Protein 3QIT (pdb70)

Sequence (1117 aa):
NAMEEKFLEFGGNQICLCSSWGSPEHPVVLCIHGILEQGLAWQEVALPLAAQGYRVVAPDLFGHGRSSHLEMVTSYSSSLTFLAQIDRVIQQELPDQPLLLVGHSMGAMLATTAIASSVRPKKIKELIILVELPLPAEEESAVNQLTTCLDYLSSSTPQHPIFPDVATAASSRLRQAIPSLSEEFSYILAQRITQPNQGGVRWSWDAIIRRTRSILGLNNNLPGGRSQYLEEMLKSSIQVPTTLVYGDSSKLNRPEDLQQQKMTMTQAKRVFLSGGHNLHIDAAAALASLILTNAMMEEKFLEFGGNQICLCSSWGSPEHPVVLCIIHGILEQGLAWQEVALPLAAQGYRVVAPDLFGHGRSSHLEMVTSYSSSLTFLLAQIDRVIQELPDQPLLLVGHSMGAMLATTAIASVRPKKIKELILVELPLPAEESKKESAVNQLTTCLLDYLSSTPQHPIFPDVATAASSRLRRQQAIPSLSEEFSYILAQRITQPNQGGVRWSWDAIIIRTILGLNNLPGGRSQYLEMLKSIIQVVPTTLVYGDSSKLNRPEDLQQQKMTMTQAKRVFLSGGHNLHIDAAAALASSLILTSNAMEEKFLEFGGNQICLCSSWGSPEHPVVLCIHGILEQGLAWQEVALPLAAQGYRVVAPDLFGHGRSSHLEMVTSYSSSLTFLAQIDRVIQQELPDQPLLLVGHSMGAMLATTAIASVRPKKIKELILVELPLPAEESAVNQLTTCLDYLSSTPQHPIFPDVATAASRLRQAIPSLSEEFSYILAQRITQPNQGGVRWSWDAIIRTRGRSQYLEMLKSIQVPTTLVYGDSSKLNRPEDLQQQKMTMTQAKRRVFLSGGHNLHIDAAAALASLILTNAMMEEEKKFLEFGGNQICLCSSWGSPEHPVVLCIHGILEQGLAWQEVALPLAAQGYRVVAPDLFGHGRSSHLEMVTSYSSLLTFLAQIIDRVIQELPDQPLLLVGHSMGAMLATAIASVRPKKKIKELILVELPLPAEESKKESAVNQLTTCLDYLSSTPQHPIFPDVATAASSRLRRQAIPSLSEEFSYILAQRITQPNQGGVRWSWDAIIRTRLGLNNLPGGRSQYLEMLKSSIQVVPTTLVYGDSSKLNRPEDLQQQKMTMTQAKRVFLSSGGHNLHIDAAAALASSLILTS

Radius of gyration: 34.35 Å; Cα contacts (8 Å, |Δi|>4): 2337; chains: 4; bounding box: 84×88×86 Å

Nearest PDB structures (foldseek):
  3qit-assembly1_B  TM=1.004E+00  e=1.096E-61  Moorena producens 19L
  3qit-assembly2_D  TM=9.786E-01  e=5.527E-58  Moorena producens 19L
  5xmd-assembly1_C-2  TM=7.060E-01  e=4.618E-18  Vigna radiata
  5xmd-assembly2_D-3  TM=7.010E-01  e=1.837E-17  Vigna radiata
  5cw2-assembly4_D  TM=6.321E-01  e=1.026E-15  Mycolicibacterium thermoresistibile ATCC 19527

Secondary structure (DSSP, 8-state):
---EEEEEEETTEEEEEEEES-TTSPEEEEE--TT--GGGGHHHHHHHHHTT-EEEEEPPTTSTTSPPPSSGGG-SHHHHHHHHHHHHHHS-SS-EEEEEETHHHHHHHHHHHH-GGGEEEEEEESPPPPPP---HHHHHHHHHHHHT----PPPBSSHHHHHHHHHHHSTTS-HHHHHHHHHHTEEEETTEEEE-S-GGGGGHHHHTTTS-TTHHHHHHHHHHH--S-EEEEEETT--SS-HHHHHHHHHHSTTSEEEEESSSS-HHHHTHHHHHHHHH-/---EEEEEEETTEEEEEEEES-TTSPEEEEE--TT--GGGGHHHHHHHHHTT-EEEEEPPTTSTTSPPPSSGGG-SHHHHHHHHHHHHHHS-SS-EEEEEETHHHHHHHHHHHH-GGGEEEEEEES---PPPPP-S--HHHHHHHHHHHHT-------BSSHHHHHHHHHHHSTTS-HHHHHHHHHHTEEEETTEEEE-S-GGG-----TTS-TT-HHHHHHHHHH--S-EEEEEETT--SS-HHHHHHHHHH-TT-EEEEESSSS-HHHHTHHHHHHHHHT-/-PPEEEEEEETTEEEEEEEES-TTSPEEEEE--TT--GGGGHHHHHHHHHTT-EEEEEPPTTSTTSPPPSSGGG-SHHHHHHHHHHHHHHS-SS-EEEEEETHHHHHHHHHHHH-GGGEEEEEEES---------HHHHHHHHHHHHS---PPPBSSHHHHHHHHHHH-TT--HHHHHHHHHHTEEEETTEEEE-S-GGGGT--HHHHHHHHHH--S-EEEEEETT--SS-HHHHHHHHHHSTT-EEEEESSSS-HHHHTHHHHHHHHT-/---EEEEEEETTEEEEEEEES-TTSPEEEEE--TT--GGGGHHHHHHHHHTT-EEEEEPPTTSTTSPPPSSGGG-SHHHHHHHHHHHHHHS-SS-EEEEEETHHHHHHHHHHHH-GGGEEEEEEES---PPPTTTPPPHHHHHHHHHHHHTS------BSSHHHHHHHHHHHSTTS-HHHHHHHHHHTEEEETTEEEE-S-GGGG----SSSSS-SHHHHHHHHHH--S-EEEEEETT--SS-HHHHHHHHHHSTT-EEEEESSSS-HHHHTHHHHHHHHHT-

Organism: NCBI:txid276768

Solvent-accessible surface area: 46985 Å² total; per-residue (Å²): 160,80,40,102,72,103,94,20,98,37,18,43,23,74,0,0,3,0,1,0,26,40,98,134,61,80,11,0,0,0,0,3,1,33,64,32,2,0,6,2,2,30,76,0,0,49,46,0,20,82,120,24,50,23,0,4,0,1,0,0,0,0,0,5,109,5,28,77,9,139,8,34,9,5,5,31,4,29,0,0,0,8,0,0,19,49,0,10,118,86,26,77,127,129,68,9,15,0,0,0,3,16,11,0,0,2,0,0,0,0,1,0,8,9,38,32,186,78,6,117,58,0,6,0,0,2,0,28,37,7,63,123,214,182,46,25,18,84,88,19,37,68,15,2,71,29,16,84,48,75,27,80,22,76,65,11,104,66,29,54,26,0,1,34,116,34,74,148,74,22,114,62,9,61,106,116,13,0,77,46,10,0,88,29,5,20,67,114,38,115,90,10,20,57,27,21,19,24,8,8,0,112,45,101,67,63,17,34,0,50,44,6,58,39,25,63,75,9,1,45,28,0,3,122,42,18,138,17,69,6,10,0,0,3,6,97,65,18,182,65,16,118,103,94,14,36,90,69,0,84,129,23,10,97,168,17,111,78,50,95,22,89,12,14,53,29,0,3,20,52,11,11,74,44,0,2,64,29,10,63,152,163,75,27,59,3,48,73,18,98,41,17,41,24,76,0,0,18,0,2,0,25,40,99,137,60,87,12,0,0,0,0,4,2,58,39,36,3,0,8,3,1,25,75,0,0,67,47,0,18,84,120,24,48,27,0,4,0,1,0,0,0,0,1,4,60,5,28,77,8,137,9,30,8,5,7,32,6,42,0,0,0,8,0,0,6,67,0,9,93,90,25,79,129,130,80,8,9,0,0,0,4,20,8,0,0,2,0,0,0,0,0,0,13,10,39,44,184,64,7,110,8,0,0,0,0,1,0,29,25,14,80,143,112,79,200,171,103,47,10,30,104,114,4,36,69,12,3,68,39,15,72,45,111,49,124,24,64,79,9,104,65,9,53,53,0,1,33,129,35,65,146,73,22,112,59,8,54,100,115,10,0,48,63,11,0,18,13,6,1,61,70,31,132,42,4,13,70,10,19,12,22,17,10,1,152,42,119,24,54,2,81,54,34,111,50,19,34,87,72,16,29,100,8,1,145,45,21,165,14,73,5,5,0,0,7,6,93,65,19,181,68,16,128,105,92,11,49,67,49,0,75,117,16,13,108,165,15,108,112,43,98,18,89,13,15,55,30,0,3,20,54,12,11,76,45,0,1,58,37,1,57,104,59,179,86,38,96,71,121,90,18,97,33,19,47,20,74,0,0,13,0,8,1,30,38,85,156,73,85,12,0,0,0,0,3,3,45,52,33,4,0,4,1,1,29,74,0,0,64,37,0,26,88,108,27,53,20,0,5,0,1,0,0,0,0,0,5,108,5,26,79,10,111,8,29,6,4,38,41,56,9,0,13,8,7,0,0,6,58,0,10,94,90,29,79,125,130,75,8,16,0,0,0,3,19,35,0,0,45,0,0,1,3,0,0,11,11,36,42,185,75,7,129,28,0,0,0,0,2,0,34,22,51,82,121,154,165,29,51,111,109,4,53,47,32,0,51,96,31,68,93,61,21,118,14,70,77,4,80,74,24,65,45,0,4,49,112,32,67,138,69,18,118,63,8,62,122,136,13,0,105,72,9,0,101,32,4,23,64,115,39,111,45,10,20,67,27,23,15,22,11,17,9,118,50,179,70,40,82,57,29,26,96,25,2,144,40,23,152,15,79,5,6,0,0,3,5,97,61,21,176,73,14,149,88,107,25,35,89,68,0,84,106,14,13,101,169,14,107,84,41,94,17,90,13,14,56,27,0,4,20,52,13,12,76,46,0,1,66,38,2,55,143,170,77,39,63,26,60,40,11,38,17,16,11,22,21,0,0,17,0,10,1,26,36,33,118,57,83,12,0,0,0,1,3,2,50,41,36,4,0,5,2,2,29,74,0,0,69,46,0,21,82,121,26,47,43,0,3,0,1,0,0,0,0,0,5,113,4,35,78,9,116,7,32,4,6,20,9,1,41,0,6,0,1,1,0,7,57,0,7,97,95,27,71,128,121,77,5,10,0,0,0,4,21,16,0,0,4,0,0,0,0,0,1,22,14,56,58,191,34,8,114,6,0,0,0,0,2,0,34,25,20,50,45,115,108,145,60,93,56,16,32,85,56,14,36,83,20,2,67,41,28,61,62,111,42,144,30,65,82,9,104,66,28,53,52,0,1,33,121,37,70,134,72,19,112,59,10,61,132,132,12,0,90,68,10,0,99,31,4,19,68,120,28,145,89,10,21,73,10,22,12,21,16,16,7,122,80,131,66,12,72,49,77,4,17,22,17,28,95,74,4,23,100,12,1,127,62,18,156,16,70,5,4,0,0,4,6,96,69,20,187,66,13,89,105,106,10,48,95,65,0,74,109,15,11,100,165,16,94,110,50,105,20,89,13,14,56,30,0,4,18,57,10,12,77,45,0,1,55,18,2,60,114,65

Foldseek 3Di:
DDWDWDWDDDPNWTKIKIKAADLVFAEEEEEEDFQAAQCLLVLQRPVLRVVGYIYIYIGFALHQPIHHDPQLLCDELVNSLVVVVVVLVVHDQQAHAYEYAELGLLSQLVNCLVCVRNHQEYERALYFQFDPDPDPVVLVVVLVVLSPDQDDWDFDAELLVQLVVVCVVPVLDDSVSSSVRSVRQWDDDPNGITGNGRRSCVPVVSSHSRAHPVGNVVSLVSLQNRPHAYEYEAEPAEPSADPVRVVSSCVSNVRYHYYYDHDYSSCSRGPSVVVSVVSVD/DDWDWDWDDDPNWIKIKIKAADQVFAEEEEEEDPQAAQLLLVLQRVVLRVVGYIYIYIGFALHQPIHHDPQLLCQALVNSLVVVVVVLVVHDQAAHAYEYAQLGLLSQLVNCLVCVRNHQERERALYFFFDDDDPPDCVVVLVVLQVVLSPDQDDFDFDAELLRQLVVVCVVPVLDDSVSSSVRSVRQWDDDDNGIGGNGRPSRPDSSNNSDDPDGRVVSLVSLLSRPHAYEYEAEPAEPRADPVRVVSSCVSNVRYHYYYDHDYSSCSRGVSNVVSVVSVVD/DDWDWDWDDDPNWIKIKTKAADLVFAEEEEEEDFQFAQLLLVLLRVVVRVVGYIYIYIGFALHQPIHHDPQQVCPDLVNRLVVVVVVLVVHDQAAHAYEYAAVGLLSQLLNCLVCVRNHQEYERALYFAADDDPVVVVVVQRVVCRVVNDDWDFDAELQVVLVVVCVVPVLADSVSSSVRSVSQWDDDDNGITGNGHRRSVRHHRVVSLVSLLSRPHAYEYEAEPAEPRADPVNVVSSCVSNVRYHYYYDHDYRSCSRVPSPVVSVVSVD/DDWDWDWDDDPNWIKIKIKAADLVFAEEEEEEDFQAAQLLLVLQRVVLRVVGYIYIYIGFALHQPTHHDPQLLCPALVNSLVVVVVVLVVHDQQAHDYEYAESGLLSLLVNCLVPVRNHQERERALYFFDDAPVPDDDPVVQVVVVVVLSPPQDDWDFDAELLVQLVVVCVVPVLDDSVSSSVRSVRQWDDDPNGITGNGHRSSPDDNNPDVRVNHRVSNLVSLLPRPHAYEYEAEPAEPRADPVRVVSSCVSNVRYHYYYDHDYRSCSRVVSVVVSVVSVVD

Structure (mmCIF, N/CA/C/O backbone):
data_3QIT
#
_entry.id   3QIT
#
_cell.length_a   74.560
_cell.length_b   86.911
_cell.length_c   87.592
_cell.angle_alpha   90.00
_cell.angle_beta   90.77
_cell.angle_gamma   90.00
#
_symmetry.space_group_name_H-M   'P 1 21 1'
#
loop_
_entity.id
_entity.type
_entity.pdbx_description
1 polymer 'Polyketide synthase'
2 water water
#
loop_
_atom_site.group_PDB
_atom_site.id
_atom_site.type_symbol
_atom_site.label_atom_id
_atom_site.label_alt_id
_atom_site.label_comp_id
_atom_site.label_asym_id
_atom_site.label_entity_id
_atom_site.label_seq_id
_atom_site.pdbx_PDB_ins_code
_atom_site.Cartn_x
_atom_site.Cartn_y
_atom_site.Cartn_z
_atom_site.occupancy
_atom_site.B_iso_or_equiv
_atom_site.auth_seq_id
_atom_site.auth_comp_id
_atom_site.auth_asym_id
_atom_site.auth_atom_id
_atom_site.pdbx_PDB_model_num
ATOM 1 N N . ASN A 1 2 ? 20.112 35.215 53.146 1.00 56.00 -1 ASN A N 1
ATOM 2 C CA . ASN A 1 2 ? 21.038 35.951 54.061 1.00 55.01 -1 ASN A CA 1
ATOM 3 C C . ASN A 1 2 ? 22.515 35.909 53.623 1.00 49.41 -1 ASN A C 1
ATOM 4 O O . ASN A 1 2 ? 23.188 36.948 53.570 1.00 50.28 -1 ASN A O 1
ATOM 9 N N . ALA A 1 3 ? 23.005 34.712 53.312 1.00 41.19 0 ALA A N 1
ATOM 10 C CA . ALA A 1 3 ? 24.422 34.499 53.041 1.00 37.50 0 ALA A CA 1
ATOM 11 C C . ALA A 1 3 ? 24.882 35.108 51.708 1.00 30.64 0 ALA A C 1
ATOM 12 O O . ALA A 1 3 ? 24.109 35.229 50.750 1.00 29.54 0 ALA A O 1
ATOM 14 N N . MET A 1 4 ? 26.154 35.475 51.654 1.00 27.00 1 MET A N 1
ATOM 15 C CA . MET A 1 4 ? 26.749 35.995 50.413 1.00 21.28 1 MET A CA 1
ATOM 16 C C . MET A 1 4 ? 26.753 34.920 49.330 1.00 22.53 1 MET A C 1
ATOM 17 O O . MET A 1 4 ? 27.053 33.758 49.614 1.00 26.67 1 MET A O 1
ATOM 22 N N . GLU A 1 5 ? 26.398 35.305 48.104 1.00 20.17 2 GLU A N 1
ATOM 23 C CA . GLU A 1 5 ? 26.511 34.430 46.933 1.00 18.58 2 GLU A CA 1
ATOM 24 C C . GLU A 1 5 ? 27.650 34.955 46.083 1.00 21.10 2 GLU A C 1
ATOM 25 O O . GLU A 1 5 ? 27.910 36.159 46.076 1.00 20.68 2 GLU A O 1
ATOM 31 N N . GLU A 1 6 ? 28.309 34.053 45.362 1.00 17.88 3 GLU A N 1
ATOM 32 C CA . GLU A 1 6 ? 29.387 34.453 44.466 1.00 17.58 3 GLU A CA 1
ATOM 33 C C . GLU A 1 6 ? 29.178 33.860 43.084 1.00 23.30 3 GLU A C 1
ATOM 34 O O . GLU A 1 6 ? 28.750 32.710 42.942 1.00 22.85 3 GLU A O 1
ATOM 40 N N . LYS A 1 7 ? 29.467 34.650 42.059 1.00 19.63 4 LYS A N 1
ATOM 41 C CA . LYS A 1 7 ? 29.441 34.144 40.697 1.00 18.40 4 LYS A CA 1
ATOM 42 C C . LYS A 1 7 ? 30.512 34.852 39.898 1.00 19.73 4 LYS A C 1
ATOM 43 O O . LYS A 1 7 ? 30.893 35.961 40.237 1.00 23.86 4 LYS A O 1
ATOM 49 N N . PHE A 1 8 ? 30.999 34.195 38.855 1.00 16.89 5 PHE A N 1
ATOM 50 C CA . PHE A 1 8 ? 32.043 34.807 38.036 1.00 13.97 5 PHE A CA 1
ATOM 51 C C . PHE A 1 8 ? 31.431 35.342 36.756 1.00 18.41 5 PHE A C 1
ATOM 52 O O . PHE A 1 8 ? 30.505 34.742 36.185 1.00 22.83 5 PHE A O 1
ATOM 60 N N . LEU A 1 9 ? 31.966 36.460 36.292 1.00 16.63 6 LEU A N 1
ATOM 61 C CA . LEU A 1 9 ? 31.563 37.037 35.009 1.00 17.98 6 LEU A CA 1
ATOM 62 C C . LEU A 1 9 ? 32.805 37.223 34.157 1.00 17.94 6 LEU A C 1
ATOM 63 O O . LEU A 1 9 ? 33.789 37.794 34.615 1.00 18.84 6 LEU A O 1
ATOM 68 N N . GLU A 1 10 ? 32.778 36.706 32.926 1.00 16.53 7 GLU A N 1
ATOM 69 C CA . GLU A 1 10 ? 33.950 36.822 32.052 1.00 15.46 7 GLU A CA 1
ATOM 70 C C . GLU A 1 10 ? 34.044 38.232 31.515 1.00 18.74 7 GLU A C 1
ATOM 71 O O . GLU A 1 10 ? 33.032 38.838 31.178 1.00 19.75 7 GLU A O 1
ATOM 77 N N . PHE A 1 11 ? 35.270 38.750 31.456 1.00 18.89 8 PHE A N 1
ATOM 78 C CA . PHE A 1 11 ? 35.534 40.078 30.901 1.00 12.67 8 PHE A CA 1
ATOM 79 C C . PHE A 1 11 ? 36.984 40.201 30.494 1.00 15.34 8 PHE A C 1
ATOM 80 O O . PHE A 1 11 ? 37.863 40.059 31.322 1.00 15.18 8 PHE A O 1
ATOM 88 N N . GLY A 1 12 ? 37.219 40.472 29.207 1.00 19.75 9 GLY A N 1
ATOM 89 C CA . GLY A 1 12 ? 38.578 40.731 28.696 1.00 19.38 9 GLY A CA 1
ATOM 90 C C . GLY A 1 12 ? 39.556 39.569 28.879 1.00 18.82 9 GLY A C 1
ATOM 91 O O . GLY A 1 12 ? 40.745 39.800 29.146 1.00 20.03 9 GLY A O 1
ATOM 92 N N . GLY A 1 13 ? 39.055 38.333 28.777 1.00 16.91 10 GLY A N 1
ATOM 93 C CA . GLY A 1 13 ? 39.858 37.127 28.994 1.00 20.17 10 GLY A CA 1
ATOM 94 C C . GLY A 1 13 ? 40.103 36.793 30.456 1.00 20.87 10 GLY A C 1
ATOM 95 O O . GLY A 1 13 ? 40.816 35.842 30.774 1.00 22.25 10 GLY A O 1
ATOM 96 N N . ASN A 1 14 ? 39.493 37.574 31.342 1.00 15.59 11 ASN A N 1
ATOM 97 C CA . ASN A 1 14 ? 39.643 37.392 32.764 1.00 16.80 11 ASN A CA 1
ATOM 98 C C . ASN A 1 14 ? 38.286 37.099 33.392 1.00 16.13 11 ASN A C 1
ATOM 99 O O . ASN A 1 14 ? 37.278 37.070 32.696 1.00 16.08 11 ASN A O 1
ATOM 104 N N . GLN A 1 15 ? 38.277 36.885 34.704 1.00 15.27 12 GLN A N 1
ATOM 105 C CA . GLN A 1 15 ? 37.048 36.580 35.461 1.00 12.35 12 GLN A CA 1
ATOM 106 C C . GLN A 1 15 ? 36.856 37.575 36.601 1.00 11.90 12 GLN A C 1
ATOM 107 O O . GLN A 1 15 ? 37.746 37.781 37.431 1.00 15.47 12 GLN A O 1
ATOM 113 N N . ILE A 1 16 ? 35.653 38.129 36.675 1.00 12.48 13 ILE A N 1
ATOM 114 C CA . ILE A 1 16 ? 35.293 39.048 37.750 1.00 13.43 13 ILE A CA 1
ATOM 115 C C . ILE A 1 16 ? 34.446 38.255 38.749 1.00 14.09 13 ILE A C 1
ATOM 116 O O . ILE A 1 16 ? 33.433 37.676 38.361 1.00 17.27 13 ILE A O 1
ATOM 121 N N . CYS A 1 17 ? 34.883 38.210 40.006 1.00 14.42 14 CYS A N 1
ATOM 122 C CA . CYS A 1 17 ? 34.049 37.615 41.059 1.00 16.59 14 CYS A CA 1
ATOM 123 C C . CYS A 1 17 ? 33.064 38.662 41.583 1.00 19.87 14 CYS A C 1
ATOM 124 O O . CYS A 1 17 ? 33.469 39.736 42.050 1.00 16.77 14 CYS A O 1
ATOM 127 N N . LEU A 1 18 ? 31.772 38.352 41.507 1.00 16.18 15 LEU A N 1
ATOM 128 C CA . LEU A 1 18 ? 30.755 39.231 42.061 1.00 14.91 15 LEU A CA 1
ATOM 129 C C . LEU A 1 18 ? 30.192 38.609 43.331 1.00 19.65 15 LEU A C 1
ATOM 130 O O . LEU A 1 18 ? 29.648 37.503 43.283 1.00 20.40 15 LEU A O 1
ATOM 135 N N . CYS A 1 19 ? 30.297 39.349 44.435 1.00 15.30 16 CYS A N 1
ATOM 136 C CA . CYS A 1 19 ? 29.635 38.993 45.694 1.00 17.42 16 CYS A CA 1
ATOM 137 C C . CYS A 1 19 ? 28.275 39.668 45.745 1.00 18.50 16 CYS A C 1
ATOM 138 O O . CYS A 1 19 ? 28.152 40.860 45.395 1.00 18.93 16 CYS A O 1
ATOM 141 N N . SER A 1 20 ? 27.255 38.946 46.215 1.00 16.96 17 SER A N 1
ATOM 142 C CA A SER A 1 20 ? 25.949 39.562 46.370 0.50 16.09 17 SER A CA 1
ATOM 143 C CA B SER A 1 20 ? 25.916 39.508 46.317 0.50 18.13 17 SER A CA 1
ATOM 144 C C . SER A 1 20 ? 25.209 39.040 47.590 1.00 18.68 17 SER A C 1
ATOM 145 O O . SER A 1 20 ? 25.457 37.914 48.069 1.00 20.84 17 SER A O 1
ATOM 150 N N . TRP A 1 21 ? 24.314 39.894 48.100 1.00 16.26 18 TRP A N 1
ATOM 151 C CA . TRP A 1 21 ? 23.444 39.569 49.225 1.00 18.92 18 TRP A CA 1
ATOM 152 C C . TRP A 1 21 ? 22.045 40.040 48.851 1.00 20.70 18 TRP A C 1
ATOM 153 O O . TRP A 1 21 ? 21.883 41.045 48.157 1.00 22.10 18 TRP A O 1
ATOM 164 N N . GLY A 1 22 ? 21.033 39.307 49.299 1.00 19.52 19 GLY A N 1
ATOM 165 C CA . GLY A 1 22 ? 19.658 39.718 49.073 1.00 21.69 19 GLY A CA 1
ATOM 166 C C . GLY A 1 22 ? 19.022 39.066 47.867 1.00 23.51 19 GLY A C 1
ATOM 167 O O . GLY A 1 22 ? 19.672 38.306 47.142 1.00 25.40 19 GLY A O 1
ATOM 168 N N . SER A 1 23 ? 17.737 39.366 47.667 1.00 25.19 20 SER A N 1
ATOM 169 C CA . SER A 1 23 ? 16.953 38.779 46.574 1.00 31.02 20 SER A CA 1
ATOM 170 C C . SER A 1 23 ? 17.322 39.353 45.213 1.00 29.82 20 SER A C 1
ATOM 171 O O . SER A 1 23 ? 17.343 40.578 45.051 1.00 27.06 20 SER A O 1
ATOM 174 N N . PRO A 1 24 ? 17.536 38.478 44.209 1.00 32.21 21 PRO A N 1
ATOM 175 C CA . PRO A 1 24 ? 17.977 38.912 42.882 1.00 36.24 21 PRO A CA 1
ATOM 176 C C . PRO A 1 24 ? 16.997 39.836 42.156 1.00 34.96 21 PRO A C 1
ATOM 177 O O . PRO A 1 24 ? 17.392 40.516 41.214 1.00 41.84 21 PRO A O 1
ATOM 181 N N . GLU A 1 25 ? 15.739 39.865 42.587 1.00 36.41 22 GLU A N 1
ATOM 182 C CA . GLU A 1 25 ? 14.757 40.765 41.979 1.00 37.98 22 GLU A CA 1
ATOM 183 C C . GLU A 1 25 ? 14.675 42.151 42.641 1.00 35.51 22 GLU A C 1
ATOM 184 O O . GLU A 1 25 ? 13.901 42.990 42.195 1.00 34.44 22 GLU A O 1
ATOM 190 N N . HIS A 1 26 ? 15.471 42.397 43.683 1.00 25.54 23 HIS A N 1
ATOM 191 C CA . HIS A 1 26 ? 15.352 43.639 44.452 1.00 26.49 23 HIS A CA 1
ATOM 192 C C . HIS A 1 26 ? 16.248 44.772 43.906 1.00 25.58 23 HIS A C 1
ATOM 193 O O . HIS A 1 26 ? 17.234 44.495 43.222 1.00 26.78 23 HIS A O 1
ATOM 200 N N . PRO A 1 27 ? 15.905 46.048 44.203 1.00 25.96 24 PRO A N 1
ATOM 201 C CA . PRO A 1 27 ? 16.713 47.167 43.703 1.00 22.07 24 PRO A CA 1
ATOM 202 C C . PRO A 1 27 ? 18.162 47.054 44.161 1.00 20.56 24 PRO A C 1
ATOM 203 O O . PRO A 1 27 ? 18.424 46.697 45.313 1.00 21.52 24 PRO A O 1
ATOM 207 N N . VAL A 1 28 ? 19.083 47.378 43.264 1.00 20.85 25 VAL A N 1
ATOM 208 C CA . VAL A 1 28 ? 20.505 47.082 43.470 1.00 18.40 25 VAL A CA 1
ATOM 209 C C . VAL A 1 28 ? 21.239 48.221 44.190 1.00 18.86 25 VAL A C 1
ATOM 210 O O . VAL A 1 28 ? 21.043 49.404 43.895 1.00 18.35 25 VAL A O 1
ATOM 214 N N . VAL A 1 29 ? 22.061 47.844 45.159 1.00 14.82 26 VAL A N 1
ATOM 215 C CA . VAL A 1 29 ? 23.079 48.761 45.699 1.00 18.07 26 VAL A CA 1
ATOM 216 C C . VAL A 1 29 ? 24.423 48.180 45.247 1.00 17.37 26 VAL A C 1
ATOM 217 O O . VAL A 1 29 ? 24.783 47.079 45.656 1.00 16.18 26 VAL A O 1
ATOM 221 N N . LEU A 1 30 ? 25.150 48.927 44.419 1.00 15.17 27 LEU A N 1
ATOM 222 C CA . LEU A 1 30 ? 26.449 48.483 43.871 1.00 14.74 27 LEU A CA 1
ATOM 223 C C . LEU A 1 30 ? 27.577 49.119 44.696 1.00 14.85 27 LEU A C 1
ATOM 224 O O . LEU A 1 30 ? 27.640 50.348 44.789 1.00 16.54 27 LEU A O 1
ATOM 229 N N . CYS A 1 31 ? 28.435 48.291 45.305 1.00 12.88 28 CYS A N 1
ATOM 230 C CA . CYS A 1 31 ? 29.455 48.767 46.270 1.00 11.29 28 CYS A CA 1
ATOM 231 C C . CYS A 1 31 ? 30.851 48.471 45.709 1.00 12.93 28 CYS A C 1
ATOM 232 O O . CYS A 1 31 ? 31.099 47.331 45.267 1.00 14.56 28 CYS A O 1
ATOM 235 N N . ILE A 1 32 ? 31.732 49.476 45.707 1.00 12.80 29 ILE A N 1
ATOM 236 C CA . ILE A 1 32 ? 33.097 49.357 45.150 1.00 11.59 29 ILE A CA 1
ATOM 237 C C . ILE A 1 32 ? 34.115 49.502 46.273 1.00 13.25 29 ILE A C 1
ATOM 238 O O . ILE A 1 32 ? 34.236 50.572 46.890 1.00 13.29 29 ILE A O 1
ATOM 243 N N . HIS A 1 33 ? 34.814 48.406 46.570 1.00 11.90 30 HIS A N 1
ATOM 244 C CA . HIS A 1 33 ? 35.810 48.395 47.619 1.00 12.24 30 HIS A CA 1
ATOM 245 C C . HIS A 1 33 ? 37.060 49.184 47.223 1.00 13.71 30 HIS A C 1
ATOM 246 O O . HIS A 1 33 ? 37.195 49.594 46.076 1.00 14.79 30 HIS A O 1
ATOM 253 N N . GLY A 1 34 ? 37.923 49.452 48.204 1.00 14.68 31 GLY A N 1
ATOM 254 C CA . GLY A 1 34 ? 39.183 50.165 47.959 1.00 14.60 31 GLY A CA 1
ATOM 255 C C . GLY A 1 34 ? 40.367 49.225 47.885 1.00 16.58 31 GLY A C 1
ATOM 256 O O . GLY A 1 34 ? 40.216 47.997 47.861 1.00 16.62 31 GLY A O 1
ATOM 257 N N . ILE A 1 35 ? 41.564 49.792 47.858 1.00 15.13 32 ILE A N 1
ATOM 258 C CA . ILE A 1 35 ? 42.754 49.008 47.541 1.00 15.33 32 ILE A CA 1
ATOM 259 C C . ILE A 1 35 ? 43.032 47.920 48.604 1.00 14.15 32 ILE A C 1
ATOM 260 O O . ILE A 1 35 ? 42.851 48.177 49.789 1.00 16.19 32 ILE A O 1
ATOM 265 N N . LEU A 1 36 ? 43.413 46.726 48.122 1.00 15.77 33 LEU A N 1
ATOM 266 C CA . LEU A 1 36 ? 43.768 45.520 48.914 1.00 16.11 33 LEU A CA 1
ATOM 267 C C . LEU A 1 36 ? 42.579 44.789 49.516 1.00 17.05 33 LEU A C 1
ATOM 268 O O . LEU A 1 36 ? 42.741 43.692 50.068 1.00 18.91 33 LEU A O 1
ATOM 273 N N . GLU A 1 37 ? 41.392 45.387 49.404 1.00 15.49 34 GLU A N 1
ATOM 274 C CA . GLU A 1 37 ? 40.194 44.785 49.978 1.00 16.00 34 GLU A CA 1
ATOM 275 C C . GLU A 1 37 ? 39.474 43.893 48.952 1.00 13.94 34 GLU A C 1
ATOM 276 O O . GLU A 1 37 ? 40.127 43.327 48.077 1.00 14.32 34 GLU A O 1
ATOM 282 N N . GLN A 1 38 ? 38.168 43.686 49.112 1.00 12.94 35 GLN A N 1
ATOM 283 C CA . GLN A 1 38 ? 37.452 42.647 48.353 1.00 13.61 35 GLN A CA 1
ATOM 284 C C . GLN A 1 38 ? 35.983 42.885 48.558 1.00 14.57 35 GLN A C 1
ATOM 285 O O . GLN A 1 38 ? 35.614 43.634 49.459 1.00 13.46 35 GLN A O 1
ATOM 291 N N . GLY A 1 39 ? 35.139 42.293 47.723 1.00 14.48 36 GLY A N 1
ATOM 292 C CA . GLY A 1 39 ? 33.702 42.542 47.838 1.00 15.56 36 GLY A CA 1
ATOM 293 C C . GLY A 1 39 ? 33.128 42.159 49.197 1.00 11.76 36 GLY A C 1
ATOM 294 O O . GLY A 1 39 ? 32.253 42.863 49.717 1.00 15.13 36 GLY A O 1
ATOM 295 N N . LEU A 1 40 ? 33.686 41.101 49.806 1.00 15.37 37 LEU A N 1
ATOM 296 C CA . LEU A 1 40 ? 33.214 40.590 51.100 1.00 15.55 37 LEU A CA 1
ATOM 297 C C . LEU A 1 40 ? 33.407 41.639 52.198 1.00 15.77 37 LEU A C 1
ATOM 298 O O . LEU A 1 40 ? 32.715 41.611 53.207 1.00 16.88 37 LEU A O 1
ATOM 303 N N . ALA A 1 41 ? 34.347 42.567 51.997 1.00 13.83 38 ALA A N 1
ATOM 304 C CA . ALA A 1 41 ? 34.553 43.652 52.970 1.00 13.19 38 ALA A CA 1
ATOM 305 C C . ALA A 1 41 ? 33.294 44.487 53.237 1.00 17.74 38 ALA A C 1
ATOM 306 O O . ALA A 1 41 ? 33.224 45.159 54.254 1.00 16.80 38 ALA A O 1
ATOM 308 N N . TRP A 1 42 ? 32.337 44.461 52.299 1.00 15.39 39 TRP A N 1
ATOM 309 C CA . TRP A 1 42 ? 31.072 45.176 52.420 1.00 14.95 39 TRP A CA 1
ATOM 310 C C . TRP A 1 42 ? 30.026 44.437 53.259 1.00 17.20 39 TRP A C 1
ATOM 311 O O . TRP A 1 42 ? 28.939 44.959 53.467 1.00 17.11 39 TRP A O 1
ATOM 322 N N . GLN A 1 43 ? 30.358 43.255 53.766 1.00 15.16 40 GLN A N 1
ATOM 323 C CA . GLN A 1 43 ? 29.311 42.400 54.366 1.00 16.50 40 GLN A CA 1
ATOM 324 C C . GLN A 1 43 ? 28.515 43.050 55.512 1.00 18.75 40 GLN A C 1
ATOM 325 O O . GLN A 1 43 ? 27.305 42.891 55.581 1.00 18.54 40 GLN A O 1
ATOM 331 N N . GLU A 1 44 ? 29.195 43.761 56.406 1.00 17.80 41 GLU A N 1
ATOM 332 C CA . GLU A 1 44 ? 28.503 44.373 57.553 1.00 19.37 41 GLU A CA 1
ATOM 333 C C . GLU A 1 44 ? 27.584 45.543 57.163 1.00 18.68 41 GLU A C 1
ATOM 334 O O . GLU A 1 44 ? 26.622 45.853 57.863 1.00 20.48 41 GLU A O 1
ATOM 340 N N . VAL A 1 45 ? 27.880 46.181 56.034 1.00 16.58 42 VAL A N 1
ATOM 341 C CA . VAL A 1 45 ? 26.968 47.147 55.445 1.00 16.95 42 VAL A CA 1
ATOM 342 C C . VAL A 1 45 ? 25.859 46.421 54.683 1.00 16.70 42 VAL A C 1
ATOM 343 O O . VAL A 1 45 ? 24.687 46.790 54.753 1.00 18.36 42 VAL A O 1
ATOM 347 N N . ALA A 1 46 ? 26.240 45.372 53.960 1.00 16.38 43 ALA A N 1
ATOM 348 C CA . ALA A 1 46 ? 25.323 44.727 53.043 1.00 15.30 43 ALA A CA 1
ATOM 349 C C . ALA A 1 46 ? 24.164 44.006 53.759 1.00 18.46 43 ALA A C 1
ATOM 350 O O . ALA A 1 46 ? 23.038 43.967 53.243 1.00 22.59 43 ALA A O 1
ATOM 352 N N . LEU A 1 47 ? 24.440 43.407 54.911 1.00 17.76 44 LEU A N 1
ATOM 353 C CA . LEU A 1 47 ? 23.410 42.576 55.571 1.00 20.35 44 LEU A CA 1
ATOM 354 C C . LEU A 1 47 ? 22.156 43.391 55.947 1.00 21.85 44 LEU A C 1
ATOM 355 O O . LEU A 1 47 ? 21.044 42.982 55.606 1.00 23.01 44 LEU A O 1
ATOM 360 N N . PRO A 1 48 ? 22.328 44.556 56.605 1.00 21.87 45 PRO A N 1
ATOM 361 C CA . PRO A 1 48 ? 21.132 45.352 56.923 1.00 24.26 45 PRO A CA 1
ATOM 362 C C . PRO A 1 48 ? 20.457 45.922 55.677 1.00 24.55 45 PRO A C 1
ATOM 363 O O . PRO A 1 48 ? 19.242 46.064 55.669 1.00 24.65 45 PRO A O 1
ATOM 367 N N . LEU A 1 49 ? 21.217 46.225 54.622 1.00 20.66 46 LEU A N 1
ATOM 368 C CA . LEU A 1 49 ? 20.579 46.662 53.376 1.00 20.91 46 LEU A CA 1
ATOM 369 C C . LEU A 1 49 ? 19.742 45.563 52.759 1.00 22.14 46 LEU A C 1
ATOM 370 O O . LEU A 1 49 ? 18.625 45.828 52.294 1.00 24.31 46 LEU A O 1
ATOM 375 N N . ALA A 1 50 ? 20.289 44.343 52.732 1.00 21.61 47 ALA A N 1
ATOM 376 C CA . ALA A 1 50 ? 19.572 43.203 52.143 1.00 25.15 47 ALA A CA 1
ATOM 377 C C . ALA A 1 50 ? 18.316 42.868 52.948 1.00 27.98 47 ALA A C 1
ATOM 378 O O . ALA A 1 50 ? 17.283 42.497 52.375 1.00 25.55 47 ALA A O 1
ATOM 380 N N . ALA A 1 51 ? 18.408 43.028 54.269 1.00 27.48 48 ALA A N 1
ATOM 381 C CA . ALA A 1 51 ? 17.248 42.829 55.177 1.00 28.30 48 ALA A CA 1
ATOM 382 C C . ALA A 1 51 ? 16.117 43.813 54.897 1.00 30.86 48 ALA A C 1
ATOM 383 O O . ALA A 1 51 ? 14.948 43.521 55.164 1.00 30.68 48 ALA A O 1
ATOM 385 N N . GLN A 1 52 ? 16.457 44.970 54.336 1.00 27.71 49 GLN A N 1
ATOM 386 C CA . GLN A 1 52 ? 15.463 46.005 54.013 1.00 30.93 49 GLN A CA 1
ATOM 387 C C . GLN A 1 52 ? 15.008 45.972 52.555 1.00 29.20 49 GLN A C 1
ATOM 388 O O . GLN A 1 52 ? 14.422 46.935 52.079 1.00 37.27 49 GLN A O 1
ATOM 394 N N . GLY A 1 53 ? 15.254 44.861 51.856 1.00 23.75 50 GLY A N 1
ATOM 395 C CA . GLY A 1 53 ? 14.759 44.707 50.488 1.00 29.28 50 GLY A CA 1
ATOM 396 C C . GLY A 1 53 ? 15.639 45.222 49.357 1.00 30.22 50 GLY A C 1
ATOM 397 O O . GLY A 1 53 ? 15.141 45.545 48.275 1.00 29.16 50 GLY A O 1
ATOM 398 N N . TYR A 1 54 ? 16.946 45.283 49.596 1.00 24.31 51 TYR A N 1
ATOM 399 C CA . TYR A 1 54 ? 17.893 45.604 48.515 1.00 22.23 51 TYR A CA 1
ATOM 400 C C . TYR A 1 54 ? 18.690 44.368 48.097 1.00 20.94 51 TYR A C 1
ATOM 401 O O . TYR A 1 54 ? 18.877 43.435 48.897 1.00 21.44 51 TYR A O 1
ATOM 410 N N . ARG A 1 55 ? 19.133 44.381 46.838 1.00 19.94 52 ARG A N 1
ATOM 411 C CA . ARG A 1 55 ? 20.118 43.443 46.322 1.00 17.04 52 ARG A CA 1
ATOM 412 C C . ARG A 1 55 ? 21.469 44.150 46.313 1.00 16.94 52 ARG A C 1
ATOM 413 O O . ARG A 1 55 ? 21.660 45.101 45.569 1.00 21.67 52 ARG A O 1
ATOM 421 N N . VAL A 1 56 ? 22.380 43.707 47.171 1.00 17.53 53 VAL A N 1
ATOM 422 C CA . VAL A 1 56 ? 23.691 44.370 47.281 1.00 19.17 53 VAL A CA 1
ATOM 423 C C . VAL A 1 56 ? 24.684 43.594 46.423 1.00 16.15 53 VAL A C 1
ATOM 424 O O . VAL A 1 56 ? 24.782 42.386 46.548 1.00 18.10 53 VAL A O 1
ATOM 428 N N . VAL A 1 57 ? 25.409 44.283 45.551 1.00 13.76 54 VAL A N 1
ATOM 429 C CA . VAL A 1 57 ? 26.362 43.617 44.672 1.00 14.85 54 VAL A CA 1
ATOM 430 C C . VAL A 1 57 ? 27.694 44.303 44.877 1.00 15.73 54 VAL A C 1
ATOM 431 O O . VAL A 1 57 ? 27.771 45.547 44.836 1.00 17.82 54 VAL A O 1
ATOM 435 N N . ALA A 1 58 ? 28.745 43.504 45.100 1.00 13.70 55 ALA A N 1
ATOM 436 C CA . ALA A 1 58 ? 30.079 44.049 45.358 1.00 14.21 55 ALA A CA 1
ATOM 437 C C . ALA A 1 58 ? 31.100 43.218 44.587 1.00 15.58 55 ALA A C 1
ATOM 438 O O . ALA A 1 58 ? 31.447 42.142 45.024 1.00 15.85 55 ALA A O 1
ATOM 440 N N . PRO A 1 59 ? 31.595 43.724 43.445 1.00 14.05 56 PRO A N 1
ATOM 441 C CA . PRO A 1 59 ? 32.629 42.975 42.684 1.00 12.96 56 PRO A CA 1
ATOM 442 C C . PRO A 1 59 ? 33.982 43.027 43.382 1.00 15.21 56 PRO A C 1
ATOM 443 O O . PRO A 1 59 ? 34.286 44.015 44.062 1.00 15.49 56 PRO A O 1
ATOM 447 N N . ASP A 1 60 ? 34.790 41.988 43.205 1.00 14.91 57 ASP A N 1
ATOM 448 C CA . ASP A 1 60 ? 36.212 42.073 43.541 1.00 13.98 57 ASP A CA 1
ATOM 449 C C . ASP A 1 60 ? 36.877 42.764 42.345 1.00 13.09 57 ASP A C 1
ATOM 450 O O . ASP A 1 60 ? 36.728 42.336 41.182 1.00 14.16 57 ASP A O 1
ATOM 455 N N . LEU A 1 61 ? 37.611 43.832 42.603 1.00 14.77 58 LEU A N 1
ATOM 456 C CA . LEU A 1 61 ? 38.364 44.462 41.518 1.00 15.23 58 LEU A CA 1
ATOM 457 C C . LEU A 1 61 ? 39.429 43.456 41.041 1.00 15.56 58 LEU A C 1
ATOM 458 O O . LEU A 1 61 ? 39.871 42.606 41.824 1.00 12.95 58 LEU A O 1
ATOM 463 N N . PHE A 1 62 ? 39.872 43.565 39.798 1.00 12.24 59 PHE A N 1
ATOM 464 C CA . PHE A 1 62 ? 40.952 42.654 39.325 1.00 12.53 59 PHE A CA 1
ATOM 465 C C . PHE A 1 62 ? 42.154 42.718 40.259 1.00 14.85 59 PHE A C 1
ATOM 466 O O . PHE A 1 62 ? 42.480 43.791 40.819 1.00 12.94 59 PHE A O 1
ATOM 474 N N . GLY A 1 63 ? 42.813 41.574 40.432 1.00 13.11 60 GLY A N 1
ATOM 475 C CA . GLY A 1 63 ? 43.931 41.500 41.349 1.00 14.75 60 GLY A CA 1
ATOM 476 C C . GLY A 1 63 ? 43.539 41.406 42.819 1.00 15.87 60 GLY A C 1
ATOM 477 O O . GLY A 1 63 ? 44.404 41.212 43.660 1.00 15.36 60 GLY A O 1
ATOM 478 N N . HIS A 1 64 ? 42.244 41.522 43.134 1.00 13.42 61 HIS A N 1
ATOM 479 C CA . HIS A 1 64 ? 41.758 41.478 44.513 1.00 14.87 61 HIS A CA 1
ATOM 480 C C . HIS A 1 64 ? 40.769 40.330 44.734 1.00 11.69 61 HIS A C 1
ATOM 481 O O . HIS A 1 64 ? 40.122 39.862 43.787 1.00 13.03 61 HIS A O 1
ATOM 488 N N . GLY A 1 65 ? 40.605 39.937 45.997 1.00 14.81 62 GLY A N 1
ATOM 489 C CA . GLY A 1 65 ? 39.552 38.961 46.338 1.00 13.52 62 GLY A CA 1
ATOM 490 C C . GLY A 1 65 ? 39.748 37.703 45.514 1.00 13.23 62 GLY A C 1
ATOM 491 O O . GLY A 1 65 ? 40.846 37.113 45.511 1.00 16.34 62 GLY A O 1
ATOM 492 N N . ARG A 1 66 ? 38.697 37.309 44.811 1.00 12.53 63 ARG A N 1
ATOM 493 C CA . ARG A 1 66 ? 38.737 36.105 43.950 1.00 15.51 63 ARG A CA 1
ATOM 494 C C . ARG A 1 66 ? 38.740 36.413 42.457 1.00 16.96 63 ARG A C 1
ATOM 495 O O . ARG A 1 66 ? 38.658 35.495 41.614 1.00 15.87 63 ARG A O 1
ATOM 503 N N . SER A 1 67 ? 38.884 37.689 42.106 1.00 15.65 64 SER A N 1
ATOM 504 C CA . SER A 1 67 ? 38.949 38.010 40.696 1.00 13.40 64 SER A CA 1
ATOM 505 C C . SER A 1 67 ? 40.321 37.657 40.126 1.00 15.10 64 SER A C 1
ATOM 506 O O . SER A 1 67 ? 41.306 37.544 40.870 1.00 15.55 64 SER A O 1
ATOM 509 N N . SER A 1 68 ? 40.370 37.474 38.808 1.00 15.62 65 SER A N 1
ATOM 510 C CA . SER A 1 68 ? 41.647 37.181 38.126 1.00 15.60 65 SER A CA 1
ATOM 511 C C . SER A 1 68 ? 42.734 38.171 38.469 1.00 16.68 65 SER A C 1
ATOM 512 O O . SER A 1 68 ? 42.476 39.388 38.571 1.00 16.07 65 SER A O 1
ATOM 515 N N . HIS A 1 69 ? 43.967 37.668 38.558 1.00 14.34 66 HIS A N 1
ATOM 516 C CA . HIS A 1 69 ? 45.129 38.571 38.515 1.00 13.89 66 HIS A CA 1
ATOM 517 C C . HIS A 1 69 ? 45.408 38.865 37.049 1.00 16.81 66 HIS A C 1
ATOM 518 O O . HIS A 1 69 ? 45.234 38.000 36.169 1.00 21.40 66 HIS A O 1
ATOM 525 N N . LEU A 1 70 ? 45.835 40.079 36.765 1.00 16.18 67 LEU A N 1
ATOM 526 C CA . LEU A 1 70 ? 46.172 40.430 35.380 1.00 16.29 67 LEU A CA 1
ATOM 527 C C . LEU A 1 70 ? 47.609 39.995 35.092 1.00 16.71 67 LEU A C 1
ATOM 528 O O . LEU A 1 70 ? 48.532 40.392 35.794 1.00 20.82 67 LEU A O 1
ATOM 533 N N . GLU A 1 71 ? 47.794 39.165 34.069 1.00 15.14 68 GLU A N 1
ATOM 534 C CA . GLU A 1 71 ? 49.107 38.564 33.811 1.00 14.71 68 GLU A CA 1
ATOM 535 C C . GLU A 1 71 ? 50.125 39.584 33.305 1.00 17.80 68 GLU A C 1
ATOM 536 O O . GLU A 1 71 ? 51.344 39.401 33.453 1.00 21.38 68 GLU A O 1
ATOM 542 N N . MET A 1 72 ? 49.626 40.651 32.703 1.00 16.24 69 MET A N 1
ATOM 543 C CA . MET A 1 72 ? 50.508 41.747 32.279 1.00 18.74 69 MET A CA 1
ATOM 544 C C . MET A 1 72 ? 50.309 42.944 33.201 1.00 18.42 69 MET A C 1
ATOM 545 O O . MET A 1 72 ? 49.207 43.511 33.274 1.00 17.03 69 MET A O 1
ATOM 550 N N . VAL A 1 73 ? 51.382 43.293 33.914 1.00 16.03 70 VAL A N 1
ATOM 551 C CA . VAL A 1 73 ? 51.311 44.275 35.014 1.00 18.91 70 VAL A CA 1
ATOM 552 C C . VAL A 1 73 ? 50.728 45.619 34.586 1.00 19.30 70 VAL A C 1
ATOM 553 O O . VAL A 1 73 ? 50.024 46.295 35.354 1.00 14.31 70 VAL A O 1
ATOM 557 N N . THR A 1 74 ? 51.059 46.042 33.372 1.00 17.70 71 THR A N 1
ATOM 558 C CA . THR A 1 74 ? 50.564 47.314 32.863 1.00 16.39 71 THR A CA 1
ATOM 559 C C . THR A 1 74 ? 49.071 47.369 32.638 1.00 17.36 71 THR A C 1
ATOM 560 O O . THR A 1 74 ? 48.516 48.454 32.412 1.00 22.41 71 THR A O 1
ATOM 564 N N . SER A 1 75 ? 48.414 46.213 32.693 1.00 17.15 72 SER A N 1
ATOM 565 C CA . SER A 1 75 ? 46.950 46.189 32.639 1.00 15.86 72 SER A CA 1
ATOM 566 C C . SER A 1 75 ? 46.307 46.759 33.902 1.00 16.26 72 SER A C 1
ATOM 567 O O . SER A 1 75 ? 45.130 47.099 33.896 1.00 19.57 72 SER A O 1
ATOM 570 N N . TYR A 1 76 ? 47.040 46.795 35.018 1.00 15.29 73 TYR A N 1
ATOM 571 C CA . TYR A 1 76 ? 46.496 47.411 36.241 1.00 14.91 73 TYR A CA 1
ATOM 572 C C . TYR A 1 76 ? 46.533 48.919 36.066 1.00 17.60 73 TYR A C 1
ATOM 573 O O . TYR A 1 76 ? 47.610 49.534 36.029 1.00 21.77 73 TYR A O 1
ATOM 582 N N . SER A 1 77 ? 45.349 49.508 35.983 1.00 15.48 74 SER A N 1
ATOM 583 C CA . SER A 1 77 ? 45.187 50.966 35.824 1.00 16.98 74 SER A CA 1
ATOM 584 C C . SER A 1 77 ? 43.783 51.320 36.290 1.00 13.84 74 SER A C 1
ATOM 585 O O . SER A 1 77 ? 42.896 50.460 36.324 1.00 15.48 74 SER A O 1
ATOM 588 N N . SER A 1 78 ? 43.558 52.590 36.617 1.00 17.16 75 SER A N 1
ATOM 589 C CA A SER A 1 78 ? 42.218 53.028 36.955 0.50 15.80 75 SER A CA 1
ATOM 590 C CA B SER A 1 78 ? 42.209 53.002 36.965 0.50 15.98 75 SER A CA 1
ATOM 591 C C . SER A 1 78 ? 41.279 52.830 35.768 1.00 15.14 75 SER A C 1
ATOM 592 O O . SER A 1 78 ? 40.113 52.509 35.956 1.00 15.94 75 SER A O 1
ATOM 597 N N . LEU A 1 79 ? 41.805 53.005 34.541 1.00 14.02 76 LEU A N 1
ATOM 598 C CA . LEU A 1 79 ? 40.993 52.771 33.332 1.00 15.23 76 LEU A CA 1
ATOM 599 C C . LEU A 1 79 ? 40.481 51.335 33.259 1.00 19.01 76 LEU A C 1
ATOM 600 O O . LEU A 1 79 ? 39.312 51.107 32.952 1.00 15.26 76 LEU A O 1
ATOM 605 N N . THR A 1 80 ? 41.363 50.367 33.524 1.00 17.87 77 THR A N 1
ATOM 606 C CA . THR A 1 80 ? 40.941 48.957 33.587 1.00 15.70 77 THR A CA 1
ATOM 607 C C . THR A 1 80 ? 39.850 48.731 34.647 1.00 14.05 77 THR A C 1
ATOM 608 O O . THR A 1 80 ? 38.836 48.102 34.368 1.00 12.37 77 THR A O 1
ATOM 612 N N . PHE A 1 81 ? 40.024 49.277 35.854 1.00 14.02 78 PHE A N 1
ATOM 613 C CA . PHE A 1 81 ? 38.980 49.146 36.894 1.00 13.22 78 PHE A CA 1
ATOM 614 C C . PHE A 1 81 ? 37.673 49.808 36.492 1.00 15.06 78 PHE A C 1
ATOM 615 O O . PHE A 1 81 ? 36.610 49.305 36.832 1.00 14.05 78 PHE A O 1
ATOM 623 N N . LEU A 1 82 ? 37.749 50.934 35.774 1.00 13.46 79 LEU A N 1
ATOM 624 C CA . LEU A 1 82 ? 36.530 51.617 35.337 1.00 15.55 79 LEU A CA 1
ATOM 625 C C . LEU A 1 82 ? 35.805 50.786 34.272 1.00 14.99 79 LEU A C 1
ATOM 626 O O . LEU A 1 82 ? 34.592 50.618 34.310 1.00 16.67 79 LEU A O 1
ATOM 631 N N . ALA A 1 83 ? 36.566 50.196 33.363 1.00 13.57 80 ALA A N 1
ATOM 632 C CA . ALA A 1 83 ? 35.962 49.325 32.357 1.00 15.77 80 ALA A CA 1
ATOM 633 C C . ALA A 1 83 ? 35.325 48.095 33.026 1.00 14.36 80 ALA A C 1
ATOM 634 O O . ALA A 1 83 ? 34.312 47.573 32.554 1.00 16.58 80 ALA A O 1
ATOM 636 N N . GLN A 1 84 ? 35.989 47.609 34.063 1.00 12.41 81 GLN A N 1
ATOM 637 C CA . GLN A 1 84 ? 35.515 46.454 34.804 1.00 12.83 81 GLN A CA 1
ATOM 638 C C . GLN A 1 84 ? 34.179 46.787 35.449 1.00 15.43 81 GLN A C 1
ATOM 639 O O . GLN A 1 84 ? 33.224 46.021 35.350 1.00 17.34 81 GLN A O 1
ATOM 645 N N . ILE A 1 85 ? 34.121 47.939 36.110 1.00 12.50 82 ILE A N 1
ATOM 646 C CA . ILE A 1 85 ? 32.873 48.347 36.768 1.00 11.93 82 ILE A CA 1
ATOM 647 C C . ILE A 1 85 ? 31.756 48.596 35.749 1.00 16.17 82 ILE A C 1
ATOM 648 O O . ILE A 1 85 ? 30.590 48.219 35.970 1.00 17.45 82 ILE A O 1
ATOM 653 N N . ASP A 1 86 ? 32.116 49.192 34.611 1.00 16.22 83 ASP A N 1
ATOM 654 C CA . ASP A 1 86 ? 31.132 49.462 33.564 1.00 19.74 83 ASP A CA 1
ATOM 655 C C . ASP A 1 86 ? 30.547 48.136 33.050 1.00 16.22 83 ASP A C 1
ATOM 656 O O . ASP A 1 86 ? 29.342 48.027 32.825 1.00 20.43 83 ASP A O 1
ATOM 661 N N . ARG A 1 87 ? 31.396 47.123 32.883 1.00 17.17 84 ARG A N 1
ATOM 662 C CA . ARG A 1 87 ? 30.945 45.788 32.495 1.00 19.57 84 ARG A CA 1
ATOM 663 C C . ARG A 1 87 ? 29.976 45.181 33.539 1.00 20.55 84 ARG A C 1
ATOM 664 O O . ARG A 1 87 ? 28.941 44.598 33.192 1.00 20.28 84 ARG A O 1
ATOM 672 N N . VAL A 1 88 ? 30.301 45.342 34.817 1.00 16.63 85 VAL A N 1
ATOM 673 C CA . VAL A 1 88 ? 29.407 44.874 35.893 1.00 18.39 85 VAL A CA 1
ATOM 674 C C . VAL A 1 88 ? 28.036 45.561 35.809 1.00 20.88 85 VAL A C 1
ATOM 675 O O . VAL A 1 88 ? 26.984 44.906 35.946 1.00 22.53 85 VAL A O 1
ATOM 679 N N . ILE A 1 89 ? 28.036 46.870 35.576 1.00 20.46 86 ILE A N 1
ATOM 680 C CA . ILE A 1 89 ? 26.758 47.593 35.409 1.00 22.15 86 ILE A CA 1
ATOM 681 C C . ILE A 1 89 ? 25.924 47.046 34.255 1.00 27.89 86 ILE A C 1
ATOM 682 O O . ILE A 1 89 ? 24.685 46.924 34.371 1.00 24.59 86 ILE A O 1
ATOM 687 N N . GLN A 1 90 ? 26.611 46.726 33.157 1.00 24.90 87 GLN A N 1
ATOM 688 C CA A GLN A 1 90 ? 26.007 46.151 31.941 0.50 29.56 87 GLN A CA 1
ATOM 689 C CA B GLN A 1 90 ? 25.944 46.190 31.978 0.50 28.39 87 GLN A CA 1
ATOM 690 C C . GLN A 1 90 ? 25.267 44.858 32.276 1.00 27.19 87 GLN A C 1
ATOM 691 O O . GLN A 1 90 ? 24.259 44.514 31.657 1.00 32.14 87 GLN A O 1
ATOM 702 N N . GLU A 1 91 ? 25.776 44.146 33.272 1.00 25.21 88 GLU A N 1
ATOM 703 C CA . GLU A 1 91 ? 25.244 42.864 33.679 1.00 26.57 88 GLU A CA 1
ATOM 704 C C . GLU A 1 91 ? 24.048 43.001 34.628 1.00 32.43 88 GLU A C 1
ATOM 705 O O . GLU A 1 91 ? 23.278 42.059 34.806 1.00 34.56 88 GLU A O 1
ATOM 711 N N . LEU A 1 92 ? 23.890 44.177 35.229 1.00 23.58 89 LEU A N 1
ATOM 712 C CA . LEU A 1 92 ? 22.819 44.417 36.180 1.00 22.69 89 LEU A CA 1
ATOM 713 C C . LEU A 1 92 ? 21.536 44.917 35.497 1.00 24.68 89 LEU A C 1
ATOM 714 O O . LEU A 1 92 ? 21.580 45.367 34.349 1.00 27.41 89 LEU A O 1
ATOM 719 N N . PRO A 1 93 ? 20.396 44.848 36.202 1.00 28.81 90 PRO A N 1
ATOM 720 C CA . PRO A 1 93 ? 19.141 45.321 35.609 1.00 31.48 90 PRO A CA 1
ATOM 721 C C . PRO A 1 93 ? 19.237 46.763 35.141 1.00 32.35 90 PRO A C 1
ATOM 722 O O . PRO A 1 93 ? 19.973 47.575 35.728 1.00 30.40 90 PRO A O 1
ATOM 726 N N . ASP A 1 94 ? 18.512 47.069 34.071 1.00 31.93 91 ASP A N 1
ATOM 727 C CA . ASP A 1 94 ? 18.516 48.405 33.483 1.00 36.34 91 ASP A CA 1
ATOM 728 C C . ASP A 1 94 ? 17.580 49.342 34.256 1.00 34.62 91 ASP A C 1
ATOM 729 O O . ASP A 1 94 ? 16.563 49.813 33.729 1.00 34.50 91 ASP A O 1
ATOM 734 N N . GLN A 1 95 ? 17.924 49.578 35.520 1.00 27.32 92 GLN A N 1
ATOM 735 C CA . GLN A 1 95 ? 17.220 50.517 36.393 1.00 29.21 92 GLN A CA 1
ATOM 736 C C . GLN A 1 95 ? 18.279 51.353 37.111 1.00 25.71 92 GLN A C 1
ATOM 737 O O . GLN A 1 95 ? 19.322 50.812 37.474 1.00 29.02 92 GLN A O 1
ATOM 743 N N . PRO A 1 96 ? 18.022 52.664 37.330 1.00 25.94 93 PRO A N 1
ATOM 744 C CA . PRO A 1 96 ? 18.981 53.455 38.141 1.00 22.89 93 PRO A CA 1
ATOM 745 C C . PRO A 1 96 ? 19.207 52.814 39.506 1.00 23.23 93 PRO A C 1
ATOM 746 O O . PRO A 1 96 ? 18.239 52.413 40.187 1.00 26.25 93 PRO A O 1
ATOM 750 N N . LEU A 1 97 ? 20.475 52.714 39.893 1.00 21.20 94 LEU A N 1
ATOM 751 C CA . LEU A 1 97 ? 20.847 51.996 41.107 1.00 20.92 94 LEU A CA 1
ATOM 752 C C . LEU A 1 97 ? 21.588 52.913 42.096 1.00 20.94 94 LEU A C 1
ATOM 753 O O . LEU A 1 97 ? 21.934 54.046 41.757 1.00 21.39 94 LEU A O 1
ATOM 758 N N . LEU A 1 98 ? 21.785 52.433 43.319 1.00 17.90 95 LEU A N 1
ATOM 759 C CA . LEU A 1 98 ? 22.557 53.163 44.312 1.00 17.75 95 LEU A CA 1
ATOM 760 C C . LEU A 1 98 ? 24.006 52.751 44.152 1.00 20.38 95 LEU A C 1
ATOM 761 O O . LEU A 1 98 ? 24.299 51.561 44.140 1.00 19.71 95 LEU A O 1
ATOM 766 N N . LEU A 1 99 ? 24.914 53.724 44.067 1.00 16.16 96 LEU A N 1
ATOM 767 C CA . LEU A 1 99 ? 26.340 53.410 43.845 1.00 14.40 96 LEU A CA 1
ATOM 768 C C . LEU A 1 99 ? 27.120 53.924 45.047 1.00 16.80 96 LEU A C 1
ATOM 769 O O . LEU A 1 99 ? 27.027 55.102 45.401 1.00 15.86 96 LEU A O 1
ATOM 774 N N . VAL A 1 100 ? 27.857 53.020 45.693 1.00 13.16 97 VAL A N 1
ATOM 775 C CA . VAL A 1 100 ? 28.632 53.341 46.905 1.00 13.67 97 VAL A CA 1
ATOM 776 C C . VAL A 1 100 ? 30.087 52.941 46.674 1.00 15.02 97 VAL A C 1
ATOM 777 O O . VAL A 1 100 ? 30.358 51.852 46.156 1.00 15.33 97 VAL A O 1
ATOM 781 N N . GLY A 1 101 ? 31.017 53.808 47.040 1.00 13.50 98 GLY A N 1
ATOM 782 C CA . GLY A 1 101 ? 32.455 53.471 46.884 1.00 14.30 98 GLY A CA 1
ATOM 783 C C . GLY A 1 101 ? 33.199 53.880 48.137 1.00 14.30 98 GLY A C 1
ATOM 784 O O . GLY A 1 101 ? 32.806 54.841 48.819 1.00 16.94 98 GLY A O 1
ATOM 785 N N . HIS A 1 102 ? 34.257 53.140 48.465 1.00 13.82 99 HIS A N 1
ATOM 786 C CA . HIS A 1 102 ? 35.099 53.484 49.634 1.00 13.96 99 HIS A CA 1
ATOM 787 C C . HIS A 1 102 ? 36.514 53.760 49.139 1.00 13.59 99 HIS A C 1
ATOM 788 O O . HIS A 1 102 ? 37.084 52.928 48.427 1.00 13.44 99 HIS A O 1
ATOM 795 N N . SER A 1 103 ? 37.065 54.912 49.507 1.00 13.34 100 SER A N 1
ATOM 796 C CA . SER A 1 103 ? 38.471 55.259 49.238 1.00 15.19 100 SER A CA 1
ATOM 797 C C . SER A 1 103 ? 38.842 55.225 47.731 1.00 17.84 100 SER A C 1
ATOM 798 O O . SER A 1 103 ? 38.266 55.983 46.945 1.00 15.64 100 SER A O 1
ATOM 801 N N . MET A 1 104 ? 39.752 54.350 47.292 1.00 16.16 101 MET A N 1
ATOM 802 C CA . MET A 1 104 ? 39.964 54.236 45.828 1.00 14.52 101 MET A CA 1
ATOM 803 C C . MET A 1 104 ? 38.632 53.918 45.118 1.00 13.70 101 MET A C 1
ATOM 804 O O . MET A 1 104 ? 38.368 54.385 43.983 1.00 13.91 101 MET A O 1
ATOM 809 N N . GLY A 1 105 ? 37.816 53.117 45.793 1.00 12.74 102 GLY A N 1
ATOM 810 C CA . GLY A 1 105 ? 36.490 52.770 45.280 1.00 15.19 102 GLY A CA 1
ATOM 811 C C . GLY A 1 105 ? 35.603 53.991 45.081 1.00 13.65 102 GLY A C 1
ATOM 812 O O . GLY A 1 105 ? 34.763 54.020 44.193 1.00 13.99 102 GLY A O 1
ATOM 813 N N . ALA A 1 106 ? 35.738 54.969 45.973 1.00 12.87 103 ALA A N 1
ATOM 814 C CA . ALA A 1 106 ? 34.990 56.224 45.848 1.00 15.28 103 ALA A CA 1
ATOM 815 C C . ALA A 1 106 ? 35.503 57.029 44.671 1.00 14.31 103 ALA A C 1
ATOM 816 O O . ALA A 1 106 ? 34.701 57.614 43.957 1.00 13.50 103 ALA A O 1
ATOM 818 N N . MET A 1 107 ? 36.831 57.055 44.447 1.00 11.89 104 MET A N 1
ATOM 819 C CA . MET A 1 107 ? 37.373 57.754 43.261 1.00 13.58 104 MET A CA 1
ATOM 820 C C . MET A 1 107 ? 36.806 57.097 41.975 1.00 13.43 104 MET A C 1
ATOM 821 O O . MET A 1 107 ? 36.322 57.801 41.061 1.00 14.86 104 MET A O 1
ATOM 826 N N . LEU A 1 108 ? 36.854 55.770 41.918 1.00 14.77 105 LEU A N 1
ATOM 827 C CA . LEU A 1 108 ? 36.284 55.025 40.797 1.00 12.85 105 LEU A CA 1
ATOM 828 C C . LEU A 1 108 ? 34.800 55.312 40.619 1.00 14.53 105 LEU A C 1
ATOM 829 O O . LEU A 1 108 ? 34.355 55.587 39.484 1.00 15.32 105 LEU A O 1
ATOM 834 N N . ALA A 1 109 ? 34.051 55.309 41.719 1.00 13.58 106 ALA A N 1
ATOM 835 C CA . ALA A 1 109 ? 32.603 55.548 41.648 1.00 15.27 106 ALA A CA 1
ATOM 836 C C . ALA A 1 109 ? 32.286 56.934 41.075 1.00 15.10 106 ALA A C 1
ATOM 837 O O . ALA A 1 109 ? 31.310 57.094 40.315 1.00 15.33 106 ALA A O 1
ATOM 839 N N . THR A 1 110 ? 33.086 57.930 41.467 1.00 15.11 107 THR A N 1
ATOM 840 C CA A THR A 1 110 ? 32.920 59.298 40.941 0.50 19.26 107 THR A CA 1
ATOM 841 C CA B THR A 1 110 ? 32.937 59.294 40.956 0.50 17.12 107 THR A CA 1
ATOM 842 C C . THR A 1 110 ? 33.075 59.304 39.432 1.00 18.23 107 THR A C 1
ATOM 843 O O . THR A 1 110 ? 32.261 59.915 38.722 1.00 15.93 107 THR A O 1
ATOM 850 N N . ALA A 1 111 ? 34.107 58.627 38.929 1.00 15.86 108 ALA A N 1
ATOM 851 C CA . ALA A 1 111 ? 34.291 58.590 37.504 1.00 16.95 108 ALA A CA 1
ATOM 852 C C . ALA A 1 111 ? 33.114 57.878 36.822 1.00 17.18 108 ALA A C 1
ATOM 853 O O . ALA A 1 111 ? 32.598 58.340 35.787 1.00 16.82 108 ALA A O 1
ATOM 855 N N . ILE A 1 112 ? 32.668 56.764 37.400 1.00 16.04 109 ILE A N 1
ATOM 856 C CA . ILE A 1 112 ? 31.529 56.014 36.811 1.00 17.59 109 ILE A CA 1
ATOM 857 C C . ILE A 1 112 ? 30.252 56.858 36.811 1.00 17.85 109 ILE A C 1
ATOM 858 O O . ILE A 1 112 ? 29.511 56.866 35.832 1.00 18.32 109 ILE A O 1
ATOM 863 N N . ALA A 1 113 ? 30.000 57.582 37.901 1.00 15.19 110 ALA A N 1
ATOM 864 C CA . ALA A 1 113 ? 28.809 58.424 37.961 1.00 13.96 110 ALA A CA 1
ATOM 865 C C . ALA A 1 113 ? 28.867 59.600 36.962 1.00 15.76 110 ALA A C 1
ATOM 866 O O . ALA A 1 113 ? 27.826 60.086 36.505 1.00 16.75 110 ALA A O 1
ATOM 868 N N . SER A 1 114 ? 30.072 60.061 36.632 1.00 16.75 111 SER A N 1
ATOM 869 C CA A SER A 1 114 ? 30.230 61.181 35.695 0.50 16.88 111 SER A CA 1
ATOM 870 C CA B SER A 1 114 ? 30.243 61.176 35.681 0.50 19.94 111 SER A CA 1
ATOM 871 C C . SER A 1 114 ? 29.954 60.728 34.260 1.00 20.23 111 SER A C 1
ATOM 872 O O . SER A 1 114 ? 29.495 61.527 33.402 1.00 22.23 111 SER A O 1
ATOM 877 N N . VAL A 1 115 ? 30.244 59.460 34.003 1.00 16.80 112 VAL A N 1
ATOM 878 C CA . VAL A 1 115 ? 30.084 58.860 32.687 1.00 17.17 112 VAL A CA 1
ATOM 879 C C . VAL A 1 115 ? 28.708 58.226 32.460 1.00 19.04 112 VAL A C 1
ATOM 880 O O . VAL A 1 115 ? 28.161 58.301 31.343 1.00 19.75 112 VAL A O 1
ATOM 884 N N . ARG A 1 116 ? 28.139 57.639 33.511 1.00 18.58 113 ARG A N 1
ATOM 885 C CA . ARG A 1 116 ? 26.852 56.936 33.412 1.00 18.27 113 ARG A CA 1
ATOM 886 C C . ARG A 1 116 ? 25.769 57.537 34.324 1.00 17.26 113 ARG A C 1
ATOM 887 O O . ARG A 1 116 ? 25.142 56.793 35.106 1.00 17.47 113 ARG A O 1
ATOM 895 N N . PRO A 1 117 ? 25.532 58.862 34.228 1.00 17.52 114 PRO A N 1
ATOM 896 C CA . PRO A 1 117 ? 24.615 59.480 35.183 1.00 18.42 114 PRO A CA 1
ATOM 897 C C . PRO A 1 117 ? 23.206 58.910 35.185 1.00 20.89 114 PRO A C 1
ATOM 898 O O . PRO A 1 117 ? 22.587 58.879 36.233 1.00 22.19 114 PRO A O 1
ATOM 902 N N . LYS A 1 118 ? 22.712 58.427 34.049 1.00 19.66 115 LYS A N 1
ATOM 903 C CA . LYS A 1 118 ? 21.326 57.918 34.004 1.00 21.43 115 LYS A CA 1
ATOM 904 C C . LYS A 1 118 ? 21.188 56.607 34.755 1.00 24.76 115 LYS A C 1
ATOM 905 O O . LYS A 1 118 ? 20.082 56.190 35.102 1.00 25.31 115 LYS A O 1
ATOM 911 N N . LYS A 1 119 ? 22.320 55.946 34.961 1.00 21.69 116 LYS A N 1
ATOM 912 C CA . LYS A 1 119 ? 22.341 54.656 35.639 1.00 20.36 116 LYS A CA 1
ATOM 913 C C . LYS A 1 119 ? 22.393 54.821 37.155 1.00 18.75 116 LYS A C 1
ATOM 914 O O . LYS A 1 119 ? 22.130 53.872 37.898 1.00 21.81 116 LYS A O 1
ATOM 920 N N . ILE A 1 120 ? 22.700 56.028 37.629 1.00 20.90 117 ILE A N 1
ATOM 921 C CA . ILE A 1 120 ? 22.999 56.231 39.061 1.00 20.43 117 ILE A CA 1
ATOM 922 C C . ILE A 1 120 ? 21.910 57.044 39.754 1.00 22.85 117 ILE A C 1
ATOM 923 O O . ILE A 1 120 ? 21.808 58.261 39.560 1.00 25.88 117 ILE A O 1
ATOM 928 N N . LYS A 1 121 ? 21.105 56.378 40.582 1.00 19.02 118 LYS A N 1
ATOM 929 C CA . LYS A 1 121 ? 20.054 57.068 41.335 1.00 21.63 118 LYS A CA 1
ATOM 930 C C . LYS A 1 121 ? 20.602 57.992 42.423 1.00 21.32 118 LYS A C 1
ATOM 931 O O . LYS A 1 121 ? 20.083 59.106 42.602 1.00 20.94 118 LYS A O 1
ATOM 937 N N . GLU A 1 122 ? 21.594 57.499 43.174 1.00 20.29 119 GLU A N 1
ATOM 938 C CA . GLU A 1 122 ? 22.236 58.233 44.275 1.00 18.43 119 GLU A CA 1
ATOM 939 C C . GLU A 1 122 ? 23.668 57.741 44.334 1.00 20.79 119 GLU A C 1
ATOM 940 O O . GLU A 1 122 ? 23.930 56.552 44.093 1.00 20.12 119 GLU A O 1
ATOM 946 N N . LEU A 1 123 ? 24.584 58.651 44.646 1.00 17.00 120 LEU A N 1
ATOM 947 C CA . LEU A 1 123 ? 26.008 58.351 44.765 1.00 16.33 120 LEU A CA 1
ATOM 948 C C . LEU A 1 123 ? 26.453 58.581 46.205 1.00 21.21 120 LEU A C 1
ATOM 949 O O . LEU A 1 123 ? 26.184 59.644 46.763 1.00 20.14 120 LEU A O 1
ATOM 954 N N . ILE A 1 124 ? 27.082 57.573 46.817 1.00 15.49 121 ILE A N 1
ATOM 955 C CA A ILE A 1 124 ? 27.581 57.684 48.193 0.70 13.32 121 ILE A CA 1
ATOM 956 C CA B ILE A 1 124 ? 27.581 57.658 48.196 0.30 15.47 121 ILE A CA 1
ATOM 957 C C . ILE A 1 124 ? 29.092 57.464 48.163 1.00 16.30 121 ILE A C 1
ATOM 958 O O . ILE A 1 124 ? 29.580 56.384 47.798 1.00 15.84 121 ILE A O 1
ATOM 967 N N . LEU A 1 125 ? 29.835 58.506 48.503 1.00 13.78 122 LEU A N 1
ATOM 968 C CA . LEU A 1 125 ? 31.286 58.480 48.408 1.00 13.22 122 LEU A CA 1
ATOM 969 C C . LEU A 1 125 ? 31.863 58.454 49.815 1.00 16.81 122 LEU A C 1
ATOM 970 O O . LEU A 1 125 ? 31.819 59.459 50.542 1.00 18.27 122 LEU A O 1
ATOM 975 N N . VAL A 1 126 ? 32.397 57.292 50.189 1.00 13.71 123 VAL A N 1
ATOM 976 C CA . VAL A 1 126 ? 32.887 57.082 51.533 1.00 13.41 123 VAL A CA 1
ATOM 977 C C . VAL A 1 126 ? 34.388 57.265 51.544 1.00 14.76 123 VAL A C 1
ATOM 978 O O . VAL A 1 126 ? 35.113 56.519 50.895 1.00 16.89 123 VAL A O 1
ATOM 982 N N . GLU A 1 127 ? 34.849 58.244 52.320 1.00 12.99 124 GLU A N 1
ATOM 983 C CA . GLU A 1 127 ? 36.284 58.536 52.411 1.00 15.90 124 GLU A CA 1
ATOM 984 C C . GLU A 1 127 ? 36.929 58.787 51.031 1.00 16.13 124 GLU A C 1
ATOM 985 O O . GLU A 1 127 ? 37.913 58.141 50.648 1.00 16.88 124 GLU A O 1
ATOM 991 N N . LEU A 1 128 ? 36.337 59.713 50.271 1.00 16.38 125 LEU A N 1
ATOM 992 C CA . LEU A 1 128 ? 36.900 60.133 48.996 1.00 16.84 125 LEU A CA 1
ATOM 993 C C . LEU A 1 128 ? 38.298 60.750 49.175 1.00 16.41 125 LEU A C 1
ATOM 994 O O . LEU A 1 128 ? 38.458 61.673 49.969 1.00 16.17 125 LEU A O 1
ATOM 999 N N . PRO A 1 129 ? 39.315 60.231 48.460 1.00 15.43 126 PRO A N 1
ATOM 1000 C CA . PRO A 1 129 ? 40.652 60.834 48.550 1.00 18.57 126 PRO A CA 1
ATOM 1001 C C . PRO A 1 129 ? 40.782 62.025 47.586 1.00 25.13 126 PRO A C 1
ATOM 1002 O O . PRO A 1 129 ? 40.108 62.065 46.553 1.00 26.87 126 PRO A O 1
ATOM 1006 N N . LEU A 1 130 ? 41.637 62.980 47.922 1.00 26.91 127 LEU A N 1
ATOM 1007 C CA . LEU A 1 130 ? 41.988 64.025 46.964 1.00 31.98 127 LEU A CA 1
ATOM 1008 C C . LEU A 1 130 ? 43.221 63.556 46.191 1.00 43.42 127 LEU A C 1
ATOM 1009 O O . LEU A 1 130 ? 44.144 63.009 46.800 1.00 43.91 127 LEU A O 1
ATOM 1014 N N . PRO A 1 131 ? 43.258 63.788 44.859 1.00 49.53 128 PRO A N 1
ATOM 1015 C CA . PRO A 1 131 ? 44.398 63.281 44.075 1.00 51.58 128 PRO A CA 1
ATOM 1016 C C . PRO A 1 131 ? 45.702 63.969 44.481 1.00 53.73 128 PRO A C 1
ATOM 1017 O O . PRO A 1 131 ? 45.670 65.055 45.069 1.00 52.15 128 PRO A O 1
ATOM 1021 N N . ALA A 1 132 ? 46.830 63.329 44.180 1.00 57.71 129 ALA A N 1
ATOM 1022 C CA . ALA A 1 132 ? 48.148 63.898 44.454 1.00 61.37 129 ALA A CA 1
ATOM 1023 C C . ALA A 1 132 ? 48.326 65.230 43.725 1.00 63.14 129 ALA A C 1
ATOM 1024 O O . ALA A 1 132 ? 47.955 65.362 42.556 1.00 59.80 129 ALA A O 1
ATOM 1026 N N . GLU A 1 133 ? 48.872 66.220 44.427 1.00 68.61 130 GLU A N 1
ATOM 1027 C CA . GLU A 1 133 ? 49.175 67.516 43.819 1.00 75.11 130 GLU A CA 1
ATOM 1028 C C . GLU A 1 133 ? 50.400 67.400 42.911 1.00 78.79 130 GLU A C 1
ATOM 1029 O O . GLU A 1 133 ? 51.408 66.800 43.297 1.00 79.24 130 GLU A O 1
ATOM 1035 N N . GLU A 1 134 ? 50.292 67.964 41.705 1.00 83.12 131 GLU A N 1
ATOM 1036 C CA . GLU A 1 134 ? 51.360 67.935 40.689 1.00 87.30 131 GLU A CA 1
ATOM 1037 C C . GLU A 1 134 ? 51.785 66.520 40.303 1.00 86.62 131 GLU A C 1
ATOM 1038 O O . GLU A 1 134 ? 50.982 65.740 39.792 1.00 85.82 131 GLU A O 1
ATOM 1044 N N . GLU A 1 138 ? 58.462 65.764 40.520 1.00 80.54 135 GLU A N 1
ATOM 1045 C CA . GLU A 1 138 ? 59.676 65.616 39.711 1.00 77.69 135 GLU A CA 1
ATOM 1046 C C . GLU A 1 138 ? 59.376 65.183 38.270 1.00 72.88 135 GLU A C 1
ATOM 1047 O O . GLU A 1 138 ? 58.229 64.877 37.934 1.00 74.31 135 GLU A O 1
ATOM 1053 N N . SER A 1 139 ? 60.416 65.159 37.435 1.00 66.18 136 SER A N 1
ATOM 1054 C CA . SER A 1 139 ? 60.292 64.893 35.995 1.00 60.51 136 SER A CA 1
ATOM 1055 C C . SER A 1 139 ? 59.542 63.609 35.647 1.00 56.42 136 SER A C 1
ATOM 1056 O O . SER A 1 139 ? 59.570 62.632 36.401 1.00 54.42 136 SER A O 1
ATOM 1059 N N . ALA A 1 140 ? 58.891 63.625 34.486 1.00 52.89 137 ALA A N 1
ATOM 1060 C CA . ALA A 1 140 ? 58.193 62.457 33.957 1.00 51.51 137 ALA A CA 1
ATOM 1061 C C . ALA A 1 140 ? 59.149 61.311 33.630 1.00 46.55 137 ALA A C 1
ATOM 1062 O O . ALA A 1 140 ? 58.791 60.149 33.803 1.00 39.86 137 ALA A O 1
ATOM 1064 N N . VAL A 1 141 ? 60.351 61.642 33.149 1.00 40.74 138 VAL A N 1
ATOM 1065 C CA . VAL A 1 141 ? 61.361 60.617 32.852 1.00 40.46 138 VAL A CA 1
ATOM 1066 C C . VAL A 1 141 ? 61.706 59.810 34.100 1.00 38.75 138 VAL A C 1
ATOM 1067 O O . VAL A 1 141 ? 61.713 58.577 34.061 1.00 32.83 138 VAL A O 1
ATOM 1071 N N . ASN A 1 142 ? 61.968 60.507 35.206 1.00 33.69 139 ASN A N 1
ATOM 1072 C CA . ASN A 1 142 ? 62.324 59.822 36.437 1.00 37.01 139 ASN A CA 1
ATOM 1073 C C . ASN A 1 142 ? 61.143 59.033 36.996 1.00 34.83 139 ASN A C 1
ATOM 1074 O O . ASN A 1 142 ? 61.330 57.963 37.591 1.00 35.81 139 ASN A O 1
ATOM 1079 N N . GLN A 1 143 ? 59.930 59.543 36.778 1.00 30.84 140 GLN A N 1
ATOM 1080 C CA . GLN A 1 143 ? 58.712 58.799 37.077 1.00 36.07 140 GLN A CA 1
ATOM 1081 C C . GLN A 1 143 ? 58.602 57.524 36.239 1.00 30.26 140 GLN A C 1
ATOM 1082 O O . GLN A 1 143 ? 58.219 56.461 36.748 1.00 29.64 140 GLN A O 1
ATOM 1088 N N . LEU A 1 144 ? 58.933 57.635 34.953 1.00 25.52 141 LEU A N 1
ATOM 1089 C CA . LEU A 1 144 ? 58.807 56.530 34.029 1.00 25.96 141 LEU A CA 1
ATOM 1090 C C . LEU A 1 144 ? 59.835 55.431 34.318 1.00 25.29 141 LEU A C 1
ATOM 1091 O O . LEU A 1 144 ? 59.523 54.256 34.212 1.00 25.57 141 LEU A O 1
ATOM 1096 N N . THR A 1 145 ? 61.050 55.834 34.703 1.00 22.27 142 THR A N 1
ATOM 1097 C CA . THR A 1 145 ? 62.120 54.891 35.089 1.00 22.81 142 THR A CA 1
ATOM 1098 C C . THR A 1 145 ? 61.679 54.095 36.322 1.00 21.53 142 THR A C 1
ATOM 1099 O O . THR A 1 145 ? 61.723 52.866 36.313 1.00 22.88 142 THR A O 1
ATOM 1103 N N . THR A 1 146 ? 61.229 54.801 37.357 1.00 23.35 143 THR A N 1
ATOM 1104 C CA . THR A 1 146 ? 60.732 54.149 38.592 1.00 25.54 143 THR A CA 1
ATOM 1105 C C . THR A 1 146 ? 59.621 53.151 38.282 1.00 26.23 143 THR A C 1
ATOM 1106 O O . THR A 1 146 ? 59.581 52.050 38.839 1.00 26.86 143 THR A O 1
ATOM 1110 N N . CYS A 1 147 ? 58.737 53.534 37.362 1.00 22.26 144 CYS A N 1
ATOM 1111 C CA . CYS A 1 147 ? 57.585 52.733 37.014 1.00 22.25 144 CYS A CA 1
ATOM 1112 C C . CYS A 1 147 ? 58.010 51.452 36.283 1.00 23.53 144 CYS A C 1
ATOM 1113 O O . CYS A 1 147 ? 57.603 50.361 36.667 1.00 23.50 144 CYS A O 1
ATOM 1116 N N . LEU A 1 148 ? 58.860 51.587 35.267 1.00 20.40 145 LEU A N 1
ATOM 1117 C CA . LEU A 1 148 ? 59.328 50.430 34.499 1.00 20.17 145 LEU A CA 1
ATOM 1118 C C . LEU A 1 148 ? 60.143 49.454 35.334 1.00 21.75 145 LEU A C 1
ATOM 1119 O O . LEU A 1 148 ? 59.999 48.245 35.167 1.00 23.42 145 LEU A O 1
ATOM 1124 N N . ASP A 1 149 ? 60.983 49.977 36.235 1.00 19.14 146 ASP A N 1
ATOM 1125 C CA . ASP A 1 149 ? 61.719 49.109 37.173 1.00 18.92 146 ASP A CA 1
ATOM 1126 C C . ASP A 1 149 ? 60.740 48.379 38.106 1.00 21.44 146 ASP A C 1
ATOM 1127 O O . ASP A 1 149 ? 60.919 47.192 38.378 1.00 22.51 146 ASP A O 1
ATOM 1132 N N . TYR A 1 150 ? 59.712 49.075 38.573 1.00 18.38 147 TYR A N 1
ATOM 1133 C CA . TYR A 1 150 ? 58.727 48.445 39.466 1.00 19.99 147 TYR A CA 1
ATOM 1134 C C . TYR A 1 150 ? 57.965 47.317 38.748 1.00 22.64 147 TYR A C 1
ATOM 1135 O O . TYR A 1 150 ? 57.804 46.194 39.293 1.00 19.28 147 TYR A O 1
ATOM 1144 N N . LEU A 1 151 ? 57.506 47.607 37.529 1.00 22.27 148 LEU A N 1
ATOM 1145 C CA . LEU A 1 151 ? 56.724 46.635 36.741 1.00 25.75 148 LEU A CA 1
ATOM 1146 C C . LEU A 1 151 ? 57.460 45.304 36.543 1.00 25.15 148 LEU A C 1
ATOM 1147 O O . LEU A 1 151 ? 56.821 44.264 36.429 1.00 25.19 148 LEU A O 1
ATOM 1152 N N . SER A 1 152 ? 58.793 45.345 36.505 1.00 22.38 149 SER A N 1
ATOM 1153 C CA A SER A 1 152 ? 59.615 44.164 36.248 0.50 28.47 149 SER A CA 1
ATOM 1154 C CA B SER A 1 152 ? 59.549 44.120 36.251 0.50 27.38 149 SER A CA 1
ATOM 1155 C C . SER A 1 152 ? 60.053 43.509 37.549 1.00 27.20 149 SER A C 1
ATOM 1156 O O . SER A 1 152 ? 60.761 42.479 37.538 1.00 30.36 149 SER A O 1
ATOM 1161 N N . SER A 1 153 ? 59.687 44.131 38.667 1.00 26.08 150 SER A N 1
ATOM 1162 C CA . SER A 1 153 ? 60.043 43.568 39.945 1.00 25.28 150 SER A CA 1
ATOM 1163 C C . SER A 1 153 ? 59.091 42.388 40.112 1.00 30.98 150 SER A C 1
ATOM 1164 O O . SER A 1 153 ? 58.090 42.254 39.406 1.00 30.64 150 SER A O 1
ATOM 1167 N N . THR A 1 154 ? 59.411 41.474 40.989 1.00 30.53 151 THR A N 1
ATOM 1168 C CA . THR A 1 154 ? 58.518 40.333 41.075 1.00 27.23 151 THR A CA 1
ATOM 1169 C C . THR A 1 154 ? 58.192 40.196 42.538 1.00 22.36 151 THR A C 1
ATOM 1170 O O . THR A 1 154 ? 58.706 39.296 43.199 1.00 27.53 151 THR A O 1
ATOM 1174 N N . PRO A 1 155 ? 57.364 41.117 43.063 1.00 23.53 152 PRO A N 1
ATOM 1175 C CA . PRO A 1 155 ? 57.067 41.128 44.488 1.00 21.01 152 PRO A CA 1
ATOM 1176 C C . PRO A 1 155 ? 56.400 39.829 44.914 1.00 21.02 152 PRO A C 1
ATOM 1177 O O . PRO A 1 155 ? 55.585 39.243 44.161 1.00 21.67 152 PRO A O 1
ATOM 1181 N N . GLN A 1 156 ? 56.768 39.360 46.100 1.00 21.15 153 GLN A N 1
ATOM 1182 C CA . GLN A 1 156 ? 56.153 38.159 46.646 1.00 22.55 153 GLN A CA 1
ATOM 1183 C C . GLN A 1 156 ? 55.560 38.403 48.031 1.00 19.36 153 GLN A C 1
ATOM 1184 O O . GLN A 1 156 ? 56.045 39.215 48.804 1.00 22.12 153 GLN A O 1
ATOM 1190 N N . HIS A 1 157 ? 54.489 37.686 48.351 1.00 19.79 154 HIS A N 1
ATOM 1191 C CA . HIS A 1 157 ? 53.904 37.764 49.676 1.00 16.92 154 HIS A CA 1
ATOM 1192 C C . HIS A 1 157 ? 54.694 36.932 50.680 1.00 18.58 154 HIS A C 1
ATOM 1193 O O . HIS A 1 157 ? 55.214 35.891 50.333 1.00 20.57 154 HIS A O 1
ATOM 1200 N N . PRO A 1 158 ? 54.732 37.377 51.946 1.00 18.03 155 PRO A N 1
ATOM 1201 C CA . PRO A 1 158 ? 55.330 36.561 53.011 1.00 18.65 155 PRO A CA 1
ATOM 1202 C C . PRO A 1 158 ? 54.499 35.302 53.332 1.00 17.62 155 PRO A C 1
ATOM 1203 O O . PRO A 1 158 ? 53.319 35.242 52.998 1.00 20.65 155 PRO A O 1
ATOM 1207 N N . ILE A 1 159 ? 55.119 34.315 53.972 1.00 19.69 156 ILE A N 1
ATOM 1208 C CA . ILE A 1 159 ? 54.424 33.074 54.362 1.00 21.09 156 ILE A CA 1
ATOM 1209 C C . ILE A 1 159 ? 54.021 33.175 55.815 1.00 22.04 156 ILE A C 1
ATOM 1210 O O . ILE A 1 159 ? 54.868 33.362 56.695 1.00 22.54 156 ILE A O 1
ATOM 1215 N N . PHE A 1 160 ? 52.730 33.044 56.063 1.00 18.73 157 PHE A N 1
ATOM 1216 C CA . PHE A 1 160 ? 52.197 33.030 57.417 1.00 20.16 157 PHE A CA 1
ATOM 1217 C C . PHE A 1 160 ? 52.019 31.556 57.823 1.00 20.10 157 PHE A C 1
ATOM 1218 O O . PHE A 1 160 ? 51.742 30.711 56.963 1.00 20.42 157 PHE A O 1
ATOM 1226 N N . PRO A 1 161 ? 52.126 31.254 59.132 1.00 22.62 158 PRO A N 1
ATOM 1227 C CA . PRO A 1 161 ? 51.918 29.871 59.565 1.00 23.82 158 PRO A CA 1
ATOM 1228 C C . PRO A 1 161 ? 50.508 29.355 59.279 1.00 27.07 158 PRO A C 1
ATOM 1229 O O . PRO A 1 161 ? 50.335 28.157 59.020 1.00 25.70 158 PRO A O 1
ATOM 1233 N N . ASP A 1 162 ? 49.517 30.248 59.316 1.00 21.08 159 ASP A N 1
ATOM 1234 C CA . ASP A 1 162 ? 48.120 29.832 59.220 1.00 22.47 159 ASP A CA 1
ATOM 1235 C C . ASP A 1 162 ? 47.188 31.015 58.913 1.00 19.93 159 ASP A C 1
ATOM 1236 O O . ASP A 1 162 ? 47.608 32.179 58.943 1.00 22.10 159 ASP A O 1
ATOM 1241 N N . VAL A 1 163 ? 45.916 30.708 58.642 1.00 21.43 160 VAL A N 1
ATOM 1242 C CA . VAL A 1 163 ? 44.914 31.740 58.354 1.00 20.14 160 VAL A CA 1
ATOM 1243 C C . VAL A 1 163 ? 44.718 32.625 59.578 1.00 16.24 160 VAL A C 1
ATOM 1244 O O . VAL A 1 163 ? 44.507 33.813 59.443 1.00 17.52 160 VAL A O 1
ATOM 1248 N N . ALA A 1 164 ? 44.807 32.051 60.783 1.00 18.20 161 ALA A N 1
ATOM 1249 C CA . ALA A 1 164 ? 44.648 32.873 61.981 1.00 20.33 161 ALA A CA 1
ATOM 1250 C C . ALA A 1 164 ? 45.663 34.029 62.040 1.00 20.35 161 ALA A C 1
ATOM 1251 O O . ALA A 1 164 ? 45.318 35.129 62.445 1.00 20.41 161 ALA A O 1
ATOM 1253 N N . THR A 1 165 ? 46.907 33.774 61.645 1.00 20.47 162 THR A N 1
ATOM 1254 C CA . THR A 1 165 ? 47.907 34.842 61.539 1.00 20.62 162 THR A CA 1
ATOM 1255 C C . THR A 1 165 ? 47.501 35.927 60.545 1.00 19.83 162 THR A C 1
ATOM 1256 O O . THR A 1 165 ? 47.642 37.123 60.834 1.00 20.01 162 THR A O 1
ATOM 1260 N N . ALA A 1 166 ? 46.995 35.518 59.389 1.00 17.09 163 ALA A N 1
ATOM 1261 C CA . ALA A 1 166 ? 46.521 36.489 58.399 1.00 14.99 163 ALA A CA 1
ATOM 1262 C C . ALA A 1 166 ? 45.371 37.335 58.951 1.00 18.03 163 ALA A C 1
ATOM 1263 O O . ALA A 1 166 ? 45.323 38.554 58.749 1.00 18.08 163 ALA A O 1
ATOM 1265 N N . ALA A 1 167 ? 44.433 36.682 59.641 1.00 15.52 164 ALA A N 1
ATOM 1266 C CA . ALA A 1 167 ? 43.320 37.375 60.264 1.00 16.18 164 ALA A CA 1
ATOM 1267 C C . ALA A 1 167 ? 43.806 38.378 61.295 1.00 19.24 164 ALA A C 1
ATOM 1268 O O . ALA A 1 167 ? 43.276 39.487 61.369 1.00 18.57 164 ALA A O 1
ATOM 1270 N N . SER A 1 168 ? 44.814 38.000 62.087 1.00 17.33 165 SER A N 1
ATOM 1271 C CA A SER A 1 168 ? 45.362 38.927 63.078 0.70 18.86 165 SER A CA 1
ATOM 1272 C CA B SER A 1 168 ? 45.411 38.913 63.074 0.30 17.89 165 SER A CA 1
ATOM 1273 C C . SER A 1 168 ? 46.012 40.147 62.393 1.00 20.36 165 SER A C 1
ATOM 1274 O O . SER A 1 168 ? 45.868 41.272 62.876 1.00 20.16 165 SER A O 1
ATOM 1279 N N . ARG A 1 169 ? 46.691 39.927 61.272 1.00 20.63 166 ARG A N 1
ATOM 1280 C CA . ARG A 1 169 ? 47.189 41.053 60.425 1.00 19.35 166 ARG A CA 1
ATOM 1281 C C . ARG A 1 169 ? 46.077 42.034 60.007 1.00 22.61 166 ARG A C 1
ATOM 1282 O O . ARG A 1 169 ? 46.266 43.263 60.069 1.00 22.10 166 ARG A O 1
ATOM 1290 N N . LEU A 1 170 ? 44.924 41.502 59.601 1.00 18.78 167 LEU A N 1
ATOM 1291 C CA . LEU A 1 170 ? 43.781 42.342 59.190 1.00 19.40 167 LEU A CA 1
ATOM 1292 C C . LEU A 1 170 ? 43.248 43.152 60.374 1.00 20.50 167 LEU A C 1
ATOM 1293 O O . LEU A 1 170 ? 42.958 44.339 60.229 1.00 21.71 167 LEU A O 1
ATOM 1298 N N . ARG A 1 171 ? 43.159 42.516 61.550 1.00 20.38 168 ARG A N 1
ATOM 1299 C CA . ARG A 1 171 ? 42.790 43.220 62.791 1.00 19.90 168 ARG A CA 1
ATOM 1300 C C . ARG A 1 171 ? 43.795 44.247 63.259 1.00 19.33 168 ARG A C 1
ATOM 1301 O O . ARG A 1 171 ? 43.398 45.246 63.856 1.00 26.90 168 ARG A O 1
ATOM 1309 N N . GLN A 1 172 ? 45.083 44.034 62.989 1.00 24.48 169 GLN A N 1
ATOM 1310 C CA . GLN A 1 172 ? 46.094 45.058 63.290 1.00 29.64 169 GLN A CA 1
ATOM 1311 C C . GLN A 1 172 ? 45.863 46.302 62.436 1.00 27.33 169 GLN A C 1
ATOM 1312 O O . GLN A 1 172 ? 46.017 47.436 62.907 1.00 32.78 169 GLN A O 1
ATOM 1318 N N . ALA A 1 173 ? 45.477 46.073 61.193 1.00 26.30 170 ALA A N 1
ATOM 1319 C CA . ALA A 1 173 ? 45.272 47.143 60.213 1.00 26.05 170 ALA A CA 1
ATOM 1320 C C . ALA A 1 173 ? 43.931 47.828 60.446 1.00 29.16 170 ALA A C 1
ATOM 1321 O O . ALA A 1 173 ? 43.795 49.044 60.240 1.00 29.29 170 ALA A O 1
ATOM 1323 N N . ILE A 1 174 ? 42.930 47.060 60.878 1.00 22.76 171 ILE A N 1
ATOM 1324 C CA . ILE A 1 174 ? 41.594 47.631 61.140 1.00 23.27 171 ILE A CA 1
ATOM 1325 C C . ILE A 1 174 ? 41.121 47.148 62.513 1.00 23.97 171 ILE A C 1
ATOM 1326 O O . ILE A 1 174 ? 40.425 46.136 62.614 1.00 25.19 171 ILE A O 1
ATOM 1331 N N . PRO A 1 175 ? 41.500 47.871 63.584 1.00 25.67 172 PRO A N 1
ATOM 1332 C CA . PRO A 1 175 ? 41.258 47.327 64.928 1.00 29.72 172 PRO A CA 1
ATOM 1333 C C . PRO A 1 175 ? 39.789 47.051 65.280 1.00 28.13 172 PRO A C 1
ATOM 1334 O O . PRO A 1 175 ? 39.510 46.253 66.177 1.00 28.59 172 PRO A O 1
ATOM 1338 N N . SER A 1 176 ? 38.851 47.656 64.567 1.00 28.76 173 SER A N 1
ATOM 1339 C CA . SER A 1 176 ? 37.432 47.429 64.872 1.00 24.99 173 SER A CA 1
ATOM 1340 C C . SER A 1 176 ? 36.853 46.116 64.318 1.00 26.11 173 SER A C 1
ATOM 1341 O O . SER A 1 176 ? 35.725 45.742 64.653 1.00 26.25 173 SER A O 1
ATOM 1344 N N . LEU A 1 177 ? 37.612 45.424 63.473 1.00 24.57 174 LEU A N 1
ATOM 1345 C CA . LEU A 1 177 ? 37.189 44.112 62.976 1.00 21.41 174 LEU A CA 1
ATOM 1346 C C . LEU A 1 177 ? 37.026 43.158 64.147 1.00 22.85 174 LEU A C 1
ATOM 1347 O O . LEU A 1 177 ? 37.900 43.073 65.013 1.00 25.82 174 LEU A O 1
ATOM 1352 N N . SER A 1 178 ? 35.929 42.419 64.144 1.00 22.88 175 SER A N 1
ATOM 1353 C CA . SER A 1 178 ? 35.769 41.317 65.088 1.00 23.52 175 SER A CA 1
ATOM 1354 C C . SER A 1 178 ? 36.740 40.185 64.750 1.00 25.09 175 SER A C 1
ATOM 1355 O O . SER A 1 178 ? 37.220 40.085 63.615 1.00 21.10 175 SER A O 1
ATOM 1358 N N . GLU A 1 179 ? 37.025 39.310 65.712 1.00 24.45 176 GLU A N 1
ATOM 1359 C CA . GLU A 1 179 ? 37.853 38.164 65.394 1.00 23.64 176 GLU A CA 1
ATOM 1360 C C . GLU A 1 179 ? 37.185 37.366 64.273 1.00 22.01 176 GLU A C 1
ATOM 1361 O O . GLU A 1 179 ? 37.858 36.947 63.345 1.00 20.83 176 GLU A O 1
ATOM 1367 N N . GLU A 1 180 ? 35.866 37.179 64.360 1.00 23.09 177 GLU A N 1
ATOM 1368 C CA . GLU A 1 180 ? 35.151 36.381 63.376 1.00 22.79 177 GLU A CA 1
ATOM 1369 C C . GLU A 1 180 ? 35.268 36.988 61.984 1.00 21.67 177 GLU A C 1
ATOM 1370 O O . GLU A 1 180 ? 35.628 36.289 61.027 1.00 20.69 177 GLU A O 1
ATOM 1376 N N . PHE A 1 181 ? 34.996 38.287 61.871 1.00 20.32 178 PHE A N 1
ATOM 1377 C CA . PHE A 1 181 ? 34.962 38.905 60.553 1.00 19.81 178 PHE A CA 1
ATOM 1378 C C . PHE A 1 181 ? 36.372 38.972 59.966 1.00 18.90 178 PHE A C 1
ATOM 1379 O O . PHE A 1 181 ? 36.548 38.719 58.775 1.00 18.06 178 PHE A O 1
ATOM 1387 N N . SER A 1 182 ? 37.375 39.234 60.812 1.00 17.59 179 SER A N 1
ATOM 1388 C CA . SER A 1 182 ? 38.775 39.233 60.348 1.00 17.50 179 SER A CA 1
ATOM 1389 C C . SER A 1 182 ? 39.155 37.880 59.770 1.00 18.65 179 SER A C 1
ATOM 1390 O O . SER A 1 182 ? 39.929 37.804 58.820 1.00 17.49 179 SER A O 1
ATOM 1393 N N . TYR A 1 183 ? 38.636 36.801 60.360 1.00 15.86 180 TYR A N 1
ATOM 1394 C CA . TYR A 1 183 ? 38.900 35.474 59.834 1.00 16.93 180 TYR A CA 1
ATOM 1395 C C . TYR A 1 183 ? 38.149 35.186 58.533 1.00 17.38 180 TYR A C 1
ATOM 1396 O O . TYR A 1 183 ? 38.732 34.631 57.613 1.00 17.39 180 TYR A O 1
ATOM 1405 N N . ILE A 1 184 ? 36.860 35.523 58.476 1.00 16.20 181 ILE A N 1
ATOM 1406 C CA . ILE A 1 184 ? 36.048 35.368 57.269 1.00 18.80 181 ILE A CA 1
ATOM 1407 C C . ILE A 1 184 ? 36.712 36.127 56.081 1.00 18.65 181 ILE A C 1
ATOM 1408 O O . ILE A 1 184 ? 36.778 35.601 54.973 1.00 16.04 181 ILE A O 1
ATOM 1413 N N . LEU A 1 185 ? 37.244 37.315 56.343 1.00 17.81 182 LEU A N 1
ATOM 1414 C CA . LEU A 1 185 ? 37.964 38.088 55.308 1.00 14.12 182 LEU A CA 1
ATOM 1415 C C . LEU A 1 185 ? 39.263 37.395 54.927 1.00 14.21 182 LEU A C 1
ATOM 1416 O O . LEU A 1 185 ? 39.506 37.142 53.748 1.00 14.88 182 LEU A O 1
ATOM 1421 N N . ALA A 1 186 ? 40.087 37.049 55.923 1.00 13.36 183 ALA A N 1
ATOM 1422 C CA . ALA A 1 186 ? 41.399 36.469 55.655 1.00 15.59 183 ALA A CA 1
ATOM 1423 C C . ALA A 1 186 ? 41.324 35.131 54.908 1.00 15.83 183 ALA A C 1
ATOM 1424 O O . ALA A 1 186 ? 42.114 34.867 54.012 1.00 15.04 183 ALA A O 1
ATOM 1426 N N . GLN A 1 187 ? 40.371 34.270 55.270 1.00 14.82 184 GLN A N 1
ATOM 1427 C CA . GLN A 1 187 ? 40.299 32.963 54.620 1.00 15.01 184 GLN A CA 1
ATOM 1428 C C . GLN A 1 187 ? 39.967 33.081 53.128 1.00 16.72 184 GLN A C 1
ATOM 1429 O O . GLN A 1 187 ? 40.418 32.263 52.325 1.00 17.45 184 GLN A O 1
ATOM 1435 N N . ARG A 1 188 ? 39.255 34.143 52.748 1.00 15.23 185 ARG A N 1
ATOM 1436 C CA . ARG A 1 188 ? 38.830 34.305 51.355 1.00 14.81 185 ARG A CA 1
ATOM 1437 C C . ARG A 1 188 ? 39.989 34.770 50.455 1.00 16.14 185 ARG A C 1
ATOM 1438 O O . ARG A 1 188 ? 39.999 34.503 49.263 1.00 17.09 185 ARG A O 1
ATOM 1446 N N . ILE A 1 189 ? 40.985 35.400 51.065 1.00 11.73 186 ILE A N 1
ATOM 1447 C CA . ILE A 1 189 ? 42.136 35.970 50.341 1.00 11.31 186 ILE A CA 1
ATOM 1448 C C . ILE A 1 189 ? 43.472 35.371 50.820 1.00 16.22 186 ILE A C 1
ATOM 1449 O O . ILE A 1 189 ? 44.534 36.028 50.761 1.00 14.83 186 ILE A O 1
ATOM 1454 N N . THR A 1 190 ? 43.426 34.120 51.280 1.00 13.71 187 THR A N 1
ATOM 1455 C CA . THR A 1 190 ? 44.669 33.377 51.494 1.00 15.60 187 THR A CA 1
ATOM 1456 C C . THR A 1 190 ? 44.685 32.088 50.706 1.00 16.65 187 THR A C 1
ATOM 1457 O O . THR A 1 190 ? 43.624 31.531 50.347 1.00 17.34 187 THR A O 1
ATOM 1461 N N . GLN A 1 191 ? 45.886 31.582 50.461 1.00 15.31 188 GLN A N 1
ATOM 1462 C CA . GLN A 1 191 ? 46.052 30.274 49.790 1.00 20.05 188 GLN A CA 1
ATOM 1463 C C . GLN A 1 191 ? 47.234 29.544 50.425 1.00 18.80 188 GLN A C 1
ATOM 1464 O O . GLN A 1 191 ? 48.154 30.195 50.918 1.00 16.53 188 GLN A O 1
ATOM 1470 N N . PRO A 1 192 ? 47.232 28.190 50.401 1.00 18.45 189 PRO A N 1
ATOM 1471 C CA . PRO A 1 192 ? 48.382 27.459 50.941 1.00 19.14 189 PRO A CA 1
ATOM 1472 C C . PRO A 1 192 ? 49.616 27.676 50.062 1.00 17.61 189 PRO A C 1
ATOM 1473 O O . PRO A 1 192 ? 49.517 27.794 48.840 1.00 20.58 189 PRO A O 1
ATOM 1477 N N . ASN A 1 193 ? 50.772 27.718 50.694 1.00 19.54 190 ASN A N 1
ATOM 1478 C CA . ASN A 1 193 ? 52.017 27.883 49.955 1.00 21.00 190 ASN A CA 1
ATOM 1479 C C . ASN A 1 193 ? 53.159 27.690 50.921 1.00 21.73 190 ASN A C 1
ATOM 1480 O O . ASN A 1 193 ? 53.112 28.203 52.034 1.00 20.57 190 ASN A O 1
ATOM 1485 N N . GLN A 1 194 ? 54.172 26.942 50.486 1.00 20.22 191 GLN A N 1
ATOM 1486 C CA . GLN A 1 194 ? 55.432 26.796 51.223 1.00 27.10 191 GLN A CA 1
ATOM 1487 C C . GLN A 1 194 ? 55.241 26.376 52.678 1.00 27.97 191 GLN A C 1
ATOM 1488 O O . GLN A 1 194 ? 55.936 26.856 53.577 1.00 30.12 191 GLN A O 1
ATOM 1494 N N . GLY A 1 195 ? 54.271 25.494 52.903 1.00 24.09 192 GLY A N 1
ATOM 1495 C CA . GLY A 1 195 ? 54.010 24.949 54.240 1.00 25.38 192 GLY A CA 1
ATOM 1496 C C . GLY A 1 195 ? 53.206 25.846 55.170 1.00 27.57 192 GLY A C 1
ATOM 1497 O O . GLY A 1 195 ? 52.925 25.474 56.311 1.00 27.70 192 GLY A O 1
ATOM 1498 N N . GLY A 1 196 ? 52.837 27.030 54.690 1.00 22.51 193 GLY A N 1
ATOM 1499 C CA . GLY A 1 196 ? 51.898 27.874 55.416 1.00 20.22 193 GLY A CA 1
ATOM 1500 C C . GLY A 1 196 ? 50.868 28.428 54.446 1.00 17.47 193 GLY A C 1
ATOM 1501 O O . GLY A 1 196 ? 50.407 27.708 53.548 1.00 18.50 193 GLY A O 1
ATOM 1502 N N . VAL A 1 197 ? 50.478 29.685 54.646 1.00 18.96 194 VAL A N 1
ATOM 1503 C CA . VAL A 1 197 ? 49.526 30.348 53.736 1.00 14.71 194 VAL A CA 1
ATOM 1504 C C . VAL A 1 197 ? 50.074 31.724 53.362 1.00 15.78 194 VAL A C 1
ATOM 1505 O O . VAL A 1 197 ? 50.907 32.286 54.071 1.00 18.70 194 VAL A O 1
ATOM 1509 N N . ARG A 1 198 ? 49.580 32.265 52.262 1.00 15.16 195 ARG A N 1
ATOM 1510 C CA . ARG A 1 198 ? 49.959 33.631 51.888 1.00 17.54 195 ARG A CA 1
ATOM 1511 C C . ARG A 1 198 ? 48.753 34.318 51.280 1.00 17.02 195 ARG A C 1
ATOM 1512 O O . ARG A 1 198 ? 47.801 33.656 50.830 1.00 14.78 195 ARG A O 1
ATOM 1520 N N . TRP A 1 199 ? 48.778 35.657 51.237 1.00 15.20 196 TRP A N 1
ATOM 1521 C CA . TRP A 1 199 ? 47.713 36.374 50.555 1.00 13.88 196 TRP A CA 1
ATOM 1522 C C . TRP A 1 199 ? 47.575 35.882 49.114 1.00 14.88 196 TRP A C 1
ATOM 1523 O O . TRP A 1 199 ? 48.571 35.510 48.465 1.00 15.63 196 TRP A O 1
ATOM 1534 N N . SER A 1 200 ? 46.352 35.911 48.603 1.00 13.79 197 SER A N 1
ATOM 1535 C CA . SER A 1 200 ? 46.070 35.407 47.265 1.00 15.49 197 SER A CA 1
ATOM 1536 C C . SER A 1 200 ? 45.640 36.542 46.337 1.00 16.46 197 SER A C 1
ATOM 1537 O O . SER A 1 200 ? 45.224 36.315 45.194 1.00 18.15 197 SER A O 1
ATOM 1540 N N . TRP A 1 201 ? 45.738 37.768 46.838 1.00 14.63 198 TRP A N 1
ATOM 1541 C CA . TRP A 1 201 ? 45.581 38.923 45.932 1.00 13.50 198 TRP A CA 1
ATOM 1542 C C . TRP A 1 201 ? 46.919 39.167 45.246 1.00 12.19 198 TRP A C 1
ATOM 1543 O O . TRP A 1 201 ? 47.939 38.599 45.659 1.00 15.60 198 TRP A O 1
ATOM 1554 N N . ASP A 1 202 ? 46.962 40.038 44.233 1.00 10.98 199 ASP A N 1
ATOM 1555 C CA . ASP A 1 202 ? 48.183 40.157 43.407 1.00 13.37 199 ASP A CA 1
ATOM 1556 C C . ASP A 1 202 ? 49.185 41.081 44.092 1.00 14.80 199 ASP A C 1
ATOM 1557 O O . ASP A 1 202 ? 48.916 42.272 44.200 1.00 16.40 199 ASP A O 1
ATOM 1562 N N . ALA A 1 203 ? 50.344 40.553 44.522 1.00 14.61 200 ALA A N 1
ATOM 1563 C CA . ALA A 1 203 ? 51.317 41.357 45.288 1.00 13.78 200 ALA A CA 1
ATOM 1564 C C . ALA A 1 203 ? 51.735 42.668 44.615 1.00 17.29 200 ALA A C 1
ATOM 1565 O O . ALA A 1 203 ? 52.088 43.629 45.304 1.00 18.89 200 ALA A O 1
ATOM 1567 N N . ILE A 1 204 ? 51.690 42.708 43.293 1.00 14.34 201 ILE A N 1
ATOM 1568 C CA . ILE A 1 204 ? 52.106 43.916 42.553 1.00 15.51 201 ILE A CA 1
ATOM 1569 C C . ILE A 1 204 ? 51.271 45.156 42.942 1.00 16.45 201 ILE A C 1
ATOM 1570 O O . ILE A 1 204 ? 51.733 46.279 42.776 1.00 18.42 201 ILE A O 1
ATOM 1575 N N . ILE A 1 205 ? 50.057 44.956 43.439 1.00 14.04 202 ILE A N 1
ATOM 1576 C CA . ILE A 1 205 ? 49.186 46.101 43.768 1.00 16.25 202 ILE A CA 1
ATOM 1577 C C . ILE A 1 205 ? 49.552 46.782 45.083 1.00 19.90 202 ILE A C 1
ATOM 1578 O O . ILE A 1 205 ? 48.995 47.832 45.415 1.00 21.91 202 ILE A O 1
ATOM 1583 N N . ARG A 1 206 ? 50.466 46.183 45.852 1.00 18.46 203 ARG A N 1
ATOM 1584 C CA A ARG A 1 206 ? 50.769 46.782 47.149 0.60 18.53 203 ARG A CA 1
ATOM 1585 C CA B ARG A 1 206 ? 50.884 46.727 47.150 0.40 20.55 203 ARG A CA 1
ATOM 1586 C C . ARG A 1 206 ? 51.466 48.137 47.055 1.00 21.74 203 ARG A C 1
ATOM 1587 O O . ARG A 1 206 ? 51.330 48.959 47.964 1.00 20.83 203 ARG A O 1
ATOM 1602 N N . THR A 1 207 ? 52.157 48.421 45.954 1.00 19.43 204 THR A N 1
ATOM 1603 C CA . THR A 1 207 ? 52.664 49.786 45.733 1.00 20.69 204 THR A CA 1
ATOM 1604 C C . THR A 1 207 ? 51.773 50.504 44.720 1.00 20.26 204 THR A C 1
ATOM 1605 O O . THR A 1 207 ? 52.225 50.919 43.648 1.00 20.99 204 THR A O 1
ATOM 1609 N N . ARG A 1 208 ? 50.508 50.695 45.105 1.00 19.55 205 ARG A N 1
ATOM 1610 C CA . ARG A 1 208 ? 49.500 51.310 44.223 1.00 22.56 205 ARG A CA 1
ATOM 1611 C C . ARG A 1 208 ? 49.929 52.662 43.662 1.00 20.62 205 ARG A C 1
ATOM 1612 O O . ARG A 1 208 ? 49.544 53.006 42.553 1.00 24.25 205 ARG A O 1
ATOM 1620 N N . SER A 1 209 ? 50.687 53.448 44.435 1.00 19.35 206 SER A N 1
ATOM 1621 C CA . SER A 1 209 ? 51.055 54.805 43.988 1.00 20.54 206 SER A CA 1
ATOM 1622 C C . SER A 1 209 ? 51.850 54.745 42.679 1.00 25.04 206 SER A C 1
ATOM 1623 O O . SER A 1 209 ? 51.529 55.450 41.717 1.00 26.96 206 SER A O 1
ATOM 1626 N N . ILE A 1 210 ? 52.869 53.892 42.637 1.00 22.57 207 ILE A N 1
ATOM 1627 C CA . ILE A 1 210 ? 53.708 53.757 41.445 1.00 24.34 207 ILE A CA 1
ATOM 1628 C C . ILE A 1 210 ? 52.925 53.191 40.243 1.00 21.72 207 ILE A C 1
ATOM 1629 O O . ILE A 1 210 ? 53.151 53.585 39.098 1.00 25.22 207 ILE A O 1
ATOM 1634 N N . LEU A 1 211 ? 51.966 52.309 40.512 1.00 22.59 208 LEU A N 1
ATOM 1635 C CA . LEU A 1 211 ? 51.091 51.777 39.448 1.00 23.60 208 LEU A CA 1
ATOM 1636 C C . LEU A 1 211 ? 50.096 52.787 38.901 1.00 27.46 208 LEU A C 1
ATOM 1637 O O . LEU A 1 211 ? 49.392 52.519 37.927 1.00 30.51 208 LEU A O 1
ATOM 1642 N N . GLY A 1 212 ? 49.998 53.938 39.558 1.00 21.37 209 GLY A N 1
ATOM 1643 C CA . GLY A 1 212 ? 49.055 54.947 39.146 1.00 19.99 209 GLY A CA 1
ATOM 1644 C C . GLY A 1 212 ? 47.627 54.704 39.563 1.00 24.16 209 GLY A C 1
ATOM 1645 O O . GLY A 1 212 ? 46.720 55.366 39.052 1.00 24.55 209 GLY A O 1
ATOM 1646 N N . LEU A 1 213 ? 47.404 53.777 40.500 1.00 17.93 210 LEU A N 1
ATOM 1647 C CA . LEU A 1 213 ? 46.018 53.473 40.907 1.00 16.44 210 LEU A CA 1
ATOM 1648 C C . LEU A 1 213 ? 45.370 54.563 41.791 1.00 23.54 210 LEU A C 1
ATOM 1649 O O . LEU A 1 213 ? 44.163 54.466 42.095 1.00 27.04 210 LEU A O 1
ATOM 1654 N N . ASN A 1 214 ? 46.168 55.555 42.215 1.00 24.33 211 ASN A N 1
ATOM 1655 C CA . ASN A 1 214 ? 45.705 56.708 43.016 1.00 24.37 211 ASN A CA 1
ATOM 1656 C C . ASN A 1 214 ? 45.129 57.827 42.146 1.00 27.12 211 ASN A C 1
ATOM 1657 O O . ASN A 1 214 ? 44.728 58.875 42.669 1.00 26.74 211 ASN A O 1
ATOM 1662 N N . ASN A 1 215 ? 45.160 57.647 40.829 1.00 25.71 212 ASN A N 1
ATOM 1663 C CA A ASN A 1 215 ? 44.690 58.681 39.907 0.70 31.63 212 ASN A CA 1
ATOM 1664 C CA B ASN A 1 215 ? 44.667 58.679 39.924 0.30 29.53 212 ASN A CA 1
ATOM 1665 C C . ASN A 1 215 ? 43.847 58.137 38.773 1.00 30.99 212 ASN A C 1
ATOM 1666 O O . ASN A 1 215 ? 44.017 56.993 38.348 1.00 30.95 212 ASN A O 1
ATOM 1675 N N . LEU A 1 216 ? 42.972 58.985 38.263 1.00 28.31 213 LEU A N 1
ATOM 1676 C CA . LEU A 1 216 ? 42.126 58.626 37.134 1.00 29.94 213 LEU A CA 1
ATOM 1677 C C . LEU A 1 216 ? 42.904 58.727 35.829 1.00 30.78 213 LEU A C 1
ATOM 1678 O O . LEU A 1 216 ? 44.001 59.302 35.819 1.00 31.99 213 LEU A O 1
ATOM 1683 N N . PRO A 1 217 ? 42.350 58.171 34.722 1.00 29.51 214 PRO A N 1
ATOM 1684 C CA . PRO A 1 217 ? 43.083 58.095 33.457 1.00 31.33 214 PRO A CA 1
ATOM 1685 C C . PRO A 1 217 ? 43.579 59.454 32.962 1.00 37.51 214 PRO A C 1
ATOM 1686 O O . PRO A 1 217 ? 44.629 59.531 32.308 1.00 38.70 214 PRO A O 1
ATOM 1690 N N . GLY A 1 218 ? 42.828 60.510 33.274 1.00 35.93 215 GLY A N 1
ATOM 1691 C CA . GLY A 1 218 ? 43.164 61.852 32.804 1.00 39.05 215 GLY A CA 1
ATOM 1692 C C . GLY A 1 218 ? 43.953 62.663 33.811 1.00 41.85 215 GLY A C 1
ATOM 1693 O O . GLY A 1 218 ? 44.205 63.853 33.583 1.00 41.48 215 GLY A O 1
ATOM 1694 N N . GLY A 1 219 ? 44.341 62.030 34.921 1.00 38.23 216 GLY A N 1
ATOM 1695 C CA . GLY A 1 219 ? 45.110 62.702 35.969 1.00 40.30 216 GLY A CA 1
ATOM 1696 C C . GLY A 1 219 ? 44.264 63.601 36.858 1.00 43.06 216 GLY A C 1
ATOM 1697 O O . GLY A 1 219 ? 43.026 63.487 36.875 1.00 42.62 216 GLY A O 1
ATOM 1698 N N . ARG A 1 220 ? 44.929 64.488 37.601 1.00 46.20 217 ARG A N 1
ATOM 1699 C CA . ARG A 1 220 ? 44.255 65.392 38.548 1.00 46.32 217 ARG A CA 1
ATOM 1700 C C . ARG A 1 220 ? 43.199 66.280 37.892 1.00 41.87 217 ARG A C 1
ATOM 1701 O O . ARG A 1 220 ? 42.111 66.482 38.451 1.00 37.88 217 ARG A O 1
ATOM 1709 N N . SER A 1 221 ? 43.529 66.812 36.719 1.00 42.97 218 SER A N 1
ATOM 1710 C CA . SER A 1 221 ? 42.635 67.733 36.025 1.00 42.34 218 SER A CA 1
ATOM 1711 C C . SER A 1 221 ? 41.353 67.036 35.567 1.00 38.73 218 SER A C 1
ATOM 1712 O O . SER A 1 221 ? 40.285 67.624 35.639 1.00 35.47 218 SER A O 1
ATOM 1715 N N . GLN A 1 222 ? 41.445 65.780 35.124 1.00 36.92 219 GLN A N 1
ATOM 1716 C CA . GLN A 1 222 ? 40.229 64.999 34.878 1.00 34.77 219 GLN A CA 1
ATOM 1717 C C . GLN A 1 222 ? 39.410 64.800 36.166 1.00 31.69 219 GLN A C 1
ATOM 1718 O O . GLN A 1 222 ? 38.187 64.905 36.153 1.00 31.25 219 GLN A O 1
ATOM 1724 N N . TYR A 1 223 ? 40.095 64.506 37.269 1.00 35.83 220 TYR A N 1
ATOM 1725 C CA . TYR A 1 223 ? 39.458 64.264 38.561 1.00 31.92 220 TYR A CA 1
ATOM 1726 C C . TYR A 1 223 ? 38.708 65.477 39.131 1.00 32.90 220 TYR A C 1
ATOM 1727 O O . TYR A 1 223 ? 37.553 65.369 39.507 1.00 29.21 220 TYR A O 1
ATOM 1736 N N . LEU A 1 224 ? 39.355 66.635 39.172 1.00 35.06 221 LEU A N 1
ATOM 1737 C CA . LEU A 1 224 ? 38.677 67.855 39.599 1.00 37.03 221 LEU A CA 1
ATOM 1738 C C . LEU A 1 224 ? 37.492 68.256 38.698 1.00 31.73 221 LEU A C 1
ATOM 1739 O O . LEU A 1 224 ? 36.459 68.693 39.220 1.00 28.78 221 LEU A O 1
ATOM 1744 N N . GLU A 1 225 ? 37.633 68.070 37.376 1.00 30.19 222 GLU A N 1
ATOM 1745 C CA A GLU A 1 225 ? 36.539 68.299 36.434 0.60 32.68 222 GLU A CA 1
ATOM 1746 C CA B GLU A 1 225 ? 36.518 68.326 36.452 0.40 29.61 222 GLU A CA 1
ATOM 1747 C C . GLU A 1 225 ? 35.368 67.414 36.799 1.00 25.56 222 GLU A C 1
ATOM 1748 O O . GLU A 1 225 ? 34.233 67.865 36.871 1.00 28.64 222 GLU A O 1
ATOM 1759 N N . MET A 1 226 ? 35.667 66.132 37.012 1.00 28.68 223 MET A N 1
ATOM 1760 C CA . MET A 1 226 ? 34.641 65.157 37.337 1.00 30.51 223 MET A CA 1
ATOM 1761 C C . MET A 1 226 ? 33.853 65.484 38.582 1.00 27.24 223 MET A C 1
ATOM 1762 O O . MET A 1 226 ? 32.621 65.416 38.577 1.00 29.16 223 MET A O 1
ATOM 1767 N N . LEU A 1 227 ? 34.569 65.808 39.651 1.00 24.59 224 LEU A N 1
ATOM 1768 C CA . LEU A 1 227 ? 33.932 66.105 40.930 1.00 26.59 224 LEU A CA 1
ATOM 1769 C C . LEU A 1 227 ? 32.865 67.182 40.719 1.00 29.46 224 LEU A C 1
ATOM 1770 O O . LEU A 1 227 ? 31.692 66.975 41.042 1.00 28.77 224 LEU A O 1
ATOM 1775 N N . LYS A 1 228 ? 33.242 68.299 40.103 1.00 28.29 225 LYS A N 1
ATOM 1776 C CA . LYS A 1 228 ? 32.254 69.376 39.897 1.00 31.10 225 LYS A CA 1
ATOM 1777 C C . LYS A 1 228 ? 31.128 69.072 38.895 1.00 29.72 225 LYS A C 1
ATOM 1778 O O . LYS A 1 228 ? 30.065 69.684 38.963 1.00 32.10 225 LYS A O 1
ATOM 1784 N N . SER A 1 229 ? 31.338 68.065 38.044 1.00 22.99 226 SER A N 1
ATOM 1785 C CA A SER A 1 229 ? 30.448 67.705 36.930 0.50 25.55 226 SER A CA 1
ATOM 1786 C CA B SER A 1 229 ? 30.379 67.804 36.975 0.50 25.45 226 SER A CA 1
ATOM 1787 C C . SER A 1 229 ? 29.324 66.761 37.330 1.00 20.61 226 SER A C 1
ATOM 1788 O O . SER A 1 229 ? 28.334 66.614 36.604 1.00 24.89 226 SER A O 1
ATOM 1793 N N . ILE A 1 230 ? 29.496 66.086 38.466 1.00 22.14 227 ILE A N 1
ATOM 1794 C CA . ILE A 1 230 ? 28.548 65.051 38.889 1.00 21.99 227 ILE A CA 1
ATOM 1795 C C . ILE A 1 230 ? 27.141 65.616 38.929 1.00 20.84 227 ILE A C 1
ATOM 1796 O O . ILE A 1 230 ? 26.897 66.613 39.581 1.00 20.56 227 ILE A O 1
ATOM 1801 N N . GLN A 1 231 ? 26.237 64.965 38.204 1.00 18.86 228 GLN A N 1
ATOM 1802 C CA . GLN A 1 231 ? 24.869 65.436 38.022 1.00 21.97 228 GLN A CA 1
ATOM 1803 C C . GLN A 1 231 ? 23.875 64.777 38.969 1.00 22.50 228 GLN A C 1
ATOM 1804 O O . GLN A 1 231 ? 22.723 65.210 39.074 1.00 24.40 228 GLN A O 1
ATOM 1810 N N . VAL A 1 232 ? 24.312 63.704 39.615 1.00 20.49 229 VAL A N 1
ATOM 1811 C CA . VAL A 1 232 ? 23.418 62.885 40.405 1.00 22.13 229 VAL A CA 1
ATOM 1812 C C . VAL A 1 232 ? 23.476 63.276 41.876 1.00 18.48 229 VAL A C 1
ATOM 1813 O O . VAL A 1 232 ? 24.478 63.809 42.323 1.00 18.80 229 VAL A O 1
ATOM 1817 N N . PRO A 1 233 ? 22.396 63.016 42.634 1.00 21.18 230 PRO A N 1
ATOM 1818 C CA . PRO A 1 233 ? 22.450 63.330 44.062 1.00 24.93 230 PRO A CA 1
ATOM 1819 C C . PRO A 1 233 ? 23.601 62.563 44.723 1.00 22.73 230 PRO A C 1
ATOM 1820 O O . PRO A 1 233 ? 23.780 61.369 44.466 1.00 21.47 230 PRO A O 1
ATOM 1824 N N . THR A 1 234 ? 24.382 63.264 45.540 1.00 18.21 231 THR A N 1
ATOM 1825 C CA . THR A 1 234 ? 25.633 62.704 46.094 1.00 17.03 231 THR A CA 1
ATOM 1826 C C . THR A 1 234 ? 25.744 63.034 47.565 1.00 18.74 231 THR A C 1
ATOM 1827 O O . THR A 1 234 ? 25.317 64.114 47.995 1.00 19.06 231 THR A O 1
ATOM 1831 N N . THR A 1 235 ? 26.290 62.090 48.330 1.00 17.05 232 THR A N 1
ATOM 1832 C CA . THR A 1 235 ? 26.643 62.317 49.713 1.00 18.45 232 THR A CA 1
ATOM 1833 C C . THR A 1 235 ? 28.118 61.965 49.901 1.00 18.45 232 THR A C 1
ATOM 1834 O O . THR A 1 235 ? 28.558 60.890 49.494 1.00 17.38 232 THR A O 1
ATOM 1838 N N . LEU A 1 236 ? 28.857 62.892 50.507 1.00 16.77 233 LEU A N 1
ATOM 1839 C CA . LEU A 1 236 ? 30.227 62.672 50.917 1.00 13.90 233 LEU A CA 1
ATOM 1840 C C . LEU A 1 236 ? 30.211 62.232 52.370 1.00 16.35 233 LEU A C 1
ATOM 1841 O O . LEU A 1 236 ? 29.662 62.941 53.240 1.00 18.80 233 LEU A O 1
ATOM 1846 N N . VAL A 1 237 ? 30.796 61.070 52.635 1.00 16.07 234 VAL A N 1
ATOM 1847 C CA . VAL A 1 237 ? 30.808 60.496 53.985 1.00 16.38 234 VAL A CA 1
ATOM 1848 C C . VAL A 1 237 ? 32.241 60.391 54.474 1.00 17.15 234 VAL A C 1
ATOM 1849 O O . VAL A 1 237 ? 33.084 59.871 53.791 1.00 17.48 234 VAL A O 1
ATOM 1853 N N . TYR A 1 238 ? 32.529 60.937 55.647 1.00 15.46 235 TYR A N 1
ATOM 1854 C CA . TYR A 1 238 ? 33.866 60.891 56.191 1.00 17.63 235 TYR A CA 1
ATOM 1855 C C . TYR A 1 238 ? 33.861 60.338 57.604 1.00 18.30 235 TYR A C 1
ATOM 1856 O O . TYR A 1 238 ? 32.868 60.466 58.315 1.00 19.13 235 TYR A O 1
ATOM 1865 N N . GLY A 1 239 ? 35.001 59.791 58.014 1.00 18.95 236 GLY A N 1
ATOM 1866 C CA . GLY A 1 239 ? 35.151 59.309 59.393 1.00 16.82 236 GLY A CA 1
ATOM 1867 C C . GLY A 1 239 ? 35.635 60.469 60.232 1.00 20.56 236 GLY A C 1
ATOM 1868 O O . GLY A 1 239 ? 36.609 61.155 59.874 1.00 19.06 236 GLY A O 1
ATOM 1869 N N . ASP A 1 240 ? 34.954 60.709 61.341 1.00 19.68 237 ASP A N 1
ATOM 1870 C CA . ASP A 1 240 ? 35.349 61.804 62.231 1.00 22.51 237 ASP A CA 1
ATOM 1871 C C . ASP A 1 240 ? 36.759 61.703 62.869 1.00 24.71 237 ASP A C 1
ATOM 1872 O O . ASP A 1 240 ? 37.295 62.711 63.362 1.00 27.55 237 ASP A O 1
ATOM 1877 N N . SER A 1 241 ? 37.359 60.512 62.865 1.00 18.83 238 SER A N 1
ATOM 1878 C CA . SER A 1 241 ? 38.761 60.381 63.252 1.00 21.40 238 SER A CA 1
ATOM 1879 C C . SER A 1 241 ? 39.672 59.921 62.116 1.00 22.52 238 SER A C 1
ATOM 1880 O O . SER A 1 241 ? 40.821 59.562 62.361 1.00 21.76 238 SER A O 1
ATOM 1883 N N . SER A 1 242 ? 39.194 59.969 60.863 1.00 19.05 239 SER A N 1
ATOM 1884 C CA . SER A 1 242 ? 40.057 59.583 59.743 1.00 20.75 239 SER A CA 1
ATOM 1885 C C . SER A 1 242 ? 41.139 60.633 59.550 1.00 17.90 239 SER A C 1
ATOM 1886 O O . SER A 1 242 ? 40.869 61.832 59.661 1.00 22.32 239 SER A O 1
ATOM 1889 N N . LYS A 1 243 ? 42.346 60.171 59.233 1.00 18.21 240 LYS A N 1
ATOM 1890 C CA . LYS A 1 243 ? 43.409 61.083 58.815 1.00 21.83 240 LYS A CA 1
ATOM 1891 C C . LYS A 1 243 ? 43.642 61.088 57.310 1.00 20.75 240 LYS A C 1
ATOM 1892 O O . LYS A 1 243 ? 44.673 61.587 56.846 1.00 22.85 240 LYS A O 1
ATOM 1898 N N . LEU A 1 244 ? 42.707 60.522 56.545 1.00 19.14 241 LEU A N 1
ATOM 1899 C CA . LEU A 1 244 ? 42.838 60.498 55.088 1.00 20.83 241 LEU A CA 1
ATOM 1900 C C . LEU A 1 244 ? 42.908 61.924 54.543 1.00 22.12 241 LEU A C 1
ATOM 1901 O O . LEU A 1 244 ? 43.787 62.255 53.745 1.00 22.83 241 LEU A O 1
ATOM 1906 N N . ASN A 1 245 ? 41.974 62.761 54.991 1.00 17.96 242 ASN A N 1
ATOM 1907 C CA . ASN A 1 245 ? 41.878 64.136 54.510 1.00 18.94 242 ASN A CA 1
ATOM 1908 C C . ASN A 1 245 ? 42.200 65.132 55.609 1.00 20.66 242 ASN A C 1
ATOM 1909 O O . ASN A 1 245 ? 41.576 65.127 56.670 1.00 24.84 242 ASN A O 1
ATOM 1914 N N . ARG A 1 246 ? 43.181 65.982 55.342 1.00 21.27 243 ARG A N 1
ATOM 1915 C CA . ARG A 1 246 ? 43.441 67.162 56.174 1.00 25.04 243 ARG A CA 1
ATOM 1916 C C . ARG A 1 246 ? 42.261 68.160 56.092 1.00 25.47 243 ARG A C 1
ATOM 1917 O O . ARG A 1 246 ? 41.463 68.099 55.160 1.00 24.98 243 ARG A O 1
ATOM 1925 N N . PRO A 1 247 ? 42.143 69.089 57.064 1.00 26.50 244 PRO A N 1
ATOM 1926 C CA . PRO A 1 247 ? 41.070 70.088 56.984 1.00 25.29 244 PRO A CA 1
ATOM 1927 C C . PRO A 1 247 ? 40.983 70.781 55.614 1.00 27.18 244 PRO A C 1
ATOM 1928 O O . PRO A 1 247 ? 39.889 70.916 55.068 1.00 26.03 244 PRO A O 1
ATOM 1932 N N . GLU A 1 248 ? 42.127 71.139 55.037 1.00 26.14 245 GLU A N 1
ATOM 1933 C CA . GLU A 1 248 ? 42.149 71.835 53.736 1.00 25.84 245 GLU A CA 1
ATOM 1934 C C . GLU A 1 248 ? 41.699 70.922 52.589 1.00 24.97 245 GLU A C 1
ATOM 1935 O O . GLU A 1 248 ? 41.140 71.392 51.586 1.00 24.35 245 GLU A O 1
ATOM 1941 N N . ASP A 1 249 ? 41.954 69.623 52.741 1.00 22.83 246 ASP A N 1
ATOM 1942 C CA . ASP A 1 249 ? 41.455 68.630 51.781 1.00 22.91 246 ASP A CA 1
ATOM 1943 C C . ASP A 1 249 ? 39.937 68.512 51.864 1.00 22.22 246 ASP A C 1
ATOM 1944 O O . ASP A 1 249 ? 39.264 68.446 50.837 1.00 20.21 246 ASP A O 1
ATOM 1949 N N . LEU A 1 250 ? 39.400 68.453 53.081 1.00 21.78 247 LEU A N 1
ATOM 1950 C CA . LEU A 1 250 ? 37.936 68.475 53.259 1.00 19.12 247 LEU A CA 1
ATOM 1951 C C . LEU A 1 250 ? 37.326 69.740 52.642 1.00 20.45 247 LEU A C 1
ATOM 1952 O O . LEU A 1 250 ? 36.288 69.678 52.001 1.00 21.17 247 LEU A O 1
ATOM 1957 N N . GLN A 1 251 ? 37.982 70.877 52.834 1.00 20.65 248 GLN A N 1
ATOM 1958 C CA . GLN A 1 251 ? 37.491 72.128 52.239 1.00 24.26 248 GLN A CA 1
ATOM 1959 C C . GLN A 1 251 ? 37.570 72.143 50.728 1.00 24.50 248 GLN A C 1
ATOM 1960 O O . GLN A 1 251 ? 36.635 72.573 50.077 1.00 23.87 248 GLN A O 1
ATOM 1966 N N . GLN A 1 252 ? 38.656 71.626 50.161 1.00 21.97 249 GLN A N 1
ATOM 1967 C CA . GLN A 1 252 ? 38.734 71.498 48.721 1.00 21.51 249 GLN A CA 1
ATOM 1968 C C . GLN A 1 252 ? 37.564 70.670 48.185 1.00 20.55 249 GLN A C 1
ATOM 1969 O O . GLN A 1 252 ? 36.950 71.026 47.195 1.00 20.76 249 GLN A O 1
ATOM 1975 N N . GLN A 1 253 ? 37.232 69.571 48.858 1.00 19.98 250 GLN A N 1
ATOM 1976 C CA . GLN A 1 253 ? 36.127 68.738 48.355 1.00 19.83 250 GLN A CA 1
ATOM 1977 C C . GLN A 1 253 ? 34.772 69.441 48.465 1.00 16.71 250 GLN A C 1
ATOM 1978 O O . GLN A 1 253 ? 33.960 69.360 47.540 1.00 19.36 250 GLN A O 1
ATOM 1984 N N . LYS A 1 254 ? 34.551 70.103 49.590 1.00 17.89 251 LYS A N 1
ATOM 1985 C CA . LYS A 1 254 ? 33.283 70.807 49.883 1.00 19.34 251 LYS A CA 1
ATOM 1986 C C . LYS A 1 254 ? 33.088 71.942 48.888 1.00 16.67 251 LYS A C 1
ATOM 1987 O O . LYS A 1 254 ? 31.981 72.197 48.444 1.00 17.78 251 LYS A O 1
ATOM 1993 N N . MET A 1 255 ? 34.184 72.625 48.575 1.00 17.39 252 MET A N 1
ATOM 1994 C CA . MET A 1 255 ? 34.115 73.776 47.656 1.00 19.09 252 MET A CA 1
ATOM 1995 C C . MET A 1 255 ? 34.074 73.417 46.182 1.00 23.17 252 MET A C 1
ATOM 1996 O O . MET A 1 255 ? 33.812 74.287 45.344 1.00 22.11 252 MET A O 1
ATOM 2001 N N . THR A 1 256 ? 34.336 72.149 45.878 1.00 17.30 253 THR A N 1
ATOM 2002 C CA . THR A 1 256 ? 34.311 71.629 44.515 1.00 19.68 253 THR A CA 1
ATOM 2003 C C . THR A 1 256 ? 32.973 70.958 44.275 1.00 19.84 253 THR A C 1
ATOM 2004 O O . THR A 1 256 ? 32.298 71.241 43.293 1.00 22.01 253 THR A O 1
ATOM 2008 N N . MET A 1 257 ? 32.574 70.092 45.200 1.00 22.17 254 MET A N 1
ATOM 2009 C CA . MET A 1 257 ? 31.279 69.402 45.111 1.00 23.29 254 MET A CA 1
ATOM 2010 C C . MET A 1 257 ? 30.250 70.109 45.989 1.00 20.34 254 MET A C 1
ATOM 2011 O O . MET A 1 257 ? 29.791 69.603 47.011 1.00 20.70 254 MET A O 1
ATOM 2016 N N . THR A 1 258 ? 29.868 71.303 45.561 1.00 19.97 255 THR A N 1
ATOM 2017 C CA . THR A 1 258 ? 29.083 72.190 46.398 1.00 19.57 255 THR A CA 1
ATOM 2018 C C . THR A 1 258 ? 27.642 71.714 46.540 1.00 21.07 255 THR A C 1
ATOM 2019 O O . THR A 1 258 ? 26.929 72.206 47.392 1.00 26.49 255 THR A O 1
ATOM 2023 N N . GLN A 1 259 ? 27.217 70.783 45.687 1.00 20.46 256 GLN A N 1
ATOM 2024 C CA . GLN A 1 259 ? 25.837 70.309 45.729 1.00 22.13 256 GLN A CA 1
ATOM 2025 C C . GLN A 1 259 ? 25.719 69.002 46.520 1.00 18.64 256 GLN A C 1
ATOM 2026 O O . GLN A 1 259 ? 24.611 68.525 46.745 1.00 23.36 256 GLN A O 1
ATOM 2032 N N . ALA A 1 260 ? 26.850 68.452 46.959 1.00 17.84 257 ALA A N 1
ATOM 2033 C CA . ALA A 1 260 ? 26.863 67.189 47.723 1.00 16.48 257 ALA A CA 1
ATOM 2034 C C . ALA A 1 260 ? 26.513 67.417 49.182 1.00 19.52 257 ALA A C 1
ATOM 2035 O O . ALA A 1 260 ? 26.942 68.396 49.793 1.00 20.61 257 ALA A O 1
ATOM 2037 N N . LYS A 1 261 ? 25.732 66.496 49.732 1.00 19.61 258 LYS A N 1
ATOM 2038 C CA . LYS A 1 261 ? 25.517 66.433 51.173 1.00 21.96 258 LYS A CA 1
ATOM 2039 C C . LYS A 1 261 ? 26.801 65.912 51.811 1.00 20.86 258 LYS A C 1
ATOM 2040 O O . LYS A 1 261 ? 27.555 65.178 51.170 1.00 19.73 258 LYS A O 1
ATOM 2046 N N . ARG A 1 262 ? 27.081 66.332 53.040 1.00 19.69 259 ARG A N 1
ATOM 2047 C CA . ARG A 1 262 ? 28.297 65.881 53.739 1.00 19.54 259 ARG A CA 1
ATOM 2048 C C . ARG A 1 262 ? 27.916 65.334 55.089 1.00 19.57 259 ARG A C 1
ATOM 2049 O O . ARG A 1 262 ? 27.162 65.985 55.850 1.00 21.64 259 ARG A O 1
ATOM 2057 N N . VAL A 1 263 ? 28.436 64.152 55.403 1.00 17.32 260 VAL A N 1
ATOM 2058 C CA . VAL A 1 263 ? 28.071 63.450 56.638 1.00 21.08 260 VAL A CA 1
ATOM 2059 C C . VAL A 1 263 ? 29.327 62.914 57.299 1.00 21.37 260 VAL A C 1
ATOM 2060 O O . VAL A 1 263 ? 30.179 62.304 56.644 1.00 20.07 260 VAL A O 1
ATOM 2064 N N . PHE A 1 264 ? 29.452 63.164 58.601 1.00 19.22 261 PHE A N 1
ATOM 2065 C CA . PHE A 1 264 ? 30.545 62.561 59.360 1.00 19.17 261 PHE A CA 1
ATOM 2066 C C . PHE A 1 264 ? 30.017 61.452 60.252 1.00 24.75 261 PHE A C 1
ATOM 2067 O O . PHE A 1 264 ? 29.057 61.658 61.007 1.00 24.90 261 PHE A O 1
ATOM 2075 N N . LEU A 1 265 ? 30.635 60.279 60.141 1.00 19.45 262 LEU A N 1
ATOM 2076 C CA . LEU A 1 265 ? 30.302 59.138 60.984 1.00 19.44 262 LEU A CA 1
ATOM 2077 C C . LEU A 1 265 ? 31.387 58.909 62.032 1.00 22.46 262 LEU A C 1
ATOM 2078 O O . LEU A 1 265 ? 32.509 59.436 61.927 1.00 20.95 262 LEU A O 1
ATOM 2083 N N . SER A 1 266 ? 31.051 58.112 63.047 1.00 22.09 263 SER A N 1
ATOM 2084 C CA . SER A 1 266 ? 31.987 57.813 64.120 1.00 23.99 263 SER A CA 1
ATOM 2085 C C . SER A 1 266 ? 32.916 56.682 63.695 1.00 23.46 263 SER A C 1
ATOM 2086 O O . SER A 1 266 ? 32.537 55.503 63.674 1.00 26.82 263 SER A O 1
ATOM 2089 N N . GLY A 1 267 ? 34.140 57.042 63.332 1.00 19.53 264 GLY A N 1
ATOM 2090 C CA . GLY A 1 267 ? 35.087 56.013 62.906 1.00 20.44 264 GLY A CA 1
ATOM 2091 C C . GLY A 1 267 ? 36.232 56.654 62.185 1.00 19.39 264 GLY A C 1
ATOM 2092 O O . GLY A 1 267 ? 36.256 57.886 61.996 1.00 20.66 264 GLY A O 1
ATOM 2093 N N . GLY A 1 268 ? 37.181 55.820 61.763 1.00 16.78 265 GLY A N 1
ATOM 2094 C CA . GLY A 1 268 ? 38.335 56.343 61.053 1.00 19.12 265 GLY A CA 1
ATOM 2095 C C . GLY A 1 268 ? 38.138 56.165 59.568 1.00 20.87 265 GLY A C 1
ATOM 2096 O O . GLY A 1 268 ? 37.022 56.288 59.068 1.00 19.28 265 GLY A O 1
ATOM 2097 N N . HIS A 1 269 ? 39.228 55.844 58.871 1.00 17.44 266 HIS A N 1
ATOM 2098 C CA . HIS A 1 269 ? 39.166 55.670 57.430 1.00 18.53 266 HIS A CA 1
ATOM 2099 C C . HIS A 1 269 ? 38.254 54.497 57.028 1.00 18.90 266 HIS A C 1
ATOM 2100 O O . HIS A 1 269 ? 37.486 54.583 56.068 1.00 18.70 266 HIS A O 1
ATOM 2107 N N . ASN A 1 270 ? 38.320 53.407 57.790 1.00 17.60 267 ASN A N 1
ATOM 2108 C CA . ASN A 1 270 ? 37.627 52.190 57.400 1.00 17.18 267 ASN A CA 1
ATOM 2109 C C . ASN A 1 270 ? 36.200 52.111 57.892 1.00 16.97 267 ASN A C 1
ATOM 2110 O O . ASN A 1 270 ? 35.843 51.241 58.696 1.00 19.32 267 ASN A O 1
ATOM 2115 N N . LEU A 1 271 ? 35.366 53.019 57.386 1.00 17.37 268 LEU A N 1
ATOM 2116 C CA . LEU A 1 271 ? 34.010 53.203 57.917 1.00 18.16 268 LEU A CA 1
ATOM 2117 C C . LEU A 1 271 ? 33.062 52.055 57.627 1.00 23.68 268 LEU A C 1
ATOM 2118 O O . LEU A 1 271 ? 32.094 51.841 58.353 1.00 21.61 268 LEU A O 1
ATOM 2123 N N . HIS A 1 272 ? 33.330 51.312 56.562 1.00 22.78 269 HIS A N 1
ATOM 2124 C CA . HIS A 1 272 ? 32.523 50.137 56.248 1.00 20.46 269 HIS A CA 1
ATOM 2125 C C . HIS A 1 272 ? 32.649 49.052 57.331 1.00 23.84 269 HIS A C 1
ATOM 2126 O O . HIS A 1 272 ? 31.833 48.125 57.405 1.00 24.36 269 HIS A O 1
ATOM 2133 N N . ILE A 1 273 ? 33.685 49.175 58.161 1.00 18.77 270 ILE A N 1
ATOM 2134 C CA . ILE A 1 273 ? 33.890 48.281 59.303 1.00 20.61 270 ILE A CA 1
ATOM 2135 C C . ILE A 1 273 ? 33.537 49.036 60.577 1.00 23.16 270 ILE A C 1
ATOM 2136 O O . ILE A 1 273 ? 32.724 48.556 61.368 1.00 25.70 270 ILE A O 1
ATOM 2141 N N . ASP A 1 274 ? 34.142 50.207 60.758 1.00 19.86 271 ASP A N 1
ATOM 2142 C CA . ASP A 1 274 ? 34.023 50.977 62.005 1.00 19.48 271 ASP A CA 1
ATOM 2143 C C . ASP A 1 274 ? 32.582 51.392 62.287 1.00 21.79 271 ASP A C 1
ATOM 2144 O O . ASP A 1 274 ? 32.168 51.461 63.444 1.00 23.90 271 ASP A O 1
ATOM 2149 N N . ALA A 1 275 ? 31.840 51.725 61.232 1.00 20.41 272 ALA A N 1
ATOM 2150 C CA . ALA A 1 275 ? 30.496 52.288 61.379 1.00 20.47 272 ALA A CA 1
ATOM 2151 C C . ALA A 1 275 ? 29.509 51.659 60.392 1.00 19.79 272 ALA A C 1
ATOM 2152 O O . ALA A 1 275 ? 28.714 52.377 59.758 1.00 19.10 272 ALA A O 1
ATOM 2154 N N . ALA A 1 276 ? 29.567 50.327 60.253 1.00 21.89 273 ALA A N 1
ATOM 2155 C CA . ALA A 1 276 ? 28.802 49.637 59.191 1.00 23.52 273 ALA A CA 1
ATOM 2156 C C . ALA A 1 276 ? 27.304 49.925 59.276 1.00 24.06 273 ALA A C 1
ATOM 2157 O O . ALA A 1 276 ? 26.658 50.284 58.275 1.00 23.49 273 ALA A O 1
ATOM 2159 N N . ALA A 1 277 ? 26.754 49.779 60.472 1.00 23.56 274 ALA A N 1
ATOM 2160 C CA . ALA A 1 277 ? 25.330 50.021 60.678 1.00 22.30 274 ALA A CA 1
ATOM 2161 C C . ALA A 1 277 ? 24.912 51.456 60.352 1.00 27.52 274 ALA A C 1
ATOM 2162 O O . ALA A 1 277 ? 23.923 51.670 59.660 1.00 23.55 274 ALA A O 1
ATOM 2164 N N . ALA A 1 278 ? 25.677 52.429 60.843 1.00 23.48 275 ALA A N 1
ATOM 2165 C CA . ALA A 1 278 ? 25.433 53.833 60.552 1.00 27.38 275 ALA A CA 1
ATOM 2166 C C . ALA A 1 278 ? 25.478 54.096 59.057 1.00 21.56 275 ALA A C 1
ATOM 2167 O O . ALA A 1 278 ? 24.672 54.855 58.528 1.00 24.99 275 ALA A O 1
ATOM 2169 N N . LEU A 1 279 ? 26.447 53.486 58.376 1.00 21.65 276 LEU A N 1
ATOM 2170 C CA . LEU A 1 279 ? 26.574 53.709 56.938 1.00 20.85 276 LEU A CA 1
ATOM 2171 C C . LEU A 1 279 ? 25.396 53.079 56.190 1.00 19.09 276 LEU A C 1
ATOM 2172 O O . LEU A 1 279 ? 24.833 53.697 55.291 1.00 20.21 276 LEU A O 1
ATOM 2177 N N . ALA A 1 280 ? 24.968 51.884 56.618 1.00 19.17 277 ALA A N 1
ATOM 2178 C CA . ALA A 1 280 ? 23.828 51.219 55.980 1.00 19.53 277 ALA A CA 1
ATOM 2179 C C . ALA A 1 280 ? 22.577 52.105 56.120 1.00 21.45 277 ALA A C 1
ATOM 2180 O O . ALA A 1 280 ? 21.858 52.343 55.148 1.00 22.83 277 ALA A O 1
ATOM 2182 N N . SER A 1 281 ? 22.371 52.643 57.318 1.00 23.99 278 SER A N 1
ATOM 2183 C CA . SER A 1 281 ? 21.252 53.561 57.585 1.00 25.54 278 SER A CA 1
ATOM 2184 C C . SER A 1 281 ? 21.282 54.786 56.690 1.00 24.17 278 SER A C 1
ATOM 2185 O O . SER A 1 281 ? 20.243 55.173 56.134 1.00 26.26 278 SER A O 1
ATOM 2188 N N . LEU A 1 282 ? 22.476 55.370 56.535 1.00 22.97 279 LEU A N 1
ATOM 2189 C CA . LEU A 1 282 ? 22.692 56.509 55.627 1.00 24.08 279 LEU A CA 1
ATOM 2190 C C . LEU A 1 282 ? 22.287 56.184 54.195 1.00 27.39 279 LEU A C 1
ATOM 2191 O O . LEU A 1 282 ? 21.563 56.952 53.557 1.00 27.86 279 LEU A O 1
ATOM 2196 N N . ILE A 1 283 ? 22.742 55.031 53.699 1.00 23.96 280 ILE A N 1
ATOM 2197 C CA . ILE A 1 283 ? 22.387 54.565 52.364 1.00 26.20 280 ILE A CA 1
ATOM 2198 C C . ILE A 1 283 ? 20.862 54.359 52.229 1.00 28.67 280 ILE A C 1
ATOM 2199 O O . ILE A 1 283 ? 20.278 54.656 51.187 1.00 32.45 280 ILE A O 1
ATOM 2204 N N . LEU A 1 284 ? 20.239 53.863 53.293 1.00 29.08 281 LEU A N 1
ATOM 2205 C CA . LEU A 1 284 ? 18.791 53.619 53.323 1.00 33.36 281 LEU A CA 1
ATOM 2206 C C . LEU A 1 284 ? 17.989 54.925 53.295 1.00 37.51 281 LEU A C 1
ATOM 2207 O O . LEU A 1 284 ? 16.886 54.965 52.748 1.00 37.98 281 LEU A O 1
ATOM 2212 N N . THR A 1 285 ? 18.556 55.976 53.882 1.00 38.96 282 THR A N 1
ATOM 2213 C CA . THR A 1 285 ? 17.979 57.325 53.823 1.00 44.45 282 THR A CA 1
ATOM 2214 C C . THR A 1 285 ? 18.126 57.882 52.413 1.00 50.26 282 THR A C 1
ATOM 2215 O O . THR A 1 285 ? 17.303 58.682 51.962 1.00 55.38 282 THR A O 1
ATOM 2219 N N . ASN B 1 2 ? 69.859 37.199 4.570 1.00 49.32 -1 ASN B N 1
ATOM 2220 C CA . ASN B 1 2 ? 68.810 36.752 3.603 1.00 47.40 -1 ASN B CA 1
ATOM 2221 C C . ASN B 1 2 ? 67.389 37.064 4.092 1.00 43.28 -1 ASN B C 1
ATOM 2222 O O . ASN B 1 2 ? 67.059 38.225 4.326 1.00 41.05 -1 ASN B O 1
ATOM 2227 N N . ALA B 1 3 ? 66.556 36.040 4.233 1.00 39.59 0 ALA B N 1
ATOM 2228 C CA . ALA B 1 3 ? 65.147 36.244 4.541 1.00 32.57 0 ALA B CA 1
ATOM 2229 C C . ALA B 1 3 ? 64.909 36.593 6.010 1.00 28.94 0 ALA B C 1
ATOM 2230 O O . ALA B 1 3 ? 65.732 36.302 6.901 1.00 25.45 0 ALA B O 1
ATOM 2232 N N . MET B 1 4 ? 63.753 37.194 6.261 1.00 23.88 1 MET B N 1
ATOM 2233 C CA A MET B 1 4 ? 63.348 37.519 7.615 0.50 19.77 1 MET B CA 1
ATOM 2234 C CA B MET B 1 4 ? 63.361 37.520 7.624 0.50 21.25 1 MET B CA 1
ATOM 2235 C C . MET B 1 4 ? 63.128 36.248 8.431 1.00 21.58 1 MET B C 1
ATOM 2236 O O . MET B 1 4 ? 62.553 35.289 7.926 1.00 23.13 1 MET B O 1
ATOM 2245 N N . GLU B 1 5 ? 63.604 36.251 9.674 1.00 16.31 2 GLU B N 1
ATOM 2246 C CA . GLU B 1 5 ? 63.286 35.181 10.651 1.00 17.60 2 GLU B CA 1
ATOM 2247 C C . GLU B 1 5 ? 62.310 35.739 11.683 1.00 17.25 2 GLU B C 1
ATOM 2248 O O . GLU B 1 5 ? 62.318 36.940 11.989 1.00 19.17 2 GLU B O 1
ATOM 2254 N N . GLU B 1 6 ? 61.511 34.859 12.288 1.00 15.36 3 GLU B N 1
ATOM 2255 C CA . GLU B 1 6 ? 60.658 35.280 13.386 1.00 13.32 3 GLU B CA 1
ATOM 2256 C C . GLU B 1 6 ? 61.028 34.458 14.618 1.00 18.03 3 GLU B C 1
ATOM 2257 O O . GLU B 1 6 ? 61.214 33.253 14.505 1.00 19.51 3 GLU B O 1
ATOM 2263 N N . LYS B 1 7 ? 61.176 35.106 15.773 1.00 17.41 4 LYS B N 1
ATOM 2264 C CA . LYS B 1 7 ? 61.361 34.364 17.030 1.00 18.41 4 LYS B CA 1
ATOM 2265 C C . LYS B 1 7 ? 60.379 34.932 18.038 1.00 19.81 4 LYS B C 1
ATOM 2266 O O . LYS B 1 7 ? 60.203 36.152 18.104 1.00 21.27 4 LYS B O 1
ATOM 2272 N N . PHE B 1 8 ? 59.759 34.069 18.839 1.00 15.36 5 PHE B N 1
ATOM 2273 C CA . PHE B 1 8 ? 58.749 34.552 19.789 1.00 18.13 5 PHE B CA 1
ATOM 2274 C C . PHE B 1 8 ? 59.282 34.590 21.206 1.00 24.63 5 PHE B C 1
ATOM 2275 O O . PHE B 1 8 ? 60.073 33.725 21.604 1.00 21.73 5 PHE B O 1
ATOM 2283 N N . LEU B 1 9 ? 58.867 35.622 21.942 1.00 19.32 6 LEU B N 1
ATOM 2284 C CA . LEU B 1 9 ? 59.287 35.837 23.329 1.00 19.48 6 LEU B CA 1
ATOM 2285 C C . LEU B 1 9 ? 58.004 35.966 24.160 1.00 19.84 6 LEU B C 1
ATOM 2286 O O . LEU B 1 9 ? 57.101 36.679 23.772 1.00 22.62 6 LEU B O 1
ATOM 2291 N N . GLU B 1 10 ? 57.910 35.237 25.266 1.00 18.59 7 GLU B N 1
ATOM 2292 C CA . GLU B 1 10 ? 56.704 35.323 26.117 1.00 17.29 7 GLU B CA 1
ATOM 2293 C C . GLU B 1 10 ? 56.867 36.523 27.037 1.00 18.96 7 GLU B C 1
ATOM 2294 O O . GLU B 1 10 ? 57.956 36.771 27.547 1.00 21.69 7 GLU B O 1
ATOM 2300 N N . PHE B 1 11 ? 55.783 37.277 27.233 1.00 15.32 8 PHE B N 1
ATOM 2301 C CA . PHE B 1 11 ? 55.801 38.437 28.127 1.00 15.06 8 PHE B CA 1
ATOM 2302 C C . PHE B 1 11 ? 54.383 38.681 28.575 1.00 17.43 8 PHE B C 1
ATOM 2303 O O . PHE B 1 11 ? 53.498 38.872 27.745 1.00 17.01 8 PHE B O 1
ATOM 2311 N N . GLY B 1 12 ? 54.188 38.707 29.895 1.00 18.88 9 GLY B N 1
ATOM 2312 C CA . GLY B 1 12 ? 52.896 39.076 30.490 1.00 23.06 9 GLY B CA 1
ATOM 2313 C C . GLY B 1 12 ? 51.742 38.176 30.067 1.00 21.46 9 GLY B C 1
ATOM 2314 O O . GLY B 1 12 ? 50.600 38.618 30.011 1.00 21.92 9 GLY B O 1
ATOM 2315 N N . GLY B 1 13 ? 52.039 36.921 29.734 1.00 18.55 10 GLY B N 1
ATOM 2316 C CA . GLY B 1 13 ? 51.005 35.998 29.289 1.00 23.67 10 GLY B CA 1
ATOM 2317 C C . GLY B 1 13 ? 50.711 36.106 27.810 1.00 22.71 10 GLY B C 1
ATOM 2318 O O . GLY B 1 13 ? 49.767 35.501 27.317 1.00 23.98 10 GLY B O 1
ATOM 2319 N N . ASN B 1 14 ? 51.540 36.861 27.092 1.00 18.59 11 ASN B N 1
ATOM 2320 C CA . ASN B 1 14 ? 51.305 37.117 25.675 1.00 17.82 11 ASN B CA 1
ATOM 2321 C C . ASN B 1 14 ? 52.562 36.756 24.900 1.00 18.90 11 ASN B C 1
ATOM 2322 O O . ASN B 1 14 ? 53.562 36.382 25.497 1.00 18.52 11 ASN B O 1
ATOM 2327 N N . GLN B 1 15 ? 52.500 36.850 23.578 1.00 15.52 12 GLN B N 1
ATOM 2328 C CA . GLN B 1 15 ? 53.675 36.477 22.761 1.00 14.32 12 GLN B CA 1
ATOM 2329 C C . GLN B 1 15 ? 54.122 37.671 21.958 1.00 14.74 12 GLN B C 1
ATOM 2330 O O . GLN B 1 15 ? 53.317 38.316 21.273 1.00 16.77 12 GLN B O 1
ATOM 2336 N N . ILE B 1 16 ? 55.417 37.963 22.024 1.00 14.46 13 ILE B N 1
ATOM 2337 C CA . ILE B 1 16 ? 55.989 39.038 21.205 1.00 13.25 13 ILE B CA 1
ATOM 2338 C C . ILE B 1 16 ? 56.685 38.382 20.012 1.00 14.26 13 ILE B C 1
ATOM 2339 O O . ILE B 1 16 ? 57.577 37.585 20.205 1.00 16.25 13 ILE B O 1
ATOM 2344 N N . CYS B 1 17 ? 56.330 38.781 18.795 1.00 14.38 14 CYS B N 1
ATOM 2345 C CA . CYS B 1 17 ? 57.062 38.302 17.613 1.00 15.04 14 CYS B CA 1
ATOM 2346 C C . CYS B 1 17 ? 58.243 39.231 17.347 1.00 16.31 14 CYS B C 1
ATOM 2347 O O . CYS B 1 17 ? 58.051 40.449 17.195 1.00 13.98 14 CYS B O 1
ATOM 2350 N N . LEU B 1 18 ? 59.460 38.675 17.283 1.00 14.88 15 LEU B N 1
ATOM 2351 C CA . LEU B 1 18 ? 60.629 39.470 16.889 1.00 16.87 15 LEU B CA 1
ATOM 2352 C C . LEU B 1 18 ? 60.997 39.147 15.451 1.00 17.43 15 LEU B C 1
ATOM 2353 O O . LEU B 1 18 ? 61.359 38.018 15.162 1.00 18.83 15 LEU B O 1
ATOM 2358 N N . CYS B 1 19 ? 60.887 40.119 14.546 1.00 15.31 16 CYS B N 1
ATOM 2359 C CA . CYS B 1 19 ? 61.330 39.902 13.176 1.00 15.49 16 CYS B CA 1
ATOM 2360 C C . CYS B 1 19 ? 62.801 40.251 13.144 1.00 17.79 16 CYS B C 1
ATOM 2361 O O . CYS B 1 19 ? 63.208 41.249 13.740 1.00 21.65 16 CYS B O 1
ATOM 2364 N N . SER B 1 20 ? 63.610 39.433 12.490 1.00 16.77 17 SER B N 1
ATOM 2365 C CA A SER B 1 20 ? 65.032 39.730 12.441 0.50 17.89 17 SER B CA 1
ATOM 2366 C CA B SER B 1 20 ? 65.042 39.686 12.463 0.50 19.53 17 SER B CA 1
ATOM 2367 C C . SER B 1 20 ? 65.664 39.396 11.098 1.00 20.35 17 SER B C 1
ATOM 2368 O O . SER B 1 20 ? 65.201 38.507 10.373 1.00 19.36 17 SER B O 1
ATOM 2373 N N . TRP B 1 21 ? 66.723 40.143 10.776 1.00 16.23 18 TRP B N 1
ATOM 2374 C CA . TRP B 1 21 ? 67.511 39.927 9.574 1.00 16.85 18 TRP B CA 1
ATOM 2375 C C . TRP B 1 21 ? 68.963 39.950 10.001 1.00 18.42 18 TRP B C 1
ATOM 2376 O O . TRP B 1 21 ? 69.341 40.715 10.889 1.00 20.72 18 TRP B O 1
ATOM 2387 N N . GLY B 1 22 ? 69.775 39.100 9.384 1.00 19.91 19 GLY B N 1
ATOM 2388 C CA . GLY B 1 22 ? 71.219 39.135 9.630 1.00 22.02 19 GLY B CA 1
ATOM 2389 C C . GLY B 1 22 ? 71.656 38.142 10.683 1.00 22.12 19 GLY B C 1
ATOM 2390 O O . GLY B 1 22 ? 70.827 37.434 11.237 1.00 26.50 19 GLY B O 1
ATOM 2391 N N . SER B 1 23 ? 72.967 38.071 10.942 1.00 27.78 20 SER B N 1
ATOM 2392 C CA . SER B 1 23 ? 73.542 37.045 11.828 1.00 31.20 20 SER B CA 1
ATOM 2393 C C . SER B 1 23 ? 73.321 37.383 13.295 1.00 29.68 20 SER B C 1
ATOM 2394 O O . SER B 1 23 ? 73.576 38.515 13.698 1.00 30.31 20 SER B O 1
ATOM 2397 N N . PRO B 1 24 ? 72.876 36.399 14.107 1.00 32.14 21 PRO B N 1
ATOM 2398 C CA . PRO B 1 24 ? 72.597 36.612 15.530 1.00 31.13 21 PRO B CA 1
ATOM 2399 C C . PRO B 1 24 ? 73.763 37.170 16.359 1.00 35.79 21 PRO B C 1
ATOM 2400 O O . PRO B 1 24 ? 73.522 37.745 17.414 1.00 36.56 21 PRO B O 1
ATOM 2404 N N . GLU B 1 25 ? 75.004 37.023 15.892 1.00 34.47 22 GLU B N 1
ATOM 2405 C CA . GLU B 1 25 ? 76.161 37.491 16.668 1.00 38.67 22 GLU B CA 1
ATOM 2406 C C . GLU B 1 25 ? 76.611 38.917 16.334 1.00 36.55 22 GLU B C 1
ATOM 2407 O O . GLU B 1 25 ? 77.567 39.424 16.928 1.00 35.02 22 GLU B O 1
ATOM 2413 N N . HIS B 1 26 ? 75.936 39.554 15.381 1.00 29.82 23 HIS B N 1
ATOM 2414 C CA . HIS B 1 26 ? 76.343 40.878 14.920 1.00 26.02 23 HIS B CA 1
ATOM 2415 C C . HIS B 1 26 ? 75.680 42.000 15.736 1.00 23.03 23 HIS B C 1
ATOM 2416 O O . HIS B 1 26 ? 74.642 41.761 16.369 1.00 25.35 23 HIS B O 1
ATOM 2423 N N . PRO B 1 27 ? 76.264 43.226 15.714 1.00 25.64 24 PRO B N 1
ATOM 2424 C CA . PRO B 1 27 ? 75.721 44.335 16.512 1.00 22.75 24 PRO B CA 1
ATOM 2425 C C . PRO B 1 27 ? 74.286 44.631 16.127 1.00 20.48 24 PRO B C 1
ATOM 2426 O O . PRO B 1 27 ? 73.938 44.555 14.949 1.00 21.16 24 PRO B O 1
ATOM 2430 N N . VAL B 1 28 ? 73.478 44.997 17.120 1.00 21.37 25 VAL B N 1
ATOM 2431 C CA . VAL B 1 28 ? 72.029 45.096 16.929 1.00 22.08 25 VAL B CA 1
ATOM 2432 C C . VAL B 1 28 ? 71.573 46.482 16.480 1.00 19.52 25 VAL B C 1
ATOM 2433 O O . VAL B 1 28 ? 72.000 47.501 17.027 1.00 18.44 25 VAL B O 1
ATOM 2437 N N . VAL B 1 29 ? 70.664 46.498 15.508 1.00 16.80 26 VAL B N 1
ATOM 2438 C CA . VAL B 1 29 ? 69.850 47.677 15.215 1.00 14.27 26 VAL B CA 1
ATOM 2439 C C . VAL B 1 29 ? 68.424 47.307 15.603 1.00 16.94 26 VAL B C 1
ATOM 2440 O O . VAL B 1 29 ? 67.833 46.410 15.009 1.00 15.79 26 VAL B O 1
ATOM 2444 N N . LEU B 1 30 ? 67.902 47.992 16.607 1.00 13.78 27 LEU B N 1
ATOM 2445 C CA . LEU B 1 30 ? 66.545 47.724 17.088 1.00 15.25 27 LEU B CA 1
ATOM 2446 C C . LEU B 1 30 ? 65.606 48.780 16.473 1.00 17.29 27 LEU B C 1
ATOM 2447 O O . LEU B 1 30 ? 65.796 49.975 16.687 1.00 17.51 27 LEU B O 1
ATOM 2452 N N . CYS B 1 31 ? 64.593 48.326 15.728 1.00 14.50 28 CYS B N 1
ATOM 2453 C CA . CYS B 1 31 ? 63.689 49.210 14.964 1.00 11.29 28 CYS B CA 1
ATOM 2454 C C . CYS B 1 31 ? 62.257 49.059 15.507 1.00 12.76 28 CYS B C 1
ATOM 2455 O O . CYS B 1 31 ? 61.754 47.940 15.623 1.00 15.25 28 CYS B O 1
ATOM 2458 N N . ILE B 1 32 ? 61.614 50.191 15.791 1.00 13.53 29 ILE B N 1
ATOM 2459 C CA A ILE B 1 32 ? 60.251 50.208 16.342 0.50 11.70 29 ILE B CA 1
ATOM 2460 C CA B ILE B 1 32 ? 60.248 50.222 16.340 0.50 12.45 29 ILE B CA 1
ATOM 2461 C C . ILE B 1 32 ? 59.307 50.841 15.305 1.00 13.95 29 ILE B C 1
ATOM 2462 O O . ILE B 1 32 ? 59.430 52.049 14.967 1.00 14.29 29 ILE B O 1
ATOM 2471 N N . HIS B 1 33 ? 58.387 50.026 14.772 1.00 13.98 30 HIS B N 1
ATOM 2472 C CA . HIS B 1 33 ? 57.397 50.492 13.783 1.00 12.76 30 HIS B CA 1
ATOM 2473 C C . HIS B 1 33 ? 56.325 51.408 14.408 1.00 14.36 30 HIS B C 1
ATOM 2474 O O . HIS B 1 33 ? 56.236 51.520 15.605 1.00 14.80 30 HIS B O 1
ATOM 2481 N N . GLY B 1 34 ? 55.539 52.063 13.555 1.00 15.77 31 GLY B N 1
ATOM 2482 C CA . GLY B 1 34 ? 54.461 52.940 14.022 1.00 17.19 31 GLY B CA 1
ATOM 2483 C C . GLY B 1 34 ? 53.111 52.239 14.029 1.00 17.89 31 GLY B C 1
ATOM 2484 O O . GLY B 1 34 ? 52.991 51.038 13.740 1.00 15.60 31 GLY B O 1
ATOM 2485 N N . ILE B 1 35 ? 52.075 53.011 14.338 1.00 15.04 32 ILE B N 1
ATOM 2486 C CA . ILE B 1 35 ? 50.758 52.427 14.568 1.00 13.33 32 ILE B CA 1
ATOM 2487 C C . ILE B 1 35 ? 50.230 51.770 13.297 1.00 15.65 32 ILE B C 1
ATOM 2488 O O . ILE B 1 35 ? 50.393 52.287 12.185 1.00 19.00 32 ILE B O 1
ATOM 2493 N N . LEU B 1 36 ? 49.578 50.629 13.502 1.00 15.17 33 LEU B N 1
ATOM 2494 C CA . LEU B 1 36 ? 48.991 49.789 12.449 1.00 15.00 33 LEU B CA 1
ATOM 2495 C C . LEU B 1 36 ? 49.998 49.056 11.583 1.00 18.10 33 LEU B C 1
ATOM 2496 O O . LEU B 1 36 ? 49.606 48.193 10.807 1.00 18.46 33 LEU B O 1
ATOM 2501 N N . GLU B 1 37 ? 51.285 49.359 11.727 1.00 14.11 34 GLU B N 1
ATOM 2502 C CA . GLU B 1 37 ? 52.293 48.638 10.911 1.00 14.92 34 GLU B CA 1
ATOM 2503 C C . GLU B 1 37 ? 52.802 47.347 11.581 1.00 14.76 34 GLU B C 1
ATOM 2504 O O . GLU B 1 37 ? 52.066 46.724 12.342 1.00 16.19 34 GLU B O 1
ATOM 2510 N N . GLN B 1 38 ? 54.024 46.909 11.255 1.00 15.02 35 GLN B N 1
ATOM 2511 C CA . GLN B 1 38 ? 54.496 45.601 11.717 1.00 12.32 35 GLN B CA 1
ATOM 2512 C C . GLN B 1 38 ? 55.998 45.576 11.520 1.00 13.91 35 GLN B C 1
ATOM 2513 O O . GLN B 1 38 ? 56.542 46.412 10.796 1.00 13.51 35 GLN B O 1
ATOM 2519 N N . GLY B 1 39 ? 56.668 44.640 12.169 1.00 14.43 36 GLY B N 1
ATOM 2520 C CA . GLY B 1 39 ? 58.144 44.598 12.081 1.00 17.69 36 GLY B CA 1
ATOM 2521 C C . GLY B 1 39 ? 58.653 44.410 10.674 1.00 16.12 36 GLY B C 1
ATOM 2522 O O . GLY B 1 39 ? 59.678 44.993 10.291 1.00 13.27 36 GLY B O 1
ATOM 2523 N N . LEU B 1 40 ? 57.901 43.653 9.872 1.00 14.81 37 LEU B N 1
ATOM 2524 C CA . LEU B 1 40 ? 58.259 43.420 8.476 1.00 17.61 37 LEU B CA 1
ATOM 2525 C C . LEU B 1 40 ? 58.321 44.708 7.643 1.00 17.45 37 LEU B C 1
ATOM 2526 O O . LEU B 1 40 ? 59.031 44.740 6.661 1.00 16.43 37 LEU B O 1
ATOM 2531 N N . ALA B 1 41 ? 57.660 45.784 8.086 1.00 13.72 38 ALA B N 1
ATOM 2532 C CA . ALA B 1 41 ? 57.678 47.046 7.338 1.00 13.19 38 ALA B CA 1
ATOM 2533 C C . ALA B 1 41 ? 59.091 47.643 7.254 1.00 16.05 38 ALA B C 1
ATOM 2534 O O . ALA B 1 41 ? 59.339 48.521 6.439 1.00 17.24 38 ALA B O 1
ATOM 2536 N N . TRP B 1 42 ? 59.995 47.163 8.113 1.00 16.03 39 TRP B N 1
ATOM 2537 C CA . TRP B 1 42 ? 61.381 47.632 8.125 1.00 13.12 39 TRP B CA 1
ATOM 2538 C C . TRP B 1 42 ? 62.256 46.919 7.123 1.00 15.59 39 TRP B C 1
ATOM 2539 O O . TRP B 1 42 ? 63.433 47.241 7.028 1.00 16.68 39 TRP B O 1
ATOM 2550 N N . GLN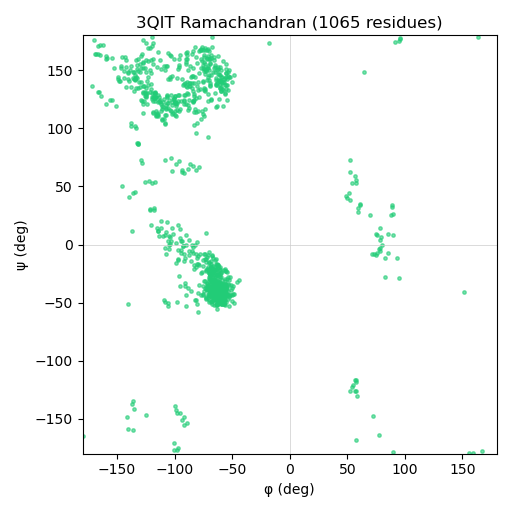 B 1 43 ? 61.704 45.970 6.366 1.00 13.45 40 GLN B N 1
ATOM 2551 C CA . GLN B 1 43 ? 62.565 45.081 5.555 1.00 14.78 40 GLN B CA 1
ATOM 2552 C C . GLN B 1 43 ? 63.487 45.815 4.579 1.00 15.56 40 GLN B C 1
ATOM 2553 O O . GLN B 1 43 ? 64.654 45.433 4.408 1.00 17.71 40 GLN B O 1
ATOM 2559 N N . GLU B 1 44 ? 62.961 46.832 3.906 1.00 17.32 41 GLU B N 1
ATOM 2560 C CA . GLU B 1 44 ? 63.757 47.561 2.917 1.00 21.12 41 GLU B CA 1
ATOM 2561 C C . GLU B 1 44 ? 64.926 48.331 3.528 1.00 17.83 41 GLU B C 1
ATOM 2562 O O . GLU B 1 44 ? 65.948 48.518 2.867 1.00 20.07 41 GLU B O 1
ATOM 2568 N N . VAL B 1 45 ? 64.769 48.785 4.773 1.00 16.33 42 VAL B N 1
ATOM 2569 C CA . VAL B 1 45 ? 65.898 49.311 5.556 1.00 16.60 42 VAL B CA 1
ATOM 2570 C C . VAL B 1 45 ? 66.834 48.197 6.075 1.00 18.69 42 VAL B C 1
ATOM 2571 O O . VAL B 1 45 ? 68.066 48.356 6.094 1.00 20.48 42 VAL B O 1
ATOM 2575 N N . ALA B 1 46 ? 66.241 47.087 6.521 1.00 17.18 43 ALA B N 1
ATOM 2576 C CA . ALA B 1 46 ? 66.976 46.033 7.190 1.00 16.33 43 ALA B CA 1
ATOM 2577 C C . ALA B 1 46 ? 67.936 45.295 6.235 1.00 16.99 43 ALA B C 1
ATOM 2578 O O . ALA B 1 46 ? 69.056 44.948 6.643 1.00 19.72 43 ALA B O 1
ATOM 2580 N N . LEU B 1 47 ? 67.504 45.055 4.998 1.00 17.61 44 LEU B N 1
ATOM 2581 C CA . LEU B 1 47 ? 68.339 44.253 4.076 1.00 21.56 44 LEU B CA 1
ATOM 2582 C C . LEU B 1 47 ? 69.752 44.847 3.893 1.00 21.84 44 LEU B C 1
ATOM 2583 O O . LEU B 1 47 ? 70.733 44.139 4.118 1.00 23.51 44 LEU B O 1
ATOM 2588 N N . PRO B 1 48 ? 69.856 46.149 3.551 1.00 23.22 45 PRO B N 1
ATOM 2589 C CA . PRO B 1 48 ? 71.208 46.701 3.387 1.00 25.72 45 PRO B CA 1
ATOM 2590 C C . PRO B 1 48 ? 72.005 46.748 4.690 1.00 25.49 45 PRO B C 1
ATOM 2591 O O . PRO B 1 48 ? 73.229 46.616 4.648 1.00 23.49 45 PRO B O 1
ATOM 2595 N N . LEU B 1 49 ? 71.338 46.939 5.834 1.00 20.43 46 LEU B N 1
ATOM 2596 C CA . LEU B 1 49 ? 72.050 46.887 7.132 1.00 22.45 46 LEU B CA 1
ATOM 2597 C C . LEU B 1 49 ? 72.580 45.500 7.442 1.00 24.05 46 LEU B C 1
ATOM 2598 O O . LEU B 1 49 ? 73.711 45.344 7.928 1.00 25.83 46 LEU B O 1
ATOM 2603 N N . ALA B 1 50 ? 71.756 44.480 7.189 1.00 22.92 47 ALA B N 1
ATOM 2604 C CA . ALA B 1 50 ? 72.175 43.106 7.464 1.00 22.90 47 ALA B CA 1
ATOM 2605 C C . ALA B 1 50 ? 73.334 42.747 6.529 1.00 24.82 47 ALA B C 1
ATOM 2606 O O . ALA B 1 50 ? 74.255 42.059 6.929 1.00 24.92 47 ALA B O 1
ATOM 2608 N N . ALA B 1 51 ? 73.306 43.262 5.299 1.00 23.56 48 ALA B N 1
ATOM 2609 C CA . ALA B 1 51 ? 74.378 42.979 4.333 1.00 25.50 48 ALA B CA 1
ATOM 2610 C C . ALA B 1 51 ? 75.721 43.580 4.771 1.00 30.19 48 ALA B C 1
ATOM 2611 O O . ALA B 1 51 ? 76.792 43.089 4.359 1.00 30.28 48 ALA B O 1
ATOM 2613 N N . GLN B 1 52 ? 75.661 44.627 5.601 1.00 23.80 49 GLN B N 1
ATOM 2614 C CA . GLN B 1 52 ? 76.866 45.267 6.155 1.00 29.17 49 GLN B CA 1
ATOM 2615 C C . GLN B 1 52 ? 77.269 44.765 7.553 1.00 29.09 49 GLN B C 1
ATOM 2616 O O . GLN B 1 52 ? 78.107 45.371 8.224 1.00 35.54 49 GLN B O 1
ATOM 2622 N N . GLY B 1 53 ? 76.674 43.656 7.981 1.00 28.83 50 GLY B N 1
ATOM 2623 C CA . GLY B 1 53 ? 77.088 42.969 9.212 1.00 26.88 50 GLY B CA 1
ATOM 2624 C C . GLY B 1 53 ? 76.401 43.437 10.486 1.00 27.19 50 GLY B C 1
ATOM 2625 O O . GLY B 1 53 ? 77.003 43.428 11.571 1.00 25.95 50 GLY B O 1
ATOM 2626 N N . TYR B 1 54 ? 75.132 43.817 10.346 1.00 24.27 51 TYR B N 1
ATOM 2627 C CA . TYR B 1 54 ? 74.276 44.154 11.489 1.00 23.54 51 TYR B CA 1
ATOM 2628 C C . TYR B 1 54 ? 73.204 43.111 11.630 1.00 23.49 51 TYR B C 1
ATOM 2629 O O . TYR B 1 54 ? 72.840 42.456 10.640 1.00 21.83 51 TYR B O 1
ATOM 2638 N N . ARG B 1 55 ? 72.779 42.931 12.877 1.00 21.84 52 ARG B N 1
ATOM 2639 C CA . ARG B 1 55 ? 71.620 42.129 13.260 1.00 19.98 52 ARG B CA 1
ATOM 2640 C C . ARG B 1 55 ? 70.469 43.130 13.469 1.00 18.57 52 ARG B C 1
ATOM 2641 O O . ARG B 1 55 ? 70.485 43.927 14.400 1.00 20.97 52 ARG B O 1
ATOM 2649 N N . VAL B 1 56 ? 69.486 43.102 12.573 1.00 18.80 53 VAL B N 1
ATOM 2650 C CA . VAL B 1 56 ? 68.374 44.053 12.666 1.00 14.21 53 VAL B CA 1
ATOM 2651 C C . VAL B 1 56 ? 67.194 43.316 13.313 1.00 14.78 53 VAL B C 1
ATOM 2652 O O . VAL B 1 56 ? 66.816 42.240 12.884 1.00 16.90 53 VAL B O 1
ATOM 2656 N N . VAL B 1 57 ? 66.645 43.910 14.361 1.00 14.21 54 VAL B N 1
ATOM 2657 C CA . VAL B 1 57 ? 65.556 43.294 15.104 1.00 15.29 54 VAL B CA 1
ATOM 2658 C C . VAL B 1 57 ? 64.396 44.300 15.133 1.00 16.04 54 VAL B C 1
ATOM 2659 O O . VAL B 1 57 ? 64.576 45.450 15.532 1.00 17.08 54 VAL B O 1
ATOM 2663 N N . ALA B 1 58 ? 63.203 43.853 14.714 1.00 15.19 55 ALA B N 1
ATOM 2664 C CA . ALA B 1 58 ? 62.036 44.711 14.660 1.00 14.18 55 ALA B CA 1
ATOM 2665 C C . ALA B 1 58 ? 60.871 43.938 15.295 1.00 16.14 55 ALA B C 1
ATOM 2666 O O . ALA B 1 58 ? 60.261 43.109 14.639 1.00 16.91 55 ALA B O 1
ATOM 2668 N N . PRO B 1 59 ? 60.546 44.233 16.554 1.00 14.28 56 PRO B N 1
ATOM 2669 C CA . PRO B 1 59 ? 59.400 43.568 17.218 1.00 13.36 56 PRO B CA 1
ATOM 2670 C C . PRO B 1 59 ? 58.101 44.045 16.615 1.00 15.11 56 PRO B C 1
ATOM 2671 O O . PRO B 1 59 ? 57.982 45.215 16.214 1.00 17.36 56 PRO B O 1
ATOM 2675 N N . ASP B 1 60 ? 57.123 43.141 16.542 1.00 13.85 57 ASP B N 1
ATOM 2676 C CA . ASP B 1 60 ? 55.748 43.563 16.297 1.00 12.40 57 ASP B CA 1
ATOM 2677 C C . ASP B 1 60 ? 55.211 44.083 17.645 1.00 12.89 57 ASP B C 1
ATOM 2678 O O . ASP B 1 60 ? 55.237 43.370 18.664 1.00 12.52 57 ASP B O 1
ATOM 2683 N N . LEU B 1 61 ? 54.675 45.290 17.680 1.00 14.03 58 LEU B N 1
ATOM 2684 C CA . LEU B 1 61 ? 54.033 45.771 18.902 1.00 13.79 58 LEU B CA 1
ATOM 2685 C C . LEU B 1 61 ? 52.800 44.913 19.182 1.00 16.00 58 LEU B C 1
ATOM 2686 O O . LEU B 1 61 ? 52.238 44.336 18.236 1.00 13.58 58 LEU B O 1
ATOM 2691 N N . PHE B 1 62 ? 52.389 44.784 20.449 1.00 12.65 59 PHE B N 1
ATOM 2692 C CA . PHE B 1 62 ? 51.192 43.965 20.745 1.00 11.02 59 PHE B CA 1
ATOM 2693 C C . PHE B 1 62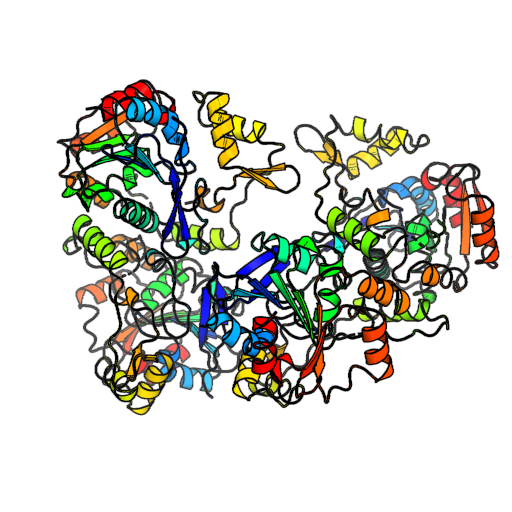 ? 50.011 44.446 19.915 1.00 13.36 59 PHE B C 1
ATOM 2694 O O . PHE B 1 62 ? 49.871 45.648 19.646 1.00 14.27 59 PHE B O 1
ATOM 2702 N N . GLY B 1 63 ? 49.204 43.493 19.458 1.00 13.16 60 GLY B N 1
ATOM 2703 C CA . GLY B 1 63 ? 48.089 43.787 18.561 1.00 16.66 60 GLY B CA 1
ATOM 2704 C C . GLY B 1 63 ? 48.444 44.013 17.095 1.00 14.96 60 GLY B C 1
ATOM 2705 O O . GLY B 1 63 ? 47.554 44.213 16.278 1.00 15.96 60 GLY B O 1
ATOM 2706 N N . HIS B 1 64 ? 49.737 43.988 16.761 1.00 12.46 61 HIS B N 1
ATOM 2707 C CA . HIS B 1 64 ? 50.207 44.263 15.395 1.00 12.79 61 HIS B CA 1
ATOM 2708 C C . HIS B 1 64 ? 50.926 43.028 14.876 1.00 15.10 61 HIS B C 1
ATOM 2709 O O . HIS B 1 64 ? 51.430 42.218 15.655 1.00 13.71 61 HIS B O 1
ATOM 2716 N N . GLY B 1 65 ? 50.967 42.878 13.560 1.00 13.56 62 GLY B N 1
ATOM 2717 C CA . GLY B 1 65 ? 51.799 41.834 12.926 1.00 14.35 62 GLY B CA 1
ATOM 2718 C C . GLY B 1 65 ? 51.431 40.455 13.438 1.00 14.80 62 GLY B C 1
ATOM 2719 O O . GLY B 1 65 ? 50.257 40.095 13.455 1.00 16.47 62 GLY B O 1
ATOM 2720 N N . ARG B 1 66 ? 52.423 39.719 13.924 1.00 13.66 63 ARG B N 1
ATOM 2721 C CA . ARG B 1 66 ? 52.194 38.395 14.529 1.00 14.79 63 ARG B CA 1
ATOM 2722 C C . ARG B 1 66 ? 52.281 38.341 16.055 1.00 17.68 63 ARG B C 1
ATOM 2723 O O . ARG B 1 66 ? 52.204 37.254 16.644 1.00 15.52 63 ARG B O 1
ATOM 2731 N N . SER B 1 67 ? 52.395 39.504 16.718 1.00 15.56 64 SER B N 1
ATOM 2732 C CA . SER B 1 67 ? 52.348 39.506 18.174 1.00 14.05 64 SER B CA 1
ATOM 2733 C C . SER B 1 67 ? 50.908 39.293 18.678 1.00 14.19 64 SER B C 1
ATOM 2734 O O . SER B 1 67 ? 49.940 39.552 17.950 1.00 16.51 64 SER B O 1
ATOM 2737 N N . SER B 1 68 ? 50.786 38.805 19.912 1.00 14.83 65 SER B N 1
ATOM 2738 C CA . SER B 1 68 ? 49.459 38.578 20.523 1.00 17.08 65 SER B CA 1
ATOM 2739 C C . SER B 1 68 ? 48.578 39.798 20.504 1.00 16.01 65 SER B C 1
ATOM 2740 O O . SER B 1 68 ? 49.051 40.935 20.621 1.00 16.54 65 SER B O 1
ATOM 2743 N N . HIS B 1 69 ? 47.271 39.546 20.407 1.00 14.70 66 HIS B N 1
ATOM 2744 C CA . HIS B 1 69 ? 46.290 40.598 20.710 1.00 16.25 66 HIS B CA 1
ATOM 2745 C C . HIS B 1 69 ? 46.065 40.585 22.217 1.00 18.46 66 HIS B C 1
ATOM 2746 O O . HIS B 1 69 ? 46.050 39.501 22.847 1.00 19.73 66 HIS B O 1
ATOM 2753 N N . LEU B 1 70 ? 45.856 41.776 22.783 1.00 16.77 67 LEU B N 1
ATOM 2754 C CA . LEU B 1 70 ? 45.600 41.893 24.212 1.00 16.49 67 LEU B CA 1
ATOM 2755 C C . LEU B 1 70 ? 44.106 41.730 24.454 1.00 16.47 67 LEU B C 1
ATOM 2756 O O . LEU B 1 70 ? 43.299 42.538 23.978 1.00 20.42 67 LEU B O 1
ATOM 2761 N N . GLU B 1 71 ? 43.746 40.675 25.196 1.00 15.20 68 GLU B N 1
ATOM 2762 C CA . GLU B 1 71 ? 42.334 40.293 25.340 1.00 18.21 68 GLU B CA 1
ATOM 2763 C C . GLU B 1 71 ? 41.552 41.311 26.133 1.00 19.65 68 GLU B C 1
ATOM 2764 O O . GLU B 1 71 ? 40.336 41.425 25.996 1.00 23.70 68 GLU B O 1
ATOM 2770 N N . MET B 1 72 ? 42.243 42.050 26.976 1.00 15.78 69 MET B N 1
ATOM 2771 C CA . MET B 1 72 ? 41.570 43.175 27.626 1.00 22.20 69 MET B CA 1
ATOM 2772 C C . MET B 1 72 ? 42.004 44.487 26.991 1.00 17.45 69 MET B C 1
ATOM 2773 O O . MET B 1 72 ? 43.170 44.882 27.097 1.00 17.19 69 MET B O 1
ATOM 2778 N N . VAL B 1 73 ? 41.043 45.162 26.367 1.00 17.51 70 VAL B N 1
ATOM 2779 C CA . VAL B 1 73 ? 41.304 46.361 25.524 1.00 18.14 70 VAL B CA 1
ATOM 2780 C C . VAL B 1 73 ? 42.060 47.477 26.242 1.00 14.00 70 VAL B C 1
ATOM 2781 O O . VAL B 1 73 ? 42.845 48.198 25.620 1.00 15.80 70 VAL B O 1
ATOM 2785 N N . THR B 1 74 ? 41.803 47.624 27.540 1.00 17.14 71 THR B N 1
ATOM 2786 C CA . THR B 1 74 ? 42.457 48.660 28.346 1.00 17.03 71 THR B CA 1
ATOM 2787 C C . THR B 1 74 ? 43.956 48.433 28.522 1.00 20.44 71 THR B C 1
ATOM 2788 O O . THR B 1 74 ? 44.677 49.307 29.008 1.00 26.02 71 THR B O 1
ATOM 2792 N N . SER B 1 75 ? 44.410 47.262 28.103 1.00 16.74 72 SER B N 1
ATOM 2793 C CA . SER B 1 75 ? 45.836 46.898 28.142 1.00 20.02 72 SER B CA 1
ATOM 2794 C C . SER B 1 75 ? 46.632 47.642 27.081 1.00 20.62 72 SER B C 1
ATOM 2795 O O . SER B 1 75 ? 47.857 47.773 27.207 1.00 21.18 72 SER B O 1
ATOM 2798 N N . TYR B 1 76 ? 45.961 48.105 26.024 1.00 18.12 73 TYR B N 1
ATOM 2799 C CA . TYR B 1 76 ? 46.643 48.868 24.969 1.00 20.20 73 TYR B CA 1
ATOM 2800 C C . TYR B 1 76 ? 46.886 50.291 25.454 1.00 25.56 73 TYR B C 1
ATOM 2801 O O . TYR B 1 76 ? 45.947 51.096 25.608 1.00 28.69 73 TYR B O 1
ATOM 2810 N N . SER B 1 77 ? 48.145 50.593 25.734 1.00 19.60 74 SER B N 1
ATOM 2811 C CA . SER B 1 77 ? 48.537 51.913 26.230 1.00 21.83 74 SER B CA 1
ATOM 2812 C C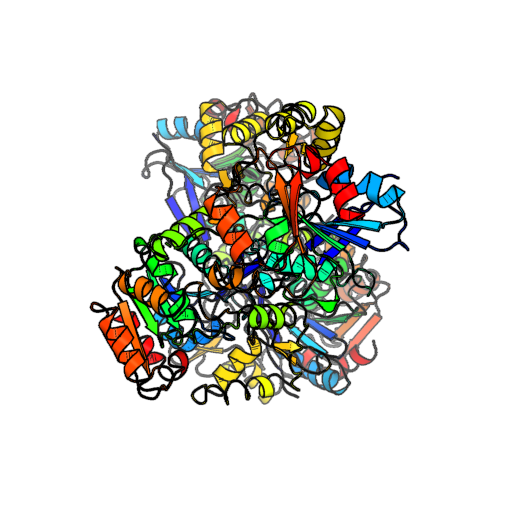 . SER B 1 77 ? 49.990 52.114 25.844 1.00 21.73 74 SER B C 1
ATOM 2813 O O . SER B 1 77 ? 50.705 51.126 25.564 1.00 19.41 74 SER B O 1
ATOM 2816 N N . SER B 1 78 ? 50.441 53.367 25.837 1.00 21.16 75 SER B N 1
ATOM 2817 C CA A SER B 1 78 ? 51.858 53.644 25.601 0.50 21.57 75 SER B CA 1
ATOM 2818 C CA B SER B 1 78 ? 51.857 53.642 25.599 0.50 22.19 75 SER B CA 1
ATOM 2819 C C . SER B 1 78 ? 52.732 52.942 26.646 1.00 19.18 75 SER B C 1
ATOM 2820 O O . SER B 1 78 ? 53.803 52.444 26.306 1.00 18.35 75 SER B O 1
ATOM 2825 N N . LEU B 1 79 ? 52.275 52.888 27.896 1.00 16.99 76 LEU B N 1
ATOM 2826 C CA . LEU B 1 79 ? 53.059 52.217 28.964 1.00 18.40 76 LEU B CA 1
ATOM 2827 C C . LEU B 1 79 ? 53.249 50.713 28.672 1.00 18.51 76 LEU B C 1
ATOM 2828 O O . LEU B 1 79 ? 54.342 50.172 28.822 1.00 16.61 76 LEU B O 1
ATOM 2833 N N . THR B 1 80 ? 52.168 50.037 28.276 1.00 18.02 77 THR B N 1
ATOM 2834 C CA . THR B 1 80 ? 52.270 48.654 27.819 1.00 14.89 77 THR B CA 1
ATOM 2835 C C . THR B 1 80 ? 53.276 48.491 26.683 1.00 13.25 77 THR B C 1
ATOM 2836 O O . THR B 1 80 ? 54.143 47.618 26.747 1.00 16.74 77 THR B O 1
ATOM 2840 N N . PHE B 1 81 ? 53.185 49.326 25.639 1.00 14.16 78 PHE B N 1
ATOM 2841 C CA . PHE B 1 81 ? 54.200 49.227 24.570 1.00 14.40 78 PHE B CA 1
ATOM 2842 C C . PHE B 1 81 ? 55.610 49.503 25.074 1.00 13.50 78 PHE B C 1
ATOM 2843 O O . PHE B 1 81 ? 56.583 48.873 24.610 1.00 15.32 78 PHE B O 1
ATOM 2851 N N . LEU B 1 82 ? 55.753 50.461 25.987 1.00 14.55 79 LEU B N 1
ATOM 2852 C CA A LEU B 1 82 ? 57.076 50.753 26.538 0.50 15.89 79 LEU B CA 1
ATOM 2853 C CA B LEU B 1 82 ? 57.070 50.762 26.532 0.50 16.97 79 LEU B CA 1
ATOM 2854 C C . LEU B 1 82 ? 57.624 49.567 27.321 1.00 14.67 79 LEU B C 1
ATOM 2855 O O . LEU B 1 82 ? 58.793 49.226 27.199 1.00 16.82 79 LEU B O 1
ATOM 2864 N N . ALA B 1 83 ? 56.770 48.927 28.119 1.00 15.59 80 ALA B N 1
ATOM 2865 C CA . ALA B 1 83 ? 57.198 47.758 28.876 1.00 15.11 80 ALA B CA 1
ATOM 2866 C C . ALA B 1 83 ? 57.606 46.622 27.934 1.00 14.69 80 ALA B C 1
ATOM 2867 O O . ALA B 1 83 ? 58.515 45.842 28.238 1.00 15.50 80 ALA B O 1
ATOM 2869 N N . GLN B 1 84 ? 56.866 46.471 26.834 1.00 14.22 81 GLN B N 1
ATOM 2870 C CA . GLN B 1 84 ? 57.152 45.463 25.831 1.00 12.86 81 GLN B CA 1
ATOM 2871 C C . GLN B 1 84 ? 58.531 45.724 25.223 1.00 14.27 81 GLN B C 1
ATOM 2872 O O . GLN B 1 84 ? 59.318 44.791 25.071 1.00 15.99 81 GLN B O 1
ATOM 2878 N N . ILE B 1 85 ? 58.793 46.975 24.829 1.00 15.36 82 ILE B N 1
ATOM 2879 C CA . ILE B 1 85 ? 60.123 47.315 24.263 1.00 16.33 82 ILE B CA 1
ATOM 2880 C C . ILE B 1 85 ? 61.268 47.097 25.294 1.00 19.42 82 ILE B C 1
ATOM 2881 O O . ILE B 1 85 ? 62.312 46.554 24.948 1.00 18.43 82 ILE B O 1
ATOM 2886 N N . ASP B 1 86 ? 61.050 47.501 26.542 1.00 18.51 83 ASP B N 1
ATOM 2887 C CA . ASP B 1 86 ? 62.018 47.245 27.641 1.00 18.92 83 ASP B CA 1
ATOM 2888 C C . ASP B 1 86 ? 62.292 45.740 27.758 1.00 22.05 83 ASP B C 1
ATOM 2889 O O . ASP B 1 86 ? 63.449 45.312 27.886 1.00 21.05 83 ASP B O 1
ATOM 2894 N N . ARG B 1 87 ? 61.235 44.929 27.706 1.00 18.05 84 ARG B N 1
ATOM 2895 C CA . ARG B 1 87 ? 61.413 43.473 27.743 1.00 20.59 84 ARG B CA 1
ATOM 2896 C C . ARG B 1 87 ? 62.273 42.952 26.578 1.00 22.29 84 ARG B C 1
ATOM 2897 O O . ARG B 1 87 ? 63.139 42.098 26.780 1.00 19.78 84 ARG B O 1
ATOM 2905 N N . VAL B 1 88 ? 62.041 43.482 25.371 1.00 18.49 85 VAL B N 1
ATOM 2906 C CA . VAL B 1 88 ? 62.811 43.094 24.189 1.00 18.22 85 VAL B CA 1
ATOM 2907 C C . VAL B 1 88 ? 64.291 43.456 24.381 1.00 19.06 85 VAL B C 1
ATOM 2908 O O . VAL B 1 88 ? 65.179 42.641 24.095 1.00 23.07 85 VAL B O 1
ATOM 2912 N N . ILE B 1 89 ? 64.550 44.649 24.904 1.00 19.92 86 ILE B N 1
ATOM 2913 C CA . ILE B 1 89 ? 65.943 45.068 25.168 1.00 21.77 86 ILE B CA 1
ATOM 2914 C C . ILE B 1 89 ? 66.627 44.131 26.154 1.00 27.89 86 ILE B C 1
ATOM 2915 O O . ILE B 1 89 ? 67.796 43.739 25.954 1.00 25.11 86 ILE B O 1
ATOM 2920 N N . GLN B 1 90 ? 65.899 43.738 27.198 1.00 24.48 87 GLN B N 1
ATOM 2921 C CA . GLN B 1 90 ? 66.447 42.815 28.192 1.00 30.51 87 GLN B CA 1
ATOM 2922 C C . GLN B 1 90 ? 66.834 41.479 27.562 1.00 27.84 87 GLN B C 1
ATOM 2923 O O . GLN B 1 90 ? 67.712 40.778 28.065 1.00 34.79 87 GLN B O 1
ATOM 2929 N N . GLU B 1 91 ? 66.196 41.141 26.449 1.00 26.98 88 GLU B N 1
ATOM 2930 C CA . GLU B 1 91 ? 66.450 39.886 25.750 1.00 28.07 88 GLU B CA 1
ATOM 2931 C C . GLU B 1 91 ? 67.670 39.972 24.823 1.00 30.46 88 GLU B C 1
ATOM 2932 O O . GLU B 1 91 ? 68.253 38.948 24.466 1.00 34.50 88 GLU B O 1
ATOM 2938 N N . LEU B 1 92 ? 68.046 41.189 24.435 1.00 23.62 89 LEU B N 1
ATOM 2939 C CA . LEU B 1 92 ? 69.154 41.403 23.503 1.00 21.61 89 LEU B CA 1
ATOM 2940 C C . LEU B 1 92 ? 70.481 41.422 24.248 1.00 25.98 89 LEU B C 1
ATOM 2941 O O . LEU B 1 92 ? 70.490 41.528 25.482 1.00 27.00 89 LEU B O 1
ATOM 2946 N N . PRO B 1 93 ? 71.602 41.279 23.515 1.00 27.81 90 PRO B N 1
ATOM 2947 C CA . PRO B 1 93 ? 72.922 41.319 24.156 1.00 30.36 90 PRO B CA 1
ATOM 2948 C C . PRO B 1 93 ? 73.136 42.596 24.953 1.00 30.86 90 PRO B C 1
ATOM 2949 O O . PRO B 1 93 ? 72.552 43.636 24.631 1.00 26.72 90 PRO B O 1
ATOM 2953 N N . ASP B 1 94 ? 73.961 42.505 25.995 1.00 30.23 91 ASP B N 1
ATOM 2954 C CA . ASP B 1 94 ? 74.283 43.639 26.853 1.00 35.69 91 ASP B CA 1
ATOM 2955 C C . ASP B 1 94 ? 75.418 44.493 26.269 1.00 37.05 91 ASP B C 1
ATOM 2956 O O . ASP B 1 94 ? 76.534 44.521 26.807 1.00 37.88 91 ASP B O 1
ATOM 2961 N N . GLN B 1 95 ? 75.118 45.158 25.149 1.00 30.90 92 GLN B N 1
ATOM 2962 C CA . GLN B 1 95 ? 76.023 46.061 24.436 1.00 32.94 92 GLN B CA 1
ATOM 2963 C C . GLN B 1 95 ? 75.151 47.212 23.923 1.00 28.24 92 GLN B C 1
ATOM 2964 O O . GLN B 1 95 ? 74.064 46.959 23.403 1.00 30.29 92 GLN B O 1
ATOM 2970 N N . PRO B 1 96 ? 75.611 48.472 24.067 1.00 26.22 93 PRO B N 1
ATOM 2971 C CA . PRO B 1 96 ? 74.820 49.591 23.536 1.00 26.16 93 PRO B CA 1
ATOM 2972 C C . PRO B 1 96 ? 74.472 49.397 22.059 1.00 28.29 93 PRO B C 1
ATOM 2973 O O . PRO B 1 96 ? 75.343 49.033 21.247 1.00 28.29 93 PRO B O 1
ATOM 2977 N N . LEU B 1 97 ? 73.202 49.626 21.719 1.00 21.08 94 LEU B N 1
ATOM 2978 C CA . LEU B 1 97 ? 72.710 49.288 20.384 1.00 21.48 94 LEU B CA 1
ATOM 2979 C C . LEU B 1 97 ? 72.192 50.535 19.664 1.00 19.34 94 LEU B C 1
ATOM 2980 O O . LEU B 1 97 ? 72.067 51.615 20.261 1.00 21.28 94 LEU B O 1
ATOM 2985 N N . LEU B 1 98 ? 71.899 50.376 18.381 1.00 18.11 95 LEU B N 1
ATOM 2986 C CA . LEU B 1 98 ? 71.333 51.460 17.587 1.00 18.97 95 LEU B CA 1
ATOM 2987 C C . LEU B 1 98 ? 69.825 51.310 17.671 1.00 16.75 95 LEU B C 1
ATOM 2988 O O . LEU B 1 98 ? 69.314 50.237 17.393 1.00 20.73 95 LEU B O 1
ATOM 2993 N N . LEU B 1 99 ? 69.134 52.360 18.121 1.00 14.06 96 LEU B N 1
ATOM 2994 C CA . LEU B 1 99 ? 67.684 52.320 18.292 1.00 14.08 96 LEU B CA 1
ATOM 2995 C C . LEU B 1 99 ? 67.045 53.254 17.276 1.00 14.64 96 LEU B C 1
ATOM 2996 O O . LEU B 1 99 ? 67.356 54.436 17.255 1.00 17.00 96 LEU B O 1
ATOM 3001 N N . VAL B 1 100 ? 66.131 52.719 16.464 1.00 12.39 97 VAL B N 1
ATOM 3002 C CA . VAL B 1 100 ? 65.523 53.469 15.368 1.00 12.91 97 VAL B CA 1
ATOM 3003 C C . VAL B 1 100 ? 64.011 53.357 15.565 1.00 17.26 97 VAL B C 1
ATOM 3004 O O . VAL B 1 100 ? 63.501 52.270 15.864 1.00 17.25 97 VAL B O 1
ATOM 3008 N N . GLY B 1 101 ? 63.283 54.452 15.404 1.00 13.58 98 GLY B N 1
ATOM 3009 C CA . GLY B 1 101 ? 61.812 54.396 15.551 1.00 13.14 98 GLY B CA 1
ATOM 3010 C C . GLY B 1 101 ? 61.188 55.266 14.502 1.00 16.37 98 GLY B C 1
ATOM 3011 O O . GLY B 1 101 ? 61.789 56.264 14.111 1.00 15.76 98 GLY B O 1
ATOM 3012 N N . HIS B 1 102 ? 59.998 54.891 14.035 1.00 12.39 99 HIS B N 1
ATOM 3013 C CA . HIS B 1 102 ? 59.278 55.673 13.028 1.00 12.62 99 HIS B CA 1
ATOM 3014 C C . HIS B 1 102 ? 57.919 56.129 13.581 1.00 16.77 99 HIS B C 1
ATOM 3015 O O . HIS B 1 102 ? 57.124 55.296 14.037 1.00 15.99 99 HIS B O 1
ATOM 3022 N N . SER B 1 103 ? 57.656 57.430 13.508 1.00 15.11 100 SER B N 1
ATOM 3023 C CA . SER B 1 103 ? 56.347 58.009 13.964 1.00 17.59 100 SER B CA 1
ATOM 3024 C C . SER B 1 103 ? 56.006 57.650 15.421 1.00 18.14 100 SER B C 1
ATOM 3025 O O . SER B 1 103 ? 56.775 58.002 16.316 1.00 16.56 100 SER B O 1
ATOM 3028 N N . MET B 1 104 ? 54.876 56.975 15.701 1.00 17.39 101 MET B N 1
ATOM 3029 C CA . MET B 1 104 ? 54.667 56.466 17.082 1.00 16.73 101 MET B CA 1
ATOM 3030 C C . MET B 1 104 ? 55.867 55.672 17.632 1.00 17.59 101 MET B C 1
ATOM 3031 O O . MET B 1 104 ? 56.182 55.745 18.831 1.00 16.76 101 MET B O 1
ATOM 3036 N N . GLY B 1 105 ? 56.521 54.893 16.769 1.00 15.20 102 GLY B N 1
ATOM 3037 C CA . GLY B 1 105 ? 57.696 54.158 17.184 1.00 15.79 102 GLY B CA 1
ATOM 3038 C C . GLY B 1 105 ? 58.855 55.061 17.583 1.00 16.74 102 GLY B C 1
ATOM 3039 O O . GLY B 1 105 ? 59.643 54.706 18.437 1.00 16.08 102 GLY B O 1
ATOM 3040 N N . ALA B 1 106 ? 58.952 56.237 16.964 1.00 14.98 103 ALA B N 1
ATOM 3041 C CA . ALA B 1 106 ? 59.964 57.219 17.349 1.00 14.94 103 ALA B CA 1
ATOM 3042 C C . ALA B 1 106 ? 59.652 57.793 18.727 1.00 16.64 103 ALA B C 1
ATOM 3043 O O . ALA B 1 106 ? 60.552 57.988 19.542 1.00 15.76 103 ALA B O 1
ATOM 3045 N N . MET B 1 107 ? 58.366 58.051 18.997 1.00 14.87 104 MET B N 1
ATOM 3046 C CA . MET B 1 107 ? 57.934 58.503 20.331 1.00 16.36 104 MET B CA 1
ATOM 3047 C C . MET B 1 107 ? 58.311 57.432 21.361 1.00 18.61 104 MET B C 1
ATOM 3048 O O . MET B 1 107 ? 58.909 57.741 22.372 1.00 18.02 104 MET B O 1
ATOM 3053 N N . LEU B 1 108 ? 57.995 56.170 21.072 1.00 17.22 105 LEU B N 1
ATOM 3054 C CA . LEU B 1 108 ? 58.352 55.083 22.002 1.00 16.78 105 LEU B CA 1
ATOM 3055 C C . LEU B 1 108 ? 59.859 54.956 22.202 1.00 18.12 105 LEU B C 1
ATOM 3056 O O . LEU B 1 108 ? 60.329 54.717 23.322 1.00 18.49 105 LEU B O 1
ATOM 3061 N N . ALA B 1 109 ? 60.593 55.126 21.112 1.00 16.06 106 ALA B N 1
ATOM 3062 C CA . ALA B 1 109 ? 62.045 55.090 21.154 1.00 16.78 106 ALA B CA 1
ATOM 3063 C C . ALA B 1 109 ? 62.582 56.191 22.050 1.00 17.63 106 ALA B C 1
ATOM 3064 O O . ALA B 1 109 ? 63.508 55.945 22.821 1.00 17.05 106 ALA B O 1
ATOM 3066 N N . THR B 1 110 ? 62.015 57.397 21.973 1.00 16.59 107 THR B N 1
ATOM 3067 C CA A THR B 1 110 ? 62.491 58.485 22.855 0.50 18.22 107 THR B CA 1
ATOM 3068 C CA B THR B 1 110 ? 62.495 58.467 22.836 0.50 19.48 107 THR B CA 1
ATOM 3069 C C . THR B 1 110 ? 62.261 58.153 24.330 1.00 19.33 107 THR B C 1
ATOM 3070 O O . THR B 1 110 ? 63.088 58.464 25.195 1.00 19.33 107 THR B O 1
ATOM 3077 N N . ALA B 1 111 ? 61.134 57.536 24.623 1.00 17.84 108 ALA B N 1
ATOM 3078 C CA . ALA B 1 111 ? 60.828 57.214 25.999 1.00 20.25 108 ALA B CA 1
ATOM 3079 C C . ALA B 1 111 ? 61.771 56.148 26.523 1.00 17.20 108 ALA B C 1
ATOM 3080 O O . ALA B 1 111 ? 62.344 56.290 27.613 1.00 20.52 108 ALA B O 1
ATOM 3082 N N . ILE B 1 112 ? 62.018 55.122 25.728 1.00 16.28 109 ILE B N 1
ATOM 3083 C CA . ILE B 1 112 ? 62.920 54.067 26.211 1.00 19.57 109 ILE B CA 1
ATOM 3084 C C . ILE B 1 112 ? 64.374 54.557 26.343 1.00 20.98 109 ILE B C 1
ATOM 3085 O O . ILE B 1 112 ? 65.053 54.193 27.289 1.00 21.99 109 ILE B O 1
ATOM 3090 N N . ALA B 1 113 ? 64.803 55.432 25.431 1.00 19.64 110 ALA B N 1
ATOM 3091 C CA . ALA B 1 113 ? 66.133 56.050 25.497 1.00 18.49 110 ALA B CA 1
ATOM 3092 C C . ALA B 1 113 ? 66.271 56.950 26.707 1.00 23.64 110 ALA B C 1
ATOM 3093 O O . ALA B 1 113 ? 67.358 57.086 27.249 1.00 26.89 110 ALA B O 1
ATOM 3095 N N . SER B 1 114 ? 65.162 57.546 27.142 1.00 23.40 111 SER B N 1
ATOM 3096 C CA . SER B 1 114 ? 65.174 58.399 28.338 1.00 27.47 111 SER B CA 1
ATOM 3097 C C . SER B 1 114 ? 65.325 57.569 29.606 1.00 27.44 111 SER B C 1
ATOM 3098 O O . SER B 1 114 ? 65.968 58.006 30.565 1.00 32.20 111 SER B O 1
ATOM 3101 N N . VAL B 1 115 ? 64.768 56.360 29.578 1.00 25.93 112 VAL B N 1
ATOM 3102 C CA . VAL B 1 115 ? 64.785 55.425 30.707 1.00 27.85 112 VAL B CA 1
ATOM 3103 C C . VAL B 1 115 ? 66.053 54.563 30.773 1.00 29.11 112 VAL B C 1
ATOM 3104 O O . VAL B 1 115 ? 66.576 54.312 31.863 1.00 25.71 112 VAL B O 1
ATOM 3108 N N . ARG B 1 116 ? 66.539 54.106 29.614 1.00 23.98 113 ARG B N 1
ATOM 3109 C CA . ARG B 1 116 ? 67.674 53.203 29.549 1.00 21.83 113 ARG B CA 1
ATOM 3110 C C . ARG B 1 116 ? 68.816 53.795 28.695 1.00 22.39 113 ARG B C 1
ATOM 3111 O O . ARG B 1 116 ? 69.278 53.148 27.747 1.00 22.33 113 ARG B O 1
ATOM 3119 N N . PRO B 1 117 ? 69.276 55.014 29.023 1.00 23.12 114 PRO B N 1
ATOM 3120 C CA . PRO B 1 117 ? 70.288 55.633 28.154 1.00 22.14 114 PRO B CA 1
ATOM 3121 C C . PRO B 1 117 ? 71.568 54.829 27.963 1.00 25.10 114 PRO B C 1
ATOM 3122 O O . PRO B 1 117 ? 72.155 54.875 26.884 1.00 24.65 114 PRO B O 1
ATOM 3126 N N . LYS B 1 118 ? 72.009 54.088 28.984 1.00 22.03 115 LYS B N 1
ATOM 3127 C CA . LYS B 1 118 ? 73.275 53.361 28.859 1.00 23.38 115 LYS B CA 1
ATOM 3128 C C . LYS B 1 118 ? 73.198 52.248 27.812 1.00 23.92 115 LYS B C 1
ATOM 3129 O O . LYS B 1 118 ? 74.216 51.795 27.298 1.00 27.54 115 LYS B O 1
ATOM 3135 N N . LYS B 1 119 ? 71.980 51.844 27.469 1.00 22.51 116 LYS B N 1
ATOM 3136 C CA . LYS B 1 119 ? 71.764 50.781 26.501 1.00 22.97 116 LYS B CA 1
ATOM 3137 C C . LYS B 1 119 ? 71.788 51.246 25.043 1.00 22.83 116 LYS B C 1
ATOM 3138 O O . LYS B 1 119 ? 71.771 50.420 24.130 1.00 23.08 116 LYS B O 1
ATOM 3144 N N . ILE B 1 120 ? 71.849 52.551 24.828 1.00 20.16 117 ILE B N 1
ATOM 3145 C CA . ILE B 1 120 ? 71.603 53.105 23.481 1.00 22.40 117 ILE B CA 1
ATOM 3146 C C . ILE B 1 120 ? 72.833 53.830 22.963 1.00 21.43 117 ILE B C 1
ATOM 3147 O O . ILE B 1 120 ? 73.236 54.865 23.513 1.00 24.32 117 ILE B O 1
ATOM 3152 N N . LYS B 1 121 ? 73.433 53.293 21.90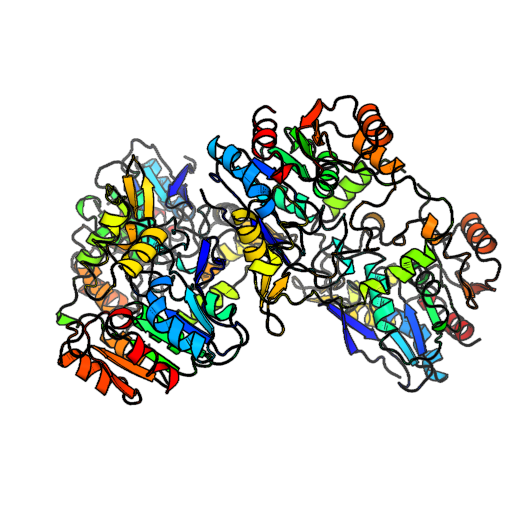4 1.00 21.11 118 LYS B N 1
ATOM 3153 C CA . LYS B 1 121 ? 74.619 53.921 21.291 1.00 23.92 118 LYS B CA 1
ATOM 3154 C C . LYS B 1 121 ? 74.222 55.184 20.524 1.00 24.75 118 LYS B C 1
ATOM 3155 O O . LYS B 1 121 ? 74.869 56.241 20.651 1.00 21.50 118 LYS B O 1
ATOM 3161 N N . GLU B 1 122 ? 73.167 55.071 19.719 1.00 20.25 119 GLU B N 1
ATOM 3162 C CA . GLU B 1 122 ? 72.625 56.208 18.956 1.00 20.36 119 GLU B CA 1
ATOM 3163 C C . GLU B 1 122 ? 71.123 56.034 18.835 1.00 20.16 119 GLU B C 1
ATOM 3164 O O . GLU B 1 122 ? 70.644 54.926 18.636 1.00 19.76 119 GLU B O 1
ATOM 3170 N N . LEU B 1 123 ? 70.406 57.143 18.958 1.00 18.19 120 LEU B N 1
ATOM 3171 C CA . LEU B 1 123 ? 68.958 57.177 18.850 1.00 16.85 120 LEU B CA 1
ATOM 3172 C C . LEU B 1 123 ? 68.601 57.843 17.537 1.00 19.19 120 LEU B C 1
ATOM 3173 O O . LEU B 1 123 ? 68.957 59.004 17.316 1.00 21.23 120 LEU B O 1
ATOM 3178 N N . ILE B 1 124 ? 67.899 57.116 16.672 1.00 17.34 121 ILE B N 1
ATOM 3179 C CA . ILE B 1 124 ? 67.559 57.614 15.328 1.00 16.30 121 ILE B CA 1
ATOM 3180 C C . ILE B 1 124 ? 66.038 57.747 15.282 1.00 17.03 121 ILE B C 1
ATOM 3181 O O . ILE B 1 124 ? 65.314 56.736 15.336 1.00 16.65 121 ILE B O 1
ATOM 3186 N N . LEU B 1 125 ? 65.571 58.998 15.213 1.00 15.84 122 LEU B N 1
ATOM 3187 C CA . LEU B 1 125 ? 64.144 59.305 15.341 1.00 12.74 122 LEU B CA 1
ATOM 3188 C C . LEU B 1 125 ? 63.599 59.714 13.990 1.00 16.36 122 LEU B C 1
ATOM 3189 O O . LEU B 1 125 ? 63.886 60.804 13.511 1.00 18.58 122 LEU B O 1
ATOM 3194 N N . VAL B 1 126 ? 62.856 58.808 13.351 1.00 15.95 123 VAL B N 1
ATOM 3195 C CA . VAL B 1 126 ? 62.370 59.074 11.998 1.00 15.85 123 VAL B CA 1
ATOM 3196 C C . VAL B 1 126 ? 60.947 59.569 12.090 1.00 19.44 123 VAL B C 1
ATOM 3197 O O . VAL B 1 126 ? 60.071 58.852 12.593 1.00 16.68 123 VAL B O 1
ATOM 3201 N N . GLU B 1 127 ? 60.743 60.818 11.668 1.00 17.06 124 GLU B N 1
ATOM 3202 C CA . GLU B 1 127 ? 59.414 61.454 11.683 1.00 20.42 124 GLU B CA 1
ATOM 3203 C C . GLU B 1 127 ? 58.785 61.455 13.071 1.00 20.30 124 GLU B C 1
ATOM 3204 O O . GLU B 1 127 ? 57.677 60.931 13.300 1.00 21.15 124 GLU B O 1
ATOM 3210 N N . LEU B 1 128 ? 59.501 62.072 14.002 1.00 19.63 125 LEU B N 1
ATOM 3211 C CA . LEU B 1 128 ? 59.059 62.191 15.380 1.00 20.58 125 LEU B CA 1
ATOM 3212 C C . LEU B 1 128 ? 57.895 63.161 15.457 1.00 19.31 125 LEU B C 1
ATOM 3213 O O . LEU B 1 128 ? 58.010 64.285 15.006 1.00 20.87 125 LEU B O 1
ATOM 3218 N N . PRO B 1 129 ? 56.750 62.708 16.009 1.00 17.72 126 PRO B N 1
ATOM 3219 C CA . PRO B 1 129 ? 55.636 63.664 16.169 1.00 24.72 126 PRO B CA 1
ATOM 3220 C C . PRO B 1 129 ? 55.768 64.487 17.450 1.00 27.38 126 PRO B C 1
ATOM 3221 O O . PRO B 1 129 ? 56.592 64.184 18.313 1.00 26.76 126 PRO B O 1
ATOM 3225 N N . LEU B 1 130 ? 54.979 65.549 17.559 1.00 28.88 127 LEU B N 1
ATOM 3226 C CA . LEU B 1 130 ? 54.851 66.251 18.821 1.00 25.66 127 LEU B CA 1
ATOM 3227 C C . LEU B 1 130 ? 53.361 66.250 19.135 1.00 32.96 127 LEU B C 1
ATOM 3228 O O . LEU B 1 130 ? 52.546 66.403 18.213 1.00 33.91 127 LEU B O 1
ATOM 3233 N N . PRO B 1 131 ? 53.007 66.054 20.415 1.00 30.22 128 PRO B N 1
ATOM 3234 C CA . PRO B 1 131 ? 51.614 66.213 20.848 1.00 34.34 128 PRO B CA 1
ATOM 3235 C C . PRO B 1 131 ? 51.115 67.628 20.593 1.00 34.81 128 PRO B C 1
ATOM 3236 O O . PRO B 1 131 ? 51.863 68.602 20.777 1.00 34.06 128 PRO B O 1
ATOM 3240 N N . ALA B 1 132 ? 49.860 67.748 20.166 1.00 42.49 129 ALA B N 1
ATOM 3241 C CA . ALA B 1 132 ? 49.252 69.063 19.946 1.00 47.54 129 ALA B CA 1
ATOM 3242 C C . ALA B 1 132 ? 49.117 69.836 21.260 1.00 45.45 129 ALA B C 1
ATOM 3243 O O . ALA B 1 132 ? 48.962 69.238 22.333 1.00 45.85 129 ALA B O 1
ATOM 3245 N N . GLU B 1 133 ? 49.212 71.159 21.168 1.00 49.74 130 GLU B N 1
ATOM 3246 C CA . GLU B 1 133 ? 48.877 72.039 22.274 1.00 51.75 130 GLU B CA 1
ATOM 3247 C C . GLU B 1 133 ? 47.381 71.849 22.519 1.00 50.92 130 GLU B C 1
ATOM 3248 O O . GLU B 1 133 ? 46.572 72.093 21.623 1.00 51.53 130 GLU B O 1
ATOM 3254 N N . GLU B 1 134 ? 47.033 71.385 23.717 1.00 53.38 131 GLU B N 1
ATOM 3255 C CA . GLU B 1 134 ? 45.651 71.028 24.072 1.00 50.99 131 GLU B CA 1
ATOM 3256 C C . GLU B 1 134 ? 44.834 72.230 24.562 1.00 46.24 131 GLU B C 1
ATOM 3257 O O . GLU B 1 134 ? 45.370 73.107 25.238 1.00 45.82 131 GLU B O 1
ATOM 3263 N N . SER B 1 135 ? 43.546 72.256 24.214 1.00 38.91 132 SER B N 1
ATOM 3264 C CA . SER B 1 135 ? 42.603 73.272 24.714 1.00 39.52 132 SER B CA 1
ATOM 3265 C C . SER B 1 135 ? 42.447 73.156 26.230 1.00 37.75 132 SER B C 1
ATOM 3266 O O . SER B 1 135 ? 42.576 72.062 26.791 1.00 37.83 132 SER B O 1
ATOM 3269 N N . LYS B 1 136 ? 42.176 74.280 26.896 1.00 33.23 133 LYS B N 1
ATOM 3270 C CA . LYS B 1 136 ? 41.972 74.255 28.335 1.00 33.03 133 LYS B CA 1
ATOM 3271 C C . LYS B 1 136 ? 40.482 74.119 28.647 1.00 30.92 133 LYS B C 1
ATOM 3272 O O . LYS B 1 136 ? 40.074 74.145 29.819 1.00 29.56 133 LYS B O 1
ATOM 3278 N N . LYS B 1 137 ? 39.672 73.978 27.596 1.00 27.90 134 LYS B N 1
ATOM 3279 C CA . LYS B 1 137 ? 38.256 73.667 27.793 1.00 29.42 134 LYS B CA 1
ATOM 3280 C C . LYS B 1 137 ? 38.119 72.303 28.466 1.00 28.10 134 LYS B C 1
ATOM 3281 O O . LYS B 1 137 ? 38.846 71.347 28.149 1.00 26.80 134 LYS B O 1
ATOM 3287 N N . GLU B 1 138 ? 37.193 72.209 29.409 1.00 21.59 135 GLU B N 1
ATOM 3288 C CA . GLU B 1 138 ? 36.976 70.949 30.111 1.00 22.96 135 GLU B CA 1
ATOM 3289 C C . GLU B 1 138 ? 36.268 69.963 29.183 1.00 27.90 135 GLU B C 1
ATOM 3290 O O . GLU B 1 138 ? 35.155 70.216 28.716 1.00 27.98 135 GLU B O 1
ATOM 3296 N N . SER B 1 139 ? 36.954 68.866 28.873 1.00 24.22 136 SER B N 1
ATOM 3297 C CA . SER B 1 139 ? 36.358 67.834 28.020 1.00 29.43 136 SER B CA 1
ATOM 3298 C C . SER B 1 139 ? 36.655 66.443 28.575 1.00 28.39 136 SER B C 1
ATOM 3299 O O . SER B 1 139 ? 36.413 65.449 27.910 1.00 28.45 136 SER B O 1
ATOM 3302 N N . ALA B 1 140 ? 37.154 66.377 29.806 1.00 25.15 137 ALA B N 1
ATOM 3303 C CA . ALA B 1 140 ? 37.669 65.109 30.320 1.00 29.35 137 ALA B CA 1
ATOM 3304 C C . ALA B 1 140 ? 36.573 64.082 30.623 1.00 27.36 137 ALA B C 1
ATOM 3305 O O . ALA B 1 140 ? 36.793 62.881 30.430 1.00 23.76 137 ALA B O 1
ATOM 3307 N N . VAL B 1 141 ? 35.408 64.556 31.070 1.00 23.32 138 VAL B N 1
ATOM 3308 C CA . VAL B 1 141 ? 34.232 63.677 31.225 1.00 26.37 138 VAL B CA 1
ATOM 3309 C C . VAL B 1 141 ? 33.798 63.148 29.850 1.00 22.32 138 VAL B C 1
ATOM 3310 O O . VAL B 1 141 ? 33.589 61.948 29.676 1.00 24.11 138 VAL B O 1
ATOM 3314 N N . ASN B 1 142 ? 33.709 64.033 28.855 1.00 23.97 139 ASN B N 1
ATOM 3315 C CA . ASN B 1 142 ? 33.329 63.573 27.526 1.00 25.70 139 ASN B CA 1
ATOM 3316 C C . ASN B 1 142 ? 34.360 62.587 26.982 1.00 22.72 139 ASN B C 1
ATOM 3317 O O . ASN B 1 142 ? 33.984 61.601 26.322 1.00 23.00 139 ASN B O 1
ATOM 3322 N N . GLN B 1 143 ? 35.642 62.857 27.248 1.00 20.87 140 GLN B N 1
ATOM 3323 C CA . GLN B 1 143 ? 36.724 62.003 26.730 1.00 26.61 140 GLN B CA 1
ATOM 3324 C C . GLN B 1 143 ? 36.642 60.612 27.339 1.00 25.38 140 GLN B C 1
ATOM 3325 O O . GLN B 1 143 ? 36.801 59.627 26.634 1.00 23.52 140 GLN B O 1
ATOM 3331 N N . LEU B 1 144 ? 36.394 60.539 28.647 1.00 23.26 141 LEU B N 1
ATOM 3332 C CA . LEU B 1 144 ? 36.270 59.243 29.297 1.00 21.26 141 LEU B CA 1
ATOM 3333 C C . LEU B 1 144 ? 35.025 58.495 28.812 1.00 21.50 141 LEU B C 1
ATOM 3334 O O . LEU B 1 144 ? 35.058 57.278 28.635 1.00 23.92 141 LEU B O 1
ATOM 3339 N N . THR B 1 145 ? 33.939 59.218 28.581 1.00 20.72 142 THR B N 1
ATOM 3340 C CA . THR B 1 145 ? 32.715 58.578 28.068 1.00 22.83 142 THR B CA 1
ATOM 3341 C C . THR B 1 145 ? 32.971 57.942 26.696 1.00 21.91 142 THR B C 1
ATOM 3342 O O . THR B 1 145 ? 32.657 56.762 26.459 1.00 21.53 142 THR B O 1
ATOM 3346 N N . THR B 1 146 ? 33.558 58.728 25.795 1.00 21.78 143 THR B N 1
ATOM 3347 C CA . THR B 1 146 ? 33.892 58.251 24.463 1.00 19.14 143 THR B CA 1
ATOM 3348 C C . THR B 1 146 ? 34.827 57.042 24.539 1.00 21.61 143 THR B C 1
ATOM 3349 O O . THR B 1 146 ? 34.671 56.073 23.794 1.00 22.16 143 THR B O 1
ATOM 3353 N N . CYS B 1 147 ? 35.774 57.100 25.464 1.00 20.21 144 CYS B N 1
ATOM 3354 C CA . CYS B 1 147 ? 36.741 56.020 25.644 1.00 21.36 144 CYS B CA 1
ATOM 3355 C C . CYS B 1 147 ? 36.090 54.724 26.166 1.00 19.95 144 CYS B C 1
ATOM 3356 O O . CYS B 1 147 ? 36.301 53.645 25.594 1.00 24.42 144 CYS B O 1
ATOM 3359 N N . LEU B 1 148 ? 35.269 54.838 27.210 1.00 22.01 145 LEU B N 1
ATOM 3360 C CA A LEU B 1 148 ? 34.583 53.676 27.791 0.60 21.89 145 LEU B CA 1
ATOM 3361 C CA B LEU B 1 148 ? 34.622 53.661 27.779 0.40 19.03 145 LEU B CA 1
ATOM 3362 C C . LEU B 1 148 ? 33.620 53.032 26.801 1.00 21.23 145 LEU B C 1
ATOM 3363 O O . LEU B 1 148 ? 33.507 51.802 26.730 1.00 23.36 145 LEU B O 1
ATOM 3372 N N . ASP B 1 149 ? 32.925 53.863 26.028 1.00 19.57 146 ASP B N 1
ATOM 3373 C CA . ASP B 1 149 ? 32.012 53.342 24.994 1.00 19.80 146 ASP B CA 1
ATOM 3374 C C . ASP B 1 149 ? 32.827 52.621 23.928 1.00 23.00 146 ASP B C 1
ATOM 3375 O O . ASP B 1 149 ? 32.441 51.545 23.455 1.00 22.52 146 ASP B O 1
ATOM 3380 N N . TYR B 1 150 ? 33.960 53.205 23.561 1.00 21.22 147 TYR B N 1
ATOM 3381 C CA . TYR B 1 150 ? 34.797 52.561 22.543 1.00 22.94 147 TYR B CA 1
ATOM 3382 C C . TYR B 1 150 ? 35.394 51.226 23.023 1.00 23.66 147 TYR B C 1
ATOM 3383 O O . TYR B 1 150 ? 35.320 50.216 22.305 1.00 27.26 147 TYR B O 1
ATOM 3392 N N . LEU B 1 151 ? 35.950 51.233 24.232 1.00 25.43 148 LEU B N 1
ATOM 3393 C CA . LEU B 1 151 ? 36.518 50.029 24.866 1.00 28.59 148 LEU B CA 1
ATOM 3394 C C . LEU B 1 151 ? 35.549 48.839 24.874 1.00 26.75 148 LEU B C 1
ATOM 3395 O O . LEU B 1 151 ? 35.984 47.671 24.857 1.00 29.01 148 LEU B O 1
ATOM 3400 N N . SER B 1 152 ? 34.244 49.126 24.885 1.00 23.58 149 SER B N 1
ATOM 3401 C CA . SER B 1 152 ? 33.265 48.052 24.953 1.00 26.39 149 SER B CA 1
ATOM 3402 C C . SER B 1 152 ? 32.637 47.794 23.598 1.00 28.41 149 SER B C 1
ATOM 3403 O O . SER B 1 152 ? 31.752 46.944 23.467 1.00 32.39 149 SER B O 1
ATOM 3406 N N . SER B 1 153 ? 33.103 48.519 22.584 1.00 26.77 150 SER B N 1
ATOM 3407 C CA . SER B 1 153 ? 32.650 48.261 21.232 1.00 26.80 150 SER B CA 1
ATOM 3408 C C . SER B 1 153 ? 33.445 47.080 20.694 1.00 30.06 150 SER B C 1
ATOM 3409 O O . SER B 1 153 ? 34.488 46.692 21.232 1.00 32.41 150 SER B O 1
ATOM 3412 N N . THR B 1 154 ? 32.935 46.471 19.652 1.00 28.46 151 THR B N 1
ATOM 3413 C CA . THR B 1 154 ? 33.646 45.329 19.104 1.00 26.05 151 THR B CA 1
ATOM 3414 C C . THR B 1 154 ? 33.794 45.605 17.618 1.00 25.11 151 THR B C 1
ATOM 3415 O O . THR B 1 154 ? 33.111 44.978 16.797 1.00 28.85 151 THR B O 1
ATOM 3419 N N . PRO B 1 155 ? 34.650 46.593 17.258 1.00 23.75 152 PRO B N 1
ATOM 3420 C CA . PRO B 1 155 ? 34.789 46.953 15.842 1.00 23.99 152 PRO B CA 1
ATOM 3421 C C . PRO B 1 155 ? 35.275 45.762 15.008 1.00 25.27 152 PRO B C 1
ATOM 3422 O O . PRO B 1 155 ? 36.111 44.954 15.461 1.00 25.10 152 PRO B O 1
ATOM 3426 N N . GLN B 1 156 ? 34.677 45.611 13.829 1.00 24.73 153 GLN B N 1
ATOM 3427 C CA . GLN B 1 156 ? 35.023 44.534 12.917 1.00 25.84 153 GLN B CA 1
ATOM 3428 C C . GLN B 1 156 ? 35.832 45.090 11.764 1.00 24.37 153 GLN B C 1
ATOM 3429 O O . GLN B 1 156 ? 35.581 46.193 11.285 1.00 25.02 153 GLN B O 1
ATOM 3435 N N . HIS B 1 157 ? 36.817 44.327 11.322 1.00 16.82 154 HIS B N 1
ATOM 3436 C CA . HIS B 1 157 ? 37.584 44.706 10.137 1.00 16.79 154 HIS B CA 1
ATOM 3437 C C . HIS B 1 157 ? 36.728 44.474 8.887 1.00 16.71 154 HIS B C 1
ATOM 3438 O O . HIS B 1 157 ? 35.826 43.621 8.889 1.00 18.92 154 HIS B O 1
ATOM 3445 N N . PRO B 1 158 ? 37.033 45.213 7.803 1.00 18.53 155 PRO B N 1
ATOM 3446 C CA . PRO B 1 158 ? 36.423 44.916 6.513 1.00 19.72 155 PRO B CA 1
ATOM 3447 C C . PRO B 1 158 ? 36.883 43.555 6.002 1.00 21.93 155 PRO B C 1
ATOM 3448 O O . PRO B 1 158 ? 37.990 43.084 6.339 1.00 21.05 155 PRO B O 1
ATOM 3452 N N . ILE B 1 159 ? 36.024 42.932 5.212 1.00 19.54 156 ILE B N 1
ATOM 3453 C CA . ILE B 1 159 ? 36.335 41.650 4.588 1.00 20.16 156 ILE B CA 1
ATOM 3454 C C . ILE B 1 159 ? 36.706 41.951 3.140 1.00 23.47 156 ILE B C 1
ATOM 3455 O O . ILE B 1 159 ? 35.855 42.398 2.375 1.00 22.77 156 ILE B O 1
ATOM 3460 N N . PHE B 1 160 ? 37.972 41.722 2.779 1.00 20.79 157 PHE B N 1
ATOM 3461 C CA . PHE B 1 160 ? 38.458 41.920 1.419 1.00 19.83 157 PHE B CA 1
ATOM 3462 C C . PHE B 1 160 ? 38.238 40.616 0.670 1.00 25.09 157 PHE B C 1
ATOM 3463 O O . PHE B 1 160 ? 38.247 39.534 1.276 1.00 23.21 157 PHE B O 1
ATOM 3471 N N . PRO B 1 161 ? 38.027 40.707 -0.640 1.00 24.11 158 PRO B N 1
ATOM 3472 C CA . PRO B 1 161 ? 37.827 39.469 -1.396 1.00 24.95 158 PRO B CA 1
ATOM 3473 C C . PRO B 1 161 ? 39.086 38.603 -1.502 1.00 26.57 158 PRO B C 1
ATOM 3474 O O . PRO B 1 161 ? 38.967 37.385 -1.667 1.00 26.99 158 PRO B O 1
ATOM 3478 N N . ASP B 1 162 ? 40.265 39.227 -1.427 1.00 25.40 159 ASP B N 1
ATOM 3479 C CA . ASP B 1 162 ? 41.553 38.523 -1.548 1.00 26.89 159 ASP B CA 1
ATOM 3480 C C . ASP B 1 162 ? 42.726 39.345 -1.007 1.00 24.42 159 ASP B C 1
ATOM 3481 O O . ASP B 1 162 ? 42.572 40.522 -0.668 1.00 22.18 159 ASP B O 1
ATOM 3486 N N . VAL B 1 163 ? 43.902 38.720 -0.922 1.00 21.29 160 VAL B N 1
ATOM 3487 C CA . VAL B 1 163 ? 45.070 39.391 -0.357 1.00 20.36 160 VAL B CA 1
ATOM 3488 C C . VAL B 1 163 ? 45.523 40.522 -1.274 1.00 18.12 160 VAL B C 1
ATOM 3489 O O . VAL B 1 163 ? 45.973 41.554 -0.789 1.00 18.97 160 VAL B O 1
ATOM 3493 N N . ALA B 1 164 ? 45.371 40.341 -2.590 1.00 22.48 161 ALA B N 1
ATOM 3494 C CA . ALA B 1 164 ? 45.745 41.379 -3.565 1.00 23.50 161 ALA B CA 1
ATOM 3495 C C . ALA B 1 164 ? 45.004 42.703 -3.289 1.00 21.72 161 ALA B C 1
ATOM 3496 O O . ALA B 1 164 ? 45.564 43.776 -3.465 1.00 22.60 161 ALA B O 1
ATOM 3498 N N . THR B 1 165 ? 43.745 42.605 -2.882 1.00 21.17 162 THR B N 1
ATOM 3499 C CA . THR B 1 165 ? 42.942 43.794 -2.554 1.00 21.13 162 THR B CA 1
ATOM 3500 C C . THR B 1 165 ? 43.476 44.484 -1.290 1.00 19.33 162 THR B C 1
ATOM 3501 O O . THR B 1 165 ? 43.580 45.708 -1.247 1.00 21.16 162 THR B O 1
ATOM 3505 N N . ALA B 1 166 ? 43.890 43.687 -0.294 1.00 19.20 163 ALA B N 1
ATOM 3506 C CA . ALA B 1 166 ? 44.481 44.238 0.921 1.00 17.89 163 ALA B CA 1
ATOM 3507 C C . ALA B 1 166 ? 45.789 44.901 0.566 1.00 18.87 163 ALA B C 1
ATOM 3508 O O . ALA B 1 166 ? 46.091 45.996 1.062 1.00 16.87 163 ALA B O 1
ATOM 3510 N N . ALA B 1 167 ? 46.583 44.244 -0.285 1.00 16.34 164 ALA B N 1
ATOM 3511 C CA . ALA B 1 167 ? 47.854 44.850 -0.703 1.00 14.99 164 ALA B CA 1
ATOM 3512 C C . ALA B 1 167 ? 47.633 46.168 -1.429 1.00 17.07 164 ALA B C 1
ATOM 3513 O O . ALA B 1 167 ? 48.397 47.099 -1.228 1.00 17.94 164 ALA B O 1
ATOM 3515 N N . SER B 1 168 ? 46.606 46.240 -2.273 1.00 18.56 165 SER B N 1
ATOM 3516 C CA A SER B 1 168 ? 46.291 47.483 -2.988 0.60 21.34 165 SER B CA 1
ATOM 3517 C CA B SER B 1 168 ? 46.306 47.487 -2.984 0.40 18.94 165 SER B CA 1
ATOM 3518 C C . SER B 1 168 ? 46.004 48.620 -2.006 1.00 19.94 165 SER B C 1
ATOM 3519 O O . SER B 1 168 ? 46.428 49.771 -2.217 1.00 22.85 165 SER B O 1
ATOM 3524 N N . ARG B 1 169 ? 45.273 48.300 -0.938 1.00 19.31 166 ARG B N 1
ATOM 3525 C CA . ARG B 1 169 ? 44.998 49.279 0.095 1.00 15.20 166 ARG B CA 1
ATOM 3526 C C . ARG B 1 169 ? 46.289 49.756 0.767 1.00 20.35 166 ARG B C 1
ATOM 3527 O O . ARG B 1 169 ? 46.433 50.938 1.046 1.00 20.73 166 ARG B O 1
ATOM 3535 N N . LEU B 1 170 ? 47.230 48.851 1.030 1.00 16.63 167 LEU B N 1
ATOM 3536 C CA . LEU B 1 170 ? 48.522 49.299 1.573 1.00 20.36 167 LEU B CA 1
ATOM 3537 C C . LEU B 1 170 ? 49.273 50.238 0.614 1.00 21.57 167 LEU B C 1
ATOM 3538 O O . LEU B 1 170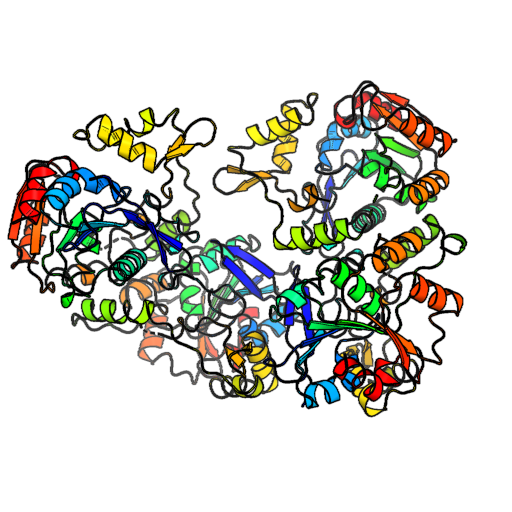 ? 49.869 51.236 1.068 1.00 21.94 167 LEU B O 1
ATOM 3543 N N . ARG B 1 171 ? 49.255 49.895 -0.681 1.00 20.91 168 ARG B N 1
ATOM 3544 C CA A ARG B 1 171 ? 49.933 50.658 -1.732 0.40 23.73 168 ARG B CA 1
ATOM 3545 C CA B ARG B 1 171 ? 49.980 50.687 -1.682 0.60 22.84 168 ARG B CA 1
ATOM 3546 C C . ARG B 1 171 ? 49.321 52.055 -1.901 1.00 26.55 168 ARG B C 1
ATOM 3547 O O . ARG B 1 171 ? 50.019 53.042 -2.174 1.00 26.08 168 ARG B O 1
ATOM 3562 N N . GLN B 1 172 ? 47.999 52.138 -1.747 1.00 24.28 169 GLN B N 1
ATOM 3563 C CA A GLN B 1 172 ? 47.343 53.436 -1.834 0.50 27.54 169 GLN B CA 1
ATOM 3564 C CA B GLN B 1 172 ? 47.281 53.418 -1.788 0.50 27.39 169 GLN B CA 1
ATOM 3565 C C . GLN B 1 172 ? 47.765 54.331 -0.668 1.00 27.85 169 GLN B C 1
ATOM 3566 O O . GLN B 1 172 ? 47.954 55.538 -0.868 1.00 28.60 169 GLN B O 1
ATOM 3577 N N . ALA B 1 173 ? 47.966 53.729 0.512 1.00 22.95 170 ALA B N 1
ATOM 3578 C CA . ALA B 1 173 ? 48.389 54.442 1.727 1.00 26.21 170 ALA B CA 1
ATOM 3579 C C . ALA B 1 173 ? 49.848 54.893 1.639 1.00 23.99 170 ALA B C 1
ATOM 3580 O O . ALA B 1 173 ? 50.210 55.963 2.145 1.00 24.71 170 ALA B O 1
ATOM 3582 N N . ILE B 1 174 ? 50.675 54.061 1.007 1.00 23.72 171 ILE B N 1
ATOM 3583 C CA . ILE B 1 174 ? 52.107 54.342 0.819 1.00 24.76 171 ILE B CA 1
ATOM 3584 C C . ILE B 1 174 ? 52.503 54.069 -0.648 1.00 24.24 171 ILE B C 1
ATOM 3585 O O . ILE B 1 174 ? 52.947 52.959 -0.989 1.00 23.73 171 ILE B O 1
ATOM 3590 N N . PRO B 1 175 ? 52.341 55.083 -1.531 1.00 24.48 172 PRO B N 1
ATOM 3591 C CA . PRO B 1 175 ? 52.484 54.897 -2.973 1.00 26.51 172 PRO B CA 1
ATOM 3592 C C . PRO B 1 175 ? 53.848 54.400 -3.413 1.00 28.99 172 PRO B C 1
ATOM 3593 O O . PRO B 1 175 ? 53.955 53.729 -4.438 1.00 30.06 172 PRO B O 1
ATOM 3597 N N . SER B 1 176 ? 54.884 54.718 -2.640 1.00 25.19 173 SER B N 1
ATOM 3598 C CA . SER B 1 176 ? 56.215 54.246 -2.985 1.00 25.73 173 SER B CA 1
ATOM 3599 C C . SER B 1 176 ? 56.403 52.741 -2.745 1.00 26.69 173 SER B C 1
ATOM 3600 O O . SER B 1 176 ? 57.423 52.185 -3.159 1.00 26.12 173 SER B O 1
ATOM 3603 N N . LEU B 1 177 ? 55.460 52.076 -2.062 1.00 26.00 174 LEU B N 1
ATOM 3604 C CA . LEU B 1 177 ? 55.547 50.615 -1.912 1.00 20.83 174 LEU B CA 1
ATOM 3605 C C . LEU B 1 177 ? 55.530 49.955 -3.280 1.00 24.43 174 LEU B C 1
ATOM 3606 O O . LEU B 1 177 ? 54.702 50.300 -4.121 1.00 27.70 174 LEU B O 1
ATOM 3611 N N . SER B 1 178 ? 56.449 49.025 -3.522 1.00 25.26 175 SER B N 1
ATOM 3612 C CA . SER B 1 178 ? 56.368 48.230 -4.744 1.00 26.02 175 SER B CA 1
ATOM 3613 C C . SER B 1 178 ? 55.169 47.306 -4.649 1.00 29.70 175 SER B C 1
ATOM 3614 O O . SER B 1 178 ? 54.721 46.969 -3.546 1.00 27.08 175 SER B O 1
ATOM 3617 N N . GLU B 1 179 ? 54.661 46.877 -5.801 1.00 28.00 176 GLU B N 1
ATOM 3618 C CA . GLU B 1 179 ? 53.627 45.857 -5.804 1.00 31.79 176 GLU B CA 1
ATOM 3619 C C . GLU B 1 179 ? 54.096 44.661 -4.972 1.00 24.70 176 GLU B C 1
ATOM 3620 O O . GLU B 1 179 ? 53.325 44.116 -4.170 1.00 23.97 176 GLU B O 1
ATOM 3626 N N . GLU B 1 180 ? 55.361 44.270 -5.145 1.00 26.71 177 GLU B N 1
ATOM 3627 C CA . GLU B 1 180 ? 55.902 43.093 -4.455 1.00 26.34 177 GLU B CA 1
ATOM 3628 C C . GLU B 1 180 ? 55.902 43.223 -2.927 1.00 23.73 177 GLU B C 1
ATOM 3629 O O . GLU B 1 180 ? 55.529 42.281 -2.228 1.00 24.61 177 GLU B O 1
ATOM 3635 N N . PHE B 1 181 ? 56.364 44.368 -2.425 1.00 24.89 178 PHE B N 1
ATOM 3636 C CA . PHE B 1 181 ? 56.507 44.573 -0.988 1.00 24.09 178 PHE B CA 1
ATOM 3637 C C . PHE B 1 181 ? 55.117 44.764 -0.387 1.00 24.55 178 PHE B C 1
ATOM 3638 O O . PHE B 1 181 ? 54.833 44.234 0.682 1.00 21.18 178 PHE B O 1
ATOM 3646 N N . SER B 1 182 ? 54.238 45.457 -1.108 1.00 23.69 179 SER B N 1
ATOM 3647 C CA . SER B 1 182 ? 52.855 45.617 -0.630 1.00 23.37 179 SER B CA 1
ATOM 3648 C C . SER B 1 182 ? 52.202 44.240 -0.438 1.00 17.55 179 SER B C 1
ATOM 3649 O O . SER B 1 182 ? 51.478 43.977 0.548 1.00 21.16 179 SER B O 1
ATOM 3652 N N . TYR B 1 183 ? 52.473 43.339 -1.357 1.00 20.03 180 TYR B N 1
ATOM 3653 C CA . TYR B 1 183 ? 51.951 41.986 -1.257 1.00 18.36 180 TYR B CA 1
ATOM 3654 C C . TYR B 1 183 ? 52.543 41.209 -0.081 1.00 22.22 180 TYR B C 1
ATOM 3655 O O . TYR B 1 183 ? 51.820 40.587 0.674 1.00 19.32 180 TYR B O 1
ATOM 3664 N N . ILE B 1 184 ? 53.862 41.252 0.071 1.00 19.76 181 ILE B N 1
ATOM 3665 C CA . ILE B 1 184 ? 54.548 40.623 1.191 1.00 22.70 181 ILE B CA 1
ATOM 3666 C C . ILE B 1 184 ? 53.968 41.079 2.575 1.00 19.49 181 ILE B C 1
ATOM 3667 O O . ILE B 1 184 ? 53.728 40.257 3.495 1.00 19.39 181 ILE B O 1
ATOM 3672 N N . LEU B 1 185 ? 53.725 42.373 2.697 1.00 22.48 182 LEU B N 1
ATOM 3673 C CA . LEU B 1 185 ? 53.165 42.950 3.939 1.00 16.77 182 LEU B CA 1
ATOM 3674 C C . LEU B 1 185 ? 51.741 42.439 4.184 1.00 13.42 182 LEU B C 1
ATOM 3675 O O . LEU B 1 185 ? 51.441 41.941 5.253 1.00 16.91 182 LEU B O 1
ATOM 3680 N N . ALA B 1 186 ? 50.905 42.489 3.144 1.00 16.88 183 ALA B N 1
ATOM 3681 C CA . ALA B 1 186 ? 49.501 42.035 3.270 1.00 15.64 183 ALA B CA 1
ATOM 3682 C C . ALA B 1 186 ? 49.393 40.540 3.587 1.00 16.60 183 ALA B C 1
ATOM 3683 O O . ALA B 1 186 ? 48.543 40.129 4.370 1.00 16.93 183 ALA B O 1
ATOM 3685 N N . GLN B 1 187 ? 50.223 39.725 2.919 1.00 18.90 184 GLN B N 1
ATOM 3686 C CA . GLN B 1 187 ? 50.380 38.302 3.180 1.00 21.83 184 GLN B CA 1
ATOM 3687 C C . GLN B 1 187 ? 50.570 38.009 4.658 1.00 21.19 184 GLN B C 1
ATOM 3688 O O . GLN B 1 187 ? 49.936 37.107 5.205 1.00 19.23 184 GLN B O 1
ATOM 3694 N N . ARG B 1 188 ? 51.381 38.823 5.323 1.00 16.95 185 ARG B N 1
ATOM 3695 C CA . ARG B 1 188 ? 51.691 38.580 6.718 1.00 18.89 185 ARG B CA 1
ATOM 3696 C C . ARG B 1 188 ? 50.530 38.934 7.663 1.00 17.35 185 ARG B C 1
ATOM 3697 O O . ARG B 1 188 ? 50.357 38.308 8.708 1.00 17.36 185 ARG B O 1
ATOM 3705 N N . ILE B 1 189 ? 49.741 39.931 7.275 1.00 15.93 186 ILE B N 1
ATOM 3706 C CA . ILE B 1 189 ? 48.720 40.476 8.173 1.00 15.26 186 ILE B CA 1
ATOM 3707 C C . ILE B 1 189 ? 47.302 40.328 7.660 1.00 18.46 186 ILE B C 1
ATOM 3708 O O . 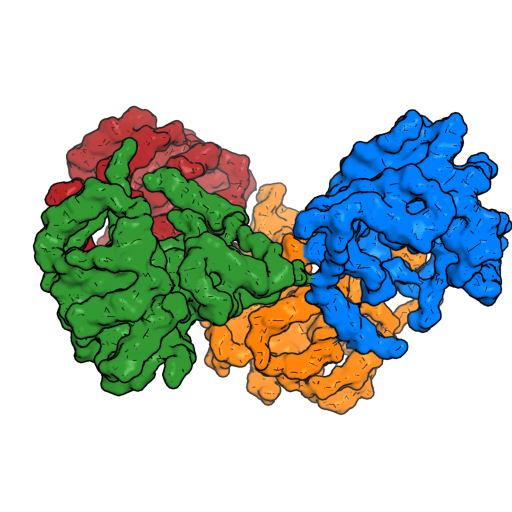ILE B 1 189 ? 46.443 41.136 7.979 1.00 19.17 186 ILE B O 1
ATOM 3713 N N . THR B 1 190 ? 47.055 39.265 6.905 1.00 16.65 187 THR B N 1
ATOM 3714 C CA . THR B 1 190 ? 45.664 38.909 6.567 1.00 15.70 187 THR B CA 1
ATOM 3715 C C . THR B 1 190 ? 45.359 37.471 6.984 1.00 19.06 187 THR B C 1
ATOM 3716 O O . THR B 1 190 ? 46.278 36.641 7.120 1.00 19.64 187 THR B O 1
ATOM 3720 N N . GLN B 1 191 ? 44.068 37.174 7.143 1.00 16.86 188 GLN B N 1
ATOM 3721 C CA . GLN B 1 191 ? 43.629 35.836 7.516 1.00 21.68 188 GLN B CA 1
ATOM 3722 C C . GLN B 1 191 ? 42.222 35.650 6.973 1.00 23.69 188 GLN B C 1
ATOM 3723 O O . GLN B 1 191 ? 41.481 36.649 6.833 1.00 19.49 188 GLN B O 1
ATOM 3729 N N . PRO B 1 192 ? 41.842 34.394 6.671 1.00 25.35 189 PRO B N 1
ATOM 3730 C CA . PRO B 1 192 ? 40.481 34.141 6.171 1.00 22.94 189 PRO B CA 1
ATOM 3731 C C . PRO B 1 192 ? 39.408 34.529 7.195 1.00 26.00 189 PRO B C 1
ATOM 3732 O O . PRO B 1 192 ? 39.584 34.311 8.408 1.00 25.39 189 PRO B O 1
ATOM 3736 N N . ASN B 1 193 ? 38.312 35.095 6.701 1.00 25.18 190 ASN B N 1
ATOM 3737 C CA . ASN B 1 193 ? 37.185 35.477 7.529 1.00 23.93 190 ASN B CA 1
ATOM 3738 C C . ASN B 1 193 ? 35.958 35.767 6.682 1.00 26.11 190 ASN B C 1
ATOM 3739 O O . ASN B 1 193 ? 36.036 36.513 5.694 1.00 23.90 190 ASN B O 1
ATOM 3744 N N . GLN B 1 194 ? 34.833 35.171 7.072 1.00 26.86 191 GLN B N 1
ATOM 3745 C CA . GLN B 1 194 ? 33.523 35.501 6.485 1.00 30.45 191 GLN B CA 1
ATOM 3746 C C . GLN B 1 194 ? 33.511 35.503 4.946 1.00 35.22 191 GLN B C 1
ATOM 3747 O O . GLN B 1 194 ? 32.883 36.362 4.320 1.00 36.10 191 GLN B O 1
ATOM 3753 N N . GLY B 1 195 ? 34.207 34.538 4.344 1.00 34.63 192 GLY B N 1
ATOM 3754 C CA . GLY B 1 195 ? 34.236 34.410 2.892 1.00 35.55 192 GLY B CA 1
ATOM 3755 C C . GLY B 1 195 ? 35.352 35.091 2.117 1.00 36.92 192 GLY B C 1
ATOM 3756 O O . GLY B 1 195 ? 35.519 34.847 0.927 1.00 38.93 192 GLY B O 1
ATOM 3757 N N . GLY B 1 196 ? 36.112 35.961 2.776 1.00 29.51 193 GLY B N 1
ATOM 3758 C CA . GLY B 1 196 ? 37.263 36.594 2.145 1.00 26.42 193 GLY B CA 1
ATOM 3759 C C . GLY B 1 196 ? 38.416 36.601 3.126 1.00 23.80 193 GLY B C 1
ATOM 3760 O O . GLY B 1 196 ? 38.644 35.609 3.825 1.00 26.29 193 GLY B O 1
ATOM 3761 N N . VAL B 1 197 ? 39.132 37.720 3.205 1.00 23.55 194 VAL B N 1
ATOM 3762 C CA . VAL B 1 197 ? 40.228 37.842 4.184 1.00 19.23 194 VAL B CA 1
ATOM 3763 C C . VAL B 1 197 ? 40.107 39.176 4.905 1.00 18.12 194 VAL B C 1
ATOM 3764 O O . VAL B 1 197 ? 39.587 40.134 4.352 1.00 21.18 194 VAL B O 1
ATOM 3768 N N . ARG B 1 198 ? 40.576 39.209 6.139 1.00 17.29 195 ARG B N 1
ATOM 3769 C CA . ARG B 1 198 ? 40.545 40.432 6.932 1.00 18.64 195 ARG B CA 1
ATOM 3770 C C . ARG B 1 198 ? 41.934 40.673 7.483 1.00 20.89 195 ARG B C 1
ATOM 3771 O O . ARG B 1 198 ? 42.774 39.749 7.513 1.00 18.03 195 ARG B O 1
ATOM 3779 N N . TRP B 1 199 ? 42.185 41.899 7.942 1.00 17.54 196 TRP B N 1
ATOM 3780 C CA . TRP B 1 199 ? 43.415 42.165 8.665 1.00 14.90 196 TRP B CA 1
ATOM 3781 C C . TRP B 1 199 ? 43.525 41.297 9.908 1.00 16.65 196 TRP B C 1
ATOM 3782 O O . TRP B 1 199 ? 42.527 41.025 10.564 1.00 18.32 196 TRP B O 1
ATOM 3793 N N . SER B 1 200 ? 44.740 40.863 10.227 1.00 12.63 197 SER B N 1
ATOM 3794 C CA . SER B 1 200 ? 44.923 39.977 11.373 1.00 14.30 197 SER B CA 1
ATOM 3795 C C . SER B 1 200 ? 45.515 40.702 12.595 1.00 18.32 197 SER B C 1
ATOM 3796 O O . SER B 1 200 ? 45.692 40.101 13.657 1.00 19.41 197 SER B O 1
ATOM 3799 N N . TRP B 1 201 ? 45.759 41.997 12.450 1.00 16.04 198 TRP B N 1
ATOM 3800 C CA . TRP B 1 201 ? 46.049 42.864 13.602 1.00 13.22 198 TRP B CA 1
ATOM 3801 C C . TRP B 1 201 ? 44.730 43.203 14.340 1.00 14.28 198 TRP B C 1
ATOM 3802 O O . TRP B 1 201 ? 43.636 42.922 13.843 1.00 13.81 198 TRP B O 1
ATOM 3813 N N . ASP B 1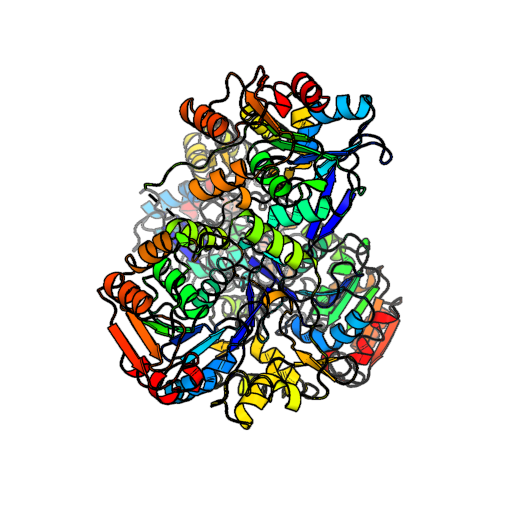 202 ? 44.839 43.761 15.539 1.00 12.56 199 ASP B N 1
ATOM 3814 C CA . ASP B 1 202 ? 43.655 43.908 16.411 1.00 13.61 199 ASP B CA 1
ATOM 3815 C C . ASP B 1 202 ? 42.846 45.135 16.019 1.00 14.72 199 ASP B C 1
ATOM 3816 O O . ASP B 1 202 ? 43.307 46.250 16.219 1.00 16.56 199 ASP B O 1
ATOM 3821 N N . ALA B 1 203 ? 41.620 44.933 15.525 1.00 17.22 200 ALA B N 1
ATOM 3822 C CA . ALA B 1 203 ? 40.792 46.066 15.057 1.00 17.31 200 ALA B CA 1
ATOM 3823 C C . ALA B 1 203 ? 40.578 47.188 16.073 1.00 19.59 200 ALA B C 1
ATOM 3824 O O . ALA B 1 203 ? 40.291 48.330 15.686 1.00 19.17 200 ALA B O 1
ATOM 3826 N N . ILE B 1 204 ? 40.694 46.880 17.359 1.00 15.28 201 ILE B N 1
ATOM 3827 C CA . ILE B 1 204 ? 40.472 47.923 18.379 1.00 18.98 201 ILE B CA 1
ATOM 3828 C C . ILE B 1 204 ? 41.534 49.037 18.332 1.00 18.50 201 ILE B C 1
ATOM 3829 O O . ILE B 1 204 ? 41.271 50.161 18.766 1.00 21.08 201 ILE B O 1
ATOM 3834 N N . ILE B 1 205 ? 42.709 48.748 17.763 1.00 15.22 202 ILE B N 1
ATOM 3835 C CA A ILE B 1 205 ? 43.838 49.665 17.788 0.50 18.49 202 ILE B CA 1
ATOM 3836 C CA B ILE B 1 205 ? 43.797 49.716 17.851 0.50 18.13 202 ILE B CA 1
ATOM 3837 C C . ILE B 1 205 ? 43.620 50.892 16.910 1.00 22.08 202 ILE B C 1
ATOM 3838 O O . ILE B 1 205 ? 44.175 51.958 17.167 1.00 29.63 202 ILE B O 1
ATOM 3847 N N . ARG B 1 206 ? 42.846 50.717 15.851 1.00 21.31 203 ARG B N 1
ATOM 3848 C CA . ARG B 1 206 ? 42.565 51.847 14.969 1.00 34.28 203 ARG B CA 1
ATOM 3849 C C . ARG B 1 206 ? 41.637 52.848 15.679 1.00 38.07 203 ARG B C 1
ATOM 3850 O O . ARG B 1 206 ? 40.417 52.701 15.633 1.00 42.90 203 ARG B O 1
ATOM 3858 N N . THR B 1 207 ? 42.222 53.843 16.346 1.00 44.76 204 THR B N 1
ATOM 3859 C CA . THR B 1 207 ? 41.449 54.823 17.122 1.00 50.50 204 THR B CA 1
ATOM 3860 C C . THR B 1 207 ? 42.325 55.889 17.793 1.00 55.90 204 THR B C 1
ATOM 3861 O O . THR B 1 207 ? 43.347 55.585 18.418 1.00 57.78 204 THR B O 1
ATOM 3865 N N . ILE B 1 210 ? 41.398 58.366 20.602 1.00 101.80 207 ILE B N 1
ATOM 3866 C CA . ILE B 1 210 ? 40.245 57.972 21.410 1.00 102.05 207 ILE B CA 1
ATOM 3867 C C . ILE B 1 210 ? 40.652 56.986 22.516 1.00 102.11 207 ILE B C 1
ATOM 3868 O O . ILE B 1 210 ? 40.027 56.942 23.581 1.00 104.38 207 ILE B O 1
ATOM 3873 N N . LEU B 1 211 ? 41.707 56.213 22.264 1.00 102.15 208 LEU B N 1
ATOM 3874 C CA . LEU B 1 211 ? 42.324 55.391 23.306 1.00 104.13 208 LEU B CA 1
ATOM 3875 C C . LEU B 1 211 ? 43.549 56.073 23.928 1.00 103.11 208 LEU B C 1
ATOM 3876 O O . LEU B 1 211 ? 44.046 55.639 24.969 1.00 106.63 208 LEU B O 1
ATOM 3881 N N . GLY B 1 212 ? 44.023 57.142 23.288 1.00 100.08 209 GLY B N 1
ATOM 3882 C CA . GLY B 1 212 ? 45.202 57.879 23.752 1.00 98.80 209 GLY B CA 1
ATOM 3883 C C . GLY B 1 212 ? 46.489 57.088 23.593 1.00 100.06 209 GLY B C 1
ATOM 3884 O O . GLY B 1 212 ? 47.462 57.315 24.317 1.00 100.26 209 GLY B O 1
ATOM 3885 N N . LEU B 1 213 ? 46.481 56.163 22.635 1.00 102.02 210 LEU B N 1
ATOM 3886 C CA . LEU B 1 213 ? 47.603 55.264 22.363 1.00 105.96 210 LEU B CA 1
ATOM 3887 C C . LEU B 1 213 ? 48.844 55.998 21.874 1.00 107.25 210 LEU B C 1
ATOM 3888 O O . LEU B 1 213 ? 49.971 55.605 22.187 1.00 110.78 210 LEU B O 1
ATOM 3893 N N . ASN B 1 214 ? 48.617 57.064 21.109 1.00 106.19 211 ASN B N 1
ATOM 3894 C CA . ASN B 1 214 ? 49.678 57.796 20.419 1.00 108.63 211 ASN B CA 1
ATOM 3895 C C . ASN B 1 214 ? 50.699 58.470 21.336 1.00 105.22 211 ASN B C 1
ATOM 3896 O O . ASN B 1 214 ? 51.843 58.688 20.928 1.00 109.51 211 ASN B O 1
ATOM 3901 N N . ASN B 1 215 ? 50.290 58.796 22.563 1.00 98.72 212 ASN B N 1
ATOM 3902 C CA . ASN B 1 215 ? 51.155 59.529 23.497 1.00 95.06 212 ASN B CA 1
ATOM 3903 C C . ASN B 1 215 ? 51.044 59.105 24.965 1.00 91.69 212 ASN B C 1
ATOM 3904 O O . ASN B 1 215 ? 50.044 58.517 25.380 1.00 92.25 212 ASN B O 1
ATOM 3909 N N . LEU B 1 216 ? 52.087 59.412 25.735 1.00 88.71 213 LEU B N 1
ATOM 3910 C CA . LEU B 1 216 ? 52.132 59.149 27.175 1.00 88.08 213 LEU B CA 1
ATOM 3911 C C . LEU B 1 216 ? 51.288 60.175 27.951 1.00 86.99 213 LEU B C 1
ATOM 3912 O O . LEU B 1 216 ? 50.834 61.159 27.363 1.00 84.47 213 LEU B O 1
ATOM 3917 N N . PRO B 1 217 ? 51.054 59.942 29.265 1.00 91.47 214 PRO B N 1
ATOM 3918 C CA . PRO B 1 217 ? 50.394 60.972 30.082 1.00 93.72 214 PRO B CA 1
ATOM 3919 C C . PRO B 1 217 ? 51.299 62.182 30.349 1.00 91.95 214 PRO B C 1
ATOM 3920 O O . PRO B 1 217 ? 52.446 62.011 30.772 1.00 91.82 214 PRO B O 1
ATOM 3924 N N . GLY B 1 218 ? 50.788 63.388 30.092 1.00 91.03 215 GLY B N 1
ATOM 3925 C CA . GLY B 1 218 ? 51.546 64.613 30.350 1.00 90.95 215 GLY B CA 1
ATOM 3926 C C . GLY B 1 218 ? 51.246 65.824 29.479 1.00 91.58 215 GLY B C 1
ATOM 3927 O O . GLY B 1 218 ? 51.206 66.950 29.979 1.00 97.98 215 GLY B O 1
ATOM 3928 N N . GLY B 1 219 ? 51.052 65.600 28.178 1.00 55.74 216 GLY B N 1
ATOM 3929 C CA . GLY B 1 219 ? 50.823 66.690 27.215 1.00 53.01 216 GLY B CA 1
ATOM 3930 C C . GLY B 1 219 ? 52.091 67.215 26.555 1.00 49.51 216 GLY B C 1
ATOM 3931 O O . GLY B 1 219 ? 53.194 66.809 26.919 1.00 50.44 216 GLY B O 1
ATOM 3932 N N . ARG B 1 220 ? 51.927 68.126 25.594 1.00 45.29 217 ARG B N 1
ATOM 3933 C CA . ARG B 1 220 ? 53.042 68.707 24.827 1.00 42.93 217 ARG B CA 1
ATOM 3934 C C . ARG B 1 220 ? 54.198 69.184 25.706 1.00 44.47 217 ARG B C 1
ATOM 3935 O O . ARG B 1 220 ? 55.353 68.834 25.464 1.00 40.40 217 ARG B O 1
ATOM 3943 N N . SER B 1 221 ? 53.873 69.971 26.729 1.00 44.73 218 SER B N 1
ATOM 3944 C CA . SER B 1 221 ? 54.865 70.543 27.641 1.00 43.50 218 SER B CA 1
ATOM 3945 C C . SER B 1 221 ? 55.727 69.474 28.328 1.00 41.24 218 SER B C 1
ATOM 3946 O O . SER B 1 221 ? 56.957 69.542 28.301 1.00 41.33 218 SER B O 1
ATOM 3949 N N . GLN B 1 222 ? 55.071 68.480 28.920 1.00 40.73 219 GLN B N 1
ATOM 3950 C CA . GLN B 1 222 ? 55.759 67.380 29.597 1.00 40.67 219 GLN B CA 1
ATOM 3951 C C . GLN B 1 222 ? 56.652 66.592 28.628 1.00 39.92 219 GLN B C 1
ATOM 3952 O O . GLN B 1 222 ? 57.786 66.226 28.971 1.00 36.88 219 GLN B O 1
ATOM 3958 N N . TYR B 1 223 ? 56.129 66.341 27.428 1.00 37.17 220 TYR B N 1
ATOM 3959 C CA . TYR B 1 223 ? 56.865 65.594 26.414 1.00 35.21 220 TYR B CA 1
ATOM 3960 C C . TYR B 1 223 ? 58.156 66.297 26.010 1.00 35.02 220 TYR B C 1
ATOM 3961 O O . TYR B 1 223 ? 59.187 65.650 25.858 1.00 30.76 220 TYR B O 1
ATOM 3970 N N . LEU B 1 224 ? 58.098 67.615 25.841 1.00 33.78 221 LEU B N 1
ATOM 3971 C CA . LEU B 1 224 ? 59.298 68.385 25.518 1.00 33.60 221 LEU B CA 1
ATOM 3972 C C . LEU B 1 224 ? 60.333 68.260 26.633 1.00 33.37 221 LEU B C 1
ATOM 3973 O O . LEU B 1 224 ? 61.537 68.213 26.367 1.00 29.96 221 LEU B O 1
ATOM 3978 N N . GLU B 1 225 ? 59.873 68.188 27.880 1.00 34.39 222 GLU B N 1
ATOM 3979 C CA . GLU B 1 225 ? 60.811 68.012 28.980 1.00 39.42 222 GLU B CA 1
ATOM 3980 C C . GLU B 1 225 ? 61.523 66.666 28.871 1.00 34.89 222 GLU B C 1
ATOM 3981 O O . GLU B 1 225 ? 62.713 66.572 29.170 1.00 37.79 222 GLU B O 1
ATOM 3987 N N . MET B 1 226 ? 60.796 65.639 28.434 1.00 35.92 223 MET B N 1
ATOM 3988 C CA . MET B 1 226 ? 61.397 64.334 28.160 1.00 37.41 223 MET B CA 1
ATOM 3989 C C . MET B 1 226 ? 62.471 64.477 27.083 1.00 34.82 223 MET B C 1
ATOM 3990 O O . MET B 1 226 ? 63.610 64.029 27.277 1.00 35.21 223 MET B O 1
ATOM 3995 N N . LEU B 1 227 ? 62.104 65.112 25.967 1.00 27.31 224 LEU B N 1
ATOM 3996 C CA . LEU B 1 227 ? 63.027 65.308 24.839 1.00 25.02 224 LEU B CA 1
ATOM 3997 C C . LEU B 1 227 ? 64.280 66.082 25.268 1.00 27.64 224 LEU B C 1
ATOM 3998 O O . LEU B 1 227 ? 65.408 65.728 24.885 1.00 28.58 224 LEU B O 1
ATOM 4003 N N . LYS B 1 228 ? 64.076 67.097 26.103 1.00 26.04 225 LYS B N 1
ATOM 4004 C CA . LYS B 1 228 ? 65.172 67.922 26.599 1.00 35.07 225 LYS B CA 1
ATOM 4005 C C . LYS B 1 228 ? 66.175 67.097 27.414 1.00 34.73 225 LYS B C 1
ATOM 4006 O O . LYS B 1 228 ? 67.373 67.384 27.387 1.00 39.11 225 LYS B O 1
ATOM 4012 N N . SER B 1 229 ? 65.673 66.067 28.100 1.00 32.37 226 SER B N 1
ATOM 4013 C CA . SER B 1 229 ? 66.456 65.247 29.039 1.00 37.58 226 SER B CA 1
ATOM 4014 C C . SER B 1 229 ? 67.333 64.177 28.378 1.00 34.28 226 SER B C 1
ATOM 4015 O O . SER B 1 229 ? 68.255 63.635 29.017 1.00 33.71 226 SER B O 1
ATOM 4018 N N . ILE B 1 230 ? 67.043 63.873 27.114 1.00 31.22 227 ILE B N 1
ATOM 4019 C CA A ILE B 1 230 ? 67.753 62.780 26.472 0.40 30.24 227 ILE B CA 1
ATOM 4020 C CA B ILE B 1 230 ? 67.718 62.817 26.354 0.60 30.49 227 ILE B CA 1
ATOM 4021 C C . ILE B 1 230 ? 69.235 63.089 26.345 1.00 32.73 227 ILE B C 1
ATOM 4022 O O . ILE B 1 230 ? 69.652 64.115 25.806 1.00 31.43 227 ILE B O 1
ATOM 4031 N N . GLN B 1 231 ? 70.031 62.187 26.913 1.00 35.58 228 GLN B N 1
ATOM 4032 C CA . GLN B 1 231 ? 71.492 62.366 26.972 1.00 41.28 228 GLN B CA 1
ATOM 4033 C C . GLN B 1 231 ? 72.246 61.607 25.882 1.00 38.85 228 GLN B C 1
ATOM 4034 O O . GLN B 1 231 ? 73.425 61.895 25.605 1.00 44.17 228 GLN B O 1
ATOM 4040 N N . VAL B 1 232 ? 71.545 60.663 25.259 1.00 29.39 229 VAL B N 1
ATOM 4041 C CA A VAL B 1 232 ? 72.166 59.836 24.236 0.50 24.94 229 VAL B CA 1
ATOM 4042 C CA B VAL B 1 232 ? 72.037 59.785 24.197 0.50 25.52 229 VAL B CA 1
ATOM 4043 C C . VAL B 1 232 ? 72.295 60.578 22.910 1.00 25.51 229 VAL B C 1
ATOM 4044 O O . VAL B 1 232 ? 71.508 61.474 22.595 1.00 24.32 229 VAL B O 1
ATOM 4051 N N . PRO B 1 233 ? 73.348 60.228 22.134 1.00 24.16 230 PRO B N 1
ATOM 4052 C CA . PRO B 1 233 ? 73.523 60.858 20.815 1.00 23.77 230 PRO B CA 1
ATOM 4053 C C . PRO B 1 233 ? 72.321 60.589 19.922 1.00 23.35 230 PRO B C 1
ATOM 4054 O O . PRO B 1 233 ? 71.861 59.442 19.818 1.00 22.90 230 PRO B O 1
ATOM 4058 N N . THR B 1 234 ? 71.808 61.638 19.287 1.00 20.06 231 THR B N 1
ATOM 4059 C CA . THR B 1 234 ? 70.489 61.543 18.651 1.00 21.12 231 THR B CA 1
ATOM 4060 C C . THR B 1 234 ? 70.528 62.138 17.256 1.00 19.93 231 THR B C 1
ATOM 4061 O O . THR B 1 234 ? 71.227 63.112 17.043 1.00 22.03 231 THR B O 1
ATOM 4065 N N . THR B 1 235 ? 69.813 61.509 16.317 1.00 17.47 232 THR B N 1
ATOM 4066 C CA . THR B 1 235 ? 69.609 62.046 14.981 1.00 18.15 232 THR B CA 1
ATOM 4067 C C . THR B 1 235 ? 68.120 62.132 14.708 1.00 22.53 232 THR B C 1
ATOM 4068 O O . THR B 1 235 ? 67.412 61.096 14.779 1.00 19.87 232 THR B O 1
ATOM 4072 N N . LEU B 1 236 ? 67.660 63.360 14.431 1.00 16.35 233 LEU B N 1
ATOM 4073 C CA . LEU B 1 236 ? 66.292 63.612 13.983 1.00 18.29 233 LEU B CA 1
ATOM 4074 C C . LEU B 1 236 ? 66.223 63.509 12.464 1.00 19.56 233 LEU B C 1
ATOM 4075 O O . LEU B 1 236 ? 66.910 64.252 11.750 1.00 20.15 233 LEU B O 1
ATOM 4080 N N . VAL B 1 237 ? 65.397 62.592 11.966 1.00 16.08 234 VAL B N 1
ATOM 4081 C CA . VAL B 1 237 ? 65.286 62.373 10.530 1.00 16.35 234 VAL B CA 1
ATOM 4082 C C . VAL B 1 237 ? 63.907 62.784 10.040 1.00 19.70 234 VAL B C 1
ATOM 4083 O O . VAL B 1 237 ? 62.895 62.325 10.569 1.00 17.71 234 VAL B O 1
ATOM 4087 N N . TYR B 1 238 ? 63.864 63.643 9.026 1.00 19.93 235 TYR B N 1
ATOM 4088 C CA . TYR B 1 238 ? 62.575 64.095 8.478 1.00 20.88 235 TYR B CA 1
ATOM 4089 C C . TYR B 1 238 ? 62.485 63.906 6.989 1.00 19.90 235 TYR B C 1
ATOM 4090 O O . TYR B 1 238 ? 63.499 63.919 6.284 1.00 23.66 235 TYR B O 1
ATOM 4099 N N . GLY B 1 239 ? 61.259 63.728 6.507 1.00 21.16 236 GLY B N 1
ATOM 4100 C CA . GLY B 1 239 ? 60.997 63.704 5.075 1.00 21.55 236 GLY B CA 1
ATOM 4101 C C . GLY B 1 239 ? 60.848 65.134 4.558 1.00 23.36 236 GLY B C 1
ATOM 4102 O O . GLY B 1 239 ? 60.123 65.949 5.131 1.00 26.29 236 GLY B O 1
ATOM 4103 N N . ASP B 1 240 ? 61.523 65.447 3.464 1.00 25.13 237 ASP B N 1
ATOM 4104 C CA . ASP B 1 240 ? 61.487 66.815 2.961 1.00 31.31 237 ASP B CA 1
ATOM 4105 C C . ASP B 1 240 ? 60.123 67.186 2.381 1.00 35.26 237 ASP B C 1
ATOM 4106 O O . ASP B 1 240 ? 59.835 68.366 2.204 1.00 36.48 237 ASP B O 1
ATOM 4111 N N . SER B 1 241 ? 59.287 66.184 2.099 1.00 31.96 238 SER B N 1
ATOM 4112 C CA . SER B 1 241 ? 57.897 66.449 1.690 1.00 36.51 238 SER B CA 1
ATOM 4113 C C . SER B 1 241 ? 56.853 65.954 2.707 1.00 35.65 238 SER B C 1
ATOM 4114 O O . SER B 1 241 ? 55.649 65.938 2.423 1.00 38.72 238 SER B O 1
ATOM 4117 N N . SER B 1 242 ? 57.304 65.574 3.899 1.00 29.27 239 SER B N 1
ATOM 4118 C CA . SER B 1 242 ? 56.367 65.192 4.965 1.00 31.42 239 SER B CA 1
ATOM 4119 C C . SER B 1 242 ? 55.619 66.407 5.495 1.00 33.55 239 SER B C 1
ATOM 4120 O O . SER B 1 242 ? 56.177 67.502 5.598 1.00 34.53 239 SER B O 1
ATOM 4123 N N . LYS B 1 243 ? 54.354 66.199 5.836 1.00 33.53 240 LYS B N 1
ATOM 4124 C CA . LYS B 1 243 ? 53.536 67.264 6.394 1.00 37.97 240 LYS B CA 1
ATOM 4125 C C . LYS B 1 243 ? 53.246 66.998 7.872 1.00 36.53 240 LYS B C 1
ATOM 4126 O O . LYS B 1 243 ? 52.471 67.716 8.500 1.00 37.40 240 LYS B O 1
ATOM 4132 N N . LEU B 1 244 ? 53.890 65.970 8.427 1.00 33.22 241 LEU B N 1
ATOM 4133 C CA . LEU B 1 244 ? 53.725 65.634 9.839 1.00 29.82 241 LEU B CA 1
ATOM 4134 C C . LEU B 1 244 ? 54.076 66.821 10.740 1.00 34.77 241 LEU B C 1
ATOM 4135 O O . LEU B 1 244 ? 53.290 67.209 11.617 1.00 34.89 241 LEU B O 1
ATOM 4140 N N . ASN B 1 245 ? 55.249 67.405 10.515 1.00 32.29 242 ASN B N 1
ATOM 4141 C CA . ASN B 1 245 ? 55.691 68.512 11.346 1.00 30.89 242 ASN B CA 1
ATOM 4142 C C . ASN B 1 245 ? 55.591 69.828 10.602 1.00 38.31 242 ASN B C 1
ATOM 4143 O O . ASN B 1 245 ? 56.193 70.002 9.528 1.00 35.37 242 ASN B O 1
ATOM 4148 N N . ARG B 1 246 ? 54.817 70.744 11.179 1.00 36.22 243 ARG B N 1
ATOM 4149 C CA . ARG B 1 246 ? 54.759 72.120 10.702 1.00 38.27 243 ARG B CA 1
ATOM 4150 C C . ARG B 1 246 ? 56.113 72.771 11.000 1.00 35.53 243 ARG B C 1
ATOM 4151 O O . ARG B 1 246 ? 56.887 72.238 11.805 1.00 34.93 243 ARG B O 1
ATOM 4159 N N . PRO B 1 247 ? 56.424 73.905 10.346 1.00 34.74 244 PRO B N 1
ATOM 4160 C CA . PRO B 1 247 ? 57.688 74.581 10.633 1.00 34.74 244 PRO B CA 1
ATOM 4161 C C . PRO B 1 247 ? 57.907 74.880 12.120 1.00 35.26 244 PRO B C 1
ATOM 4162 O O . PRO B 1 247 ? 59.029 74.731 12.602 1.00 35.75 244 PRO B O 1
ATOM 4166 N N . GLU B 1 248 ? 56.852 75.291 12.831 1.00 34.41 245 GLU B N 1
ATOM 4167 C CA . GLU B 1 248 ? 56.931 75.506 14.284 1.00 37.69 245 GLU B CA 1
ATOM 4168 C C . GLU B 1 248 ? 57.255 74.238 15.076 1.00 34.84 245 GLU B C 1
ATOM 4169 O O . GLU B 1 248 ? 57.908 74.316 16.121 1.00 36.46 245 GLU B O 1
ATOM 4175 N N . ASP B 1 249 ? 56.776 73.086 14.603 1.00 31.39 246 ASP B N 1
ATOM 4176 C CA . ASP B 1 249 ? 57.070 71.806 15.262 1.00 29.66 246 ASP B CA 1
ATOM 4177 C C . ASP B 1 249 ? 58.530 71.422 15.042 1.00 28.45 246 ASP B C 1
ATOM 4178 O O . ASP B 1 249 ? 59.191 70.946 15.972 1.00 28.32 246 ASP B O 1
ATOM 4183 N N . LEU B 1 250 ? 59.017 71.605 13.809 1.00 30.47 247 LEU B N 1
ATOM 4184 C CA . LEU B 1 250 ? 60.440 71.374 13.501 1.00 25.64 247 LEU B CA 1
ATOM 4185 C C . LEU B 1 250 ? 61.321 72.285 14.337 1.00 29.26 247 LEU B C 1
ATOM 4186 O O . LEU B 1 250 ? 62.333 71.841 14.882 1.00 26.44 247 LEU B O 1
ATOM 4191 N N . GLN B 1 251 ? 60.930 73.562 14.424 1.00 29.41 248 GLN B N 1
ATOM 4192 C CA . GLN B 1 251 ? 61.633 74.540 15.245 1.00 31.98 248 GLN B CA 1
ATOM 4193 C C . GLN B 1 251 ? 61.628 74.133 16.718 1.00 33.79 248 GLN B C 1
ATOM 4194 O O . GLN B 1 251 ? 62.668 74.186 17.393 1.00 27.58 248 GLN B O 1
ATOM 4200 N N . GLN B 1 252 ? 60.458 73.728 17.217 1.00 32.50 249 GLN B N 1
ATOM 4201 C CA . GLN B 1 252 ? 60.352 73.290 18.600 1.00 33.57 249 GLN B CA 1
ATOM 4202 C C . GLN B 1 252 ? 61.268 72.119 18.912 1.00 28.17 249 GLN B C 1
ATOM 4203 O O . GLN B 1 252 ? 61.959 72.140 19.931 1.00 28.34 249 GLN B O 1
ATOM 4209 N N . GLN B 1 253 ? 61.278 71.102 18.045 1.00 25.62 250 GLN B N 1
ATOM 4210 C CA . GLN B 1 253 ? 62.160 69.947 18.248 1.00 24.45 250 GLN B CA 1
ATOM 4211 C C . GLN B 1 253 ? 63.633 70.339 18.271 1.00 24.92 250 GLN B C 1
ATOM 4212 O O . GLN B 1 253 ? 64.396 69.847 19.109 1.00 26.00 250 GLN B O 1
ATOM 4218 N N . LYS B 1 254 ? 64.010 71.253 17.377 1.00 23.91 251 LYS B N 1
ATOM 4219 C CA . LYS B 1 254 ? 65.398 71.711 17.282 1.00 28.37 251 LYS B CA 1
ATOM 4220 C C . LYS B 1 254 ? 65.811 72.496 18.532 1.00 32.20 251 LYS B C 1
ATOM 4221 O O . LYS B 1 254 ? 66.923 72.313 19.043 1.00 32.47 251 LYS B O 1
ATOM 4227 N N . MET B 1 255 ? 64.904 73.346 19.025 1.00 32.08 252 MET B N 1
ATOM 4228 C CA . MET B 1 255 ? 65.134 74.177 20.224 1.00 38.56 252 MET B CA 1
ATOM 4229 C C . MET B 1 255 ? 65.235 73.333 21.493 1.00 37.59 252 MET B C 1
ATOM 4230 O O . MET B 1 255 ? 65.998 73.642 22.411 1.00 36.55 252 MET B O 1
ATOM 4235 N N . THR B 1 256 ? 64.435 72.276 21.549 1.00 30.16 253 THR B N 1
ATOM 4236 C CA . THR B 1 256 ? 64.400 71.407 22.705 1.00 32.42 253 THR B CA 1
ATOM 4237 C C . THR B 1 256 ? 65.587 70.459 22.766 1.00 32.49 253 THR B C 1
ATOM 4238 O O . THR B 1 256 ? 66.181 70.280 23.829 1.00 38.99 253 THR B O 1
ATOM 4242 N N . MET B 1 257 ? 65.929 69.865 21.622 1.00 29.43 254 MET B N 1
ATOM 4243 C CA . MET B 1 257 ? 66.980 68.858 21.548 1.00 25.49 254 MET B CA 1
ATOM 4244 C C . MET B 1 257 ? 68.180 69.489 20.838 1.00 29.03 254 MET B C 1
ATOM 4245 O O . MET B 1 257 ? 68.460 69.160 19.682 1.00 24.73 254 MET B O 1
ATOM 4250 N N . THR B 1 258 ? 68.875 70.386 21.542 1.00 29.84 255 THR B N 1
ATOM 4251 C CA . THR B 1 258 ? 69.929 71.232 20.927 1.00 30.58 255 THR B CA 1
ATOM 4252 C C . THR B 1 258 ? 71.165 70.452 20.467 1.00 30.92 255 THR B C 1
ATOM 4253 O O . THR B 1 258 ? 71.932 70.934 19.616 1.00 30.35 255 THR B O 1
ATOM 4257 N N . GLN B 1 259 ? 71.360 69.257 21.024 1.00 27.26 256 GLN B N 1
ATOM 4258 C CA . GLN B 1 259 ? 72.499 68.423 20.662 1.00 30.51 256 GLN B CA 1
ATOM 4259 C C . GLN B 1 259 ? 72.195 67.408 19.573 1.00 25.69 256 GLN B C 1
ATOM 4260 O O . GLN B 1 259 ? 73.106 66.755 19.075 1.00 27.08 256 GLN B O 1
ATOM 4266 N N . ALA B 1 260 ? 70.924 67.286 19.189 1.00 21.86 257 ALA B N 1
ATOM 4267 C CA . ALA B 1 260 ? 70.532 66.346 18.121 1.00 21.00 257 ALA B CA 1
ATOM 4268 C C . ALA B 1 260 ? 71.035 66.783 16.751 1.00 20.66 257 ALA B C 1
ATOM 4269 O O . ALA B 1 260 ? 70.971 67.963 16.390 1.00 22.75 257 ALA B O 1
ATOM 4271 N N . LYS B 1 261 ? 71.530 65.810 15.997 1.00 19.04 258 LYS B N 1
ATOM 4272 C CA . LYS B 1 261 ? 71.809 66.010 14.589 1.00 20.42 258 LYS B CA 1
ATOM 4273 C C . LYS B 1 261 ? 70.480 66.005 13.853 1.00 20.47 258 LYS B C 1
ATOM 4274 O O . LYS B 1 261 ? 69.517 65.409 14.328 1.00 20.49 258 LYS B O 1
ATOM 4280 N N . ARG B 1 262 ? 70.406 66.701 12.725 1.00 18.49 259 ARG B N 1
ATOM 4281 C CA . ARG B 1 262 ? 69.137 66.797 11.978 1.00 21.19 259 ARG B CA 1
ATOM 4282 C C . ARG B 1 262 ? 69.369 66.517 10.517 1.00 22.18 259 ARG B C 1
ATOM 4283 O O . ARG B 1 262 ? 70.327 67.033 9.920 1.00 22.04 259 ARG B O 1
ATOM 4291 N N . VAL B 1 263 ? 68.504 65.703 9.924 1.00 19.36 260 VAL B N 1
ATOM 4292 C CA . VAL B 1 263 ? 68.670 65.383 8.513 1.00 22.01 260 VAL B CA 1
ATOM 4293 C C . VAL B 1 263 ? 67.343 65.318 7.768 1.00 22.78 260 VAL B C 1
ATOM 4294 O O . VAL B 1 263 ? 66.313 64.857 8.307 1.00 20.02 260 VAL B O 1
ATOM 4298 N N . PHE B 1 264 ? 67.363 65.806 6.533 1.00 22.55 261 PHE B N 1
ATOM 4299 C CA . PHE B 1 264 ? 66.191 65.709 5.677 1.00 25.35 261 PHE B CA 1
ATOM 4300 C C . PHE B 1 264 ? 66.454 64.755 4.533 1.00 29.25 261 PHE B C 1
ATOM 4301 O O . PHE B 1 264 ? 67.370 64.965 3.734 1.00 34.32 261 PHE B O 1
ATOM 4309 N N . LEU B 1 265 ? 65.635 63.715 4.460 1.00 22.35 262 LEU B N 1
ATOM 4310 C CA . LEU B 1 265 ? 65.736 62.717 3.412 1.00 22.23 262 LEU B CA 1
ATOM 4311 C C . LEU B 1 265 ? 64.683 63.022 2.365 1.00 24.96 262 LEU B C 1
ATOM 4312 O O . LEU B 1 265 ? 63.702 63.722 2.643 1.00 26.45 262 LEU B O 1
ATOM 4317 N N . SER B 1 266 ? 64.886 62.501 1.165 1.00 28.38 263 SER B N 1
ATOM 4318 C CA . SER B 1 266 ? 63.959 62.746 0.079 1.00 32.76 263 SER B CA 1
ATOM 4319 C C . SER B 1 266 ? 62.767 61.808 0.214 1.00 32.50 263 SER B C 1
ATOM 4320 O O . SER B 1 266 ? 62.865 60.620 -0.076 1.00 31.39 263 SER B O 1
ATOM 4323 N N . GLY B 1 267 ? 61.641 62.355 0.654 1.00 28.31 264 GLY B N 1
ATOM 4324 C CA . GLY B 1 267 ? 60.424 61.573 0.786 1.00 29.42 264 GLY B CA 1
ATOM 4325 C C . GLY B 1 267 ? 59.438 62.207 1.741 1.00 27.96 264 GLY B C 1
ATOM 4326 O O . GLY B 1 267 ? 59.690 63.281 2.297 1.00 30.74 264 GLY B O 1
ATOM 4327 N N . GLY B 1 268 ? 58.307 61.536 1.928 1.00 26.83 265 GLY B N 1
ATOM 4328 C CA . GLY B 1 268 ? 57.254 62.018 2.827 1.00 28.54 265 GLY B CA 1
ATOM 4329 C C . GLY B 1 268 ? 57.357 61.404 4.218 1.00 23.89 265 GLY B C 1
ATOM 4330 O O . GLY B 1 268 ? 58.450 61.204 4.727 1.00 22.32 265 GLY B O 1
ATOM 4331 N N . HIS B 1 269 ? 56.207 61.153 4.845 1.00 22.49 266 HIS B N 1
ATOM 4332 C CA . HIS B 1 269 ? 56.181 60.638 6.201 1.00 20.90 266 HIS B CA 1
ATOM 4333 C C . HIS B 1 269 ? 56.771 59.237 6.287 1.00 21.94 266 HIS B C 1
ATOM 4334 O O . HIS B 1 269 ? 57.432 58.879 7.281 1.00 21.45 266 HIS B O 1
ATOM 4341 N N . ASN B 1 270 ? 56.549 58.456 5.237 1.00 20.22 267 ASN B N 1
ATOM 4342 C CA . ASN B 1 270 ? 56.872 57.035 5.290 1.00 21.76 267 ASN B CA 1
ATOM 4343 C C . ASN B 1 270 ? 58.258 56.722 4.751 1.00 18.40 267 ASN B C 1
ATOM 4344 O O . ASN B 1 270 ? 58.427 55.990 3.772 1.00 17.93 267 ASN B O 1
ATOM 4349 N N . LEU B 1 271 ? 59.255 57.281 5.424 1.00 19.87 268 LEU B N 1
ATOM 4350 C CA . LEU B 1 271 ? 60.646 57.207 4.965 1.00 20.77 268 LEU B CA 1
ATOM 4351 C C . LEU B 1 271 ? 61.224 55.796 4.967 1.00 22.14 268 LEU B C 1
ATOM 4352 O O . LEU B 1 271 ? 62.130 55.483 4.192 1.00 21.95 268 LEU B O 1
ATOM 4357 N N . HIS B 1 272 ? 60.703 54.927 5.829 1.00 19.00 269 HIS B N 1
ATOM 4358 C CA . HIS B 1 272 ? 61.139 53.538 5.842 1.00 22.32 269 HIS B CA 1
ATOM 4359 C C . HIS B 1 272 ? 60.824 52.827 4.528 1.00 21.47 269 HIS B C 1
ATOM 4360 O O . HIS B 1 272 ? 61.432 51.797 4.216 1.00 19.36 269 HIS B O 1
ATOM 4367 N N . ILE B 1 273 ? 59.917 53.409 3.732 1.00 17.58 270 ILE B N 1
ATOM 4368 C CA . ILE B 1 273 ? 59.602 52.868 2.415 1.00 16.44 270 ILE B CA 1
ATOM 4369 C C . ILE B 1 273 ? 60.163 53.803 1.327 1.00 21.64 270 ILE B C 1
ATOM 4370 O O . ILE B 1 273 ? 60.836 53.338 0.389 1.00 26.68 270 ILE B O 1
ATOM 4375 N N . ASP B 1 274 ? 59.905 55.102 1.479 1.00 22.43 271 ASP B N 1
ATOM 4376 C CA . ASP B 1 274 ? 60.229 56.134 0.468 1.00 23.73 271 ASP B CA 1
ATOM 4377 C C . ASP B 1 274 ? 61.728 56.294 0.246 1.00 25.87 271 ASP B C 1
ATOM 4378 O O . ASP B 1 274 ? 62.174 56.604 -0.857 1.00 25.92 271 ASP B O 1
ATOM 4383 N N . ALA B 1 275 ? 62.493 56.127 1.316 1.00 21.28 272 ALA B N 1
ATOM 4384 C CA . ALA B 1 275 ? 63.930 56.471 1.328 1.00 22.07 272 ALA B CA 1
ATOM 4385 C C . ALA B 1 275 ? 64.716 55.406 2.103 1.00 18.10 272 ALA B C 1
ATOM 4386 O O . ALA B 1 275 ? 65.621 55.727 2.888 1.00 20.12 272 ALA B O 1
ATOM 4388 N N . ALA B 1 276 ? 64.345 54.147 1.891 1.00 19.41 273 ALA B N 1
ATOM 4389 C CA . ALA B 1 276 ? 64.854 53.046 2.726 1.00 23.90 273 ALA B CA 1
ATOM 4390 C C . ALA B 1 276 ? 66.384 52.941 2.653 1.00 23.53 273 ALA B C 1
ATOM 4391 O O . ALA B 1 276 ? 67.052 52.846 3.685 1.00 20.67 273 ALA B O 1
ATOM 4393 N N . ALA B 1 277 ? 66.938 52.965 1.440 1.00 26.19 274 ALA B N 1
ATOM 4394 C CA . ALA B 1 277 ? 68.400 52.855 1.293 1.00 24.98 274 ALA B CA 1
ATOM 4395 C C . ALA B 1 277 ? 69.110 54.023 1.983 1.00 25.89 274 ALA B C 1
ATOM 4396 O O . ALA B 1 277 ? 70.134 53.837 2.648 1.00 21.89 274 ALA B O 1
ATOM 4398 N N . ALA B 1 278 ? 68.574 55.232 1.805 1.00 25.82 275 ALA B N 1
ATOM 4399 C CA . ALA B 1 278 ? 69.152 56.426 2.429 1.00 22.52 275 ALA B CA 1
ATOM 4400 C C . ALA B 1 278 ? 69.102 56.354 3.943 1.00 25.40 275 ALA B C 1
ATOM 4401 O O . ALA B 1 278 ? 70.052 56.757 4.634 1.00 20.74 275 ALA B O 1
ATOM 4403 N N . LEU B 1 279 ? 67.978 55.858 4.483 1.00 19.78 276 LEU B N 1
ATOM 4404 C CA . LEU B 1 279 ? 67.870 55.690 5.907 1.00 19.91 276 LEU B CA 1
ATOM 4405 C C . LEU B 1 279 ? 68.868 54.640 6.435 1.00 20.37 276 LEU B C 1
ATOM 4406 O O . LEU B 1 279 ? 69.523 54.860 7.445 1.00 19.82 276 LEU B O 1
ATOM 4411 N N . ALA B 1 280 ? 69.023 53.522 5.729 1.00 17.92 277 ALA B N 1
ATOM 4412 C CA . ALA B 1 280 ? 70.007 52.521 6.135 1.00 20.16 277 ALA B CA 1
ATOM 4413 C C . ALA B 1 280 ? 71.401 53.151 6.165 1.00 19.37 277 ALA B C 1
ATOM 4414 O O . ALA B 1 280 ? 72.180 52.922 7.103 1.00 21.08 277 ALA B O 1
ATOM 4416 N N . SER B 1 281 ? 71.689 53.937 5.134 1.00 21.56 278 SER B N 1
ATOM 4417 C CA A SER B 1 281 ? 72.996 54.579 4.993 0.50 22.77 278 SER B CA 1
ATOM 4418 C CA B SER B 1 281 ? 73.000 54.577 4.993 0.50 24.11 278 SER B CA 1
ATOM 4419 C C . SER B 1 281 ? 73.259 55.499 6.173 1.00 23.85 278 SER B C 1
ATOM 4420 O O . SER B 1 281 ? 74.347 55.498 6.748 1.00 26.20 278 SER B O 1
ATOM 4425 N N . LEU B 1 282 ? 72.239 56.268 6.555 1.00 25.11 279 LEU B N 1
ATOM 4426 C CA . LEU B 1 282 ? 72.360 57.154 7.703 1.00 22.33 279 LEU B CA 1
ATOM 4427 C C . LEU B 1 282 ? 72.632 56.391 9.020 1.00 26.12 279 LEU B C 1
ATOM 4428 O O . LEU B 1 282 ? 73.460 56.802 9.838 1.00 26.71 279 LEU B O 1
ATOM 4433 N N . ILE B 1 283 ? 71.934 55.277 9.209 1.00 21.31 280 ILE B N 1
ATOM 4434 C CA . ILE B 1 283 ? 72.120 54.416 10.377 1.00 23.08 280 ILE B CA 1
ATOM 4435 C C . ILE B 1 283 ? 73.548 53.854 10.419 1.00 23.38 280 ILE B C 1
ATOM 4436 O O . ILE B 1 283 ? 74.161 53.811 11.483 1.00 27.36 280 ILE B O 1
ATOM 4441 N N . LEU B 1 284 ? 74.049 53.454 9.251 1.00 24.17 281 LEU B N 1
ATOM 4442 C CA . LEU B 1 284 ? 75.380 52.851 9.092 1.00 27.48 281 LEU B CA 1
ATOM 4443 C C . LEU B 1 284 ? 76.505 53.820 9.451 1.00 29.99 281 LEU B C 1
ATOM 4444 O O . LEU B 1 284 ? 77.608 53.405 9.832 1.00 30.94 281 LEU B O 1
ATOM 4449 N N . THR B 1 285 ? 76.228 55.108 9.318 1.00 25.78 282 THR B N 1
ATOM 4450 C CA . THR B 1 285 ? 77.251 56.123 9.553 1.00 31.57 282 THR B CA 1
ATOM 4451 C C . THR B 1 285 ? 77.238 56.675 10.972 1.00 29.61 282 THR B C 1
ATOM 4452 O O . THR B 1 285 ? 78.109 57.474 11.333 1.00 32.72 282 THR B O 1
ATOM 4456 N N . SER B 1 286 ? 76.263 56.258 11.778 1.00 30.42 283 SER B N 1
ATOM 4457 C CA . SER B 1 286 ? 76.162 56.726 13.156 1.00 35.51 283 SER B CA 1
ATOM 4458 C C . SER B 1 286 ? 77.345 56.210 13.987 1.00 40.81 283 SER B C 1
ATOM 4459 O O . SER B 1 286 ? 77.910 55.135 13.722 1.00 42.46 283 SER B O 1
ATOM 4463 N N . ASN C 1 2 ? 93.640 24.018 38.886 1.00 62.52 -1 ASN C N 1
ATOM 4464 C CA . ASN C 1 2 ? 92.842 22.775 39.116 1.00 59.44 -1 ASN C CA 1
ATOM 4465 C C . ASN C 1 2 ? 91.364 22.928 38.761 1.00 53.65 -1 ASN C C 1
ATOM 4466 O O . ASN C 1 2 ? 90.647 21.935 38.640 1.00 52.78 -1 ASN C O 1
ATOM 4471 N N . ALA C 1 3 ? 90.916 24.173 38.611 1.00 51.52 0 ALA C N 1
ATOM 4472 C CA . ALA C 1 3 ? 89.497 24.470 38.441 1.00 48.46 0 ALA C CA 1
ATOM 4473 C C . ALA C 1 3 ? 89.006 24.105 37.047 1.00 43.08 0 ALA C C 1
ATOM 4474 O O . ALA C 1 3 ? 89.771 24.126 36.083 1.00 42.28 0 ALA C O 1
ATOM 4476 N N . MET C 1 4 ? 87.724 23.760 36.966 1.00 42.40 1 MET C N 1
ATOM 4477 C CA . MET C 1 4 ? 87.041 23.511 35.699 1.00 36.23 1 MET C CA 1
ATOM 4478 C C . MET C 1 4 ? 87.164 24.733 34.803 1.00 37.38 1 MET C C 1
ATOM 4479 O O . MET C 1 4 ? 86.928 25.858 35.250 1.00 41.14 1 MET C O 1
ATOM 4484 N N . GLU C 1 5 ? 87.582 24.512 33.561 1.00 32.70 2 GLU C N 1
ATOM 4485 C CA . GLU C 1 5 ? 87.550 25.540 32.524 1.00 34.40 2 GLU C CA 1
ATOM 4486 C C . GLU C 1 5 ? 86.288 25.313 31.699 1.00 32.00 2 GLU C C 1
ATOM 4487 O O . GLU C 1 5 ? 85.893 24.171 31.467 1.00 28.48 2 GLU C O 1
ATOM 4493 N N . GLU C 1 6 ? 85.643 26.390 31.260 1.00 32.77 3 GLU C N 1
ATOM 4494 C CA . GLU C 1 6 ? 84.486 26.252 30.375 1.00 30.77 3 GLU C CA 1
ATOM 4495 C C . GLU C 1 6 ? 84.702 27.015 29.080 1.00 31.38 3 GLU C C 1
ATOM 4496 O O . GLU C 1 6 ? 85.171 28.149 29.092 1.00 32.55 3 GLU C O 1
ATOM 4502 N N . LYS C 1 7 ? 84.333 26.392 27.960 1.00 28.49 4 LYS C N 1
ATOM 4503 C CA . LYS C 1 7 ? 84.571 26.967 26.636 1.00 33.72 4 LYS C CA 1
ATOM 4504 C C . LYS C 1 7 ? 83.375 26.589 25.768 1.00 30.55 4 LYS C C 1
ATOM 4505 O O . LYS C 1 7 ? 82.818 25.515 25.919 1.00 35.19 4 LYS C O 1
ATOM 4511 N N . PHE C 1 8 ? 82.962 27.490 24.889 1.00 31.04 5 PHE C N 1
ATOM 4512 C CA . PHE C 1 8 ? 81.831 27.192 23.996 1.00 32.97 5 PHE C CA 1
ATOM 4513 C C . PHE C 1 8 ? 82.268 26.870 22.581 1.00 32.29 5 PHE C C 1
ATOM 4514 O O . PHE C 1 8 ? 83.227 27.455 22.058 1.00 34.31 5 PHE C O 1
ATOM 4522 N N . LEU C 1 9 ? 81.526 25.942 21.976 1.00 28.99 6 LEU C N 1
ATOM 4523 C CA . LEU C 1 9 ? 81.765 25.474 20.620 1.00 32.48 6 LEU C CA 1
ATOM 4524 C C . LEU C 1 9 ? 80.467 25.559 19.822 1.00 29.65 6 LEU C C 1
ATOM 4525 O O . LEU C 1 9 ? 79.457 24.988 20.232 1.00 30.23 6 LEU C O 1
ATOM 4530 N N . GLU C 1 10 ? 80.499 26.288 18.702 1.00 30.08 7 GLU C N 1
ATOM 4531 C CA . GLU C 1 10 ? 79.317 26.457 17.853 1.00 30.80 7 GLU C CA 1
ATOM 4532 C C . GLU C 1 10 ? 79.046 25.186 17.079 1.00 26.83 7 GLU C C 1
ATOM 4533 O O . GLU C 1 10 ? 79.964 24.597 16.503 1.00 33.91 7 GLU C O 1
ATOM 4539 N N . PHE C 1 11 ? 77.789 24.757 17.086 1.00 27.80 8 PHE C N 1
ATOM 4540 C CA . PHE C 1 11 ? 77.380 23.576 16.315 1.00 26.48 8 PHE C CA 1
ATOM 4541 C C . PHE C 1 11 ? 75.923 23.690 15.909 1.00 22.18 8 PHE C C 1
ATOM 4542 O O . PHE C 1 11 ? 75.050 23.769 16.775 1.00 25.47 8 PHE C O 1
ATOM 4550 N N . GLY C 1 12 ? 75.667 23.702 14.598 1.00 26.24 9 GLY C N 1
ATOM 4551 C CA . GLY C 1 12 ? 74.285 23.712 14.068 1.00 23.17 9 GLY C CA 1
ATOM 4552 C C . GLY C 1 12 ? 73.445 24.913 14.473 1.00 25.52 9 GLY C C 1
ATOM 4553 O O . GLY C 1 12 ? 72.220 24.802 14.669 1.00 27.04 9 GLY C O 1
ATOM 4554 N N . GLY C 1 13 ? 74.096 26.062 14.607 1.00 27.18 10 GLY C N 1
ATOM 4555 C CA . GLY C 1 13 ? 73.423 27.273 15.066 1.00 31.53 10 GLY C CA 1
ATOM 4556 C C . GLY C 1 13 ? 73.222 27.319 16.571 1.00 32.15 10 GLY C C 1
ATOM 4557 O O . GLY C 1 13 ? 72.565 28.228 17.088 1.00 32.21 10 GLY C O 1
ATOM 4558 N N . ASN C 1 14 ? 73.799 26.342 17.273 1.00 27.18 11 ASN C N 1
ATOM 4559 C CA . ASN C 1 14 ? 73.679 26.230 18.718 1.00 26.55 11 ASN C CA 1
ATOM 4560 C C . ASN C 1 14 ? 75.059 26.331 19.386 1.00 28.46 11 ASN C C 1
ATOM 4561 O O . ASN C 1 14 ? 76.085 26.361 18.698 1.00 27.70 11 ASN C O 1
ATOM 4566 N N . GLN C 1 15 ? 75.072 26.377 20.717 1.00 25.36 12 GLN C N 1
ATOM 4567 C CA . GLN C 1 15 ? 76.318 26.443 21.479 1.00 25.96 12 GLN C CA 1
ATOM 4568 C C . GLN C 1 15 ? 76.483 25.223 22.374 1.00 22.12 12 GLN C C 1
ATOM 4569 O O . GLN C 1 15 ? 75.603 24.909 23.163 1.00 27.18 12 GLN C O 1
ATOM 4575 N N . ILE C 1 16 ? 77.627 24.558 22.253 1.00 23.43 13 ILE C N 1
ATOM 4576 C CA . ILE C 1 16 ? 77.971 23.431 23.123 1.00 21.74 13 ILE C CA 1
ATOM 4577 C C . ILE C 1 16 ? 78.927 23.952 24.199 1.00 21.80 13 ILE C C 1
ATOM 4578 O O . ILE C 1 16 ? 79.970 24.516 23.878 1.00 26.14 13 ILE C O 1
ATOM 4583 N N . CYS C 1 17 ? 78.593 23.742 25.466 1.00 23.47 14 CYS C N 1
ATOM 4584 C CA . CYS C 1 17 ? 79.532 24.101 26.526 1.00 26.45 14 CYS C CA 1
ATOM 4585 C C . CYS C 1 17 ? 80.412 22.909 26.868 1.00 28.15 14 CYS C C 1
ATOM 4586 O O . CYS C 1 17 ? 79.917 21.818 27.097 1.00 27.41 14 CYS C O 1
ATOM 4589 N N . LEU C 1 18 ? 81.719 23.136 26.880 1.00 27.49 15 LEU C N 1
ATOM 4590 C CA . LEU C 1 18 ? 82.693 22.096 27.190 1.00 26.67 15 LEU C CA 1
ATOM 4591 C C . LEU C 1 18 ? 83.319 22.420 28.530 1.00 25.97 15 LEU C C 1
ATOM 4592 O O . LEU C 1 18 ? 83.915 23.478 28.691 1.00 28.70 15 LEU C O 1
ATOM 4597 N N . CYS C 1 19 ? 83.148 21.527 29.498 1.00 24.10 16 CYS C N 1
ATOM 4598 C CA . CYS C 1 19 ? 83.866 21.617 30.773 1.00 24.36 16 CYS C CA 1
ATOM 4599 C C . CYS C 1 19 ? 85.148 20.800 30.666 1.00 22.53 16 CYS C C 1
ATOM 4600 O O . CYS C 1 19 ? 85.159 19.705 30.075 1.00 24.01 16 CYS C O 1
ATOM 4603 N N . SER C 1 20 ? 86.248 21.332 31.177 1.00 24.79 17 SER C N 1
ATOM 4604 C CA A SER C 1 20 ? 87.511 20.604 31.098 0.50 24.18 17 SER C CA 1
ATOM 4605 C CA B SER C 1 20 ? 87.533 20.641 31.066 0.50 25.66 17 SER C CA 1
ATOM 4606 C C . SER C 1 20 ? 88.370 20.842 32.319 1.00 24.81 17 SER C C 1
ATOM 4607 O O . SER C 1 20 ? 88.296 21.901 32.955 1.00 25.61 17 SER C O 1
ATOM 4612 N N . TRP C 1 21 ? 89.175 19.829 32.640 1.00 22.73 18 TRP C N 1
ATOM 4613 C CA . TRP C 1 21 ? 90.139 19.881 33.732 1.00 23.10 18 TRP C CA 1
ATOM 4614 C C . TRP C 1 21 ? 91.480 19.403 33.167 1.00 25.42 18 TRP C C 1
ATOM 4615 O O . TRP C 1 21 ? 91.523 18.569 32.233 1.00 26.49 18 TRP C O 1
ATOM 4626 N N . GLY C 1 22 ? 92.574 19.934 33.706 1.00 27.95 19 GLY C N 1
ATOM 4627 C CA . GLY C 1 22 ? 93.912 19.477 33.328 1.00 25.94 19 GLY C CA 1
ATOM 4628 C C . GLY C 1 22 ? 94.478 20.248 32.153 1.00 28.47 19 GLY C C 1
ATOM 4629 O O . GLY C 1 22 ? 93.843 21.184 31.652 1.00 30.91 19 GLY C O 1
ATOM 4630 N N . SER C 1 23 ? 95.685 19.874 31.728 1.00 30.23 20 SER C N 1
ATOM 4631 C CA . SER C 1 23 ? 96.404 20.596 30.672 1.00 34.80 20 SER C CA 1
ATOM 4632 C C . SER C 1 23 ? 95.911 20.204 29.291 1.00 34.82 20 SER C C 1
ATOM 4633 O O . SER C 1 23 ? 95.748 19.009 29.017 1.00 30.56 20 SER C O 1
ATOM 4636 N N . PRO C 1 24 ? 95.716 21.198 28.399 1.00 35.09 21 PRO C N 1
ATOM 4637 C CA . PRO C 1 24 ? 95.265 20.902 27.046 1.00 36.34 21 PRO C CA 1
ATOM 4638 C C . PRO C 1 24 ? 96.286 20.077 26.268 1.00 31.98 21 PRO C C 1
ATOM 4639 O O . PRO C 1 24 ? 95.957 19.550 25.223 1.00 33.96 21 PRO C O 1
ATOM 4643 N N . GLU C 1 25 ? 97.510 19.961 26.779 1.00 28.60 22 GLU C N 1
ATOM 4644 C CA . GLU C 1 25 ? 98.542 19.172 26.099 1.00 29.00 22 GLU C CA 1
ATOM 4645 C C . GLU C 1 25 ? 98.487 17.666 26.448 1.00 30.92 22 GLU C C 1
ATOM 4646 O O . GLU C 1 25 ? 99.216 16.863 25.873 1.00 30.47 22 GLU C O 1
ATOM 4652 N N . HIS C 1 26 ? 97.621 17.284 27.381 1.00 25.06 23 HIS C N 1
ATOM 4653 C CA . HIS C 1 26 ? 97.626 15.922 27.914 1.00 23.71 23 HIS C CA 1
ATOM 4654 C C . HIS C 1 26 ? 96.616 14.988 27.239 1.00 26.58 23 HIS C C 1
ATOM 4655 O O . HIS C 1 26 ? 95.665 15.471 26.624 1.00 25.26 23 HIS C O 1
ATOM 4662 N N . PRO C 1 27 ? 96.819 13.654 27.355 1.00 23.29 24 PRO C N 1
ATOM 4663 C CA . PRO C 1 27 ? 95.883 12.692 26.757 1.00 22.36 24 PRO C CA 1
ATOM 4664 C C . PRO C 1 27 ? 94.460 12.890 27.270 1.00 23.58 24 PRO C C 1
ATOM 4665 O O . PRO C 1 27 ? 94.231 13.166 28.464 1.00 23.17 24 PRO C O 1
ATOM 4669 N N . VAL C 1 28 ? 93.508 12.757 26.360 1.00 19.87 25 VAL C N 1
ATOM 4670 C CA . VAL C 1 28 ? 92.111 13.086 26.670 1.00 21.20 25 VAL C CA 1
ATOM 4671 C C . VAL C 1 28 ? 91.323 11.931 27.279 1.00 20.14 25 VAL C C 1
ATOM 4672 O O . VAL C 1 28 ? 91.422 10.773 26.844 1.00 18.88 25 VAL C O 1
ATOM 4676 N N . VAL C 1 29 ? 90.518 12.278 28.282 1.00 18.76 26 VAL C N 1
ATOM 4677 C CA . VAL C 1 29 ? 89.434 11.428 28.755 1.00 18.03 26 VAL C CA 1
ATOM 4678 C C . VAL C 1 29 ? 88.143 12.190 28.477 1.00 19.47 26 VAL C C 1
ATOM 4679 O O . VAL C 1 29 ? 87.902 13.245 29.065 1.00 19.20 26 VAL C O 1
ATOM 4683 N N . LEU C 1 30 ? 87.323 11.644 27.597 1.00 15.43 27 LEU C N 1
ATOM 4684 C CA . LEU C 1 30 ? 86.058 12.277 27.231 1.00 18.03 27 LEU C CA 1
ATOM 4685 C C . LEU C 1 30 ? 84.909 11.626 27.997 1.00 15.87 27 LEU C C 1
ATOM 4686 O O . LEU C 1 30 ? 84.715 10.420 27.899 1.00 17.36 27 LEU C O 1
ATOM 4691 N N . CYS C 1 31 ? 84.151 12.429 28.748 1.00 15.40 28 CYS C N 1
ATOM 4692 C CA . CYS C 1 31 ? 83.103 11.925 29.638 1.00 18.41 28 CYS C CA 1
ATOM 4693 C C . CYS C 1 31 ? 81.741 12.437 29.189 1.00 16.76 28 CYS C C 1
ATOM 4694 O O . CYS C 1 31 ? 81.589 13.637 28.988 1.00 18.81 28 CYS C O 1
ATOM 4697 N N . ILE C 1 32 ? 80.770 11.540 29.086 1.00 21.17 29 ILE C N 1
ATOM 4698 C CA . ILE C 1 32 ? 79.409 11.888 28.663 1.00 17.67 29 ILE C CA 1
ATOM 4699 C C . ILE C 1 32 ? 78.436 11.633 29.811 1.00 19.69 29 ILE C C 1
ATOM 4700 O O . ILE C 1 32 ? 78.196 10.481 30.198 1.00 18.63 29 ILE C O 1
ATOM 4705 N N . HIS C 1 33 ? 77.885 12.717 30.364 1.00 17.46 30 HIS C N 1
ATOM 4706 C CA . HIS C 1 33 ? 76.871 12.628 31.397 1.00 20.67 30 HIS C CA 1
ATOM 4707 C C . HIS C 1 33 ? 75.529 12.050 30.903 1.00 22.66 30 HIS C C 1
ATOM 4708 O O . HIS C 1 33 ? 75.309 11.857 29.691 1.00 22.91 30 HIS C O 1
ATOM 4715 N N . GLY C 1 34 ? 74.655 11.766 31.863 1.00 23.41 31 GLY C N 1
ATOM 4716 C CA . GLY C 1 34 ? 73.331 11.234 31.603 1.00 24.39 31 GLY C CA 1
ATOM 4717 C C . GLY C 1 34 ? 72.255 12.309 31.670 1.00 30.37 31 GLY C C 1
ATOM 4718 O O . GLY C 1 34 ? 72.540 13.496 31.868 1.00 24.44 31 GLY C O 1
ATOM 4719 N N . ILE C 1 35 ? 71.018 11.871 31.506 1.00 28.06 32 ILE C N 1
ATOM 4720 C CA . ILE C 1 35 ? 69.867 12.771 31.461 1.00 31.31 32 ILE C CA 1
ATOM 4721 C C . ILE C 1 35 ? 69.772 13.661 32.715 1.00 28.45 32 ILE C C 1
ATOM 4722 O O . ILE C 1 35 ? 70.021 13.209 33.839 1.00 33.54 32 ILE C O 1
ATOM 4727 N N . LEU C 1 36 ? 69.466 14.938 32.471 1.00 28.04 33 LEU C N 1
ATOM 4728 C CA . LEU C 1 36 ? 69.249 15.995 33.485 1.00 31.85 33 LEU C CA 1
ATOM 4729 C C . LEU C 1 36 ? 70.526 16.513 34.156 1.00 32.83 33 LEU C C 1
ATOM 4730 O O . LEU C 1 36 ? 70.491 17.494 34.901 1.00 30.67 33 LEU C O 1
ATOM 4735 N N . GLU C 1 37 ? 71.656 15.858 33.902 1.00 30.84 34 GLU C N 1
ATOM 4736 C CA . GLU C 1 37 ? 72.890 16.299 34.524 1.00 28.78 34 GLU C CA 1
ATOM 4737 C C . GLU C 1 37 ? 73.666 17.258 33.638 1.00 28.00 34 GLU C C 1
ATOM 4738 O O . GLU C 1 37 ? 73.077 18.017 32.869 1.00 27.53 34 GLU C O 1
ATOM 4744 N N . GLN C 1 38 ? 74.985 17.262 33.780 1.00 26.28 35 GLN C N 1
ATOM 4745 C CA . GLN C 1 38 ? 75.789 18.305 33.192 1.00 20.60 35 GLN C CA 1
ATOM 4746 C C . GLN C 1 38 ? 77.246 17.927 33.287 1.00 24.05 35 GLN C C 1
ATOM 4747 O O . GLN C 1 38 ? 77.598 17.031 34.068 1.00 24.61 35 GLN C O 1
ATOM 4753 N N . GLY C 1 39 ? 78.088 18.606 32.510 1.00 23.42 36 GLY C N 1
ATOM 4754 C CA . GLY C 1 39 ? 79.530 18.266 32.434 1.00 25.58 36 GLY C CA 1
ATOM 4755 C C . GLY C 1 39 ? 80.217 18.336 33.787 1.00 25.65 36 GLY C C 1
ATOM 4756 O O . GLY C 1 39 ? 81.055 17.489 34.122 1.00 23.24 36 GLY C O 1
ATOM 4757 N N . LEU C 1 40 ? 79.835 19.339 34.577 1.00 24.98 37 LEU C N 1
ATOM 4758 C CA . LEU C 1 40 ? 80.365 19.542 35.920 1.00 28.69 37 LEU C CA 1
ATOM 4759 C C . LEU C 1 40 ? 80.126 18.369 36.877 1.00 28.02 37 LEU C C 1
ATOM 4760 O O . LEU C 1 40 ? 80.879 18.202 37.856 1.00 26.07 37 LEU C O 1
ATOM 4765 N N . ALA C 1 41 ? 79.107 17.551 36.599 1.00 27.64 38 ALA C N 1
ATOM 4766 C CA . ALA C 1 41 ? 78.814 16.374 37.432 1.00 24.00 38 ALA C CA 1
ATOM 4767 C C . ALA C 1 41 ? 79.956 15.350 37.441 1.00 23.36 38 ALA C C 1
ATOM 4768 O O . ALA C 1 41 ? 80.033 14.521 38.353 1.00 25.40 38 ALA C O 1
ATOM 4770 N N . TRP C 1 42 ? 80.828 15.426 36.439 1.00 22.66 39 TRP C N 1
ATOM 4771 C CA . TRP C 1 42 ? 82.043 14.583 36.389 1.00 23.08 39 TRP C CA 1
ATOM 4772 C C . TRP C 1 42 ? 83.209 15.083 37.232 1.00 21.00 39 TRP C C 1
ATOM 4773 O O . TRP C 1 42 ? 84.270 14.465 37.227 1.00 21.85 39 TRP C O 1
ATOM 4784 N N . GLN C 1 43 ? 83.038 16.186 37.962 1.00 21.34 40 GLN C N 1
ATOM 4785 C CA . GLN C 1 43 ? 84.189 16.793 38.634 1.00 19.25 40 GLN C CA 1
ATOM 4786 C C . GLN C 1 43 ? 84.962 15.891 39.586 1.00 21.52 40 GLN C C 1
ATOM 4787 O O . GLN C 1 43 ? 86.194 15.926 39.603 1.00 22.56 40 GLN C O 1
ATOM 4793 N N . GLU C 1 44 ? 84.257 15.114 40.399 1.00 21.63 41 GLU C N 1
ATOM 4794 C CA . GLU C 1 44 ? 84.941 14.251 41.380 1.00 23.57 41 GLU C CA 1
ATOM 4795 C C . GLU C 1 44 ? 85.769 13.121 40.742 1.00 23.79 41 GLU C C 1
ATOM 4796 O O . GLU C 1 44 ? 86.780 12.664 41.301 1.00 21.92 41 GLU C O 1
ATOM 4802 N N . VAL C 1 45 ? 85.310 12.653 39.590 1.00 20.29 42 VAL C N 1
ATOM 4803 C CA . VAL C 1 45 ? 86.051 11.686 38.781 1.00 23.41 42 VAL C CA 1
ATOM 4804 C C . VAL C 1 45 ? 87.206 12.418 38.082 1.00 19.90 42 VAL C C 1
ATOM 4805 O O . VAL C 1 45 ? 88.329 11.902 37.977 1.00 22.36 42 VAL C O 1
ATOM 4809 N N . ALA C 1 46 ? 86.918 13.612 37.573 1.00 20.56 43 ALA C N 1
ATOM 4810 C CA . ALA C 1 46 ? 87.885 14.383 36.793 1.00 21.76 43 ALA C CA 1
ATOM 4811 C C . ALA C 1 46 ? 89.141 14.858 37.549 1.00 23.73 43 ALA C C 1
ATOM 4812 O O . ALA C 1 46 ? 90.248 14.881 36.996 1.00 22.49 43 ALA C O 1
ATOM 4814 N N . LEU C 1 47 ? 88.972 15.279 38.794 1.00 22.62 44 LEU C N 1
ATOM 4815 C CA . LEU C 1 47 ? 90.101 15.843 39.541 1.00 24.44 44 LEU C CA 1
ATOM 4816 C C . LEU C 1 47 ? 91.321 14.892 39.674 1.00 22.45 44 LEU C C 1
ATOM 4817 O O . LEU C 1 47 ? 92.437 15.298 39.341 1.00 24.40 44 LEU C O 1
ATOM 4822 N N . PRO C 1 48 ? 91.109 13.634 40.106 1.00 22.78 45 PRO C N 1
ATOM 4823 C CA . PRO C 1 48 ? 92.295 12.752 40.197 1.00 24.56 45 PRO C CA 1
ATOM 4824 C C . PRO C 1 48 ? 92.900 12.429 38.828 1.00 24.45 45 PRO C C 1
ATOM 4825 O O . PRO C 1 48 ? 94.118 12.302 38.715 1.00 23.89 45 PRO C O 1
ATOM 4829 N N . LEU C 1 49 ? 92.060 12.331 37.792 1.00 21.83 46 LEU C N 1
ATOM 4830 C CA . LEU C 1 49 ? 92.567 12.105 36.449 1.00 22.25 46 LEU C CA 1
ATOM 4831 C C . LEU C 1 49 ? 93.459 13.249 35.993 1.00 19.47 46 LEU C C 1
ATOM 4832 O O . LEU C 1 49 ? 94.551 13.017 35.478 1.00 21.67 46 LEU C O 1
ATOM 4837 N N . ALA C 1 50 ? 92.995 14.481 36.209 1.00 20.32 47 ALA C N 1
ATOM 4838 C CA . ALA C 1 50 ? 93.758 15.675 35.868 1.00 20.04 47 ALA C CA 1
ATOM 4839 C C . ALA C 1 50 ? 95.018 15.737 36.718 1.00 23.00 47 ALA C C 1
ATOM 4840 O O . ALA C 1 50 ? 96.070 16.121 36.227 1.00 25.28 47 ALA C O 1
ATOM 4842 N N . ALA C 1 51 ? 94.932 15.293 37.974 1.00 23.00 48 ALA C N 1
ATOM 4843 C CA . ALA C 1 51 ? 96.119 15.313 38.852 1.00 28.49 48 ALA C CA 1
ATOM 4844 C C . ALA C 1 51 ? 97.148 14.273 38.415 1.00 29.35 48 ALA C C 1
ATOM 4845 O O . ALA C 1 51 ? 98.307 14.341 38.819 1.00 30.57 48 ALA C O 1
ATOM 4847 N N . GLN C 1 52 ? 96.725 13.343 37.563 1.00 21.94 49 GLN C N 1
ATOM 4848 C CA . GLN C 1 52 ? 97.601 12.278 37.073 1.00 25.53 49 GLN C CA 1
ATOM 4849 C C . GLN C 1 52 ? 97.945 12.387 35.588 1.00 25.09 49 GLN C C 1
ATOM 4850 O O . GLN C 1 52 ? 98.324 11.386 34.950 1.00 25.87 49 GLN C O 1
ATOM 4856 N N . GLY C 1 53 ? 97.785 13.598 35.054 1.00 20.50 50 GLY C N 1
ATOM 4857 C CA . GLY C 1 53 ? 98.304 13.960 33.736 1.00 22.77 50 GLY C CA 1
ATOM 4858 C C . GLY C 1 53 ? 97.368 13.703 32.554 1.00 25.16 50 GLY C C 1
ATOM 4859 O O . GLY C 1 53 ? 97.836 13.501 31.431 1.00 24.58 50 GLY C O 1
ATOM 4860 N N . TYR C 1 54 ? 96.062 13.710 32.812 1.00 22.56 51 TYR C N 1
ATOM 4861 C CA . TYR C 1 54 ? 95.051 13.606 31.755 1.00 20.47 51 TYR C CA 1
ATOM 4862 C C . TYR C 1 54 ? 94.335 14.924 31.570 1.00 22.44 51 TYR C C 1
ATOM 4863 O O . TYR C 1 54 ? 94.253 15.757 32.495 1.00 22.47 51 TYR C O 1
ATOM 4872 N N . ARG C 1 55 ? 93.837 15.118 30.357 1.00 20.31 52 ARG C N 1
ATOM 4873 C CA . ARG C 1 55 ? 92.973 16.244 30.046 1.00 21.91 52 ARG C CA 1
ATOM 4874 C C . ARG C 1 55 ? 91.549 15.694 30.010 1.00 24.00 52 ARG C C 1
ATOM 4875 O O . ARG C 1 55 ? 91.205 14.889 29.128 1.00 23.44 52 ARG C O 1
ATOM 4883 N N . VAL C 1 56 ? 90.718 16.107 30.968 1.00 24.63 53 VAL C N 1
ATOM 4884 C CA . VAL C 1 56 ? 89.372 15.543 31.081 1.00 22.97 53 VAL C CA 1
ATOM 4885 C C . VAL C 1 56 ? 88.406 16.527 30.444 1.00 23.91 53 VAL C C 1
ATOM 4886 O O . VAL C 1 56 ? 88.426 17.712 30.762 1.00 22.74 53 VAL C O 1
ATOM 4890 N N . VAL C 1 57 ? 87.581 16.039 29.529 1.00 20.53 54 VAL C N 1
ATOM 4891 C CA . VAL C 1 57 ? 86.641 16.907 28.803 1.00 18.79 54 VAL C CA 1
ATOM 4892 C C . VAL C 1 57 ? 85.227 16.352 28.951 1.00 21.62 54 VAL C C 1
ATOM 4893 O O . VAL C 1 57 ? 84.981 15.184 28.672 1.00 19.95 54 VAL C O 1
ATOM 4897 N N . ALA C 1 58 ? 84.297 17.203 29.386 1.00 20.40 55 ALA C N 1
ATOM 4898 C CA . ALA C 1 58 ? 82.935 16.775 29.632 1.00 19.13 55 ALA C CA 1
ATOM 4899 C C . ALA C 1 58 ? 81.970 17.788 29.027 1.00 21.30 55 ALA C C 1
ATOM 4900 O O . ALA C 1 58 ? 81.737 18.866 29.611 1.00 22.96 55 ALA C O 1
ATOM 4902 N N . PRO C 1 59 ? 81.400 17.470 27.861 1.00 20.95 56 PRO C N 1
ATOM 4903 C CA . PRO C 1 59 ? 80.475 18.442 27.278 1.00 19.92 56 PRO C CA 1
ATOM 4904 C C . PRO C 1 59 ? 79.123 18.415 27.967 1.00 20.41 56 PRO C C 1
ATOM 4905 O O . PRO C 1 59 ? 78.741 17.382 28.541 1.00 20.23 56 PRO C O 1
ATOM 4909 N N . ASP C 1 60 ? 78.424 19.558 27.951 1.00 21.80 57 ASP C N 1
ATOM 4910 C CA . ASP C 1 60 ? 77.027 19.606 28.361 1.00 22.78 57 ASP C CA 1
ATOM 4911 C C . ASP C 1 60 ? 76.237 19.202 27.116 1.00 19.96 57 ASP C C 1
ATOM 4912 O O . ASP C 1 60 ? 76.373 19.831 26.064 1.00 22.05 57 ASP C O 1
ATOM 4917 N N . LEU C 1 61 ? 75.416 18.173 27.233 1.00 19.91 58 LEU C N 1
ATOM 4918 C CA . LEU C 1 61 ? 74.515 17.791 26.149 1.00 19.37 58 LEU C CA 1
ATOM 4919 C C . LEU C 1 61 ? 73.557 18.951 25.911 1.00 23.71 58 LEU C C 1
ATOM 4920 O O . LEU C 1 61 ? 73.272 19.734 26.829 1.00 20.67 58 LEU C O 1
ATOM 4925 N N . PHE C 1 62 ? 73.083 19.088 24.683 1.00 20.61 59 PHE C N 1
ATOM 4926 C CA . PHE C 1 62 ? 72.065 20.124 24.417 1.00 21.30 59 PHE C CA 1
ATOM 4927 C C . PHE C 1 62 ? 70.901 20.076 25.390 1.00 21.88 59 PHE C C 1
ATOM 4928 O O . PHE C 1 62 ? 70.428 19.000 25.791 1.00 23.00 59 PHE C O 1
ATOM 4936 N N . GLY C 1 63 ? 70.449 21.259 25.799 1.00 21.63 60 GLY C N 1
ATOM 4937 C CA . GLY C 1 63 ? 69.340 21.334 26.742 1.00 25.99 60 GLY C CA 1
ATOM 4938 C C . GLY C 1 63 ? 69.778 21.163 28.192 1.00 27.61 60 GLY C C 1
ATOM 4939 O O . GLY C 1 63 ? 68.976 21.385 29.082 1.00 26.24 60 GLY C O 1
ATOM 4940 N N . HIS C 1 64 ? 71.032 20.744 28.411 1.00 23.59 61 HIS C N 1
ATOM 4941 C CA . HIS C 1 64 ? 71.593 20.499 29.749 1.00 26.65 61 HIS C CA 1
ATOM 4942 C C . HIS C 1 64 ? 72.689 21.517 30.093 1.00 23.05 61 HIS C C 1
ATOM 4943 O O . HIS C 1 64 ? 73.318 22.099 29.208 1.00 26.52 61 HIS C O 1
ATOM 4950 N N . GLY C 1 65 ? 72.969 21.685 31.385 1.00 28.33 62 GLY C N 1
ATOM 4951 C CA . GLY C 1 65 ? 74.076 22.535 31.820 1.00 28.65 62 GLY C CA 1
ATOM 4952 C C . GLY C 1 65 ? 73.996 23.931 31.245 1.00 32.39 62 GLY C C 1
ATOM 4953 O O . GLY C 1 65 ? 72.991 24.630 31.430 1.00 29.44 62 GLY C O 1
ATOM 4954 N N . ARG C 1 66 ? 75.042 24.329 30.535 1.00 27.61 63 ARG C N 1
ATOM 4955 C CA . ARG C 1 66 ? 75.088 25.640 29.884 1.00 31.33 63 ARG C CA 1
ATOM 4956 C C . ARG C 1 66 ? 75.060 25.549 28.359 1.00 32.58 63 ARG C C 1
ATOM 4957 O O . ARG C 1 66 ? 75.373 26.524 27.668 1.00 31.93 63 ARG C O 1
ATOM 4965 N N . SER C 1 67 ? 74.711 24.380 27.826 1.00 27.06 64 SER C N 1
ATOM 4966 C CA . SER C 1 67 ? 74.597 24.261 26.380 1.00 23.46 64 SER C CA 1
ATOM 4967 C C . SER C 1 67 ? 73.250 24.818 25.950 1.00 25.73 64 SER C C 1
ATOM 4968 O O . SER C 1 67 ? 72.323 24.859 26.763 1.00 27.43 64 SER C O 1
ATOM 4971 N N . SER C 1 68 ? 73.160 25.243 24.689 1.00 29.31 65 SER C N 1
ATOM 4972 C CA . SER C 1 68 ? 71.910 25.763 24.102 1.00 32.21 65 SER C CA 1
ATOM 4973 C C . SER C 1 68 ? 70.705 24.878 24.344 1.00 32.06 65 SER C C 1
ATOM 4974 O O . SER C 1 68 ? 70.802 23.647 24.350 1.00 28.68 65 SER C O 1
ATOM 4977 N N . HIS C 1 69 ? 69.559 25.532 24.506 1.00 27.72 66 HIS C N 1
ATOM 4978 C CA . HIS C 1 69 ? 68.276 24.864 24.430 1.00 28.59 66 HIS C CA 1
ATOM 4979 C C . HIS C 1 69 ? 67.902 24.819 22.955 1.00 31.14 66 HIS C C 1
ATOM 4980 O O . HIS C 1 69 ? 68.122 25.787 22.211 1.00 32.53 66 HIS C O 1
ATOM 4987 N N . LEU C 1 70 ? 67.361 23.695 22.509 1.00 26.96 67 LEU C N 1
ATOM 4988 C CA . LEU C 1 70 ? 67.004 23.580 21.107 1.00 26.62 67 LEU C CA 1
ATOM 4989 C C . LEU C 1 70 ? 65.625 24.203 20.875 1.00 23.22 67 LEU C C 1
ATOM 4990 O O . LEU C 1 70 ? 64.681 23.909 21.608 1.00 28.14 67 LEU C O 1
ATOM 4995 N N . GLU C 1 71 ? 65.527 25.089 19.885 1.00 24.00 68 GLU C N 1
ATOM 4996 C CA . GLU C 1 71 ? 64.298 25.874 19.656 1.00 25.57 68 GLU C CA 1
ATOM 4997 C C . GLU C 1 71 ? 63.128 25.018 19.185 1.00 26.84 68 GLU C C 1
ATOM 4998 O O . GLU C 1 71 ? 61.946 25.348 19.402 1.00 24.82 68 GLU C O 1
ATOM 5004 N N . MET C 1 72 ? 63.451 23.929 18.510 1.00 24.68 69 MET C N 1
ATOM 5005 C CA . MET C 1 72 ? 62.417 23.014 18.075 1.00 27.80 69 MET C CA 1
ATOM 5006 C C . MET C 1 72 ? 62.566 21.716 18.842 1.00 26.80 69 MET C C 1
ATOM 5007 O O . MET C 1 72 ? 63.618 21.070 18.786 1.00 28.89 69 MET C O 1
ATOM 5012 N N . VAL C 1 73 ? 61.501 21.343 19.537 1.00 28.97 70 VAL C N 1
ATOM 5013 C CA . VAL C 1 73 ? 61.529 20.253 20.514 1.00 31.68 70 VAL C CA 1
ATOM 5014 C C . VAL C 1 73 ? 61.957 18.914 19.897 1.00 23.70 70 VAL C C 1
ATOM 5015 O O . VAL C 1 73 ? 62.652 18.134 20.539 1.00 23.36 70 VAL C O 1
ATOM 5019 N N . THR C 1 74 ? 61.547 18.673 18.656 1.00 24.31 71 THR C N 1
ATOM 5020 C CA . THR C 1 74 ? 61.851 17.416 17.961 1.00 22.69 71 THR C CA 1
ATOM 5021 C C . THR C 1 74 ? 63.327 17.292 17.604 1.00 22.00 71 THR C C 1
ATOM 5022 O O . THR C 1 74 ? 63.753 16.238 17.168 1.00 22.76 71 THR C O 1
ATOM 5026 N N . SER C 1 75 ? 64.107 18.350 17.826 1.00 18.74 72 SER C N 1
ATOM 5027 C CA . SER C 1 75 ? 65.562 18.273 17.648 1.00 19.38 72 SER C CA 1
ATOM 5028 C C . SER C 1 75 ? 66.250 17.469 18.745 1.00 20.01 72 SER C C 1
ATOM 5029 O O . SER C 1 75 ? 67.358 16.970 18.535 1.00 21.80 72 SER C O 1
ATOM 5032 N N . TYR C 1 76 ? 65.592 17.337 19.898 1.00 23.44 73 TYR C N 1
ATOM 5033 C CA . TYR C 1 76 ? 66.095 16.492 20.975 1.00 24.73 73 TYR C CA 1
ATOM 5034 C C . TYR C 1 76 ? 65.864 15.046 20.586 1.00 28.02 73 TYR C C 1
ATOM 5035 O O . TYR C 1 76 ? 64.719 14.584 20.483 1.00 32.55 73 TYR C O 1
ATOM 5044 N N . SER C 1 77 ? 66.957 14.348 20.310 1.00 26.40 74 SER C N 1
ATOM 5045 C CA . SER C 1 77 ? 66.907 12.962 19.856 1.00 25.75 74 SER C CA 1
ATOM 5046 C C . SER C 1 77 ? 68.260 12.341 20.129 1.00 24.85 74 SER C C 1
ATOM 5047 O O . SER C 1 77 ? 69.247 13.060 20.301 1.00 22.88 74 SER C O 1
ATOM 5050 N N . SER C 1 78 ? 68.305 11.013 20.176 1.00 22.83 75 SER C N 1
ATOM 5051 C CA A SER C 1 78 ? 69.585 10.330 20.352 0.50 23.92 75 SER C CA 1
ATOM 5052 C CA B SER C 1 78 ? 69.579 10.314 20.342 0.50 24.30 75 SER C CA 1
ATOM 5053 C C . SER C 1 78 ? 70.556 10.726 19.235 1.00 21.82 75 SER C C 1
ATOM 5054 O O . SER C 1 78 ? 71.733 10.971 19.498 1.00 24.83 75 SER C O 1
ATOM 5059 N N . LEU C 1 79 ? 70.066 10.811 17.994 1.00 21.85 76 LEU C N 1
ATOM 5060 C CA . LEU C 1 79 ? 70.916 11.179 16.858 1.00 20.47 76 LEU C CA 1
ATOM 5061 C C . LEU C 1 79 ? 71.517 12.565 17.015 1.00 20.98 76 LEU C C 1
ATOM 5062 O O . LEU C 1 79 ? 72.689 12.753 16.770 1.00 18.73 76 LEU C O 1
ATOM 5067 N N . THR C 1 80 ? 70.718 13.535 17.463 1.00 20.85 77 THR C N 1
ATOM 5068 C CA . THR C 1 80 ? 71.271 14.861 17.773 1.00 16.72 77 THR C CA 1
ATOM 5069 C C . THR C 1 80 ? 72.411 14.819 18.816 1.00 17.04 77 THR C C 1
ATOM 5070 O O . THR C 1 80 ? 73.491 15.449 18.632 1.00 18.13 77 THR C O 1
ATOM 5074 N N . PHE C 1 81 ? 72.209 14.057 19.896 1.00 16.12 78 PHE C N 1
ATOM 5075 C CA . PHE C 1 81 ? 73.275 13.952 20.913 1.00 20.75 78 PHE C CA 1
ATOM 5076 C C . PHE C 1 81 ? 74.511 13.234 20.343 1.00 16.95 78 PHE C C 1
ATOM 5077 O O . PHE C 1 81 ? 75.642 13.612 20.638 1.00 19.29 78 PHE C O 1
ATOM 5085 N N . LEU C 1 82 ? 74.293 12.232 19.499 1.00 18.45 79 LEU C N 1
ATOM 5086 C CA . LEU C 1 82 ? 75.446 11.533 18.894 1.00 18.72 79 LEU C CA 1
ATOM 5087 C C . LEU C 1 82 ? 76.243 12.445 17.975 1.00 20.77 79 LEU C C 1
ATOM 5088 O O . LEU C 1 82 ? 77.471 12.467 18.002 1.00 20.27 79 LEU C O 1
ATOM 5093 N N . ALA C 1 83 ? 75.532 13.213 17.160 1.00 19.05 80 ALA C N 1
ATOM 5094 C CA . ALA C 1 83 ? 76.166 14.179 16.290 1.00 20.08 80 ALA C CA 1
ATOM 5095 C C . ALA C 1 83 ? 76.934 15.223 17.109 1.00 18.56 80 ALA C C 1
ATOM 5096 O O . ALA C 1 83 ? 78.014 15.674 16.735 1.00 17.62 80 ALA C O 1
ATOM 5098 N N . GLN C 1 84 ? 76.344 15.624 18.221 1.00 18.71 81 GLN C N 1
ATOM 5099 C CA . GLN C 1 84 ? 76.974 16.602 19.102 1.00 17.81 81 GLN C CA 1
ATOM 5100 C C . GLN C 1 84 ? 78.311 16.062 19.640 1.00 20.15 81 GLN C C 1
ATOM 5101 O O . GLN C 1 84 ? 79.340 16.753 19.618 1.00 19.99 81 GLN C O 1
ATOM 5107 N N . ILE C 1 85 ? 78.294 14.817 20.100 1.00 17.50 82 ILE C N 1
ATOM 5108 C CA . ILE C 1 85 ? 79.515 14.192 20.641 1.00 20.43 82 ILE C CA 1
ATOM 5109 C C . ILE C 1 85 ? 80.550 13.993 19.536 1.00 18.16 82 ILE C C 1
ATOM 5110 O O . ILE C 1 85 ? 81.745 14.233 19.729 1.00 19.97 82 ILE C O 1
ATOM 5115 N N . ASP C 1 86 ? 80.087 13.570 18.361 1.00 19.97 83 ASP C N 1
ATOM 5116 C CA . ASP C 1 86 ? 80.975 13.422 17.203 1.00 24.23 83 ASP C CA 1
ATOM 5117 C C . ASP C 1 86 ? 81.644 14.762 16.862 1.00 24.22 83 ASP C C 1
ATOM 5118 O O . ASP C 1 86 ? 82.830 14.807 16.519 1.00 22.45 83 ASP C O 1
ATOM 5123 N N . ARG C 1 87 ? 80.895 15.853 17.014 1.00 21.33 84 ARG C N 1
ATOM 5124 C CA . ARG C 1 87 ? 81.432 17.188 16.787 1.00 22.06 84 ARG C CA 1
ATOM 5125 C C . ARG C 1 87 ? 82.515 17.546 17.809 1.00 22.26 84 ARG C C 1
ATOM 5126 O O . ARG C 1 87 ? 83.576 18.081 17.441 1.00 23.93 84 ARG C O 1
ATOM 5134 N N . VAL C 1 88 ? 82.253 17.228 19.076 1.00 21.52 85 VAL C N 1
ATOM 5135 C CA . VAL C 1 88 ? 83.232 17.419 20.147 1.00 22.05 85 VAL C CA 1
ATOM 5136 C C . VAL C 1 88 ? 84.498 16.614 19.825 1.00 22.93 85 VAL C C 1
ATOM 5137 O O . VAL C 1 88 ? 85.604 17.134 19.924 1.00 23.56 85 VAL C O 1
ATOM 5141 N N . ILE C 1 89 ? 84.340 15.356 19.424 1.00 21.68 86 ILE C N 1
ATOM 5142 C CA . ILE C 1 89 ? 85.510 14.538 19.036 1.00 23.13 86 ILE C CA 1
ATOM 5143 C C . ILE C 1 89 ? 86.364 15.200 17.942 1.00 25.05 86 ILE C C 1
ATOM 5144 O O . ILE C 1 89 ? 87.597 15.229 18.031 1.00 27.02 86 ILE C O 1
ATOM 5149 N N . GLN C 1 90 ? 85.722 15.763 16.934 1.00 28.49 87 GLN C N 1
ATOM 5150 C CA A GLN C 1 90 ? 86.401 16.457 15.834 0.50 31.69 87 GLN C CA 1
ATOM 5151 C CA B GLN C 1 90 ? 86.483 16.400 15.863 0.50 32.21 87 GLN C CA 1
ATOM 5152 C C . GLN C 1 90 ? 87.225 17.656 16.335 1.00 34.90 87 GLN C C 1
ATOM 5153 O O . GLN C 1 90 ? 88.187 18.097 15.685 1.00 36.56 87 GLN C O 1
ATOM 5164 N N . GLU C 1 91 ? 86.834 18.192 17.491 1.00 31.33 88 GLU C N 1
ATOM 5165 C CA . GLU C 1 91 ? 87.533 19.319 18.100 1.00 33.26 88 GLU C CA 1
ATOM 5166 C C . GLU C 1 91 ? 88.785 18.902 18.895 1.00 33.68 88 GLU C C 1
ATOM 5167 O O . GLU C 1 91 ? 89.669 19.715 19.156 1.00 36.90 88 GLU C O 1
ATOM 5173 N N . LEU C 1 92 ? 88.856 17.631 19.271 1.00 30.26 89 LEU C N 1
ATOM 5174 C CA . LEU C 1 92 ? 89.939 17.115 20.110 1.00 28.32 89 LEU C CA 1
ATOM 5175 C C . LEU C 1 92 ? 91.116 16.614 19.261 1.00 31.95 89 LEU C C 1
ATOM 5176 O O . LEU C 1 92 ? 90.965 16.423 18.048 1.00 30.84 89 LEU C O 1
ATOM 5181 N N . PRO C 1 93 ? 92.294 16.415 19.885 1.00 35.18 90 PRO C N 1
ATOM 5182 C CA . PRO C 1 93 ? 93.461 15.876 19.179 1.00 35.37 90 PRO C CA 1
ATOM 5183 C C . PRO C 1 93 ? 93.204 14.542 18.488 1.00 38.09 90 PRO C C 1
ATOM 5184 O O . PRO C 1 93 ? 92.466 13.683 19.008 1.00 33.02 90 PRO C O 1
ATOM 5188 N N . ASP C 1 94 ? 93.825 14.373 17.325 1.00 38.96 91 ASP C N 1
ATOM 5189 C CA . ASP C 1 94 ? 93.664 13.154 16.533 1.00 43.47 91 ASP C CA 1
ATOM 5190 C C . ASP C 1 94 ? 94.536 12.026 17.098 1.00 43.57 91 ASP C C 1
ATOM 5191 O O . ASP C 1 94 ? 95.513 11.586 16.486 1.00 41.90 91 ASP C O 1
ATOM 5196 N N . GLN C 1 95 ? 94.175 11.592 18.300 1.00 35.92 92 GLN C N 1
ATOM 5197 C CA . GLN C 1 95 ? 94.838 10.507 18.993 1.00 35.28 92 GLN C CA 1
ATOM 5198 C C . GLN C 1 95 ? 93.723 9.697 19.641 1.00 31.62 92 GLN C C 1
ATOM 5199 O O . GLN C 1 95 ? 92.777 10.297 20.149 1.00 30.01 92 GLN C O 1
ATOM 5205 N N . PRO C 1 96 ? 93.829 8.349 19.641 1.00 29.90 93 PRO C N 1
ATOM 5206 C CA . PRO C 1 96 ? 92.815 7.555 20.362 1.00 28.85 93 PRO C CA 1
ATOM 5207 C C . PRO C 1 96 ? 92.714 7.991 21.821 1.00 27.14 93 PRO C C 1
ATOM 5208 O O . PRO C 1 96 ? 93.744 8.221 22.467 1.00 26.86 93 PRO C O 1
ATOM 5212 N N . LEU C 1 97 ? 91.480 8.099 22.320 1.00 22.32 94 LEU C N 1
ATOM 5213 C CA . LEU C 1 97 ? 91.226 8.643 23.644 1.00 21.18 94 LEU C CA 1
ATOM 5214 C C . LEU C 1 97 ? 90.414 7.686 24.519 1.00 21.37 94 LEU C C 1
ATOM 5215 O O . LEU C 1 97 ? 89.936 6.645 24.058 1.00 21.37 94 LEU C O 1
ATOM 5220 N N . LEU C 1 98 ? 90.249 8.045 25.784 1.00 19.75 95 LEU C N 1
ATOM 5221 C CA . LEU C 1 98 ? 89.457 7.248 26.704 1.00 19.74 95 LEU C CA 1
ATOM 5222 C C . LEU C 1 98 ? 88.064 7.847 26.730 1.00 19.63 95 LEU C C 1
ATOM 5223 O O . LEU C 1 98 ? 87.919 9.043 26.975 1.00 21.80 95 LEU C O 1
ATOM 5228 N N . LEU C 1 99 ? 87.055 7.007 26.521 1.00 18.19 96 LEU C N 1
ATOM 5229 C CA . LEU C 1 99 ? 85.663 7.453 26.423 1.00 17.88 96 LEU C CA 1
ATOM 5230 C C . LEU C 1 99 ? 84.877 6.829 27.574 1.00 18.55 96 LEU C C 1
ATOM 5231 O O . LEU C 1 99 ? 84.839 5.597 27.716 1.00 18.54 96 LEU C O 1
ATOM 5236 N N . VAL C 1 100 ? 84.234 7.683 28.372 1.00 15.83 97 VAL C N 1
ATOM 5237 C CA . VAL C 1 100 ? 83.489 7.260 29.549 1.00 16.31 97 VAL C CA 1
ATOM 5238 C C . VAL C 1 100 ? 82.093 7.832 29.457 1.00 15.07 97 VAL C C 1
ATOM 5239 O O . VAL C 1 100 ? 81.919 8.996 29.065 1.00 17.90 97 VAL C O 1
ATOM 5243 N N . GLY C 1 101 ? 81.095 7.012 29.768 1.00 18.12 98 GLY C N 1
ATOM 5244 C CA . GLY C 1 101 ? 79.709 7.482 29.733 1.00 21.28 98 GLY C CA 1
ATOM 5245 C C . GLY C 1 101 ? 78.966 6.935 30.927 1.00 17.81 98 GLY C C 1
ATOM 5246 O O . GLY C 1 101 ? 79.303 5.865 31.438 1.00 21.65 98 GLY C O 1
ATOM 5247 N N . HIS C 1 102 ? 77.962 7.693 31.382 1.00 21.37 99 HIS C N 1
ATOM 5248 C CA . HIS C 1 102 ? 77.090 7.270 32.471 1.00 22.70 99 HIS C CA 1
ATOM 5249 C C . HIS C 1 102 ? 75.635 7.186 32.001 1.00 23.34 99 HIS C C 1
ATOM 5250 O O . HIS C 1 102 ? 75.101 8.175 31.493 1.00 24.93 99 HIS C O 1
ATOM 5257 N N . SER C 1 103 ? 75.014 6.016 32.188 1.00 22.50 100 SER C N 1
ATOM 5258 C CA . SER C 1 103 ? 73.578 5.835 31.932 1.00 28.05 100 SER C CA 1
ATOM 5259 C C . SER C 1 103 ? 73.219 6.182 30.477 1.00 26.95 100 SER C C 1
ATOM 5260 O O . SER C 1 103 ? 73.741 5.545 29.570 1.00 26.09 100 SER C O 1
ATOM 5263 N N . MET C 1 104 ? 72.370 7.184 30.225 1.00 25.54 101 MET C N 1
ATOM 5264 C CA . MET C 1 104 ? 72.126 7.582 28.820 1.00 28.04 101 MET C CA 1
ATOM 5265 C C . MET C 1 104 ? 73.447 7.930 28.114 1.00 22.85 101 MET C C 1
ATOM 5266 O O . MET C 1 104 ? 73.620 7.675 26.914 1.00 22.13 101 MET C O 1
ATOM 5271 N N . GLY C 1 105 ? 74.356 8.543 28.868 1.00 22.10 102 GLY C N 1
ATOM 5272 C CA . GLY C 1 105 ? 75.706 8.838 28.375 1.00 19.66 102 GLY C CA 1
ATOM 5273 C C . GLY C 1 105 ? 76.481 7.590 27.977 1.00 18.19 102 GLY C C 1
ATOM 5274 O O . GLY C 1 105 ? 77.302 7.642 27.062 1.00 20.63 102 GLY C O 1
ATOM 5275 N N . ALA C 1 106 ? 76.272 6.476 28.696 1.00 19.12 103 ALA C N 1
ATOM 5276 C CA . ALA C 1 106 ? 76.911 5.211 28.321 1.00 20.03 103 ALA C CA 1
ATOM 5277 C C . ALA C 1 106 ? 76.281 4.645 27.052 1.00 19.59 103 ALA C C 1
ATOM 5278 O O . ALA C 1 106 ? 76.987 4.125 26.217 1.00 19.30 103 ALA C O 1
ATOM 5280 N N . MET C 1 107 ? 74.962 4.775 26.894 1.00 19.81 104 MET C N 1
ATOM 5281 C CA . MET C 1 107 ? 74.315 4.401 25.617 1.00 21.28 104 MET C CA 1
ATOM 5282 C C . MET C 1 107 ? 74.931 5.204 24.456 1.00 23.76 104 MET C C 1
ATOM 5283 O O . MET C 1 107 ? 75.351 4.642 23.425 1.00 20.02 104 MET C O 1
ATOM 5288 N N . LEU C 1 108 ? 75.032 6.517 24.638 1.00 21.65 105 LEU C N 1
ATOM 5289 C CA . LEU C 1 108 ? 75.631 7.366 23.606 1.00 21.13 105 LEU C CA 1
ATOM 5290 C C . LEU C 1 108 ? 77.074 6.964 23.314 1.00 21.81 105 LEU C C 1
ATOM 5291 O O . LEU C 1 108 ? 77.472 6.907 22.158 1.00 21.79 105 LEU C O 1
ATOM 5296 N N . ALA C 1 109 ? 77.853 6.706 24.366 1.00 18.23 106 ALA C N 1
ATOM 5297 C CA . ALA C 1 109 ? 79.255 6.331 24.221 1.00 18.58 106 ALA C CA 1
ATOM 5298 C C . ALA C 1 109 ? 79.384 5.043 23.403 1.00 18.95 106 ALA C C 1
ATOM 5299 O O . ALA C 1 109 ? 80.298 4.937 22.584 1.00 18.94 106 ALA C O 1
ATOM 5301 N N . THR C 1 110 ? 78.481 4.075 23.614 1.00 19.31 107 THR C N 1
ATOM 5302 C CA A THR C 1 110 ? 78.538 2.808 22.847 0.50 20.97 107 THR C CA 1
ATOM 5303 C CA B THR C 1 110 ? 78.538 2.817 22.865 0.50 22.20 107 THR C CA 1
ATOM 5304 C C . THR C 1 110 ? 78.330 3.056 21.365 1.00 21.03 107 THR C C 1
ATOM 5305 O O . THR C 1 110 ? 79.027 2.481 20.527 1.00 22.21 107 THR C O 1
ATOM 5312 N N . ALA C 1 111 ? 77.354 3.908 21.043 1.00 22.22 108 ALA C N 1
ATOM 5313 C CA . ALA C 1 111 ? 77.069 4.244 19.658 1.00 21.27 108 ALA C CA 1
ATOM 5314 C C . ALA C 1 111 ? 78.275 4.900 18.988 1.00 23.42 108 ALA C C 1
ATOM 5315 O O . ALA C 1 111 ? 78.666 4.516 17.882 1.00 24.91 108 ALA C O 1
ATOM 5317 N N . ILE C 1 112 ? 78.888 5.858 19.683 1.00 19.53 109 ILE C N 1
ATOM 5318 C CA . ILE C 1 112 ? 80.096 6.497 19.188 1.00 18.89 109 ILE C CA 1
ATOM 5319 C C . ILE C 1 112 ? 81.220 5.482 18.958 1.00 23.38 109 ILE C C 1
ATOM 5320 O O . ILE C 1 112 ? 81.891 5.499 17.924 1.00 24.28 109 ILE C O 1
ATOM 5325 N N . ALA C 1 113 ? 81.439 4.612 19.931 1.00 21.13 110 ALA C N 1
ATOM 5326 C CA . ALA C 1 113 ? 82.494 3.617 19.810 1.00 20.62 110 ALA C CA 1
ATOM 5327 C C . ALA C 1 113 ? 82.225 2.611 18.679 1.00 22.26 110 ALA C C 1
ATOM 5328 O O . ALA C 1 113 ? 83.169 2.104 18.068 1.00 22.93 110 ALA C O 1
ATOM 5330 N N . SER C 1 114 ? 80.953 2.341 18.396 1.00 26.32 111 SER C N 1
ATOM 5331 C CA . SER C 1 114 ? 80.607 1.416 17.294 1.00 26.20 111 SER C CA 1
ATOM 5332 C C . SER C 1 114 ? 80.967 2.000 15.922 1.00 30.39 111 SER C C 1
ATOM 5333 O O . SER C 1 114 ? 81.349 1.266 14.998 1.00 32.29 111 SER C O 1
ATOM 5336 N N . VAL C 1 115 ? 80.902 3.325 15.833 1.00 24.37 112 VAL C N 1
ATOM 5337 C CA . VAL C 1 115 ? 81.101 4.079 14.593 1.00 29.59 112 VAL C CA 1
ATOM 5338 C C . VAL C 1 115 ? 82.535 4.579 14.433 1.00 29.16 112 VAL C C 1
ATOM 5339 O O . VAL C 1 115 ? 83.061 4.608 13.309 1.00 30.56 112 VAL C O 1
ATOM 5343 N N . ARG C 1 116 ? 83.169 4.958 15.546 1.00 26.17 113 ARG C N 1
ATOM 5344 C CA . ARG C 1 116 ? 84.544 5.499 15.530 1.00 24.64 113 ARG C CA 1
ATOM 5345 C C . ARG C 1 116 ? 85.560 4.624 16.289 1.00 25.04 113 ARG C C 1
ATOM 5346 O O . ARG C 1 116 ? 86.285 5.145 17.141 1.00 23.20 113 ARG C O 1
ATOM 5354 N N . PRO C 1 117 ? 85.653 3.315 15.958 1.00 27.26 114 PRO C N 1
ATOM 5355 C CA . PRO C 1 117 ? 86.476 2.448 16.793 1.00 26.32 114 PRO C CA 1
ATOM 5356 C C . PRO C 1 117 ? 87.919 2.909 16.881 1.00 27.32 114 PRO C C 1
ATOM 5357 O O . PRO C 1 117 ? 88.516 2.796 17.947 1.00 27.92 114 PRO C O 1
ATOM 5361 N N . LYS C 1 118 ? 88.449 3.483 15.799 1.00 27.14 115 LYS C N 1
ATOM 5362 C CA . LYS C 1 118 ? 89.865 3.859 15.741 1.00 28.71 115 LYS C CA 1
ATOM 5363 C C . LYS C 1 118 ? 90.216 5.010 16.688 1.00 31.46 115 LYS C C 1
ATOM 5364 O O . LYS C 1 118 ? 91.388 5.213 17.020 1.00 31.40 115 LYS C O 1
ATOM 5370 N N . LYS C 1 119 ? 89.198 5.750 17.114 1.00 28.39 116 LYS C N 1
ATOM 5371 C CA . LYS C 1 119 ? 89.374 6.909 17.996 1.00 25.44 116 LYS C CA 1
ATOM 5372 C C . LYS C 1 119 ? 89.277 6.531 19.481 1.00 25.13 116 LYS C C 1
ATOM 5373 O O . LYS C 1 119 ? 89.611 7.330 20.371 1.00 23.01 116 LYS C O 1
ATOM 5379 N N . ILE C 1 120 ? 88.823 5.317 19.762 1.00 24.44 117 ILE C N 1
ATOM 5380 C CA . ILE C 1 120 ? 88.588 4.938 21.153 1.00 26.25 117 ILE C CA 1
ATOM 5381 C C . ILE C 1 120 ? 89.645 3.950 21.652 1.00 27.50 117 ILE C C 1
ATOM 5382 O O . ILE C 1 120 ? 89.701 2.808 21.199 1.00 30.40 117 ILE C O 1
ATOM 5387 N N . LYS C 1 121 ? 90.488 4.408 22.577 1.00 21.90 118 LYS C N 1
ATOM 5388 C CA . LYS C 1 121 ? 91.490 3.545 23.230 1.00 28.68 118 LYS C CA 1
ATOM 5389 C C . LYS C 1 121 ? 90.862 2.535 24.203 1.00 25.14 118 LYS C C 1
ATOM 5390 O O . LYS C 1 121 ? 91.258 1.368 24.231 1.00 26.57 118 LYS C O 1
ATOM 5396 N N . GLU C 1 122 ? 89.937 3.011 25.033 1.00 25.57 119 GLU C N 1
ATOM 5397 C CA . GLU C 1 122 ? 89.199 2.195 26.011 1.00 23.28 119 GLU C CA 1
ATOM 5398 C C . GLU C 1 122 ? 87.839 2.829 26.163 1.00 21.56 119 GLU C C 1
ATOM 5399 O O . GLU C 1 122 ? 87.712 4.055 26.125 1.00 21.59 119 GLU C O 1
ATOM 5405 N N . LEU C 1 123 ? 86.833 1.977 26.313 1.00 19.85 120 LEU C N 1
ATOM 5406 C CA . LEU C 1 123 ? 85.452 2.414 26.446 1.00 20.41 120 LEU C CA 1
ATOM 5407 C C . LEU C 1 123 ? 85.018 2.021 27.857 1.00 23.18 120 LEU C C 1
ATOM 5408 O O . LEU C 1 123 ? 85.138 0.865 28.225 1.00 24.53 120 LEU C O 1
ATOM 5413 N N . ILE C 1 124 ? 84.571 2.991 28.665 1.00 19.42 121 ILE C N 1
ATOM 5414 C CA . ILE C 1 124 ? 84.189 2.711 30.058 1.00 17.40 121 ILE C CA 1
ATOM 5415 C C . ILE C 1 124 ? 82.718 3.067 30.169 1.00 20.23 121 ILE C C 1
ATOM 5416 O O . ILE C 1 124 ? 82.343 4.235 30.038 1.00 18.23 121 ILE C O 1
ATOM 5421 N N . LEU C 1 125 ? 81.881 2.053 30.377 1.00 19.69 122 LEU C N 1
ATOM 5422 C CA . LEU C 1 125 ? 80.441 2.257 30.338 1.00 20.91 122 LEU C CA 1
ATOM 5423 C C . LEU C 1 125 ? 79.882 2.096 31.747 1.00 25.09 122 LEU C C 1
ATOM 5424 O O . LEU C 1 125 ? 79.815 0.979 32.267 1.00 23.97 122 LEU C O 1
ATOM 5429 N N . VAL C 1 126 ? 79.485 3.221 32.350 1.00 21.68 123 VAL C N 1
ATOM 5430 C CA . VAL C 1 126 ? 79.044 3.244 33.731 1.00 23.14 123 VAL C CA 1
ATOM 5431 C C . VAL C 1 126 ? 77.532 3.162 33.760 1.00 24.33 123 VAL C C 1
ATOM 5432 O O . VAL C 1 126 ? 76.848 4.056 33.258 1.00 23.92 123 VAL C O 1
ATOM 5436 N N . GLU C 1 127 ? 77.017 2.059 34.310 1.00 23.77 124 GLU C N 1
ATOM 5437 C CA . GLU C 1 127 ? 75.570 1.853 34.455 1.00 24.98 124 GLU C CA 1
ATOM 5438 C C . GLU C 1 127 ? 74.835 1.917 33.109 1.00 28.30 124 GLU C C 1
ATOM 5439 O O . GLU C 1 127 ? 73.868 2.668 32.932 1.00 25.79 124 GLU C O 1
ATOM 5445 N N . LEU C 1 128 ? 75.314 1.112 32.163 1.00 27.90 125 LEU C N 1
ATOM 5446 C CA . LEU C 1 128 ? 74.680 0.980 30.851 1.00 27.01 125 LEU C CA 1
ATOM 5447 C C . LEU C 1 128 ? 73.268 0.397 30.965 1.00 32.52 125 LEU C C 1
ATOM 5448 O O . LEU C 1 128 ? 73.102 -0.733 31.422 1.00 32.07 125 LEU C O 1
ATOM 5453 N N . PRO C 1 129 ? 72.253 1.163 30.529 1.00 33.06 126 PRO C N 1
ATOM 5454 C CA . PRO C 1 129 ? 70.875 0.657 30.531 1.00 40.08 126 PRO C CA 1
ATOM 5455 C C . PRO C 1 129 ? 70.634 -0.366 29.416 1.00 40.17 126 PRO C C 1
ATOM 5456 O O . PRO C 1 129 ? 71.421 -0.467 28.471 1.00 34.72 126 PRO C O 1
ATOM 5460 N N . LEU C 1 130 ? 69.561 -1.137 29.540 1.00 42.60 127 LEU C N 1
ATOM 5461 C CA . LEU C 1 130 ? 69.135 -2.012 28.462 1.00 46.94 127 LEU C CA 1
ATOM 5462 C C . LEU C 1 130 ? 67.648 -1.766 28.206 1.00 48.55 127 LEU C C 1
ATOM 5463 O O . LEU C 1 130 ? 66.850 -1.843 29.143 1.00 46.91 127 LEU C O 1
ATOM 5468 N N . PRO C 1 131 ? 67.274 -1.429 26.952 1.00 48.40 128 PRO C N 1
ATOM 5469 C CA . PRO C 1 131 ? 65.850 -1.282 26.633 1.00 51.25 128 PRO C CA 1
ATOM 5470 C C . PRO C 1 131 ? 65.105 -2.593 26.845 1.00 55.87 128 PRO C C 1
ATOM 5471 O O . PRO C 1 131 ? 65.637 -3.665 26.538 1.00 55.41 128 PRO C O 1
ATOM 5475 N N . ALA C 1 132 ? 63.890 -2.500 27.378 1.00 61.56 129 ALA C N 1
ATOM 5476 C CA . ALA C 1 132 ? 63.084 -3.680 27.685 1.00 65.49 129 ALA C CA 1
ATOM 5477 C C . ALA C 1 132 ? 62.524 -4.341 26.424 1.00 67.32 129 ALA C C 1
ATOM 5478 O O . ALA C 1 132 ? 62.564 -3.763 25.333 1.00 64.43 129 ALA C O 1
ATOM 5480 N N . GLU C 1 133 ? 62.000 -5.553 26.593 1.00 73.77 130 GLU C N 1
ATOM 5481 C CA . GLU C 1 133 ? 61.425 -6.335 25.495 1.00 79.42 130 GLU C CA 1
ATOM 5482 C C . GLU C 1 133 ? 60.141 -5.699 24.957 1.00 81.42 130 GLU C C 1
ATOM 5483 O O . GLU C 1 133 ? 59.690 -4.667 25.458 1.00 81.39 130 GLU C O 1
ATOM 5489 N N . GLU C 1 134 ? 59.563 -6.320 23.932 1.00 85.74 131 GLU C N 1
ATOM 5490 C CA . GLU C 1 134 ? 58.298 -5.866 23.353 1.00 88.52 131 GLU C CA 1
ATOM 5491 C C . GLU C 1 134 ? 57.131 -6.205 24.280 1.00 91.16 131 GLU C C 1
ATOM 5492 O O . GLU C 1 134 ? 57.295 -6.957 25.244 1.00 92.67 131 GLU C O 1
ATOM 5498 N N . SER C 1 135 ? 55.958 -5.650 23.983 1.00 92.27 132 SER C N 1
ATOM 5499 C CA . SER C 1 135 ? 54.745 -5.927 24.757 1.00 93.92 132 SER C CA 1
ATOM 5500 C C . SER C 1 135 ? 53.515 -6.064 23.861 1.00 94.87 132 SER C C 1
ATOM 5501 O O . SER C 1 135 ? 53.510 -5.608 22.716 1.00 94.60 132 SER C O 1
ATOM 5504 N N . ALA C 1 140 ? 55.345 3.105 18.854 1.00 80.06 137 ALA C N 1
ATOM 5505 C CA . ALA C 1 140 ? 55.653 4.451 18.382 1.00 79.20 137 ALA C CA 1
ATOM 5506 C C . ALA C 1 140 ? 54.418 5.350 18.391 1.00 79.13 137 ALA C C 1
ATOM 5507 O O . ALA C 1 140 ? 54.492 6.503 18.820 1.00 78.11 137 ALA C O 1
ATOM 5509 N N . VAL C 1 141 ? 53.289 4.811 17.931 1.00 78.96 138 VAL C N 1
ATOM 5510 C CA . VAL C 1 141 ? 52.016 5.549 17.871 1.00 79.38 138 VAL C CA 1
ATOM 5511 C C . VAL C 1 141 ? 51.731 6.368 19.145 1.00 78.59 138 VAL C C 1
ATOM 5512 O O . VAL C 1 141 ? 51.104 7.429 19.081 1.00 78.01 138 VAL C O 1
ATOM 5516 N N . ASN C 1 142 ? 52.225 5.882 20.285 1.00 78.30 139 ASN C N 1
ATOM 5517 C CA . ASN C 1 142 ? 52.054 6.569 21.564 1.00 75.92 139 ASN C CA 1
ATOM 5518 C C . ASN C 1 142 ? 53.145 7.589 21.881 1.00 71.98 139 ASN C C 1
ATOM 5519 O O . ASN C 1 142 ? 52.851 8.648 22.435 1.00 71.91 139 ASN C O 1
ATOM 5524 N N . GLN C 1 143 ? 54.393 7.276 21.523 1.00 68.49 140 GLN C N 1
ATOM 5525 C CA . GLN C 1 143 ? 55.518 8.218 21.668 1.00 62.94 140 GLN C CA 1
ATOM 5526 C C . GLN C 1 143 ? 55.391 9.406 20.708 1.00 60.44 140 GLN C C 1
ATOM 5527 O O . GLN C 1 143 ? 55.931 10.493 20.958 1.00 52.93 140 GLN C O 1
ATOM 5533 N N . LEU C 1 144 ? 54.686 9.174 19.602 1.00 57.93 141 LEU C N 1
ATOM 5534 C CA . LEU C 1 144 ? 54.389 10.212 18.622 1.00 54.19 141 LEU C CA 1
ATOM 5535 C C . LEU C 1 144 ? 53.463 11.250 19.260 1.00 52.04 141 LEU C C 1
ATOM 5536 O O . LEU C 1 144 ? 53.771 12.448 19.263 1.00 50.53 141 LEU C O 1
ATOM 5541 N N . THR C 1 145 ? 52.361 10.777 19.847 1.00 54.31 142 THR C N 1
ATOM 5542 C CA . THR C 1 145 ? 51.455 11.626 20.634 1.00 58.03 142 THR C CA 1
ATOM 5543 C C . THR C 1 145 ? 52.226 12.454 21.673 1.00 56.98 142 THR C C 1
ATOM 5544 O O . THR C 1 145 ? 52.049 13.673 21.765 1.00 54.95 142 THR C O 1
ATOM 5548 N N . THR C 1 146 ? 53.104 11.785 22.420 1.00 62.24 143 THR C N 1
ATOM 5549 C CA . THR C 1 146 ? 53.898 12.405 23.484 1.00 63.98 143 THR C CA 1
ATOM 5550 C C . THR C 1 146 ? 54.676 13.630 22.994 1.00 64.97 143 THR C C 1
ATOM 5551 O O . THR C 1 146 ? 54.648 14.683 23.629 1.00 67.13 143 THR C O 1
ATOM 5555 N N . CYS C 1 147 ? 55.352 13.492 21.856 1.00 63.73 144 CYS C N 1
ATOM 5556 C CA . CYS C 1 147 ? 56.224 14.546 21.344 1.00 61.52 144 CYS C CA 1
ATOM 5557 C C . CYS C 1 147 ? 55.467 15.758 20.796 1.00 59.36 144 CYS C C 1
ATOM 5558 O O . CYS C 1 147 ? 55.915 16.894 20.951 1.00 59.11 144 CYS C O 1
ATOM 5561 N N . LEU C 1 148 ? 54.325 15.508 20.158 1.00 51.75 145 LEU C N 1
ATOM 5562 C CA . LEU C 1 148 ? 53.523 16.566 19.549 1.00 51.58 145 LEU C CA 1
ATOM 5563 C C . LEU C 1 148 ? 52.766 17.377 20.590 1.00 50.64 145 LEU C C 1
ATOM 5564 O O . LEU C 1 148 ? 52.597 18.587 20.447 1.00 46.71 145 LEU C O 1
ATOM 5569 N N . ASP C 1 149 ? 52.321 16.704 21.646 1.00 59.53 146 ASP C N 1
ATOM 5570 C CA . ASP C 1 149 ? 51.470 17.330 22.650 1.00 65.34 146 ASP C CA 1
ATOM 5571 C C . ASP C 1 149 ? 52.263 17.929 23.808 1.00 68.80 146 ASP C C 1
ATOM 5572 O O . ASP C 1 149 ? 51.725 18.709 24.591 1.00 71.34 146 ASP C O 1
ATOM 5577 N N . TYR C 1 150 ? 53.537 17.565 23.909 1.00 78.32 147 TYR C N 1
ATOM 5578 C CA . TYR C 1 150 ? 54.430 18.177 24.893 1.00 83.24 147 TYR C CA 1
ATOM 5579 C C . TYR C 1 150 ? 55.396 19.181 24.259 1.00 85.68 147 TYR C C 1
ATOM 5580 O O . TYR C 1 150 ? 56.294 19.687 24.931 1.00 84.88 147 TYR C O 1
ATOM 5589 N N . LEU C 1 151 ? 55.210 19.463 22.969 1.00 89.42 148 LEU C N 1
ATOM 5590 C CA . LEU C 1 151 ? 55.895 20.586 22.322 1.00 92.21 148 LEU C CA 1
ATOM 5591 C C . LEU C 1 151 ? 54.998 21.829 22.300 1.00 94.87 148 LEU C C 1
ATOM 5592 O O . LEU C 1 151 ? 55.495 22.959 22.280 1.00 96.16 148 LEU C O 1
ATOM 5597 N N . SER C 1 152 ? 53.682 21.605 22.303 1.00 96.74 149 SER C N 1
ATOM 5598 C CA . SER C 1 152 ? 52.689 22.682 22.331 1.00 98.20 149 SER C CA 1
ATOM 5599 C C . SER C 1 152 ? 52.319 23.065 23.765 1.00 98.21 149 SER C C 1
ATOM 5600 O O . SER C 1 152 ? 52.390 24.241 24.134 1.00 98.30 149 SER C O 1
ATOM 5603 N N . SER C 1 153 ? 51.926 22.070 24.562 1.00 97.61 150 SER C N 1
ATOM 5604 C CA . SER C 1 153 ? 51.541 22.287 25.959 1.00 95.91 150 SER C CA 1
ATOM 5605 C C . SER C 1 153 ? 52.760 22.371 26.879 1.00 93.24 150 SER C C 1
ATOM 5606 O O . SER C 1 153 ? 52.845 23.281 27.708 1.00 93.59 150 SER C O 1
ATOM 5609 N N . THR C 1 154 ? 53.687 21.420 26.723 1.00 88.73 151 THR C N 1
ATOM 5610 C CA . THR C 1 154 ? 54.971 21.370 27.457 1.00 84.66 151 THR C CA 1
ATOM 5611 C C . THR C 1 154 ? 54.857 21.164 28.983 1.00 81.11 151 THR C C 1
ATOM 5612 O O . THR C 1 154 ? 53.879 21.583 29.604 1.00 82.75 151 THR C O 1
ATOM 5616 N N . PRO C 1 155 ? 55.854 20.488 29.587 1.00 77.43 152 PRO C N 1
ATOM 5617 C CA . PRO C 1 155 ? 56.018 20.551 31.041 1.00 72.97 152 PRO C CA 1
ATOM 5618 C C . PRO C 1 155 ? 56.630 21.894 31.453 1.00 69.06 152 PRO C C 1
ATOM 5619 O O . PRO C 1 155 ? 57.123 22.643 30.601 1.00 67.73 152 PRO C O 1
ATOM 5623 N N . GLN C 1 156 ? 56.593 22.196 32.747 1.00 64.22 153 GLN C N 1
ATOM 5624 C CA . GLN C 1 156 ? 57.232 23.405 33.263 1.00 59.10 153 GLN C CA 1
ATOM 5625 C C . GLN C 1 156 ? 57.854 23.187 34.644 1.00 55.56 153 GLN C C 1
ATOM 5626 O O . GLN C 1 156 ? 57.372 22.360 35.431 1.00 52.66 153 GLN C O 1
ATOM 5632 N N . HIS C 1 157 ? 58.932 23.924 34.916 1.00 48.51 154 HIS C N 1
ATOM 5633 C CA . HIS C 1 157 ? 59.655 23.815 36.175 1.00 46.50 154 HIS C CA 1
ATOM 5634 C C . HIS C 1 157 ? 58.839 24.434 37.294 1.00 45.69 154 HIS C C 1
ATOM 5635 O O . HIS C 1 157 ? 58.188 25.471 37.088 1.00 43.46 154 HIS C O 1
ATOM 5642 N N . PRO C 1 158 ? 58.865 23.803 38.485 1.00 46.31 155 PRO C N 1
ATOM 5643 C CA . PRO C 1 158 ? 58.344 24.506 39.656 1.00 46.64 155 PRO C CA 1
ATOM 5644 C C . PRO C 1 158 ? 59.306 25.632 40.050 1.00 45.55 155 PRO C C 1
ATOM 5645 O O . PRO C 1 158 ? 60.465 25.638 39.629 1.00 40.87 155 PRO C O 1
ATOM 5649 N N . ILE C 1 159 ? 58.814 26.577 40.837 1.00 47.12 156 ILE C N 1
ATOM 5650 C CA . ILE C 1 159 ? 59.629 27.683 41.321 1.00 46.56 156 ILE C CA 1
ATOM 5651 C C . ILE C 1 159 ? 60.064 27.366 42.752 1.00 49.32 156 ILE C C 1
ATOM 5652 O O . ILE C 1 159 ? 59.227 27.129 43.634 1.00 49.77 156 ILE C O 1
ATOM 5657 N N . PHE C 1 160 ? 61.376 27.345 42.964 1.00 43.77 157 PHE C N 1
ATOM 5658 C CA . PHE C 1 160 ? 61.960 27.148 44.286 1.00 48.69 157 PHE C CA 1
ATOM 5659 C C . PHE C 1 160 ? 62.148 28.516 44.937 1.00 46.61 157 PHE C C 1
ATOM 5660 O O . PHE C 1 160 ? 62.276 29.510 44.229 1.00 48.52 157 PHE C O 1
ATOM 5668 N N . PRO C 1 161 ? 62.173 28.568 46.284 1.00 50.41 158 PRO C N 1
ATOM 5669 C CA . PRO C 1 161 ? 62.453 29.820 47.013 1.00 50.95 158 PRO C CA 1
ATOM 5670 C C . PRO C 1 161 ? 63.879 30.341 46.803 1.00 47.38 158 PRO C C 1
ATOM 5671 O O . PRO C 1 161 ? 64.111 31.550 46.848 1.00 44.04 158 PRO C O 1
ATOM 5675 N N . ASP C 1 162 ? 64.818 29.425 46.601 1.00 44.53 159 ASP C N 1
ATOM 5676 C CA . ASP C 1 162 ? 66.238 29.762 46.446 1.00 47.70 159 ASP C CA 1
ATOM 5677 C C . ASP C 1 162 ? 67.045 28.546 45.989 1.00 46.03 159 ASP C C 1
ATOM 5678 O O . ASP C 1 162 ? 66.502 27.430 45.872 1.00 43.79 159 ASP C O 1
ATOM 5683 N N . VAL C 1 163 ? 68.338 28.768 45.733 1.00 35.95 160 VAL C N 1
ATOM 5684 C CA . VAL C 1 163 ? 69.225 27.697 45.284 1.00 42.90 160 VAL C CA 1
ATOM 5685 C C . VAL C 1 163 ? 69.287 26.577 46.339 1.00 41.53 160 VAL C C 1
ATOM 5686 O O . VAL C 1 163 ? 69.258 25.414 45.980 1.00 37.35 160 VAL C O 1
ATOM 5690 N N . ALA C 1 164 ? 69.305 26.923 47.630 1.00 39.08 161 ALA C N 1
ATOM 5691 C CA . ALA C 1 164 ? 69.381 25.896 48.673 1.00 41.30 161 ALA C CA 1
ATOM 5692 C C . ALA C 1 164 ? 68.335 24.782 48.488 1.00 48.52 161 ALA C C 1
ATOM 5693 O O . ALA C 1 164 ? 68.658 23.587 48.625 1.00 43.43 161 ALA C O 1
ATOM 5695 N N . THR C 1 165 ? 67.098 25.166 48.153 1.00 47.71 162 THR C N 1
ATOM 5696 C CA . THR C 1 165 ? 66.051 24.186 47.810 1.00 47.23 162 THR C CA 1
ATOM 5697 C C . THR C 1 165 ? 66.439 23.309 46.610 1.00 43.68 162 THR C C 1
ATOM 5698 O O . THR C 1 165 ? 66.230 22.090 46.636 1.00 40.64 162 THR C O 1
ATOM 5702 N N . ALA C 1 166 ? 66.995 23.924 45.568 1.00 43.56 163 ALA C N 1
ATOM 5703 C CA . ALA C 1 166 ? 67.451 23.167 44.385 1.00 36.69 163 ALA C CA 1
ATOM 5704 C C . ALA C 1 166 ? 68.566 22.177 44.735 1.00 41.04 163 ALA C C 1
ATOM 5705 O O . ALA C 1 166 ? 68.483 20.993 44.380 1.00 41.10 163 ALA C O 1
ATOM 5707 N N . ALA C 1 167 ? 69.588 22.659 45.444 1.00 39.32 164 ALA C N 1
ATOM 5708 C CA . ALA C 1 167 ? 70.674 21.808 45.954 1.00 42.97 164 ALA C CA 1
ATOM 5709 C C . ALA C 1 167 ? 70.187 20.634 46.819 1.00 44.38 164 ALA C C 1
ATOM 5710 O O . ALA C 1 167 ? 70.752 19.539 46.766 1.00 43.32 164 ALA C O 1
ATOM 5712 N N . SER C 1 168 ? 69.152 20.876 47.622 1.00 42.60 165 SER C N 1
ATOM 5713 C CA . SER C 1 168 ? 68.522 19.841 48.444 1.00 43.17 165 SER C CA 1
ATOM 5714 C C . SER C 1 168 ? 67.803 18.797 47.596 1.00 41.50 165 SER C C 1
ATOM 5715 O O . SER C 1 168 ? 67.829 17.607 47.914 1.00 39.82 165 SER C O 1
ATOM 5718 N N . ARG C 1 169 ? 67.137 19.256 46.536 1.00 38.63 166 ARG C N 1
ATOM 5719 C CA . ARG C 1 169 ? 66.486 18.349 45.589 1.00 37.97 166 ARG C CA 1
ATOM 5720 C C . ARG C 1 169 ? 67.538 17.468 44.929 1.00 38.21 166 ARG C C 1
ATOM 5721 O O . ARG C 1 169 ? 67.275 16.298 44.646 1.00 40.06 166 ARG C O 1
ATOM 5729 N N . LEU C 1 170 ? 68.722 18.031 44.688 1.00 35.81 167 LEU C N 1
ATOM 5730 C CA . LEU C 1 170 ? 69.819 17.243 44.076 1.00 40.71 167 LEU C CA 1
ATOM 5731 C C . LEU C 1 170 ? 70.392 16.209 45.048 1.00 40.86 167 LEU C C 1
ATOM 5732 O O . LEU C 1 170 ? 70.723 15.088 44.642 1.00 45.42 167 LEU C O 1
ATOM 5737 N N . ARG C 1 171 ? 70.505 16.586 46.319 1.00 47.08 168 ARG C N 1
ATOM 5738 C CA . ARG C 1 171 ? 70.920 15.642 47.364 1.00 49.86 168 ARG C CA 1
ATOM 5739 C C . ARG C 1 171 ? 69.835 14.602 47.632 1.00 53.45 168 ARG C C 1
ATOM 5740 O O . ARG C 1 171 ? 70.138 13.475 47.998 1.00 53.85 168 ARG C O 1
ATOM 5748 N N . GLN C 1 172 ? 68.574 14.984 47.437 1.00 55.53 169 GLN C N 1
ATOM 5749 C CA . GLN C 1 172 ? 67.449 14.051 47.509 1.00 58.11 169 GLN C CA 1
ATOM 5750 C C . GLN C 1 172 ? 67.586 13.007 46.401 1.00 56.26 169 GLN C C 1
ATOM 5751 O O . GLN C 1 172 ? 67.411 11.805 46.632 1.00 58.34 169 GLN C O 1
ATOM 5757 N N . ALA C 1 173 ? 67.920 13.482 45.203 1.00 50.90 170 ALA C N 1
ATOM 5758 C CA . ALA C 1 173 ? 68.184 12.630 44.056 1.00 47.46 170 ALA C CA 1
ATOM 5759 C C . ALA C 1 173 ? 69.435 11.767 44.269 1.00 44.54 170 ALA C C 1
ATOM 5760 O O . ALA C 1 173 ? 69.438 10.588 43.920 1.00 46.56 170 ALA C O 1
ATOM 5762 N N . ILE C 1 174 ? 70.484 12.364 44.840 1.00 45.57 171 ILE C N 1
ATOM 5763 C CA . ILE C 1 174 ? 71.777 11.687 45.042 1.00 44.23 171 ILE C CA 1
ATOM 5764 C C . ILE C 1 174 ? 72.285 11.887 46.479 1.00 45.09 171 ILE C C 1
ATOM 5765 O O . ILE C 1 174 ? 73.055 12.817 46.749 1.00 46.62 171 ILE C O 1
ATOM 5770 N N . PRO C 1 175 ? 71.855 11.012 47.408 1.00 45.55 172 PRO C N 1
ATOM 5771 C CA . PRO C 1 175 ? 72.150 11.141 48.842 1.00 48.76 172 PRO C CA 1
ATOM 5772 C C . PRO C 1 175 ? 73.635 11.237 49.214 1.00 50.35 172 PRO C C 1
ATOM 5773 O O . PRO C 1 175 ? 73.953 11.752 50.284 1.00 52.73 172 PRO C O 1
ATOM 5777 N N . SER C 1 176 ? 74.532 10.757 48.351 1.00 45.46 173 SER C N 1
ATOM 5778 C CA . SER C 1 176 ? 75.970 10.811 48.646 1.00 47.25 173 SER C CA 1
ATOM 5779 C C . SER C 1 176 ? 76.640 12.120 48.205 1.00 42.66 173 SER C C 1
ATOM 5780 O O . SER C 1 176 ? 77.811 12.353 48.491 1.00 43.38 173 SER C O 1
ATOM 5783 N N . LEU C 1 177 ? 75.890 12.978 47.519 1.00 40.69 174 LEU C N 1
ATOM 5784 C CA . LEU C 1 177 ? 76.397 14.275 47.084 1.00 39.56 174 LEU C CA 1
ATOM 5785 C C . LEU C 1 177 ? 76.717 15.188 48.268 1.00 44.06 174 LEU C C 1
ATOM 5786 O O . LEU C 1 177 ? 75.885 15.346 49.170 1.00 48.38 174 LEU C O 1
ATOM 5791 N N . SER C 1 178 ? 77.911 15.789 48.271 1.00 43.22 175 SER C N 1
ATOM 5792 C CA . SER C 1 178 ? 78.309 16.713 49.345 1.00 45.59 175 SER C CA 1
ATOM 5793 C C . SER C 1 178 ? 77.562 18.048 49.266 1.00 48.39 175 SER C C 1
ATOM 5794 O O . SER C 1 178 ? 77.033 18.404 48.217 1.00 44.81 175 SER C O 1
ATOM 5797 N N . GLU C 1 179 ? 77.528 18.787 50.375 1.00 47.72 176 GLU C N 1
ATOM 5798 C CA . GLU C 1 179 ? 76.878 20.097 50.388 1.00 49.13 176 GLU C CA 1
ATOM 5799 C C . GLU C 1 179 ? 77.559 21.071 49.426 1.00 45.88 176 GLU C C 1
ATOM 5800 O O . GLU C 1 179 ? 76.883 21.744 48.648 1.00 49.35 176 GLU C O 1
ATOM 5806 N N . GLU C 1 180 ? 78.891 21.118 49.473 1.00 44.37 177 GLU C N 1
ATOM 5807 C CA . GLU C 1 180 ? 79.710 21.988 48.617 1.00 45.65 177 GLU C CA 1
ATOM 5808 C C . GLU C 1 180 ? 79.541 21.669 47.120 1.00 46.63 177 GLU C C 1
ATOM 5809 O O . GLU C 1 180 ? 79.421 22.576 46.279 1.00 44.65 177 GLU C O 1
ATOM 5815 N N . PHE C 1 181 ? 79.534 20.385 46.789 1.00 40.28 178 PHE C N 1
ATOM 5816 C CA . PHE C 1 181 ? 79.380 19.975 45.381 1.00 38.97 178 PHE C CA 1
ATOM 5817 C C . PHE C 1 181 ? 77.939 20.206 44.897 1.00 41.15 178 PHE C C 1
ATOM 5818 O O . PHE C 1 181 ? 77.726 20.770 43.805 1.00 40.06 178 PHE C O 1
ATOM 5826 N N . SER C 1 182 ? 76.959 19.793 45.704 1.00 40.55 179 SER C N 1
ATOM 5827 C CA . SER C 1 182 ? 75.538 19.978 45.352 1.00 43.95 179 SER C CA 1
ATOM 5828 C C . SER C 1 182 ? 75.195 21.437 45.078 1.00 45.88 179 SER C C 1
ATOM 5829 O O . SER C 1 182 ? 74.398 21.732 44.185 1.00 38.43 179 SER C O 1
ATOM 5832 N N . TYR C 1 183 ? 75.821 22.334 45.837 1.00 48.28 180 TYR C N 1
ATOM 5833 C CA . TYR C 1 183 ? 75.580 23.772 45.725 1.00 52.89 180 TYR C CA 1
ATOM 5834 C C . TYR C 1 183 ? 76.150 24.291 44.417 1.00 49.32 180 TYR C C 1
ATOM 5835 O O . TYR C 1 183 ? 75.455 24.980 43.672 1.00 41.17 180 TYR C O 1
ATOM 5844 N N . ILE C 1 184 ? 77.404 23.938 44.132 1.00 46.35 181 ILE C N 1
ATOM 5845 C CA . ILE C 1 184 ? 78.038 24.323 42.872 1.00 47.66 181 ILE C CA 1
ATOM 5846 C C . ILE C 1 184 ? 77.252 23.755 41.671 1.00 41.66 181 ILE C C 1
ATOM 5847 O O . ILE C 1 184 ? 77.024 24.472 40.692 1.00 38.20 181 ILE C O 1
ATOM 5852 N N . LEU C 1 185 ? 76.788 22.506 41.774 1.00 37.01 182 LEU C N 1
ATOM 5853 C CA . LEU C 1 185 ? 75.968 21.901 40.705 1.00 35.95 182 LEU C CA 1
ATOM 5854 C C . LEU C 1 185 ? 74.639 22.640 40.506 1.00 36.04 182 LEU C C 1
ATOM 5855 O O . LEU C 1 185 ? 74.327 23.062 39.391 1.00 35.28 182 LEU C O 1
ATOM 5860 N N . ALA C 1 186 ? 73.864 22.778 41.584 1.00 39.03 183 ALA C N 1
ATOM 5861 C CA . ALA C 1 186 ? 72.578 23.497 41.546 1.00 36.87 183 ALA C CA 1
ATOM 5862 C C . ALA C 1 186 ? 72.739 24.914 41.007 1.00 41.62 183 ALA C C 1
ATOM 5863 O O . ALA C 1 186 ? 71.883 25.399 40.250 1.00 38.76 183 ALA C O 1
ATOM 5865 N N . GLN C 1 187 ? 73.832 25.570 41.391 1.00 41.32 184 GLN C N 1
ATOM 5866 C CA . GLN C 1 187 ? 74.112 26.941 40.962 1.00 45.00 184 GLN C CA 1
ATOM 5867 C C . GLN C 1 187 ? 74.209 27.040 39.444 1.00 39.31 184 GLN C C 1
ATOM 5868 O O . GLN C 1 187 ? 73.585 27.901 38.827 1.00 40.74 184 GLN C O 1
ATOM 5874 N N . ARG C 1 188 ? 75.008 26.157 38.852 1.00 36.05 185 ARG C N 1
ATOM 5875 C CA . ARG C 1 188 ? 75.261 26.153 37.408 1.00 32.45 185 ARG C CA 1
ATOM 5876 C C . ARG C 1 188 ? 73.996 25.949 36.577 1.00 28.79 185 ARG C C 1
ATOM 5877 O O . ARG C 1 188 ? 73.912 26.429 35.443 1.00 32.83 185 ARG C O 1
ATOM 5885 N N . ILE C 1 189 ? 73.006 25.253 37.141 1.00 33.50 186 ILE C N 1
ATOM 5886 C CA . ILE C 1 189 ? 71.762 24.927 36.402 1.00 33.22 186 ILE C CA 1
ATOM 5887 C C . ILE C 1 189 ? 70.493 25.523 37.025 1.00 30.38 186 ILE C C 1
ATOM 5888 O O . ILE C 1 189 ? 69.400 24.957 36.921 1.00 32.87 186 ILE C O 1
ATOM 5893 N N . THR C 1 190 ? 70.641 26.654 37.690 1.00 34.92 187 THR C N 1
ATOM 5894 C CA . THR C 1 190 ? 69.468 27.407 38.135 1.00 37.71 187 THR C CA 1
ATOM 5895 C C . THR C 1 190 ? 69.580 28.852 37.703 1.00 41.30 187 THR C C 1
ATOM 5896 O O . THR C 1 190 ? 70.689 29.382 37.530 1.00 37.85 187 THR C O 1
ATOM 5900 N N . GLN C 1 191 ? 68.412 29.468 37.517 1.00 38.23 188 GLN C N 1
ATOM 5901 C CA . GLN C 1 191 ? 68.321 30.866 37.128 1.00 39.95 188 GLN C CA 1
ATOM 5902 C C . GLN C 1 191 ? 67.212 31.509 37.945 1.00 38.97 188 GLN C C 1
ATOM 5903 O O . GLN C 1 191 ? 66.282 30.808 38.366 1.00 38.17 188 GLN C O 1
ATOM 5909 N N . PRO C 1 192 ? 67.295 32.835 38.166 1.00 40.40 189 PRO C N 1
ATOM 5910 C CA . PRO C 1 192 ? 66.193 33.594 38.794 1.00 44.77 189 PRO C CA 1
ATOM 5911 C C . PRO C 1 192 ? 64.906 33.595 37.968 1.00 44.66 189 PRO C C 1
ATOM 5912 O O . PRO C 1 192 ? 64.953 33.758 36.749 1.00 41.56 189 PRO C O 1
ATOM 5916 N N . ASN C 1 193 ? 63.766 33.416 38.632 1.00 46.90 190 ASN C N 1
ATOM 5917 C CA . ASN C 1 193 ? 62.472 33.481 37.965 1.00 48.83 190 ASN C CA 1
ATOM 5918 C C . ASN C 1 193 ? 61.291 33.579 38.918 1.00 49.48 190 ASN C C 1
ATOM 5919 O O . ASN C 1 193 ? 61.185 32.808 39.877 1.00 45.98 190 ASN C O 1
ATOM 5924 N N . GLN C 1 194 ? 60.405 34.533 38.631 1.00 49.00 191 GLN C N 1
ATOM 5925 C CA . GLN C 1 194 ? 59.167 34.726 39.388 1.00 49.82 191 GLN C CA 1
ATOM 5926 C C . GLN C 1 194 ? 59.405 34.819 40.898 1.00 49.27 191 GLN C C 1
ATOM 5927 O O . GLN C 1 194 ? 58.675 34.216 41.694 1.00 52.67 191 GLN C O 1
ATOM 5933 N N . GLY C 1 195 ? 60.428 35.581 41.286 1.00 43.94 192 GLY C N 1
ATOM 5934 C CA . GLY C 1 195 ? 60.709 35.825 42.699 1.00 38.35 192 GLY C CA 1
ATOM 5935 C C . GLY C 1 195 ? 61.344 34.660 43.442 1.00 45.88 192 GLY C C 1
ATOM 5936 O O . GLY C 1 195 ? 61.460 34.689 44.673 1.00 45.91 192 GLY C O 1
ATOM 5937 N N . GLY C 1 196 ? 61.745 33.633 42.690 1.00 40.69 193 GLY C N 1
ATOM 5938 C CA . GLY C 1 196 ? 62.475 32.493 43.230 1.00 41.42 193 GLY C CA 1
ATOM 5939 C C . GLY C 1 196 ? 63.537 32.058 42.235 1.00 42.54 193 GLY C C 1
ATOM 5940 O O . GLY C 1 196 ? 64.084 32.891 41.505 1.00 44.30 193 GLY C O 1
ATOM 5941 N N . VAL C 1 197 ? 63.830 30.760 42.209 1.00 37.02 194 VAL C N 1
ATOM 5942 C CA . VAL C 1 197 ? 64.690 30.177 41.155 1.00 36.41 194 VAL C CA 1
ATOM 5943 C C . VAL C 1 197 ? 64.051 28.959 40.503 1.00 40.65 194 VAL C C 1
ATOM 5944 O O . VAL C 1 197 ? 63.127 28.350 41.053 1.00 42.04 194 VAL C O 1
ATOM 5948 N N . ARG C 1 198 ? 64.560 28.602 39.327 1.00 36.76 195 ARG C N 1
ATOM 5949 C CA . ARG C 1 198 ? 64.092 27.433 38.616 1.00 38.31 195 ARG C CA 1
ATOM 5950 C C . ARG C 1 198 ? 65.282 26.825 37.897 1.00 37.11 195 ARG C C 1
ATOM 5951 O O . ARG C 1 198 ? 66.304 27.483 37.683 1.00 30.98 195 ARG C O 1
ATOM 5959 N N . TRP C 1 199 ? 65.140 25.567 37.525 1.00 38.19 196 TRP C N 1
ATOM 5960 C CA . TRP C 1 199 ? 66.158 24.918 36.724 1.00 35.09 196 TRP C CA 1
ATOM 5961 C C . TRP C 1 199 ? 66.359 25.720 35.430 1.00 38.25 196 TRP C C 1
ATOM 5962 O O . TRP C 1 199 ? 65.394 26.271 34.883 1.00 34.68 196 TRP C O 1
ATOM 5973 N N . SER C 1 200 ? 67.608 25.822 34.973 1.00 34.52 197 SER C N 1
ATOM 5974 C CA . SER C 1 200 ? 67.929 26.550 33.737 1.00 38.89 197 SER C CA 1
ATOM 5975 C C . SER C 1 200 ? 68.268 25.611 32.577 1.00 37.05 197 SER C C 1
ATOM 5976 O O . SER C 1 200 ? 68.627 26.066 31.47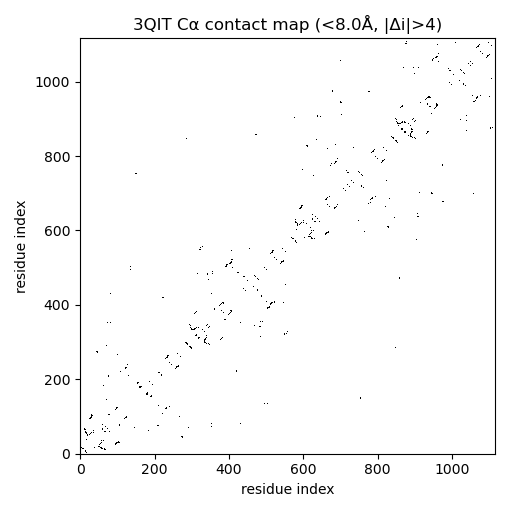5 1.00 33.20 197 SER C O 1
ATOM 5979 N N . TRP C 1 201 ? 68.166 24.310 32.838 1.00 34.64 198 TRP C N 1
ATOM 5980 C CA . TRP C 1 201 ? 68.148 23.328 31.762 1.00 33.41 198 TRP C CA 1
ATOM 5981 C C . TRP C 1 201 ? 66.758 23.325 31.122 1.00 35.75 198 TRP C C 1
ATOM 5982 O O . TRP C 1 201 ? 65.818 23.921 31.654 1.00 33.23 198 TRP C O 1
ATOM 5993 N N . ASP C 1 202 ? 66.629 22.688 29.964 1.00 31.65 199 ASP C N 1
ATOM 5994 C CA . ASP C 1 202 ? 65.392 22.792 29.177 1.00 29.55 199 ASP C CA 1
ATOM 5995 C C . ASP C 1 202 ? 64.329 21.859 29.744 1.00 32.46 199 ASP C C 1
ATOM 5996 O O . ASP C 1 202 ? 64.485 20.650 29.723 1.00 32.45 199 ASP C O 1
ATOM 6001 N N . ALA C 1 203 ? 63.238 22.427 30.268 1.00 31.81 200 ALA C N 1
ATOM 6002 C CA . ALA C 1 203 ? 62.217 21.625 30.957 1.00 34.91 200 ALA C CA 1
ATOM 6003 C C . ALA C 1 203 ? 61.717 20.432 30.178 1.00 37.20 200 ALA C C 1
ATOM 6004 O O . ALA C 1 203 ? 61.497 19.360 30.757 1.00 42.38 200 ALA C O 1
ATOM 6006 N N . ILE C 1 204 ? 61.548 20.612 28.867 1.00 34.56 201 ILE C N 1
ATOM 6007 C CA . ILE C 1 204 ? 61.107 19.545 27.977 1.00 39.49 201 ILE C CA 1
ATOM 6008 C C . ILE C 1 204 ? 61.940 18.254 28.066 1.00 38.90 201 ILE C C 1
ATOM 6009 O O . ILE C 1 204 ? 61.396 17.171 27.872 1.00 38.81 201 ILE C O 1
ATOM 6014 N N . ILE C 1 205 ? 63.233 18.367 28.381 1.00 41.41 202 ILE C N 1
ATOM 6015 C CA . ILE C 1 205 ? 64.124 17.184 28.352 1.00 44.48 202 ILE C CA 1
ATOM 6016 C C . ILE C 1 205 ? 63.726 16.122 29.373 1.00 47.44 202 ILE C C 1
ATOM 6017 O O . ILE C 1 205 ? 64.064 14.955 29.217 1.00 53.99 202 ILE C O 1
ATOM 6022 N N . ARG C 1 206 ? 62.991 16.536 30.402 1.00 53.36 203 ARG C N 1
ATOM 6023 C CA . ARG C 1 206 ? 62.522 15.629 31.452 1.00 55.89 203 ARG C CA 1
ATOM 6024 C C . ARG C 1 206 ? 61.466 14.619 30.970 1.00 58.32 203 ARG C C 1
ATOM 6025 O O . ARG C 1 206 ? 61.276 13.584 31.603 1.00 61.25 203 ARG C O 1
ATOM 6033 N N . THR C 1 207 ? 60.802 14.907 29.850 1.00 90.73 204 THR C N 1
ATOM 6034 C CA . THR C 1 207 ? 59.749 14.030 29.309 1.00 87.63 204 THR C CA 1
ATOM 6035 C C . THR C 1 207 ? 60.291 12.819 28.534 1.00 79.78 204 THR C C 1
ATOM 6036 O O . THR C 1 207 ? 59.987 11.671 28.880 1.00 80.60 204 THR C O 1
ATOM 6040 N N . ARG C 1 208 ? 61.084 13.093 27.492 1.00 75.18 205 ARG C N 1
ATOM 6041 C CA . ARG C 1 208 ? 61.632 12.076 26.574 1.00 68.68 205 ARG C CA 1
ATOM 6042 C C . ARG C 1 208 ? 60.534 11.241 25.908 1.00 69.25 205 ARG C C 1
ATOM 6043 O O . ARG C 1 208 ? 60.813 10.331 25.123 1.00 67.94 205 ARG C O 1
ATOM 6051 N N . GLY C 1 219 ? 64.845 -1.478 18.208 1.00 56.17 216 GLY C N 1
ATOM 6052 C CA . GLY C 1 219 ? 64.625 -1.474 19.653 1.00 58.75 216 GLY C CA 1
ATOM 6053 C C . GLY C 1 219 ? 65.713 -2.216 20.404 1.00 58.75 216 GLY C C 1
ATOM 6054 O O . GLY C 1 219 ? 66.894 -2.036 20.121 1.00 58.10 216 GLY C O 1
ATOM 6055 N N . ARG C 1 220 ? 65.306 -3.054 21.357 1.00 61.93 217 ARG C N 1
ATOM 6056 C CA . ARG C 1 220 ? 66.225 -3.884 22.149 1.00 61.34 217 ARG C CA 1
ATOM 6057 C C . ARG C 1 220 ? 67.118 -4.782 21.284 1.00 60.17 217 ARG C C 1
ATOM 6058 O O . ARG C 1 220 ? 68.321 -4.903 21.538 1.00 58.14 217 ARG C O 1
ATOM 6066 N N . SER C 1 221 ? 66.526 -5.401 20.265 1.00 61.14 218 SER C N 1
ATOM 6067 C CA . SER C 1 221 ? 67.244 -6.327 19.383 1.00 62.85 218 SER C CA 1
ATOM 6068 C C . SER C 1 221 ? 68.363 -5.645 18.591 1.00 58.51 218 SER C C 1
ATOM 6069 O O . SER C 1 221 ? 69.462 -6.189 18.476 1.00 56.58 218 SER C O 1
ATOM 6072 N N . GLN C 1 222 ? 68.074 -4.458 18.058 1.00 54.39 219 GLN C N 1
ATOM 6073 C CA . GLN C 1 222 ? 69.057 -3.669 17.319 1.00 53.72 219 GLN C CA 1
ATOM 6074 C C . GLN C 1 222 ? 70.152 -3.128 18.247 1.00 48.78 219 GLN C C 1
ATOM 6075 O O . GLN C 1 222 ? 71.315 -3.043 17.852 1.00 48.46 219 GLN C O 1
ATOM 6081 N N . TYR C 1 223 ? 69.752 -2.767 19.468 1.00 48.25 220 TYR C N 1
ATOM 6082 C CA . TYR C 1 223 ? 70.651 -2.311 20.543 1.00 47.47 220 TYR C CA 1
ATOM 6083 C C . TYR C 1 223 ? 71.682 -3.400 20.861 1.00 42.73 220 TYR C C 1
ATOM 6084 O O . TYR C 1 223 ? 72.877 -3.124 20.983 1.00 40.71 220 TYR C O 1
ATOM 6093 N N . LEU C 1 224 ? 71.208 -4.637 20.986 1.00 41.25 221 LEU C N 1
ATOM 6094 C CA . LEU C 1 224 ? 72.083 -5.766 21.279 1.00 39.57 221 LEU C CA 1
ATOM 6095 C C . LEU C 1 224 ? 73.067 -6.016 20.134 1.00 39.08 221 LEU C C 1
ATOM 6096 O O . LEU C 1 224 ? 74.238 -6.270 20.380 1.00 39.55 221 LEU C O 1
ATOM 6101 N N . GLU C 1 225 ? 72.596 -5.915 18.890 1.00 39.79 222 GLU C N 1
ATOM 6102 C CA . GLU C 1 225 ? 73.474 -6.019 17.721 1.00 43.54 222 GLU C CA 1
ATOM 6103 C C . GLU C 1 225 ? 74.589 -4.970 17.782 1.00 43.68 222 GLU C C 1
ATOM 6104 O O . GLU C 1 225 ? 75.756 -5.280 17.542 1.00 40.54 222 GLU C O 1
ATOM 6110 N N . MET C 1 226 ? 74.221 -3.732 18.107 1.00 43.07 223 MET C N 1
ATOM 6111 C CA . MET C 1 226 ? 75.201 -2.668 18.310 1.00 41.22 223 MET C CA 1
ATOM 6112 C C . MET C 1 226 ? 76.236 -3.049 19.371 1.00 34.77 223 MET C C 1
ATOM 6113 O O . MET C 1 226 ? 77.429 -2.886 19.145 1.00 37.66 223 MET C O 1
ATOM 6118 N N . LEU C 1 227 ? 75.774 -3.547 20.514 1.00 33.36 224 LEU C N 1
ATOM 6119 C CA . LEU C 1 227 ? 76.683 -3.971 21.584 1.00 38.23 224 LEU C CA 1
ATOM 6120 C C . LEU C 1 227 ? 77.657 -5.044 21.105 1.00 36.86 224 LEU C C 1
ATOM 6121 O O . LEU C 1 227 ? 78.848 -4.976 21.416 1.00 33.77 224 LEU C O 1
ATOM 6126 N N . LYS C 1 228 ? 77.153 -6.010 20.327 1.00 36.27 225 LYS C N 1
ATOM 6127 C CA . LYS C 1 228 ? 77.981 -7.105 19.799 1.00 39.66 225 LYS C CA 1
ATOM 6128 C C . LYS C 1 228 ? 79.063 -6.592 18.857 1.00 41.29 225 LYS C C 1
ATOM 6129 O O . LYS C 1 228 ? 80.164 -7.142 18.799 1.00 43.48 225 LYS C O 1
ATOM 6135 N N . SER C 1 229 ? 78.744 -5.520 18.141 1.00 37.19 226 SER C N 1
ATOM 6136 C CA . SER C 1 229 ? 79.638 -4.969 17.126 1.00 41.27 226 SER C CA 1
ATOM 6137 C C . SER C 1 229 ? 80.872 -4.269 17.717 1.00 38.60 226 SER C C 1
ATOM 6138 O O . SER C 1 229 ? 81.879 -4.112 17.026 1.00 41.24 226 SER C O 1
ATOM 6141 N N . ILE C 1 230 ? 80.789 -3.861 18.985 1.00 34.71 227 ILE C N 1
ATOM 6142 C CA . ILE C 1 230 ? 81.874 -3.099 19.636 1.00 33.83 227 ILE C CA 1
ATOM 6143 C C . ILE C 1 230 ? 83.185 -3.866 19.607 1.00 33.92 227 ILE C C 1
ATOM 6144 O O . ILE C 1 230 ? 83.281 -4.961 20.170 1.00 35.07 227 ILE C O 1
ATOM 6149 N N . GLN C 1 231 ? 84.179 -3.264 18.960 1.00 33.95 228 GLN C N 1
ATOM 6150 C CA . GLN C 1 231 ? 85.476 -3.877 18.713 1.00 40.52 228 GLN C CA 1
ATOM 6151 C C . GLN C 1 231 ? 86.581 -3.330 19.625 1.00 38.59 228 GLN C C 1
ATOM 6152 O O . GLN C 1 231 ? 87.720 -3.796 19.584 1.00 43.95 228 GLN C O 1
ATOM 6158 N N . VAL C 1 232 ? 86.250 -2.343 20.444 1.00 30.93 229 VAL C N 1
ATOM 6159 C CA . VAL C 1 232 ? 87.258 -1.670 21.258 1.00 30.54 229 VAL C CA 1
ATOM 6160 C C . VAL C 1 232 ? 87.299 -2.274 22.669 1.00 26.65 229 VAL C C 1
ATOM 6161 O O . VAL C 1 232 ? 86.291 -2.808 23.143 1.00 27.76 229 VAL C O 1
ATOM 6165 N N . PRO C 1 233 ? 88.463 -2.202 23.343 1.00 27.07 230 PRO C N 1
ATOM 6166 C CA . PRO C 1 233 ? 88.514 -2.672 24.733 1.00 25.72 230 PRO C CA 1
ATOM 6167 C C . PRO C 1 233 ? 87.475 -1.934 25.599 1.00 25.69 230 PRO C C 1
ATOM 6168 O O . PRO C 1 233 ? 87.393 -0.703 25.562 1.00 27.44 230 PRO C O 1
ATOM 6172 N N . THR C 1 234 ? 86.683 -2.695 26.344 1.00 22.84 231 THR C N 1
ATOM 6173 C CA . THR C 1 234 ? 85.510 -2.155 27.030 1.00 23.88 231 THR C CA 1
ATOM 6174 C C . THR C 1 234 ? 85.453 -2.640 28.460 1.00 29.56 231 THR C C 1
ATOM 6175 O O . THR C 1 234 ? 85.832 -3.785 28.736 1.00 29.50 231 THR C O 1
ATOM 6179 N N . THR C 1 235 ? 84.991 -1.764 29.358 1.00 20.97 232 THR C N 1
ATOM 6180 C CA . THR C 1 235 ? 84.710 -2.135 30.744 1.00 22.32 232 THR C CA 1
ATOM 6181 C C . THR C 1 235 ? 83.287 -1.735 31.087 1.00 23.91 232 THR C C 1
ATOM 6182 O O . THR C 1 235 ? 82.930 -0.566 30.948 1.00 23.04 232 THR C O 1
ATOM 6186 N N . LEU C 1 236 ? 82.493 -2.710 31.520 1.00 20.28 233 LEU C N 1
ATOM 6187 C CA . LEU C 1 236 ? 81.139 -2.462 32.019 1.00 19.83 233 LEU C CA 1
ATOM 6188 C C . LEU C 1 236 ? 81.250 -2.259 33.526 1.00 23.99 233 LEU C C 1
ATOM 6189 O O . LEU C 1 236 ? 81.753 -3.130 34.243 1.00 27.94 233 LEU C O 1
ATOM 6194 N N . VAL C 1 237 ? 80.815 -1.096 33.995 1.00 23.81 234 VAL C N 1
ATOM 6195 C CA . VAL C 1 237 ? 80.909 -0.738 35.396 1.00 25.28 234 VAL C CA 1
ATOM 6196 C C . VAL C 1 237 ? 79.503 -0.617 35.966 1.00 25.74 234 VAL C C 1
ATOM 6197 O O . VAL C 1 237 ? 78.668 0.082 35.414 1.00 25.00 234 VAL C O 1
ATOM 6201 N N . TYR C 1 238 ? 79.261 -1.299 37.075 1.00 24.58 235 TYR C N 1
ATOM 6202 C CA . TYR C 1 238 ? 77.943 -1.250 37.729 1.00 26.99 235 TYR C CA 1
ATOM 6203 C C . TYR C 1 238 ? 78.053 -0.959 39.226 1.00 29.63 235 TYR C C 1
ATOM 6204 O O . TYR C 1 238 ? 79.083 -1.236 39.861 1.00 28.83 235 TYR C O 1
ATOM 6213 N N . GLY C 1 239 ? 76.986 -0.405 39.796 1.00 25.63 236 GLY C N 1
ATOM 6214 C CA . GLY C 1 239 ? 76.945 -0.196 41.226 1.00 30.71 236 GLY C CA 1
ATOM 6215 C C . GLY C 1 239 ? 76.423 -1.462 41.886 1.00 34.54 236 GLY C C 1
ATOM 6216 O O . GLY C 1 239 ? 75.458 -2.055 41.403 1.00 32.41 236 GLY C O 1
ATOM 6217 N N . ASP C 1 240 ? 77.046 -1.881 42.986 1.00 32.96 237 ASP C N 1
ATOM 6218 C CA . ASP C 1 240 ? 76.620 -3.112 43.650 1.00 36.69 237 ASP C CA 1
ATOM 6219 C C . ASP C 1 240 ? 75.240 -3.021 44.316 1.00 41.22 237 ASP C C 1
ATOM 6220 O O . ASP C 1 240 ? 74.658 -4.043 44.677 1.00 43.18 237 ASP C O 1
ATOM 6225 N N . SER C 1 241 ? 74.728 -1.803 44.474 1.00 36.85 238 SER C N 1
ATOM 6226 C CA . SER C 1 241 ? 73.364 -1.610 44.971 1.00 42.91 238 SER C CA 1
ATOM 6227 C C . SER C 1 241 ? 72.480 -0.849 43.975 1.00 44.52 238 SER C C 1
ATOM 6228 O O . SER C 1 241 ? 71.413 -0.327 44.342 1.00 43.49 238 SER C O 1
ATOM 6231 N N . SER C 1 242 ? 72.915 -0.779 42.718 1.00 39.41 239 SER C N 1
ATOM 6232 C CA . SER C 1 242 ? 72.068 -0.174 41.685 1.00 40.85 239 SER C CA 1
ATOM 6233 C C . SER C 1 242 ? 70.927 -1.100 41.281 1.00 44.10 239 SER C C 1
ATOM 6234 O O . SER C 1 242 ? 71.136 -2.297 41.061 1.00 47.16 239 SER C O 1
ATOM 6237 N N . LYS C 1 243 ? 69.726 -0.539 41.172 1.00 46.65 240 LYS C N 1
ATOM 6238 C CA . LYS C 1 243 ? 68.566 -1.302 40.725 1.00 50.36 240 LYS C CA 1
ATOM 6239 C C . LYS C 1 243 ? 68.327 -1.175 39.218 1.00 47.24 240 LYS C C 1
ATOM 6240 O O . LYS C 1 243 ? 67.350 -1.728 38.701 1.00 47.15 240 LYS C O 1
ATOM 6246 N N . LEU C 1 244 ? 69.210 -0.460 38.515 1.00 43.99 241 LEU C N 1
ATOM 6247 C CA . LEU C 1 244 ? 69.007 -0.176 37.092 1.00 43.52 241 LEU C CA 1
ATOM 6248 C C . LEU C 1 244 ? 68.893 -1.446 36.245 1.00 45.46 241 LEU C C 1
ATOM 6249 O O . LEU C 1 244 ? 68.044 -1.534 35.353 1.00 45.35 241 LEU C O 1
ATOM 6254 N N . ASN C 1 245 ? 69.766 -2.410 36.516 1.00 46.04 242 ASN C N 1
ATOM 6255 C CA . ASN C 1 245 ? 69.807 -3.642 35.747 1.00 47.68 242 ASN C CA 1
ATOM 6256 C C . ASN C 1 245 ? 69.436 -4.834 36.594 1.00 50.81 242 ASN C C 1
ATOM 6257 O O . ASN C 1 245 ? 70.161 -5.201 37.522 1.00 51.60 242 ASN C O 1
ATOM 6262 N N . ARG C 1 246 ? 68.296 -5.431 36.270 1.00 55.23 243 ARG C N 1
ATOM 6263 C CA . ARG C 1 246 ? 67.893 -6.691 36.868 1.00 59.11 243 ARG C CA 1
ATOM 6264 C C . ARG C 1 246 ? 68.970 -7.751 36.607 1.00 57.68 243 ARG C C 1
ATOM 6265 O O . ARG C 1 246 ? 69.775 -7.596 35.685 1.00 58.51 243 ARG C O 1
ATOM 6273 N N . PRO C 1 247 ? 69.011 -8.821 37.426 1.00 61.01 244 PRO C N 1
ATOM 6274 C CA . PRO C 1 247 ? 69.984 -9.891 37.190 1.00 59.70 244 PRO C CA 1
ATOM 6275 C C . PRO C 1 247 ? 70.010 -10.391 35.739 1.00 60.97 244 PRO C C 1
ATOM 6276 O O . PRO C 1 247 ? 71.083 -10.724 35.225 1.00 59.64 244 PRO C O 1
ATOM 6280 N N . GLU C 1 248 ? 68.840 -10.434 35.095 1.00 61.75 245 GLU C N 1
ATOM 6281 C CA . GLU C 1 248 ? 68.716 -10.903 33.711 1.00 60.81 245 GLU C CA 1
ATOM 6282 C C . GLU C 1 248 ? 69.262 -9.900 32.702 1.00 56.13 245 GLU C C 1
ATOM 6283 O O . GLU C 1 248 ? 69.769 -10.291 31.644 1.00 54.56 245 GLU C O 1
ATOM 6289 N N . ASP C 1 249 ? 69.151 -8.613 33.035 1.00 52.92 246 ASP C N 1
ATOM 6290 C CA . ASP C 1 249 ? 69.732 -7.539 32.224 1.00 49.97 246 ASP C CA 1
ATOM 6291 C C . ASP C 1 249 ? 71.255 -7.628 32.262 1.00 44.88 246 ASP C C 1
ATOM 6292 O O . ASP C 1 249 ? 71.911 -7.529 31.229 1.00 40.96 246 ASP C O 1
ATOM 6297 N N . LEU C 1 250 ? 71.806 -7.841 33.455 1.00 43.66 247 LEU C N 1
ATOM 6298 C CA . LEU C 1 250 ? 73.255 -8.011 33.619 1.00 41.83 247 LEU C CA 1
ATOM 6299 C C . LEU C 1 250 ? 73.774 -9.202 32.808 1.00 43.05 247 LEU C C 1
ATOM 6300 O O . LEU C 1 250 ? 74.819 -9.108 32.168 1.00 41.30 247 LEU C O 1
ATOM 6305 N N . GLN C 1 251 ? 73.020 -10.306 32.816 1.00 47.58 248 GLN C N 1
ATOM 6306 C CA . GLN C 1 251 ? 73.406 -11.522 32.095 1.00 50.40 248 GLN C CA 1
ATOM 6307 C C . GLN C 1 251 ? 73.376 -11.344 30.576 1.00 47.95 248 GLN C C 1
ATOM 6308 O O . GLN C 1 251 ? 74.293 -11.790 29.885 1.00 49.01 248 GLN C O 1
ATOM 6314 N N . GLN C 1 252 ? 72.330 -10.698 30.062 1.00 46.69 249 GLN C N 1
ATOM 6315 C CA . GLN C 1 252 ? 72.235 -10.415 28.633 1.00 48.79 249 GLN C CA 1
ATOM 6316 C C . GLN C 1 252 ? 73.399 -9.547 28.147 1.00 45.82 249 GLN C C 1
ATOM 6317 O O . GLN C 1 252 ? 73.983 -9.829 27.105 1.00 45.18 249 GLN C O 1
ATOM 6323 N N . GLN C 1 253 ? 73.730 -8.498 28.900 1.00 41.91 250 GLN C N 1
ATOM 6324 C CA . GLN C 1 253 ? 74.878 -7.646 28.573 1.00 42.18 250 GLN C CA 1
ATOM 6325 C C . GLN C 1 253 ? 76.192 -8.448 28.590 1.00 38.71 250 GLN C C 1
ATOM 6326 O O . GLN C 1 253 ? 77.031 -8.302 27.692 1.00 39.53 250 GLN C O 1
ATOM 6332 N N . LYS C 1 254 ? 76.347 -9.303 29.601 1.00 43.22 251 LYS C N 1
ATOM 6333 C CA . LYS C 1 254 ? 77.496 -10.209 29.703 1.00 42.47 251 LYS C CA 1
ATOM 6334 C C . LYS C 1 254 ? 77.584 -11.152 28.503 1.00 44.82 251 LYS C C 1
ATOM 6335 O O . LYS C 1 254 ? 78.659 -11.332 27.929 1.00 41.22 251 LYS C O 1
ATOM 6341 N N . MET C 1 255 ? 76.447 -11.751 28.140 1.00 48.73 252 MET C N 1
ATOM 6342 C CA . MET C 1 255 ? 76.372 -12.714 27.043 1.00 50.66 252 MET C CA 1
ATOM 6343 C C . MET C 1 255 ? 76.567 -12.079 25.676 1.00 49.59 252 MET C C 1
ATOM 6344 O O . MET C 1 255 ? 77.085 -12.719 24.763 1.00 49.23 252 MET C O 1
ATOM 6349 N N . THR C 1 256 ? 76.143 -10.822 25.549 1.00 47.98 253 THR C N 1
ATOM 6350 C CA . THR C 1 256 ? 76.242 -10.070 24.302 1.00 47.17 253 THR C CA 1
ATOM 6351 C C . THR C 1 256 ? 77.643 -9.504 24.101 1.00 44.44 253 THR C C 1
ATOM 6352 O O . THR C 1 256 ? 78.244 -9.688 23.040 1.00 46.24 253 THR C O 1
ATOM 6356 N N . MET C 1 257 ? 78.153 -8.816 25.123 1.00 43.34 254 MET C N 1
ATOM 6357 C CA . MET C 1 257 ? 79.488 -8.230 25.088 1.00 39.47 254 MET C CA 1
ATOM 6358 C C . MET C 1 257 ? 80.466 -9.176 25.761 1.00 41.85 254 MET C C 1
ATOM 6359 O O . MET C 1 257 ? 80.944 -8.917 26.873 1.00 36.47 254 MET C O 1
ATOM 6364 N N . THR C 1 258 ? 80.757 -10.275 25.074 1.00 41.17 255 THR C N 1
ATOM 6365 C CA . THR C 1 258 ? 81.578 -11.347 25.635 1.00 43.18 255 THR C CA 1
ATOM 6366 C C . THR C 1 258 ? 82.984 -10.876 26.010 1.00 41.88 255 THR C C 1
ATOM 6367 O O . THR C 1 258 ? 83.570 -11.366 26.976 1.00 41.75 255 THR C O 1
ATOM 6371 N N . GLN C 1 259 ? 83.514 -9.912 25.261 1.00 42.75 256 GLN C N 1
ATOM 6372 C CA . GLN C 1 259 ? 84.879 -9.437 25.506 1.00 41.88 256 GLN C CA 1
ATOM 6373 C C . GLN C 1 259 ? 84.994 -8.314 26.547 1.00 37.58 256 GLN C C 1
ATOM 6374 O O . GLN C 1 259 ? 86.109 -7.975 26.961 1.00 32.36 256 GLN C O 1
ATOM 6380 N N . ALA C 1 260 ? 83.861 -7.751 26.982 1.00 31.09 257 ALA C N 1
ATOM 6381 C CA . ALA C 1 260 ? 83.891 -6.661 27.969 1.00 30.64 257 ALA C CA 1
ATOM 6382 C C . ALA C 1 260 ? 84.324 -7.111 29.357 1.00 31.09 257 ALA C C 1
ATOM 6383 O O . ALA C 1 260 ? 83.911 -8.165 29.834 1.00 31.98 257 ALA C O 1
ATOM 6385 N N . LYS C 1 261 ? 85.190 -6.321 29.984 1.00 29.24 258 LYS C N 1
ATOM 6386 C CA . LYS C 1 261 ? 85.534 -6.516 31.393 1.00 30.40 258 LYS C CA 1
ATOM 6387 C C . LYS C 1 261 ? 84.338 -6.047 32.216 1.00 30.82 258 LYS C C 1
ATOM 6388 O O . LYS C 1 261 ? 83.618 -5.137 31.795 1.00 30.65 258 LYS C O 1
ATOM 6394 N N . ARG C 1 262 ? 84.088 -6.690 33.353 1.00 27.03 259 ARG C N 1
ATOM 6395 C CA A ARG C 1 262 ? 82.943 -6.329 34.206 0.60 27.22 259 ARG C CA 1
ATOM 6396 C CA B ARG C 1 262 ? 82.950 -6.315 34.201 0.40 26.35 259 ARG C CA 1
ATOM 6397 C C . ARG C 1 262 ? 83.427 -6.018 35.612 1.00 27.74 259 ARG C C 1
ATOM 6398 O O . ARG C 1 262 ? 84.124 -6.827 36.221 1.00 25.90 259 ARG C O 1
ATOM 6413 N N . VAL C 1 263 ? 83.057 -4.846 36.125 1.00 22.25 260 VAL C N 1
ATOM 6414 C CA . VAL C 1 263 ? 83.478 -4.421 37.461 1.00 25.72 260 VAL C CA 1
ATOM 6415 C C . VAL C 1 263 ? 82.288 -3.877 38.230 1.00 27.48 260 VAL C C 1
ATOM 6416 O O . VAL C 1 263 ? 81.504 -3.117 37.686 1.00 26.35 260 VAL C O 1
ATOM 6420 N N . PHE C 1 264 ? 82.158 -4.291 39.488 1.00 27.26 261 PHE C N 1
ATOM 6421 C CA . PHE C 1 264 ? 81.167 -3.728 40.390 1.00 28.69 261 PHE C CA 1
ATOM 6422 C C . PHE C 1 264 ? 81.847 -2.844 41.414 1.00 30.30 261 PHE C C 1
ATOM 6423 O O . PHE C 1 264 ? 82.776 -3.271 42.102 1.00 32.46 261 PHE C O 1
ATOM 6431 N N . LEU C 1 265 ? 81.363 -1.617 41.514 1.00 25.93 262 LEU C N 1
ATOM 6432 C CA . LEU C 1 265 ? 81.838 -0.665 42.502 1.00 26.49 262 LEU C CA 1
ATOM 6433 C C . LEU C 1 265 ? 80.838 -0.516 43.657 1.00 28.66 262 LEU C C 1
ATOM 6434 O O . LEU C 1 265 ? 79.673 -0.900 43.541 1.00 33.07 262 LEU C O 1
ATOM 6439 N N . SER C 1 266 ? 81.317 0.047 44.759 1.00 32.43 263 SER C N 1
ATOM 6440 C CA . SER C 1 266 ? 80.511 0.243 45.961 1.00 34.89 263 SER C CA 1
ATOM 6441 C C . SER C 1 266 ? 79.646 1.503 45.799 1.00 33.97 263 SER C C 1
ATOM 6442 O O . SER C 1 266 ? 80.103 2.620 46.036 1.00 34.35 263 SER C O 1
ATOM 6445 N N . GLY C 1 267 ? 78.404 1.307 45.374 1.00 36.49 264 GLY C N 1
ATOM 6446 C CA . GLY C 1 267 ? 77.471 2.410 45.195 1.00 35.51 264 GLY C CA 1
ATOM 6447 C C . GLY C 1 267 ? 76.251 1.985 44.417 1.00 33.24 264 GLY C C 1
ATOM 6448 O O . GLY C 1 267 ? 76.099 0.812 44.052 1.00 34.93 264 GLY C O 1
ATOM 6449 N N . GLY C 1 268 ? 75.365 2.941 44.161 1.00 36.25 265 GLY C N 1
ATOM 6450 C CA . GLY C 1 268 ? 74.185 2.658 43.372 1.00 35.03 265 GLY C CA 1
ATOM 6451 C C . GLY C 1 268 ? 74.398 3.126 41.953 1.00 34.87 265 GLY C C 1
ATOM 6452 O O . GLY C 1 268 ? 75.476 2.963 41.388 1.00 32.15 265 GLY C O 1
ATOM 6453 N N . HIS C 1 269 ? 73.362 3.727 41.386 1.00 36.02 266 HIS C N 1
ATOM 6454 C CA . HIS C 1 269 ? 73.386 4.190 40.000 1.00 33.79 266 HIS C CA 1
ATOM 6455 C C . HIS C 1 269 ? 74.385 5.321 39.735 1.00 34.21 266 HIS C C 1
ATOM 6456 O O . HIS C 1 269 ? 75.047 5.348 38.682 1.00 33.57 266 HIS C O 1
ATOM 6463 N N . ASN C 1 270 ? 74.514 6.235 40.694 1.00 31.85 267 ASN C N 1
ATOM 6464 C CA . ASN C 1 270 ? 75.324 7.444 40.529 1.00 33.27 267 ASN C CA 1
ATOM 6465 C C . ASN C 1 270 ? 76.775 7.293 40.989 1.00 32.01 267 ASN C C 1
ATOM 6466 O O . ASN C 1 270 ? 77.251 8.011 41.880 1.00 30.96 267 ASN C O 1
ATOM 6471 N N . LEU C 1 271 ? 77.483 6.375 40.335 1.00 28.29 268 LEU C N 1
ATOM 6472 C CA . LEU C 1 271 ? 78.837 5.992 40.733 1.00 28.16 268 LEU C CA 1
ATOM 6473 C C . LEU C 1 271 ? 79.829 7.121 40.547 1.00 26.57 268 LEU C C 1
ATOM 6474 O O . LEU C 1 271 ? 80.862 7.151 41.206 1.00 25.80 268 LEU C O 1
ATOM 6479 N N . HIS C 1 272 ? 79.505 8.058 39.650 1.00 25.72 269 HIS C N 1
ATOM 6480 C CA . HIS C 1 272 ? 80.324 9.248 39.443 1.00 24.46 269 HIS C CA 1
ATOM 6481 C C . HIS C 1 272 ? 80.358 10.125 40.687 1.00 27.14 269 HIS C C 1
ATOM 6482 O O . HIS C 1 272 ? 81.274 10.924 40.863 1.00 27.03 269 HIS C O 1
ATOM 6489 N N . ILE C 1 273 ? 79.354 9.948 41.544 1.00 24.73 270 ILE C N 1
ATOM 6490 C CA . ILE C 1 273 ? 79.272 10.624 42.819 1.00 31.41 270 ILE C CA 1
ATOM 6491 C C . ILE C 1 273 ? 79.598 9.634 43.953 1.00 32.95 270 ILE C C 1
ATOM 6492 O O . ILE C 1 273 ? 80.444 9.939 44.794 1.00 36.26 270 ILE C O 1
ATOM 6497 N N . ASP C 1 274 ? 78.944 8.464 43.965 1.00 33.14 271 ASP C N 1
ATOM 6498 C CA . ASP C 1 274 ? 79.083 7.487 45.072 1.00 34.09 271 ASP C CA 1
ATOM 6499 C C . ASP C 1 274 ? 80.520 6.989 45.244 1.00 34.82 271 ASP C C 1
ATOM 6500 O O . ASP C 1 274 ? 80.970 6.740 46.372 1.00 33.79 271 ASP C O 1
ATOM 6505 N N . ALA C 1 275 ? 81.221 6.834 44.119 1.00 31.96 272 ALA C N 1
ATOM 6506 C CA . ALA C 1 275 ? 82.493 6.097 44.045 1.00 32.42 272 ALA C CA 1
ATOM 6507 C C . ALA C 1 275 ? 83.466 6.695 43.022 1.00 30.60 272 ALA C C 1
ATOM 6508 O O . ALA C 1 275 ? 84.027 5.982 42.185 1.00 27.04 272 ALA C O 1
ATOM 6510 N N . ALA C 1 276 ? 83.685 8.002 43.108 1.00 31.50 273 ALA C N 1
ATOM 6511 C CA . ALA C 1 276 ? 84.458 8.727 42.095 1.00 32.15 273 ALA C CA 1
ATOM 6512 C C . ALA C 1 276 ? 85.930 8.299 41.995 1.00 30.18 273 ALA C C 1
ATOM 6513 O O . ALA C 1 276 ? 86.447 8.116 40.884 1.00 26.68 273 ALA C O 1
ATOM 6515 N N . ALA C 1 277 ? 86.599 8.133 43.146 1.00 27.89 274 ALA C N 1
ATOM 6516 C CA . ALA C 1 277 ? 87.999 7.731 43.156 1.00 30.08 274 ALA C CA 1
ATOM 6517 C C . ALA C 1 277 ? 88.168 6.318 42.598 1.00 24.88 274 ALA C C 1
ATOM 6518 O O . ALA C 1 277 ? 89.071 6.071 41.807 1.00 28.57 274 ALA C O 1
ATOM 6520 N N . ALA C 1 278 ? 87.296 5.409 43.021 1.00 28.30 275 ALA C N 1
ATOM 6521 C CA . ALA C 1 278 ? 87.309 4.038 42.508 1.00 27.43 275 ALA C CA 1
ATOM 6522 C C . ALA C 1 278 ? 86.993 4.017 41.005 1.00 26.87 275 ALA C C 1
ATOM 6523 O O . ALA C 1 278 ? 87.572 3.221 40.265 1.00 23.86 275 ALA C O 1
ATOM 6525 N N . LEU C 1 279 ? 86.095 4.892 40.549 1.00 22.50 276 LEU C N 1
ATOM 6526 C CA . LEU C 1 279 ? 85.815 4.957 39.108 1.00 21.74 276 LEU C CA 1
ATOM 6527 C C . LEU C 1 279 ? 87.010 5.546 38.335 1.00 21.41 276 LEU C C 1
ATOM 6528 O O . LEU C 1 279 ? 87.407 5.021 37.285 1.00 20.78 276 LEU C O 1
ATOM 6533 N N . ALA C 1 280 ? 87.610 6.614 38.868 1.00 19.48 277 ALA C N 1
ATOM 6534 C CA . ALA C 1 280 ? 88.838 7.169 38.298 1.00 17.66 277 ALA C CA 1
ATOM 6535 C C . ALA C 1 280 ? 89.889 6.079 38.164 1.00 19.99 277 ALA C C 1
ATOM 6536 O O . ALA C 1 280 ? 90.605 5.991 37.158 1.00 20.29 277 ALA C O 1
ATOM 6538 N N . SER C 1 281 ? 90.005 5.261 39.202 1.00 22.62 278 SER C N 1
ATOM 6539 C CA . SER C 1 281 ? 90.970 4.182 39.209 1.00 22.12 278 SER C CA 1
ATOM 6540 C C . SER C 1 281 ? 90.746 3.221 38.025 1.00 21.19 278 SER C C 1
ATOM 6541 O O . SER C 1 281 ? 91.696 2.822 37.336 1.00 23.65 278 SER C O 1
ATOM 6544 N N . LEU C 1 282 ? 89.489 2.877 37.754 1.00 20.00 279 LEU C N 1
ATOM 6545 C CA . LEU C 1 282 ? 89.185 2.018 36.606 1.00 19.51 279 LEU C CA 1
ATOM 6546 C C . LEU C 1 282 ? 89.541 2.633 35.269 1.00 24.67 279 LEU C C 1
ATOM 6547 O O . LEU C 1 282 ? 90.024 1.951 34.361 1.00 27.42 279 LEU C O 1
ATOM 6552 N N . ILE C 1 283 ? 89.277 3.927 35.134 1.00 21.21 280 ILE C N 1
ATOM 6553 C CA . ILE C 1 283 ? 89.566 4.643 33.917 1.00 23.28 280 ILE C CA 1
ATOM 6554 C C . ILE C 1 283 ? 91.084 4.635 33.661 1.00 27.26 280 ILE C C 1
ATOM 6555 O O . ILE C 1 283 ? 91.515 4.561 32.511 1.00 33.15 280 ILE C O 1
ATOM 6560 N N . LEU C 1 284 ? 91.846 4.685 34.758 1.00 27.10 281 LEU C N 1
ATOM 6561 C CA . LEU C 1 284 ? 93.316 4.714 34.782 1.00 33.11 281 LEU C CA 1
ATOM 6562 C C . LEU C 1 284 ? 93.915 3.344 34.411 1.00 39.20 281 LEU C C 1
ATOM 6563 O O . LEU C 1 284 ? 95.132 3.129 34.539 1.00 42.58 281 LEU C O 1
ATOM 6568 N N . THR C 1 285 ? 93.045 2.450 33.931 1.00 41.84 282 THR C N 1
ATOM 6569 C CA . THR C 1 285 ? 93.364 1.091 33.471 1.00 45.89 282 THR C CA 1
ATOM 6570 C C . THR C 1 285 ? 93.330 0.102 34.632 1.00 49.45 282 THR C C 1
ATOM 6571 O O . THR C 1 285 ? 92.251 -0.213 35.150 1.00 48.68 282 THR C O 1
ATOM 6575 N N . ASN D 1 2 ? 41.888 30.470 -8.884 1.00 55.30 -1 ASN D N 1
ATOM 6576 C CA . ASN D 1 2 ? 42.996 30.738 -9.852 1.00 51.26 -1 ASN D CA 1
ATOM 6577 C C . ASN D 1 2 ? 44.387 30.327 -9.330 1.00 47.59 -1 ASN D C 1
ATOM 6578 O O . ASN D 1 2 ? 44.619 29.156 -9.026 1.00 46.38 -1 ASN D O 1
ATOM 6583 N N . ALA D 1 3 ? 45.303 31.285 -9.231 1.00 41.11 0 ALA D N 1
ATOM 6584 C CA . ALA D 1 3 ? 46.693 30.971 -8.972 1.00 35.51 0 ALA D CA 1
ATOM 6585 C C . ALA D 1 3 ? 46.959 30.581 -7.519 1.00 28.25 0 ALA D C 1
ATOM 6586 O O . ALA D 1 3 ? 46.237 30.968 -6.604 1.00 25.85 0 ALA D O 1
ATOM 6588 N N . MET D 1 4 ? 48.021 29.814 -7.345 1.00 22.01 1 MET D N 1
ATOM 6589 C CA A MET D 1 4 ? 48.528 29.479 -6.023 0.50 20.43 1 MET D CA 1
ATOM 6590 C CA B MET D 1 4 ? 48.522 29.481 -6.022 0.50 20.40 1 MET D CA 1
ATOM 6591 C C . MET D 1 4 ? 48.861 30.755 -5.252 1.00 17.59 1 MET D C 1
ATOM 6592 O O . MET D 1 4 ? 49.391 31.735 -5.832 1.00 20.89 1 MET D O 1
ATOM 6601 N N . GLU D 1 5 ? 48.545 30.756 -3.964 1.00 15.32 2 GLU D N 1
ATOM 6602 C CA A GLU D 1 5 ? 48.970 31.808 -3.043 0.40 15.54 2 GLU D CA 1
ATOM 6603 C CA B GLU D 1 5 ? 49.071 31.806 -3.110 0.60 18.02 2 GLU D CA 1
ATOM 6604 C C . GLU D 1 5 ? 49.838 31.230 -1.929 1.00 17.75 2 GLU D C 1
ATOM 6605 O O . GLU D 1 5 ? 49.661 30.077 -1.560 1.00 20.67 2 GLU D O 1
ATOM 6616 N N . GLU D 1 6 ? 50.724 32.044 -1.354 1.00 16.55 3 GLU D N 1
ATOM 6617 C CA . GLU D 1 6 ? 51.599 31.530 -0.327 1.00 16.73 3 GLU D CA 1
ATOM 6618 C C . GLU D 1 6 ? 51.443 32.332 0.949 1.00 21.99 3 GLU D C 1
ATOM 6619 O O . GLU D 1 6 ? 51.240 33.534 0.890 1.00 24.21 3 GLU D O 1
ATOM 6625 N N . LYS D 1 7 ? 51.548 31.645 2.088 1.00 17.83 4 LYS D N 1
ATOM 6626 C CA A LYS D 1 7 ? 51.487 32.255 3.417 0.50 22.93 4 LYS D CA 1
ATOM 6627 C CA B LYS D 1 7 ? 51.521 32.279 3.407 0.50 21.19 4 LYS D CA 1
ATOM 6628 C C . LYS D 1 7 ? 52.639 31.627 4.212 1.00 19.09 4 LYS D C 1
ATOM 6629 O O . LYS D 1 7 ? 53.117 30.545 3.857 1.00 19.68 4 LYS D O 1
ATOM 6640 N N . PHE D 1 8 ? 53.106 32.311 5.248 1.00 16.67 5 PHE D N 1
ATOM 6641 C CA . PHE D 1 8 ? 54.163 31.745 6.119 1.00 16.59 5 PHE D CA 1
ATOM 6642 C C . PHE D 1 8 ? 53.676 31.669 7.549 1.00 15.37 5 PHE D C 1
ATOM 6643 O O . PHE D 1 8 ? 52.830 32.470 7.974 1.00 17.72 5 PHE D O 1
ATOM 6651 N N . LEU D 1 9 ? 54.185 30.683 8.292 1.00 16.56 6 LEU D N 1
ATOM 6652 C CA . LEU D 1 9 ? 53.908 30.615 9.711 1.00 21.68 6 LEU D CA 1
ATOM 6653 C C . LEU D 1 9 ? 55.155 30.174 10.444 1.00 19.52 6 LEU D C 1
ATOM 6654 O O . LEU D 1 9 ? 55.965 29.443 9.913 1.00 18.30 6 LEU D O 1
ATOM 6659 N N . GLU D 1 10 ? 55.321 30.657 11.662 1.00 17.60 7 GLU D N 1
ATOM 6660 C CA . GLU D 1 10 ? 56.484 30.229 12.458 1.00 16.12 7 GLU D CA 1
ATOM 6661 C C . GLU D 1 10 ? 56.238 28.908 13.192 1.00 15.01 7 GLU D C 1
ATOM 6662 O O . GLU D 1 10 ? 55.121 28.623 13.628 1.00 17.57 7 GLU D O 1
ATOM 6668 N N . PHE D 1 11 ? 57.293 28.100 13.309 1.00 12.59 8 PHE D N 1
ATOM 6669 C CA . PHE D 1 11 ? 57.247 26.908 14.174 1.00 12.27 8 PHE D CA 1
ATOM 6670 C C . PHE D 1 11 ? 58.664 26.566 14.604 1.00 16.09 8 PHE D C 1
ATOM 6671 O O . PHE D 1 11 ? 59.529 26.340 13.741 1.00 16.31 8 PHE D O 1
ATOM 6679 N N . GLY D 1 12 ? 58.893 26.478 15.919 1.00 17.39 9 GLY D N 1
ATOM 6680 C CA . GLY D 1 12 ? 60.236 26.116 16.441 1.00 21.21 9 GLY D CA 1
ATOM 6681 C C . GLY D 1 12 ? 61.336 27.075 16.025 1.00 19.28 9 GLY D C 1
ATOM 6682 O O . GLY D 1 12 ? 62.502 26.657 15.856 1.00 21.06 9 GLY D O 1
ATOM 6683 N N . GLY D 1 13 ? 60.975 28.351 15.851 1.00 18.29 10 GLY D N 1
ATOM 6684 C CA . GLY D 1 13 ? 61.892 29.406 15.383 1.00 20.08 10 GLY D CA 1
ATOM 6685 C C . GLY D 1 13 ? 62.201 29.373 13.885 1.00 18.03 10 GLY D C 1
ATOM 6686 O O . GLY D 1 13 ? 63.080 30.112 13.410 1.00 20.01 10 GLY D O 1
ATOM 6687 N N . ASN D 1 14 ? 61.486 28.514 13.147 1.00 17.07 11 ASN D N 1
ATOM 6688 C CA . ASN D 1 14 ? 61.674 28.326 11.719 1.00 18.22 11 ASN D CA 1
ATOM 6689 C C . ASN D 1 14 ? 60.436 28.787 10.955 1.00 17.79 11 ASN D C 1
ATOM 6690 O O . ASN D 1 14 ? 59.385 29.004 11.570 1.00 16.92 11 ASN D O 1
ATOM 6695 N N . GLN D 1 15 ? 60.564 28.954 9.633 1.00 14.95 12 GLN D N 1
ATOM 6696 C CA . GLN D 1 15 ? 59.427 29.382 8.804 1.00 12.57 12 GLN D CA 1
ATOM 6697 C C . GLN D 1 15 ? 58.874 28.242 7.952 1.00 13.42 12 GLN D C 1
ATOM 6698 O O . GLN D 1 15 ? 59.626 27.554 7.241 1.00 16.74 12 GLN D O 1
ATOM 6704 N N . ILE D 1 16 ? 57.557 28.049 8.033 1.00 13.06 13 ILE D N 1
ATOM 6705 C CA . ILE D 1 16 ? 56.840 27.117 7.170 1.00 12.31 13 ILE D CA 1
ATOM 6706 C C . ILE D 1 16 ? 56.155 27.916 6.061 1.00 14.59 13 ILE D C 1
ATOM 6707 O O . ILE D 1 16 ? 55.382 28.798 6.363 1.00 14.57 13 ILE D O 1
ATOM 6712 N N . CYS D 1 17 ? 56.398 27.559 4.803 1.00 13.59 14 CYS D N 1
ATOM 6713 C CA . CYS D 1 17 ? 55.617 28.108 3.682 1.00 17.35 14 CYS D CA 1
ATOM 6714 C C . CYS D 1 17 ? 54.412 27.222 3.382 1.00 16.72 14 CYS D C 1
ATOM 6715 O O . CYS D 1 17 ? 54.569 26.000 3.217 1.00 17.26 14 CYS D O 1
ATOM 6718 N N . LEU D 1 18 ? 53.210 27.817 3.308 1.00 16.65 15 LEU D N 1
ATOM 6719 C CA . LEU D 1 18 ? 52.029 27.081 2.882 1.00 16.43 15 LEU D CA 1
ATOM 6720 C C . LEU D 1 18 ? 51.622 27.561 1.504 1.00 16.49 15 LEU D C 1
ATOM 6721 O O . LEU D 1 18 ? 51.397 28.751 1.314 1.00 21.10 15 LEU D O 1
ATOM 6726 N N . CYS D 1 19 ? 51.501 26.636 0.553 1.00 15.24 16 CYS D N 1
ATOM 6727 C CA . CYS D 1 19 ? 50.917 26.961 -0.738 1.00 14.71 16 CYS D CA 1
ATOM 6728 C C . CYS D 1 19 ? 49.435 26.637 -0.655 1.00 17.38 16 CYS D C 1
ATOM 6729 O O . CYS D 1 19 ? 49.061 25.628 -0.067 1.00 21.37 16 CYS D O 1
ATOM 6732 N N . SER D 1 20 ? 48.574 27.441 -1.263 1.00 16.72 17 SER D N 1
ATOM 6733 C CA A SER D 1 20 ? 47.157 27.120 -1.244 0.50 17.31 17 SER D CA 1
ATOM 6734 C CA B SER D 1 20 ? 47.147 27.163 -1.213 0.50 17.21 17 SER D CA 1
ATOM 6735 C C . SER D 1 20 ? 46.440 27.570 -2.510 1.00 17.56 17 SER D C 1
ATOM 6736 O O . SER D 1 20 ? 46.875 28.510 -3.199 1.00 17.87 17 SER D O 1
ATOM 6741 N N . TRP D 1 21 ? 45.350 26.867 -2.820 1.00 16.57 18 TRP D N 1
ATOM 6742 C CA . TRP D 1 21 ? 44.507 27.207 -3.967 1.00 16.62 18 TRP D CA 1
ATOM 6743 C C . TRP D 1 21 ? 43.063 27.139 -3.493 1.00 17.55 18 TRP D C 1
ATOM 6744 O O . TRP D 1 21 ? 42.737 26.322 -2.653 1.00 17.98 18 TRP D O 1
ATOM 6755 N N . GLY D 1 22 ? 42.195 27.963 -4.072 1.00 18.69 19 GLY D N 1
ATOM 6756 C CA . GLY D 1 22 ? 40.762 27.856 -3.772 1.00 19.86 19 GLY D CA 1
ATOM 6757 C C . GLY D 1 22 ? 40.340 28.802 -2.670 1.00 20.19 19 GLY D C 1
ATOM 6758 O O . GLY D 1 22 ? 41.168 29.482 -2.063 1.00 22.78 19 GLY D O 1
ATOM 6759 N N . SER D 1 23 ? 39.041 28.849 -2.409 1.00 21.64 20 SER D N 1
ATOM 6760 C CA . SER D 1 23 ? 38.510 29.797 -1.406 1.00 23.39 20 SER D CA 1
ATOM 6761 C C . SER D 1 23 ? 38.735 29.231 -0.007 1.00 23.12 20 SER D C 1
ATOM 6762 O O . SER D 1 23 ? 38.414 28.075 0.241 1.00 25.49 20 SER D O 1
ATOM 6765 N N . PRO D 1 24 ? 39.249 30.047 0.935 1.00 28.86 21 PRO D N 1
ATOM 6766 C CA . PRO D 1 24 ? 39.439 29.521 2.297 1.00 29.70 21 PRO D CA 1
ATOM 6767 C C . PRO D 1 24 ? 38.155 29.194 3.082 1.00 31.28 21 PRO D C 1
ATOM 6768 O O . PRO D 1 24 ? 38.240 28.583 4.146 1.00 37.35 21 PRO D O 1
ATOM 6772 N N . GLU D 1 25 ? 36.986 29.575 2.582 1.00 27.92 22 GLU D N 1
ATOM 6773 C CA . GLU D 1 25 ? 35.738 29.150 3.234 1.00 36.30 22 GLU D CA 1
ATOM 6774 C C . GLU D 1 25 ? 35.422 27.674 2.939 1.00 33.18 22 GLU D C 1
ATOM 6775 O O . GLU D 1 25 ? 34.573 27.070 3.593 1.00 37.75 22 GLU D O 1
ATOM 6781 N N . HIS D 1 26 ? 36.119 27.093 1.968 1.00 28.95 23 HIS D N 1
ATOM 6782 C CA . HIS D 1 26 ? 35.747 25.778 1.453 1.00 25.85 23 HIS D CA 1
ATOM 6783 C C . HIS D 1 26 ? 36.421 24.632 2.210 1.00 22.81 23 HIS D C 1
ATOM 6784 O O . HIS D 1 26 ? 37.439 24.859 2.874 1.00 23.37 23 HIS D O 1
ATOM 6791 N N . PRO D 1 27 ? 35.854 23.411 2.129 1.00 24.11 24 PRO D N 1
ATOM 6792 C CA . PRO D 1 27 ? 36.443 22.263 2.844 1.00 19.98 24 PRO D CA 1
ATOM 6793 C C . PRO D 1 27 ? 37.872 22.025 2.367 1.00 18.92 24 PRO D C 1
ATOM 6794 O O . PRO D 1 27 ? 38.163 22.155 1.175 1.00 20.78 24 PRO D O 1
ATOM 6798 N N . VAL D 1 28 ? 38.737 21.714 3.325 1.00 16.70 25 VAL D N 1
ATOM 6799 C CA . VAL D 1 28 ? 40.183 21.636 3.087 1.00 15.16 25 VAL D CA 1
ATOM 6800 C C . VAL D 1 28 ? 40.601 20.251 2.588 1.00 17.53 25 VAL D C 1
ATOM 6801 O O . VAL D 1 28 ? 40.124 19.213 3.098 1.00 16.24 25 VAL D O 1
ATOM 6805 N N . VAL D 1 29 ? 41.511 20.258 1.605 1.00 15.06 26 VAL D N 1
ATOM 6806 C CA . VAL D 1 29 ? 42.291 19.096 1.197 1.00 16.27 26 VAL D CA 1
ATOM 6807 C C . VAL D 1 29 ? 43.751 19.457 1.509 1.00 16.73 26 VAL D C 1
ATOM 6808 O O . VAL D 1 29 ? 44.322 20.336 0.887 1.00 16.80 26 VAL D O 1
ATOM 6812 N N . LEU D 1 30 ? 44.321 18.786 2.495 1.00 13.78 27 LEU D N 1
ATOM 6813 C CA . LEU D 1 30 ? 45.696 19.038 2.909 1.00 14.31 27 LEU D CA 1
ATOM 6814 C C . LEU D 1 30 ? 46.580 17.996 2.224 1.00 17.07 27 LEU D C 1
ATOM 6815 O O . LEU D 1 30 ? 46.363 16.802 2.408 1.00 16.76 27 LEU D O 1
ATOM 6820 N N . CYS D 1 31 ? 47.587 18.454 1.471 1.00 13.05 28 CYS D N 1
ATOM 6821 C CA . CYS D 1 31 ? 48.413 17.584 0.632 1.00 13.77 28 CYS D CA 1
ATOM 6822 C C . CYS D 1 31 ? 49.865 17.640 1.091 1.00 13.98 28 CYS D C 1
ATOM 6823 O O . CYS D 1 31 ? 50.422 18.733 1.257 1.00 16.33 28 CYS D O 1
ATOM 6826 N N . ILE D 1 32 ? 50.470 16.470 1.273 1.00 14.07 29 ILE D N 1
ATOM 6827 C CA . ILE D 1 32 ? 51.862 16.382 1.796 1.00 13.89 29 ILE D CA 1
ATOM 6828 C C . ILE D 1 32 ? 52.766 15.803 0.717 1.00 16.34 29 ILE D C 1
ATOM 6829 O O . ILE D 1 32 ? 52.622 14.643 0.337 1.00 13.90 29 ILE D O 1
ATOM 6834 N N . HIS D 1 33 ? 53.657 16.636 0.184 1.00 14.61 30 HIS D N 1
ATOM 6835 C CA . HIS D 1 33 ? 54.609 16.193 -0.838 1.00 12.34 30 HIS D CA 1
ATOM 6836 C C . HIS D 1 33 ? 55.680 15.259 -0.285 1.00 14.73 30 HIS D C 1
ATOM 6837 O O . HIS D 1 33 ? 55.826 15.101 0.938 1.00 14.82 30 HIS D O 1
ATOM 6844 N N . GLY D 1 34 ? 56.396 14.609 -1.202 1.00 19.01 31 GLY D N 1
ATOM 6845 C CA . GLY D 1 34 ? 57.462 13.667 -0.825 1.00 18.87 31 GLY D CA 1
ATOM 6846 C C . GLY D 1 34 ? 58.843 14.302 -0.880 1.00 21.36 31 GLY D C 1
ATOM 6847 O O . GLY D 1 34 ? 58.991 15.501 -1.157 1.00 18.26 31 GLY D O 1
ATOM 6848 N N . ILE D 1 35 ? 59.869 13.495 -0.614 1.00 18.06 32 ILE D N 1
ATOM 6849 C CA . ILE D 1 35 ? 61.224 14.029 -0.486 1.00 20.71 32 ILE D CA 1
ATOM 6850 C C . ILE D 1 35 ? 61.675 14.752 -1.757 1.00 19.74 32 ILE D C 1
ATOM 6851 O O . ILE D 1 35 ? 61.397 14.307 -2.883 1.00 18.60 32 ILE D O 1
ATOM 6856 N N . LEU D 1 36 ? 62.354 15.877 -1.544 1.00 15.42 33 LEU D N 1
ATOM 6857 C CA . LEU D 1 36 ? 62.930 16.775 -2.579 1.00 16.73 33 LEU D CA 1
ATOM 6858 C C . LEU D 1 36 ? 61.925 17.615 -3.352 1.00 16.76 33 LEU D C 1
ATOM 6859 O O . LEU D 1 36 ? 62.329 18.511 -4.058 1.00 22.72 33 LEU D O 1
ATOM 6864 N N . GLU D 1 37 ? 60.623 17.382 -3.178 1.00 15.69 34 GLU D N 1
ATOM 6865 C CA . GLU D 1 37 ? 59.665 18.191 -3.924 1.00 16.19 34 GLU D CA 1
ATOM 6866 C C . GLU D 1 37 ? 59.229 19.423 -3.127 1.00 16.85 34 GLU D C 1
ATOM 6867 O O . GLU D 1 37 ? 60.020 19.959 -2.346 1.00 14.84 34 GLU D O 1
ATOM 6873 N N . GLN D 1 38 ? 57.992 19.874 -3.318 1.00 16.59 35 GLN D N 1
ATOM 6874 C CA . GLN D 1 38 ? 57.574 21.164 -2.740 1.00 12.56 35 GLN D CA 1
ATOM 6875 C C . GLN D 1 38 ? 56.058 21.225 -2.848 1.00 10.97 35 GLN D C 1
ATOM 6876 O O . GLN D 1 38 ? 55.438 20.459 -3.609 1.00 13.37 35 GLN D O 1
ATOM 6882 N N . GLY D 1 39 ? 55.457 22.142 -2.103 1.00 15.19 36 GLY D N 1
ATOM 6883 C CA . GLY D 1 39 ? 53.990 22.269 -2.124 1.00 17.24 36 GLY D CA 1
ATOM 6884 C C . GLY D 1 39 ? 53.418 22.514 -3.514 1.00 15.44 36 GLY D C 1
ATOM 6885 O O . GLY D 1 39 ? 52.355 21.983 -3.871 1.00 14.64 36 GLY D O 1
ATOM 6886 N N . LEU D 1 40 ? 54.125 23.315 -4.319 1.00 13.77 37 LEU D N 1
ATOM 6887 C CA . LEU D 1 40 ? 53.690 23.673 -5.656 1.00 13.25 37 LEU D CA 1
ATOM 6888 C C . LEU D 1 40 ? 53.535 22.452 -6.562 1.00 14.01 37 LEU D C 1
ATOM 6889 O O . LEU D 1 40 ? 52.761 22.493 -7.523 1.00 15.76 37 LEU D O 1
ATOM 6894 N N . ALA D 1 41 ? 54.207 21.353 -6.214 1.00 13.24 38 ALA D N 1
ATOM 6895 C CA . ALA D 1 41 ? 54.148 20.130 -7.043 1.00 13.59 38 ALA D CA 1
ATOM 6896 C C . ALA D 1 41 ? 52.748 19.523 -7.072 1.00 14.90 38 ALA D C 1
ATOM 6897 O O . ALA D 1 41 ? 52.473 18.683 -7.902 1.00 14.91 38 ALA D O 1
ATOM 6899 N N . TRP D 1 42 ? 51.873 19.978 -6.177 1.00 12.53 39 TRP D N 1
ATOM 6900 C CA . TRP D 1 42 ? 50.495 19.484 -6.127 1.00 14.54 39 TRP D CA 1
ATOM 6901 C C . TRP D 1 42 ? 49.574 20.278 -7.063 1.00 15.17 39 TRP D C 1
ATOM 6902 O O . TRP D 1 42 ? 48.374 20.028 -7.090 1.00 15.70 39 TRP D O 1
ATOM 6913 N N . GLN D 1 43 ? 50.111 21.218 -7.832 1.00 14.65 40 GLN D N 1
ATOM 6914 C CA . GLN D 1 43 ? 49.232 22.161 -8.535 1.00 15.74 40 GLN D CA 1
ATOM 6915 C C . GLN D 1 43 ? 48.286 21.486 -9.539 1.00 14.82 40 GLN D C 1
ATOM 6916 O O . GLN D 1 43 ? 47.131 21.899 -9.654 1.00 16.62 40 GLN D O 1
ATOM 6922 N N . GLU D 1 44 ? 48.768 20.455 -10.241 1.00 17.45 41 GLU D N 1
ATOM 6923 C CA . GLU D 1 44 ? 47.929 19.825 -11.255 1.00 19.65 41 GLU D CA 1
ATOM 6924 C C . GLU D 1 44 ? 46.741 19.077 -10.623 1.00 15.17 41 GLU D C 1
ATOM 6925 O O . GLU D 1 44 ? 45.675 18.975 -11.231 1.00 18.70 41 GLU D O 1
ATOM 6931 N N . VAL D 1 45 ? 46.934 18.563 -9.411 1.00 16.19 42 VAL D N 1
ATOM 6932 C CA . VAL D 1 45 ? 45.814 18.010 -8.615 1.00 15.70 42 VAL D CA 1
ATOM 6933 C C . VAL D 1 45 ? 44.954 19.127 -8.028 1.00 15.69 42 VAL D C 1
ATOM 6934 O O . VAL D 1 45 ? 43.697 19.045 -8.049 1.00 17.92 42 VAL D O 1
ATOM 6938 N N . ALA D 1 46 ? 45.612 20.159 -7.498 1.00 15.84 43 ALA D N 1
ATOM 6939 C CA . ALA D 1 46 ? 44.928 21.222 -6.756 1.00 15.66 43 ALA D CA 1
ATOM 6940 C C . ALA D 1 46 ? 43.939 22.020 -7.604 1.00 15.87 43 ALA D C 1
ATOM 6941 O O . ALA D 1 46 ? 42.873 22.409 -7.104 1.00 19.88 43 ALA D O 1
ATOM 6943 N N . LEU D 1 47 ? 44.304 22.326 -8.849 1.00 18.83 44 LEU D N 1
ATOM 6944 C CA . LEU D 1 47 ? 43.451 23.180 -9.685 1.00 18.24 44 LEU D CA 1
ATOM 6945 C C . LEU D 1 47 ? 42.022 22.602 -9.902 1.00 22.48 44 LEU D C 1
ATOM 6946 O O . LEU D 1 47 ? 41.022 23.299 -9.663 1.00 22.80 44 LEU D O 1
ATOM 6951 N N . PRO D 1 48 ? 41.914 21.324 -10.335 1.00 20.97 45 PRO D N 1
ATOM 6952 C CA . PRO D 1 48 ? 40.548 20.797 -10.491 1.00 24.90 45 PRO D CA 1
ATOM 6953 C C . PRO D 1 48 ? 39.779 20.709 -9.165 1.00 23.65 45 PRO D C 1
ATOM 6954 O O . PRO D 1 48 ? 38.538 20.860 -9.161 1.00 21.23 45 PRO D O 1
ATOM 6958 N N . LEU D 1 49 ? 40.489 20.445 -8.054 1.00 20.32 46 LEU D N 1
ATOM 6959 C CA . LEU D 1 49 ? 39.851 20.426 -6.738 1.00 21.57 46 LEU D CA 1
ATOM 6960 C C . LEU D 1 49 ? 39.329 21.814 -6.341 1.00 20.32 46 LEU D C 1
ATOM 6961 O O . LEU D 1 49 ? 38.175 21.958 -5.884 1.00 21.28 46 LEU D O 1
ATOM 6966 N N . ALA D 1 50 ? 40.159 22.844 -6.537 1.00 17.64 47 ALA D N 1
ATOM 6967 C CA . ALA D 1 50 ? 39.716 24.215 -6.222 1.00 20.11 47 ALA D CA 1
ATOM 6968 C C . ALA D 1 50 ? 38.528 24.614 -7.098 1.00 23.07 47 ALA D C 1
ATOM 6969 O O . ALA D 1 50 ? 37.594 25.294 -6.625 1.00 22.13 47 ALA D O 1
ATOM 6971 N N . ALA D 1 51 ? 38.551 24.181 -8.361 1.00 19.22 48 ALA D N 1
ATOM 6972 C CA . ALA D 1 51 ? 37.465 24.506 -9.298 1.00 24.88 48 ALA D CA 1
ATOM 6973 C C . ALA D 1 51 ? 36.130 23.875 -8.877 1.00 25.12 48 ALA D C 1
ATOM 6974 O O . ALA D 1 51 ? 35.053 24.335 -9.289 1.00 26.87 48 ALA D O 1
ATOM 6976 N N . GLN D 1 52 ? 36.203 22.831 -8.058 1.00 22.92 49 GLN D N 1
ATOM 6977 C CA . GLN D 1 52 ? 35.019 22.108 -7.597 1.00 26.11 49 GLN D CA 1
ATOM 6978 C C . GLN D 1 52 ? 34.669 22.383 -6.142 1.00 28.89 49 GLN D C 1
ATOM 6979 O O . GLN D 1 52 ? 33.935 21.614 -5.524 1.00 32.72 49 GLN D O 1
ATOM 6985 N N . GLY D 1 53 ? 35.186 23.489 -5.610 1.00 25.45 50 GLY D N 1
ATOM 6986 C CA . GLY D 1 53 ? 34.799 24.000 -4.305 1.00 26.88 50 GLY D CA 1
ATOM 6987 C C . GLY D 1 53 ? 35.583 23.478 -3.103 1.00 22.59 50 GLY D C 1
ATOM 6988 O O . GLY D 1 53 ? 35.027 23.355 -2.011 1.00 24.79 50 GLY D O 1
ATOM 6989 N N . TYR D 1 54 ? 36.868 23.182 -3.302 1.00 20.95 51 TYR D N 1
ATOM 6990 C CA . TYR D 1 54 ? 37.759 22.809 -2.182 1.00 19.30 51 TYR D CA 1
ATOM 6991 C C . TYR D 1 54 ? 38.850 23.843 -2.006 1.00 21.71 51 TYR D C 1
ATOM 6992 O O . TYR D 1 54 ? 39.216 24.541 -2.963 1.00 20.73 51 TYR D O 1
ATOM 7001 N N . ARG D 1 55 ? 39.326 23.938 -0.769 1.00 20.91 52 ARG D N 1
ATOM 7002 C CA . ARG D 1 55 ? 40.483 24.717 -0.406 1.00 18.64 52 ARG D CA 1
ATOM 7003 C C . ARG D 1 55 ? 41.632 23.719 -0.297 1.00 18.84 52 ARG D C 1
ATOM 7004 O O . ARG D 1 55 ? 41.604 22.819 0.541 1.00 19.57 52 ARG D O 1
ATOM 7012 N N . VAL D 1 56 ? 42.615 23.858 -1.177 1.00 17.03 53 VAL D N 1
ATOM 7013 C CA . VAL D 1 56 ? 43.735 22.906 -1.202 1.00 16.15 53 VAL D CA 1
ATOM 7014 C C . VAL D 1 56 ? 44.940 23.571 -0.536 1.00 15.80 53 VAL D C 1
ATOM 7015 O O . VAL D 1 56 ? 45.296 24.683 -0.890 1.00 16.03 53 VAL D O 1
ATOM 7019 N N . VAL D 1 57 ? 45.553 22.886 0.428 1.00 13.08 54 VAL D N 1
ATOM 7020 C CA . VAL D 1 57 ? 46.676 23.471 1.169 1.00 15.86 54 VAL D CA 1
ATOM 7021 C C . VAL D 1 57 ? 47.816 22.473 1.089 1.00 15.72 54 VAL D C 1
ATOM 7022 O O . VAL D 1 57 ? 47.634 21.295 1.390 1.00 15.03 54 VAL D O 1
ATOM 7026 N N . ALA D 1 58 ? 48.996 22.960 0.717 1.00 14.20 55 ALA D N 1
ATOM 7027 C CA . ALA D 1 58 ? 50.170 22.088 0.569 1.00 14.18 55 ALA D CA 1
ATOM 7028 C C . ALA D 1 58 ? 51.383 22.815 1.176 1.00 14.14 55 ALA D C 1
ATOM 7029 O O . ALA D 1 58 ? 51.945 23.694 0.534 1.00 15.05 55 ALA D O 1
ATOM 7031 N N . PRO D 1 59 ? 51.825 22.408 2.379 1.00 12.88 56 PRO D N 1
ATOM 7032 C CA . PRO D 1 59 ? 53.001 23.019 3.000 1.00 14.16 56 PRO D CA 1
ATOM 7033 C C . PRO D 1 59 ? 54.245 22.553 2.286 1.00 14.02 56 PRO D C 1
ATOM 7034 O O . PRO D 1 59 ? 54.278 21.447 1.705 1.00 17.37 56 PRO D O 1
ATOM 7038 N N . ASP D 1 60 ? 55.251 23.409 2.306 1.00 12.20 57 ASP D N 1
ATOM 7039 C CA . ASP D 1 60 ? 56.586 22.970 1.954 1.00 13.21 57 ASP D CA 1
ATOM 7040 C C . ASP D 1 60 ? 57.168 22.339 3.216 1.00 13.85 57 ASP D C 1
ATOM 7041 O O . ASP D 1 60 ? 57.243 23.012 4.270 1.00 13.85 57 ASP D O 1
ATOM 7046 N N . LEU D 1 61 ? 57.623 21.092 3.152 1.00 14.24 58 LEU D N 1
ATOM 7047 C CA . LEU D 1 61 ? 58.325 20.498 4.316 1.00 14.12 58 LEU D CA 1
ATOM 7048 C C . LEU D 1 61 ? 59.608 21.301 4.595 1.00 15.81 58 LEU D C 1
ATOM 7049 O O . LEU D 1 61 ? 60.146 21.950 3.684 1.00 14.27 58 LEU D O 1
ATOM 7054 N N . PHE D 1 62 ? 60.070 21.313 5.845 1.00 15.91 59 PHE D N 1
ATOM 7055 C CA . PHE D 1 62 ? 61.290 22.049 6.158 1.00 15.08 59 PHE D CA 1
ATOM 7056 C C . PHE D 1 62 ? 62.418 21.620 5.220 1.00 14.82 59 PHE D C 1
ATOM 7057 O O . PHE D 1 62 ? 62.480 20.473 4.824 1.00 16.49 59 PHE D O 1
ATOM 7065 N N . GLY D 1 63 ? 63.267 22.574 4.849 1.00 14.37 60 GLY D N 1
ATOM 7066 C CA . GLY D 1 63 ? 64.361 22.322 3.905 1.00 15.77 60 GLY D CA 1
ATOM 7067 C C . GLY D 1 63 ? 63.941 22.243 2.433 1.00 16.51 60 GLY D C 1
ATOM 7068 O O . GLY D 1 63 ? 64.795 22.094 1.580 1.00 17.61 60 GLY D O 1
ATOM 7069 N N . HIS D 1 64 ? 62.633 22.325 2.151 1.00 14.27 61 HIS D N 1
ATOM 7070 C CA . HIS D 1 64 ? 62.092 22.177 0.811 1.00 15.90 61 HIS D CA 1
ATOM 7071 C C . HIS D 1 64 ? 61.377 23.460 0.402 1.00 13.82 61 HIS D C 1
ATOM 7072 O O . HIS D 1 64 ? 60.948 24.244 1.265 1.00 14.33 61 HIS D O 1
ATOM 7079 N N . GLY D 1 65 ? 61.196 23.636 -0.901 1.00 15.43 62 GLY D N 1
ATOM 7080 C CA . GLY D 1 65 ? 60.407 24.771 -1.401 1.00 15.65 62 GLY D CA 1
ATOM 7081 C C . GLY D 1 65 ? 60.899 26.093 -0.834 1.00 16.03 62 GLY D C 1
ATOM 7082 O O . GLY D 1 65 ? 62.078 26.417 -0.951 1.00 17.38 62 GLY D O 1
ATOM 7083 N N . ARG D 1 66 ? 59.995 26.862 -0.227 1.00 15.66 63 ARG D N 1
ATOM 7084 C CA . ARG D 1 66 ? 60.369 28.112 0.442 1.00 17.22 63 ARG D CA 1
ATOM 7085 C C . ARG D 1 66 ? 60.330 28.042 1.963 1.00 18.93 63 ARG D C 1
ATOM 7086 O O . ARG D 1 66 ? 60.437 29.092 2.646 1.00 18.95 63 ARG D O 1
ATOM 7094 N N . SER D 1 67 ? 60.189 26.832 2.521 1.00 15.42 64 SER D N 1
ATOM 7095 C CA . SER D 1 67 ? 60.331 26.701 3.971 1.00 14.34 64 SER D CA 1
ATOM 7096 C C . SER D 1 67 ? 61.778 26.877 4.413 1.00 17.70 64 SER D C 1
ATOM 7097 O O . SER D 1 67 ? 62.730 26.632 3.655 1.00 17.00 64 SER D O 1
ATOM 7100 N N . SER D 1 68 ? 61.981 27.319 5.648 1.00 18.64 65 SER D N 1
ATOM 7101 C CA . SER D 1 68 ? 63.365 27.584 6.015 1.00 17.26 65 SER D CA 1
ATOM 7102 C C . SER D 1 68 ? 64.175 26.278 6.201 1.00 18.22 65 SER D C 1
ATOM 7103 O O . SER D 1 68 ? 63.623 25.173 6.318 1.00 18.21 65 SER D O 1
ATOM 7106 N N . HIS D 1 69 ? 65.496 26.404 6.125 1.00 15.17 66 HIS D N 1
ATOM 7107 C CA . HIS D 1 69 ? 66.399 25.300 6.289 1.00 17.89 66 HIS D CA 1
ATOM 7108 C C . HIS D 1 69 ? 66.725 25.189 7.760 1.00 17.79 66 HIS D C 1
ATOM 7109 O O . HIS D 1 69 ? 66.884 26.208 8.458 1.00 21.49 66 HIS D O 1
ATOM 7116 N N . LEU D 1 70 ? 66.797 23.965 8.247 1.00 18.50 67 LEU D N 1
ATOM 7117 C CA . LEU D 1 70 ? 67.111 23.731 9.647 1.00 18.06 67 LEU D CA 1
ATOM 7118 C C . LEU D 1 70 ? 68.620 23.777 9.833 1.00 23.15 67 LEU D C 1
ATOM 7119 O O . LEU D 1 70 ? 69.362 23.125 9.108 1.00 23.03 67 LEU D O 1
ATOM 7124 N N . GLU D 1 71 ? 69.060 24.585 10.783 1.00 19.79 68 GLU D N 1
ATOM 7125 C CA . GLU D 1 71 ? 70.485 24.832 10.968 1.00 24.38 68 GLU D CA 1
ATOM 7126 C C . GLU D 1 71 ? 71.231 23.621 11.514 1.00 24.54 68 GLU D C 1
ATOM 7127 O O . GLU D 1 71 ? 72.430 23.449 11.268 1.00 28.13 68 GLU D O 1
ATOM 7133 N N . MET D 1 72 ? 70.533 22.783 12.263 1.00 21.74 69 MET D N 1
ATOM 7134 C CA . MET D 1 72 ? 71.160 21.571 12.761 1.00 22.81 69 MET D CA 1
ATOM 7135 C C . MET D 1 72 ? 70.687 20.410 11.921 1.00 21.16 69 MET D C 1
ATOM 7136 O O . MET D 1 72 ? 69.483 20.122 11.871 1.00 22.77 69 MET D O 1
ATOM 7141 N N . VAL D 1 73 ? 71.630 19.731 11.267 1.00 20.82 70 VAL D N 1
ATOM 7142 C CA . VAL D 1 73 ? 71.265 18.683 10.297 1.00 23.07 70 VAL D CA 1
ATOM 7143 C C . VAL D 1 73 ? 70.380 17.577 10.872 1.00 22.78 70 VAL D C 1
ATOM 7144 O O . VAL D 1 73 ? 69.499 17.048 10.191 1.00 20.53 70 VAL D O 1
ATOM 7148 N N . THR D 1 74 ? 70.590 17.245 12.142 1.00 20.94 71 THR D N 1
ATOM 7149 C CA . THR D 1 74 ? 69.827 16.174 12.778 1.00 19.23 71 THR D CA 1
ATOM 7150 C C . THR D 1 74 ? 68.377 16.543 13.096 1.00 23.14 71 THR D C 1
ATOM 7151 O O . THR D 1 74 ? 67.594 15.676 13.484 1.00 23.84 71 THR D O 1
ATOM 7155 N N . SER D 1 75 ? 68.029 17.823 12.928 1.00 19.84 72 SER D N 1
ATOM 7156 C CA . SER D 1 75 ? 66.650 18.281 13.133 1.00 20.92 72 SER D CA 1
ATOM 7157 C C . SER D 1 75 ? 65.770 17.752 12.005 1.00 21.87 72 SER D C 1
ATOM 7158 O O . SER D 1 75 ? 64.550 17.697 12.154 1.00 21.14 72 SER D O 1
ATOM 7161 N N . TYR D 1 76 ? 66.371 17.384 10.864 1.00 21.97 73 TYR D N 1
ATOM 7162 C CA . TYR D 1 76 ? 65.593 16.768 9.797 1.00 22.53 73 TYR D CA 1
ATOM 7163 C C . TYR D 1 76 ? 65.344 15.327 10.225 1.00 25.26 73 TYR D C 1
ATOM 7164 O O . TYR D 1 76 ? 66.283 14.550 10.393 1.00 29.43 73 TYR D O 1
ATOM 7173 N N . SER D 1 77 ? 64.083 14.999 10.457 1.00 18.68 74 SER D N 1
ATOM 7174 C CA . SER D 1 77 ? 63.664 13.668 10.874 1.00 21.54 74 SER D CA 1
ATOM 7175 C C . SER D 1 77 ? 62.197 13.518 10.564 1.00 22.68 74 SER D C 1
ATOM 7176 O O . SER D 1 77 ? 61.488 14.514 10.384 1.00 19.43 74 SER D O 1
ATOM 7179 N N . SER D 1 78 ? 61.731 12.274 10.537 1.00 19.87 75 SER D N 1
ATOM 7180 C CA . SER D 1 78 ? 60.307 12.029 10.306 1.00 22.94 75 SER D CA 1
ATOM 7181 C C . SER D 1 78 ? 59.468 12.691 11.432 1.00 19.89 75 SER D C 1
ATOM 7182 O O . SER D 1 78 ? 58.409 13.232 11.145 1.00 21.30 75 SER D O 1
ATOM 7185 N N . LEU D 1 79 ? 59.954 12.673 12.684 1.00 18.40 76 LEU D N 1
ATOM 7186 C CA A LEU D 1 79 ? 59.224 13.307 13.793 0.50 19.76 76 LEU D CA 1
ATOM 7187 C CA B LEU D 1 79 ? 59.263 13.306 13.818 0.50 21.06 76 LEU D CA 1
ATOM 7188 C C . LEU D 1 79 ? 59.134 14.831 13.641 1.00 17.52 76 LEU D C 1
ATOM 7189 O O . LEU D 1 79 ? 58.096 15.431 13.953 1.00 17.98 76 LEU D O 1
ATOM 7198 N N . THR D 1 80 ? 60.208 15.465 13.180 1.00 17.02 77 THR D N 1
ATOM 7199 C CA . THR D 1 80 ? 60.154 16.934 12.889 1.00 15.47 77 THR D CA 1
ATOM 7200 C C . THR D 1 80 ? 59.110 17.253 11.802 1.00 16.55 77 THR D C 1
ATOM 7201 O O . THR D 1 80 ? 58.316 18.198 11.922 1.00 15.87 77 THR D O 1
ATOM 7205 N N . PHE D 1 81 ? 59.091 16.450 10.743 1.00 14.41 78 PHE D N 1
ATOM 7206 C CA . PHE D 1 81 ? 58.106 16.691 9.691 1.00 16.66 78 PHE D CA 1
ATOM 7207 C C . PHE D 1 81 ? 56.687 16.440 10.191 1.00 15.20 78 PHE D C 1
ATOM 7208 O O . PHE D 1 81 ? 55.749 17.134 9.795 1.00 16.88 78 PHE D O 1
ATOM 7216 N N . LEU D 1 82 ? 56.516 15.414 11.036 1.00 14.93 79 LEU D N 1
ATOM 7217 C CA . LEU D 1 82 ? 55.219 15.166 11.622 1.00 15.39 79 LEU D CA 1
ATOM 7218 C C . LEU D 1 82 ? 54.758 16.337 12.483 1.00 17.22 79 LEU D C 1
ATOM 7219 O O . LEU D 1 82 ? 53.601 16.751 12.402 1.00 17.10 79 LEU D O 1
ATOM 7224 N N . ALA D 1 83 ? 55.661 16.858 13.308 1.00 15.09 80 ALA D N 1
ATOM 7225 C CA . ALA D 1 83 ? 55.332 17.986 14.175 1.00 15.15 80 ALA D CA 1
ATOM 7226 C C . ALA D 1 83 ? 54.969 19.216 13.325 1.00 18.08 80 ALA D C 1
ATOM 7227 O O . ALA D 1 83 ? 54.079 19.994 13.674 1.00 15.22 80 ALA D O 1
ATOM 7229 N N . GLN D 1 84 ? 55.682 19.374 12.219 1.00 15.99 81 GLN D N 1
ATOM 7230 C CA . GLN D 1 84 ? 55.449 20.489 11.287 1.00 14.86 81 GLN D CA 1
ATOM 7231 C C . GLN D 1 84 ? 54.031 20.390 10.710 1.00 15.90 81 GLN D C 1
ATOM 7232 O O . GLN D 1 84 ? 53.299 21.390 10.660 1.00 17.23 81 GLN D O 1
ATOM 7238 N N . ILE D 1 85 ? 53.663 19.192 10.253 1.00 15.94 82 ILE D N 1
ATOM 7239 C CA A ILE D 1 85 ? 52.328 18.947 9.706 0.50 16.47 82 ILE D CA 1
ATOM 7240 C CA B ILE D 1 85 ? 52.325 19.005 9.695 0.50 18.21 82 ILE D CA 1
ATOM 7241 C C . ILE D 1 85 ? 51.245 19.193 10.759 1.00 17.68 82 ILE D C 1
ATOM 7242 O O . ILE D 1 85 ? 50.186 19.797 10.463 1.00 17.46 82 ILE D O 1
ATOM 7251 N N . ASP D 1 86 ? 51.502 18.725 11.980 1.00 19.47 83 ASP D N 1
ATOM 7252 C CA . ASP D 1 86 ? 50.574 18.929 13.083 1.00 21.08 83 ASP D CA 1
ATOM 7253 C C . ASP D 1 86 ? 50.368 20.414 13.348 1.00 20.53 83 ASP D C 1
ATOM 7254 O O . ASP D 1 86 ? 49.239 20.842 13.581 1.00 20.13 83 ASP D O 1
ATOM 7259 N N . ARG D 1 87 ? 51.439 21.207 13.231 1.00 16.51 84 ARG D N 1
ATOM 7260 C CA . ARG D 1 87 ? 51.332 22.647 13.448 1.00 19.01 84 ARG D CA 1
ATOM 7261 C C . ARG D 1 87 ? 50.463 23.274 12.353 1.00 18.07 84 ARG D C 1
ATOM 7262 O O . ARG D 1 87 ? 49.719 24.197 12.619 1.00 16.51 84 ARG D O 1
ATOM 7270 N N . VAL D 1 88 ? 50.599 22.786 11.115 1.00 16.71 85 VAL D N 1
ATOM 7271 C CA . VAL D 1 88 ? 49.809 23.313 9.990 1.00 19.62 85 VAL D CA 1
ATOM 7272 C C . VAL D 1 88 ? 48.335 23.004 10.226 1.00 19.27 85 VAL D C 1
ATOM 7273 O O . VAL D 1 88 ? 47.478 23.844 9.991 1.00 19.21 85 VAL D O 1
ATOM 7277 N N . ILE D 1 89 ? 48.051 21.814 10.726 1.00 16.69 86 ILE D N 1
ATOM 7278 C CA . ILE D 1 89 ? 46.645 21.429 10.998 1.00 17.78 86 ILE D CA 1
ATOM 7279 C C . ILE D 1 89 ? 46.020 22.390 11.998 1.00 21.43 86 ILE D C 1
ATOM 7280 O O . ILE D 1 89 ? 44.844 22.738 11.888 1.00 21.69 86 ILE D O 1
ATOM 7285 N N . GLN D 1 90 ? 46.830 22.870 12.933 1.00 23.67 87 GLN D N 1
ATOM 7286 C CA . GLN D 1 90 ? 46.369 23.837 13.927 1.00 26.60 87 GLN D CA 1
ATOM 7287 C C . GLN D 1 90 ? 45.912 25.159 13.309 1.00 26.40 87 GLN D C 1
ATOM 7288 O O . GLN D 1 90 ? 45.104 25.876 13.910 1.00 28.88 87 GLN D O 1
ATOM 7294 N N . GLU D 1 91 ? 46.425 25.487 12.125 1.00 23.26 88 GLU D N 1
ATOM 7295 C CA . GLU D 1 91 ? 46.052 26.704 11.397 1.00 26.05 88 GLU D CA 1
ATOM 7296 C C . GLU D 1 91 ? 44.753 26.572 10.638 1.00 29.92 88 GLU D C 1
ATOM 7297 O O . GLU D 1 91 ? 44.197 27.574 10.190 1.00 33.87 88 GLU D O 1
ATOM 7303 N N . LEU D 1 92 ? 44.305 25.337 10.438 1.00 21.79 89 LEU D N 1
ATOM 7304 C CA . LEU D 1 92 ? 43.135 25.062 9.616 1.00 22.37 89 LEU D CA 1
ATOM 7305 C C . LEU D 1 92 ? 41.862 24.944 10.452 1.00 26.32 89 LEU D C 1
ATOM 7306 O O . LEU D 1 92 ? 41.946 24.756 11.668 1.00 23.19 89 LEU D O 1
ATOM 7311 N N . PRO D 1 93 ? 40.684 25.034 9.805 1.00 26.76 90 PRO D N 1
ATOM 7312 C CA . PRO D 1 93 ? 39.435 24.967 10.588 1.00 27.93 90 PRO D CA 1
ATOM 7313 C C . PRO D 1 93 ? 39.308 23.635 11.344 1.00 28.18 90 PRO D C 1
ATOM 7314 O O . PRO D 1 93 ? 39.890 22.621 10.935 1.00 24.26 90 PRO D O 1
ATOM 7318 N N . ASP D 1 94 ? 38.580 23.645 12.458 1.00 30.28 91 ASP D N 1
ATOM 7319 C CA . ASP D 1 94 ? 38.410 22.428 13.256 1.00 40.13 91 ASP D CA 1
ATOM 7320 C C . ASP D 1 94 ? 37.227 21.637 12.715 1.00 36.74 91 ASP D C 1
ATOM 7321 O O . ASP D 1 94 ? 36.159 21.569 13.330 1.00 40.39 91 ASP D O 1
ATOM 7326 N N . GLN D 1 95 ? 37.434 21.088 11.524 1.00 32.46 92 GLN D N 1
ATOM 7327 C CA . GLN D 1 95 ? 36.496 20.216 10.830 1.00 28.97 92 GLN D CA 1
ATOM 7328 C C . GLN D 1 95 ? 37.363 19.076 10.304 1.00 26.33 92 GLN D C 1
ATOM 7329 O O . GLN D 1 95 ? 38.484 19.333 9.868 1.00 27.04 92 GLN D O 1
ATOM 7335 N N . PRO D 1 96 ? 36.851 17.825 10.310 1.00 25.82 93 PRO D N 1
ATOM 7336 C CA . PRO D 1 96 ? 37.607 16.766 9.623 1.00 22.93 93 PRO D CA 1
ATOM 7337 C C . PRO D 1 96 ? 37.911 17.120 8.156 1.00 25.47 93 PRO D C 1
ATOM 7338 O O . PRO D 1 96 ? 37.050 17.668 7.451 1.00 25.62 93 PRO D O 1
ATOM 7342 N N . LEU D 1 97 ? 39.142 16.828 7.723 1.00 20.56 94 LEU D N 1
ATOM 7343 C CA . LEU D 1 97 ? 39.596 17.248 6.396 1.00 21.24 94 LEU D CA 1
ATOM 7344 C C . LEU D 1 97 ? 40.059 16.052 5.576 1.00 20.16 94 LEU D C 1
ATOM 7345 O O . LEU D 1 97 ? 40.201 14.955 6.105 1.00 19.88 94 LEU D O 1
ATOM 7350 N N . LEU D 1 98 ? 40.283 16.265 4.284 1.00 17.05 95 LEU D N 1
ATOM 7351 C CA . LEU D 1 98 ? 40.814 15.214 3.417 1.00 15.85 95 LEU D CA 1
ATOM 7352 C C . LEU D 1 98 ? 42.327 15.339 3.458 1.00 17.78 95 LEU D C 1
ATOM 7353 O O . LEU D 1 98 ? 42.867 16.401 3.173 1.00 20.10 95 LEU D O 1
ATOM 7358 N N . LEU D 1 99 ? 43.006 14.287 3.886 1.00 15.33 96 LEU D N 1
ATOM 7359 C CA . LEU D 1 99 ? 44.472 14.339 3.979 1.00 14.60 96 LEU D CA 1
ATOM 7360 C C . LEU D 1 99 ? 45.079 13.436 2.904 1.00 16.60 96 LEU D C 1
ATOM 7361 O O . LEU D 1 99 ? 44.810 12.243 2.894 1.00 18.60 96 LEU D O 1
ATOM 7366 N N . VAL D 1 100 ? 45.930 14.010 2.042 1.00 13.14 97 VAL D N 1
ATOM 7367 C CA . VAL D 1 100 ? 46.542 13.287 0.909 1.00 12.18 97 VAL D CA 1
ATOM 7368 C C . VAL D 1 100 ? 48.045 13.359 1.074 1.00 16.38 97 VAL D C 1
ATOM 7369 O O . VAL D 1 100 ? 48.596 14.436 1.279 1.00 18.97 97 VAL D O 1
ATOM 7373 N N . GLY D 1 101 ? 48.721 12.225 0.963 1.00 14.55 98 GLY D N 1
ATOM 7374 C CA . GLY D 1 101 ? 50.191 12.256 0.948 1.00 14.58 98 GLY D CA 1
ATOM 7375 C C . GLY D 1 101 ? 50.765 11.447 -0.177 1.00 16.60 98 GLY D C 1
ATOM 7376 O O . GLY D 1 101 ? 50.166 10.471 -0.604 1.00 16.35 98 GLY D O 1
ATOM 7377 N N . HIS D 1 102 ? 51.925 11.863 -0.674 1.00 14.50 99 HIS D N 1
ATOM 7378 C CA . HIS D 1 102 ? 52.608 11.121 -1.723 1.00 16.26 99 HIS D CA 1
ATOM 7379 C C . HIS D 1 102 ? 53.945 10.608 -1.226 1.00 18.91 99 HIS D C 1
ATOM 7380 O O . HIS D 1 102 ? 54.769 11.389 -0.749 1.00 18.09 99 HIS D O 1
ATOM 7387 N N . SER D 1 103 ? 54.156 9.298 -1.369 1.00 19.96 100 SER D N 1
ATOM 7388 C CA . SER D 1 103 ? 55.442 8.643 -1.056 1.00 19.86 100 SER D CA 1
ATOM 7389 C C . SER D 1 103 ? 55.864 8.900 0.403 1.00 18.69 100 SER D C 1
ATOM 7390 O O . SER D 1 103 ? 55.146 8.478 1.301 1.00 17.40 100 SER D O 1
ATOM 7393 N N . MET D 1 104 ? 56.992 9.592 0.648 1.00 17.59 101 MET D N 1
ATOM 7394 C CA . MET D 1 104 ? 57.324 9.937 2.035 1.00 18.67 101 MET D CA 1
ATOM 7395 C C . MET D 1 104 ? 56.167 10.733 2.672 1.00 19.19 101 MET D C 1
ATOM 7396 O O . MET D 1 104 ? 55.885 10.561 3.848 1.00 17.09 101 MET D O 1
ATOM 7401 N N . GLY D 1 105 ? 55.487 11.574 1.892 1.00 15.49 102 GLY D N 1
ATOM 7402 C CA . GLY D 1 105 ? 54.335 12.326 2.438 1.00 15.78 102 GLY D CA 1
ATOM 7403 C C . GLY D 1 105 ? 53.185 11.397 2.807 1.00 17.18 102 GLY D C 1
ATOM 7404 O O . GLY D 1 105 ? 52.415 11.703 3.695 1.00 17.08 102 GLY D O 1
ATOM 7405 N N . ALA D 1 106 ? 53.042 10.273 2.101 1.00 15.57 103 ALA D N 1
ATOM 7406 C CA . ALA D 1 106 ? 52.026 9.271 2.500 1.00 15.84 103 ALA D CA 1
ATOM 7407 C C . ALA D 1 106 ? 52.384 8.624 3.834 1.00 16.48 103 ALA D C 1
ATOM 7408 O O . ALA D 1 106 ? 51.513 8.422 4.659 1.00 15.69 103 ALA D O 1
ATOM 7410 N N . MET D 1 107 ? 53.658 8.312 4.051 1.00 16.32 104 MET D N 1
ATOM 7411 C CA . MET D 1 107 ? 54.110 7.787 5.344 1.00 18.99 104 MET D CA 1
ATOM 7412 C C . MET D 1 107 ? 53.803 8.801 6.465 1.00 18.46 104 MET D C 1
ATOM 7413 O O . MET D 1 107 ? 53.254 8.427 7.513 1.00 16.93 104 MET D O 1
ATOM 7418 N N . LEU D 1 108 ? 54.119 10.077 6.223 1.00 17.00 105 LEU D N 1
ATOM 7419 C CA . LEU D 1 108 ? 53.825 11.133 7.211 1.00 14.49 105 LEU D CA 1
ATOM 7420 C C . LEU D 1 108 ? 52.345 11.233 7.479 1.00 16.03 105 LEU D C 1
ATOM 7421 O O . LEU D 1 108 ? 51.945 11.388 8.611 1.00 17.99 105 LEU D O 1
ATOM 7426 N N . ALA D 1 109 ? 51.544 11.118 6.426 1.00 14.81 106 ALA D N 1
ATOM 7427 C CA . ALA D 1 109 ? 50.091 11.147 6.547 1.00 14.94 106 ALA D CA 1
ATOM 7428 C C . ALA D 1 109 ? 49.563 10.020 7.435 1.00 17.68 106 ALA D C 1
ATOM 7429 O O . ALA D 1 109 ? 48.673 10.253 8.248 1.00 17.35 106 ALA D O 1
ATOM 7431 N N . THR D 1 110 ? 50.117 8.814 7.284 1.00 18.28 107 THR D N 1
ATOM 7432 C CA . THR D 1 110 ? 49.724 7.701 8.151 1.00 20.18 107 THR D CA 1
ATOM 7433 C C . THR D 1 110 ? 49.964 7.997 9.632 1.00 21.21 107 THR D C 1
ATOM 7434 O O . THR D 1 110 ? 49.148 7.634 10.486 1.00 21.01 107 THR D O 1
ATOM 7438 N N . ALA D 1 111 ? 51.087 8.649 9.925 1.00 17.78 108 ALA D N 1
ATOM 7439 C CA . ALA D 1 111 ? 51.446 8.974 11.299 1.00 20.54 108 ALA D CA 1
ATOM 7440 C C . ALA D 1 111 ? 50.509 10.038 11.866 1.00 21.68 108 ALA D C 1
ATOM 7441 O O . ALA D 1 111 ? 50.055 9.912 12.998 1.00 22.22 108 ALA D O 1
ATOM 7443 N N . ILE D 1 112 ? 50.204 11.068 11.067 1.00 19.53 109 ILE D N 1
ATOM 7444 C CA . ILE D 1 112 ? 49.206 12.081 11.435 1.00 20.95 109 ILE D CA 1
ATOM 7445 C C . ILE D 1 112 ? 47.854 11.462 11.730 1.00 20.98 109 ILE D C 1
ATOM 7446 O O . ILE D 1 112 ? 47.195 11.852 12.690 1.00 22.27 109 ILE D O 1
ATOM 7451 N N . ALA D 1 113 ? 47.417 10.527 10.880 1.00 19.07 110 ALA D N 1
ATOM 7452 C CA . ALA D 1 113 ? 46.117 9.915 11.061 1.00 19.09 110 ALA D CA 1
ATOM 7453 C C . ALA D 1 113 ? 46.088 9.025 12.302 1.00 22.33 110 ALA D C 1
ATOM 7454 O O . ALA D 1 113 ? 45.044 8.854 12.913 1.00 23.36 110 ALA D O 1
ATOM 7456 N N . SER D 1 114 ? 47.238 8.470 12.677 1.00 23.20 111 SER D N 1
ATOM 7457 C CA . SER D 1 114 ? 47.346 7.670 13.905 1.00 26.60 111 SER D CA 1
ATOM 7458 C C . SER D 1 114 ? 47.252 8.514 15.183 1.00 27.61 111 SER D C 1
ATOM 7459 O O . SER D 1 114 ? 46.687 8.067 16.179 1.00 28.37 111 SER D O 1
ATOM 7462 N N . VAL D 1 115 ? 47.791 9.725 15.135 1.00 25.41 112 VAL D N 1
ATOM 7463 C CA . VAL D 1 115 ? 47.871 10.618 16.295 1.00 26.15 112 VAL D CA 1
ATOM 7464 C C . VAL D 1 115 ? 46.643 11.542 16.400 1.00 27.74 112 VAL D C 1
ATOM 7465 O O . VAL D 1 115 ? 46.220 11.900 17.503 1.00 25.45 112 VAL D O 1
ATOM 7469 N N . ARG D 1 116 ? 46.097 11.937 15.253 1.00 24.98 113 ARG D N 1
ATOM 7470 C CA . ARG D 1 116 ? 44.985 12.890 15.203 1.00 19.49 113 ARG D CA 1
ATOM 7471 C C . ARG D 1 116 ? 43.810 12.325 14.413 1.00 20.14 113 ARG D C 1
ATOM 7472 O O . ARG D 1 116 ? 43.333 12.980 13.491 1.00 23.47 113 ARG D O 1
ATOM 7480 N N . PRO D 1 117 ? 43.323 11.118 14.764 1.00 22.00 114 PRO D N 1
ATOM 7481 C CA . PRO D 1 117 ? 42.309 10.505 13.911 1.00 23.82 114 PRO D CA 1
ATOM 7482 C C . PRO D 1 117 ? 41.012 11.300 13.784 1.00 25.55 114 PRO D C 1
ATOM 7483 O O . PRO D 1 117 ? 40.356 11.207 12.765 1.00 23.72 114 PRO D O 1
ATOM 7487 N N . LYS D 1 118 ? 40.664 12.095 14.795 1.00 21.42 115 LYS D N 1
ATOM 7488 C CA . LYS D 1 118 ? 39.419 12.866 14.744 1.00 23.34 115 LYS D CA 1
ATOM 7489 C C . LYS D 1 118 ? 39.442 13.982 13.686 1.00 22.85 115 LYS D C 1
ATOM 7490 O O . LYS D 1 118 ? 38.390 14.490 13.284 1.00 24.47 115 LYS D O 1
ATOM 7496 N N . LYS D 1 119 ? 40.643 14.322 13.220 1.00 18.84 116 LYS D N 1
ATOM 7497 C CA A LYS D 1 119 ? 40.818 15.403 12.248 0.60 22.99 116 LYS D CA 1
ATOM 7498 C CA B LYS D 1 119 ? 40.835 15.387 12.230 0.40 21.52 116 LYS D CA 1
ATOM 7499 C C . LYS D 1 119 ? 40.668 14.916 10.803 1.00 21.98 116 LYS D C 1
ATOM 7500 O O . LYS D 1 119 ? 40.596 15.727 9.873 1.00 22.36 116 LYS D O 1
ATOM 7511 N N . ILE D 1 120 ? 40.644 13.606 10.615 1.00 22.45 117 ILE D N 1
ATOM 7512 C CA . ILE D 1 120 ? 40.750 13.074 9.270 1.00 21.22 117 ILE D CA 1
ATOM 7513 C C . ILE D 1 120 ? 39.427 12.495 8.767 1.00 22.59 117 ILE D C 1
ATOM 7514 O O . ILE D 1 120 ? 38.954 11.480 9.279 1.00 25.23 117 ILE D O 1
ATOM 7519 N N . LYS D 1 121 ? 38.836 13.162 7.773 1.00 21.05 118 LYS D N 1
ATOM 7520 C CA . LYS D 1 121 ? 37.645 12.663 7.073 1.00 21.75 118 LYS D CA 1
ATOM 7521 C C . LYS D 1 121 ? 37.962 11.445 6.194 1.00 22.72 118 LYS D C 1
ATOM 7522 O O . LYS D 1 121 ? 37.258 10.423 6.229 1.00 20.42 118 LYS D O 1
ATOM 7528 N N . GLU D 1 122 ? 39.026 11.558 5.401 1.00 17.61 119 GLU D N 1
ATOM 7529 C CA . GLU D 1 122 ? 39.516 10.433 4.589 1.00 18.17 119 GLU D CA 1
ATOM 7530 C C . GLU D 1 122 ? 41.026 10.599 4.486 1.00 19.63 119 GLU D C 1
ATOM 7531 O O . GLU D 1 122 ? 41.514 11.723 4.376 1.00 18.04 119 GLU D O 1
ATOM 7537 N N . LEU D 1 123 ? 41.733 9.480 4.562 1.00 16.51 120 LEU D N 1
ATOM 7538 C CA . LEU D 1 123 ? 43.180 9.431 4.436 1.00 17.18 120 LEU D CA 1
ATOM 7539 C C . LEU D 1 123 ? 43.512 8.846 3.081 1.00 20.86 120 LEU D C 1
ATOM 7540 O O . LEU D 1 123 ? 43.124 7.715 2.776 1.00 20.20 120 LEU D O 1
ATOM 7545 N N . ILE D 1 124 ? 44.185 9.637 2.240 1.00 16.14 121 ILE D N 1
ATOM 7546 C CA . ILE D 1 124 ? 44.407 9.211 0.873 1.00 14.63 121 ILE D CA 1
ATOM 7547 C C . ILE D 1 124 ? 45.917 9.057 0.714 1.00 17.80 121 ILE D C 1
ATOM 7548 O O . ILE D 1 124 ? 46.672 10.043 0.725 1.00 17.65 121 ILE D O 1
ATOM 7553 N N . LEU D 1 125 ? 46.342 7.807 0.562 1.00 17.46 122 LEU D N 1
ATOM 7554 C CA . LEU D 1 125 ? 47.765 7.465 0.592 1.00 15.74 122 LEU D CA 1
ATOM 7555 C C . LEU D 1 125 ? 48.234 7.111 -0.785 1.00 16.95 122 LEU D C 1
ATOM 7556 O O . LEU D 1 125 ? 47.963 6.021 -1.275 1.00 20.38 122 LEU D O 1
ATOM 7561 N N . VAL D 1 126 ? 48.955 8.037 -1.418 1.00 18.23 123 VAL D N 1
ATOM 7562 C CA . VAL D 1 126 ? 49.390 7.818 -2.785 1.00 16.52 123 VAL D CA 1
ATOM 7563 C C . VAL D 1 126 ? 50.804 7.248 -2.791 1.00 18.28 123 VAL D C 1
ATOM 7564 O O . VAL D 1 126 ? 51.746 7.905 -2.329 1.00 16.79 123 VAL D O 1
ATOM 7568 N N . GLU D 1 127 ? 50.955 6.016 -3.291 1.00 15.63 124 GLU D N 1
ATOM 7569 C CA . GLU D 1 127 ? 52.275 5.369 -3.384 1.00 17.78 124 GLU D CA 1
ATOM 7570 C C . GLU D 1 127 ? 52.967 5.272 -2.021 1.00 20.92 124 GLU D C 1
ATOM 7571 O O . GLU D 1 127 ? 54.116 5.747 -1.817 1.00 19.04 124 GLU D O 1
ATOM 7577 N N . LEU D 1 128 ? 52.248 4.653 -1.084 1.00 19.87 125 LEU D N 1
ATOM 7578 C CA . LEU D 1 128 ? 52.748 4.422 0.262 1.00 18.73 125 LEU D CA 1
ATOM 7579 C C . LEU D 1 128 ? 53.885 3.411 0.211 1.00 21.24 125 LEU D C 1
ATOM 7580 O O . LEU D 1 128 ? 53.696 2.305 -0.294 1.00 22.98 125 LEU D O 1
ATOM 7585 N N . PRO D 1 129 ? 55.064 3.779 0.740 1.00 19.52 126 PRO D N 1
ATOM 7586 C CA . PRO D 1 129 ? 56.165 2.790 0.789 1.00 25.12 126 PRO D CA 1
ATOM 7587 C C . PRO D 1 129 ? 56.146 1.974 2.079 1.00 28.47 126 PRO D C 1
ATOM 7588 O O . PRO D 1 129 ? 55.490 2.361 3.038 1.00 27.10 126 PRO D O 1
ATOM 7592 N N . LEU D 1 130 ? 56.883 0.865 2.119 1.00 24.40 127 LEU D N 1
ATOM 7593 C CA . LEU D 1 130 ? 57.058 0.145 3.386 1.00 26.06 127 LEU D CA 1
ATOM 7594 C C . LEU D 1 130 ? 58.540 0.092 3.702 1.00 26.50 127 LEU D C 1
ATOM 7595 O O . LEU D 1 130 ? 59.349 0.006 2.777 1.00 29.80 127 LEU D O 1
ATOM 7600 N N . PRO D 1 131 ? 58.908 0.117 4.999 1.00 28.97 128 PRO D N 1
ATOM 7601 C CA . PRO D 1 131 ? 60.317 -0.181 5.337 1.00 31.11 128 PRO D CA 1
ATOM 7602 C C . PRO D 1 131 ? 60.782 -1.538 4.784 1.00 33.63 128 PRO D C 1
ATOM 7603 O O . PRO D 1 131 ? 59.963 -2.436 4.564 1.00 32.58 128 PRO D O 1
ATOM 7607 N N . ALA D 1 132 ? 62.091 -1.688 4.568 1.00 38.26 129 ALA D N 1
ATOM 7608 C CA . ALA D 1 132 ? 62.661 -2.978 4.152 1.00 39.43 129 ALA D CA 1
ATOM 7609 C C . ALA D 1 132 ? 62.392 -4.063 5.195 1.00 38.92 129 ALA D C 1
ATOM 7610 O O . ALA D 1 132 ? 62.334 -3.776 6.388 1.00 37.02 129 ALA D O 1
ATOM 7612 N N . GLU D 1 133 ? 62.197 -5.299 4.732 1.00 44.44 130 GLU D N 1
ATOM 7613 C CA . GLU D 1 133 ? 62.036 -6.449 5.630 1.00 46.66 130 GLU D CA 1
ATOM 7614 C C . GLU D 1 133 ? 63.295 -6.625 6.468 1.00 47.49 130 GLU D C 1
ATOM 7615 O O . GLU D 1 133 ? 64.396 -6.323 6.004 1.00 37.52 130 GLU D O 1
ATOM 7621 N N . GLU D 1 134 ? 63.110 -7.089 7.704 1.00 49.22 131 GLU D N 1
ATOM 7622 C CA . GLU D 1 134 ? 64.191 -7.211 8.690 1.00 55.85 131 GLU D CA 1
ATOM 7623 C C . GLU D 1 134 ? 65.407 -7.995 8.177 1.00 55.02 131 GLU D C 1
ATOM 7624 O O . GLU D 1 134 ? 66.543 -7.665 8.516 1.00 54.04 131 GLU D O 1
ATOM 7630 N N . SER D 1 135 ? 65.157 -9.010 7.349 1.00 54.63 132 SER D N 1
ATOM 7631 C CA . SER D 1 135 ? 66.217 -9.837 6.760 1.00 57.48 132 SER D CA 1
ATOM 7632 C C . SER D 1 135 ? 67.117 -9.083 5.769 1.00 57.59 132 SER D C 1
ATOM 7633 O O . SER D 1 135 ? 68.258 -9.489 5.532 1.00 56.67 132 SER D O 1
ATOM 7636 N N . LYS D 1 136 ? 66.594 -7.998 5.197 1.00 54.58 133 LYS D N 1
ATOM 7637 C CA . LYS D 1 136 ? 67.288 -7.235 4.160 1.00 55.68 133 LYS D CA 1
ATOM 7638 C C . LYS D 1 136 ? 67.802 -5.888 4.669 1.00 56.76 133 LYS D C 1
ATOM 7639 O O . LYS D 1 136 ? 68.529 -5.186 3.957 1.00 56.32 133 LYS D O 1
ATOM 7645 N N . LYS D 1 137 ? 67.420 -5.531 5.893 1.00 56.93 134 LYS D N 1
ATOM 7646 C CA . LYS D 1 137 ? 67.758 -4.222 6.455 1.00 59.48 134 LYS D CA 1
ATOM 7647 C C . LYS D 1 137 ? 69.270 -4.064 6.613 1.00 59.32 134 LYS D C 1
ATOM 7648 O O . LYS D 1 137 ? 69.974 -5.031 6.912 1.00 56.36 134 LYS D O 1
ATOM 7654 N N . GLU D 1 138 ? 69.760 -2.849 6.376 1.00 60.27 135 GLU D N 1
ATOM 7655 C CA . GLU D 1 138 ? 71.182 -2.527 6.534 1.00 60.57 135 GLU D CA 1
ATOM 7656 C C . GLU D 1 138 ? 71.557 -2.631 8.013 1.00 58.05 135 GLU D C 1
ATOM 7657 O O . GLU D 1 138 ? 70.720 -2.375 8.884 1.00 54.66 135 GLU D O 1
ATOM 7663 N N . SER D 1 139 ? 72.802 -3.015 8.294 1.00 56.82 136 SER D N 1
ATOM 7664 C CA . SER D 1 139 ? 73.280 -3.141 9.679 1.00 59.74 136 SER D CA 1
ATOM 7665 C C . SER D 1 139 ? 73.177 -1.809 10.433 1.00 58.70 136 SER D C 1
ATOM 7666 O O . SER D 1 139 ? 73.262 -0.740 9.825 1.00 55.07 136 SER D O 1
ATOM 7669 N N . ALA D 1 140 ? 72.983 -1.882 11.750 1.00 59.39 137 ALA D N 1
ATOM 7670 C CA . ALA D 1 140 ? 72.888 -0.682 12.591 1.00 58.78 137 ALA D CA 1
ATOM 7671 C C . ALA D 1 140 ? 74.150 0.187 12.493 1.00 56.67 137 ALA D C 1
ATOM 7672 O O . ALA D 1 140 ? 74.055 1.408 12.313 1.00 57.61 137 ALA D O 1
ATOM 7674 N N . VAL D 1 141 ? 75.316 -0.455 12.581 1.00 56.29 138 VAL D N 1
ATOM 7675 C CA . VAL D 1 141 ? 76.612 0.238 12.548 1.00 54.18 138 VAL D CA 1
ATOM 7676 C C . VAL D 1 141 ? 76.857 0.965 11.221 1.00 49.92 138 VAL D C 1
ATOM 7677 O O . VAL D 1 141 ? 77.182 2.159 11.215 1.00 43.02 138 VAL D O 1
ATOM 7681 N N . ASN D 1 142 ? 76.685 0.248 10.111 1.00 55.83 139 ASN D N 1
ATOM 7682 C CA . ASN D 1 142 ? 76.818 0.843 8.781 1.00 52.66 139 ASN D CA 1
ATOM 7683 C C . ASN D 1 142 ? 75.824 1.973 8.532 1.00 50.47 139 ASN D C 1
ATOM 7684 O O . ASN D 1 142 ? 76.166 2.963 7.883 1.00 48.60 139 ASN D O 1
ATOM 7689 N N . GLN D 1 143 ? 74.600 1.825 9.043 1.00 50.74 140 GLN D N 1
ATOM 7690 C CA . GLN D 1 143 ? 73.592 2.880 8.926 1.00 52.59 140 GLN D CA 1
ATOM 7691 C C . GLN D 1 143 ? 74.045 4.127 9.668 1.00 48.47 140 GLN D C 1
ATOM 7692 O O . GLN D 1 143 ? 74.093 5.217 9.095 1.00 46.33 140 GLN D O 1
ATOM 7698 N N . LEU D 1 144 ? 74.415 3.947 10.934 1.00 48.48 141 LEU D N 1
ATOM 7699 C CA . LEU D 1 144 ? 74.855 5.053 11.775 1.00 43.85 141 LEU D CA 1
ATOM 7700 C C . LEU D 1 144 ? 76.125 5.717 11.222 1.00 38.67 141 LEU D C 1
ATOM 7701 O O . LEU D 1 144 ? 76.225 6.947 11.211 1.00 37.58 141 LEU D O 1
ATOM 7706 N N . THR D 1 145 ? 77.066 4.900 10.739 1.00 37.88 142 THR D N 1
ATOM 7707 C CA . THR D 1 145 ? 78.340 5.394 10.214 1.00 35.38 142 THR D CA 1
ATOM 7708 C C . THR D 1 145 ? 78.128 6.277 8.995 1.00 34.89 142 THR D C 1
ATOM 7709 O O . THR D 1 145 ? 78.672 7.370 8.917 1.00 32.70 142 THR D O 1
ATOM 7713 N N . THR D 1 146 ? 77.345 5.798 8.037 1.00 37.95 143 THR D N 1
ATOM 7714 C CA . THR D 1 146 ? 77.176 6.547 6.802 1.00 38.92 143 THR D CA 1
ATOM 7715 C C . THR D 1 146 ? 76.429 7.860 7.081 1.00 39.67 143 THR D C 1
ATOM 7716 O O . THR D 1 146 ? 76.752 8.919 6.519 1.00 36.55 143 THR D O 1
ATOM 7720 N N . CYS D 1 147 ? 75.474 7.781 8.003 1.00 36.54 144 CYS D N 1
ATOM 7721 C CA . CYS D 1 147 ? 74.739 8.932 8.498 1.00 38.97 144 CYS D CA 1
ATOM 7722 C C . CYS D 1 147 ? 75.589 9.989 9.254 1.00 35.14 144 CYS D C 1
ATOM 7723 O O . CYS D 1 147 ? 75.520 11.170 8.934 1.00 33.89 144 CYS D O 1
ATOM 7726 N N . LEU D 1 148 ? 76.365 9.573 10.255 1.00 34.23 145 LEU D N 1
ATOM 7727 C CA . LEU D 1 148 ? 77.221 10.525 10.991 1.00 33.18 145 LEU D CA 1
ATOM 7728 C C . LEU D 1 148 ? 78.263 11.170 10.071 1.00 34.56 145 LEU D C 1
ATOM 7729 O O . LEU D 1 148 ? 78.621 12.337 10.248 1.00 36.41 145 LEU D O 1
ATOM 7734 N N . ASP D 1 149 ? 78.731 10.406 9.082 1.00 31.93 146 ASP D N 1
ATOM 7735 C CA . ASP D 1 149 ? 79.685 10.900 8.096 1.00 35.37 146 ASP D CA 1
ATOM 7736 C C . ASP D 1 149 ? 79.046 11.947 7.187 1.00 34.60 146 ASP D C 1
ATOM 7737 O O . ASP D 1 149 ? 79.638 12.990 6.903 1.00 37.49 146 ASP D O 1
ATOM 7742 N N . TYR D 1 150 ? 77.839 11.656 6.734 1.00 34.73 147 TYR D N 1
ATOM 7743 C CA . TYR D 1 150 ? 77.140 12.554 5.829 1.00 39.20 147 TYR D CA 1
ATOM 7744 C C . TYR D 1 150 ? 76.755 13.850 6.534 1.00 39.56 147 TYR D C 1
ATOM 7745 O O . TYR D 1 150 ? 77.030 14.934 6.014 1.00 41.91 147 TYR D O 1
ATOM 7754 N N . LEU D 1 151 ? 76.146 13.715 7.715 1.00 45.99 148 LEU D N 1
ATOM 7755 C CA . LEU D 1 151 ? 75.707 14.847 8.559 1.00 46.69 148 LEU D CA 1
ATOM 7756 C C . LEU D 1 151 ? 76.741 15.963 8.734 1.00 48.82 148 LEU D C 1
ATOM 7757 O O . LEU D 1 151 ? 76.373 17.135 8.882 1.00 46.78 148 LEU D O 1
ATOM 7762 N N . SER D 1 152 ? 78.025 15.592 8.731 1.00 46.66 149 SER D N 1
ATOM 7763 C CA . SER D 1 152 ? 79.118 16.553 8.916 1.00 48.79 149 SER D CA 1
ATOM 7764 C C . SER D 1 152 ? 79.804 17.012 7.616 1.00 47.33 149 SER D C 1
ATOM 7765 O O . SER D 1 152 ? 80.724 17.839 7.664 1.00 47.19 149 SER D O 1
ATOM 7768 N N . SER D 1 153 ? 79.334 16.518 6.467 1.00 45.43 150 SER D N 1
ATOM 7769 C CA . SER D 1 153 ? 80.063 16.688 5.188 1.00 49.30 150 SER D CA 1
ATOM 7770 C C . SER D 1 153 ? 79.945 18.054 4.470 1.00 51.20 150 SER D C 1
ATOM 7771 O O . SER D 1 153 ? 80.773 18.365 3.602 1.00 54.43 150 SER D O 1
ATOM 7774 N N . THR D 1 154 ? 78.935 18.850 4.835 1.00 49.70 151 THR D N 1
ATOM 7775 C CA . THR D 1 154 ? 78.599 20.137 4.167 1.00 50.64 151 THR D CA 1
ATOM 7776 C C . THR D 1 154 ? 78.424 20.084 2.629 1.00 46.55 151 THR D C 1
ATOM 7777 O O . THR D 1 154 ? 79.162 20.746 1.891 1.00 47.31 151 THR D O 1
ATOM 7781 N N . PRO D 1 155 ? 77.423 19.318 2.148 1.00 40.33 152 PRO D N 1
ATOM 7782 C CA . PRO D 1 155 ? 77.158 19.146 0.710 1.00 39.40 152 PRO D CA 1
ATOM 7783 C C . PRO D 1 155 ? 76.791 20.436 -0.023 1.00 36.44 152 PRO D C 1
ATOM 7784 O O . PRO D 1 155 ? 76.146 21.323 0.550 1.00 36.09 152 PRO D O 1
ATOM 7788 N N . GLN D 1 156 ? 77.198 20.518 -1.291 1.00 39.34 153 GLN D N 1
ATOM 7789 C CA . GLN D 1 156 ? 76.924 21.679 -2.122 1.00 37.00 153 GLN D CA 1
ATOM 7790 C C . GLN D 1 156 ? 76.126 21.300 -3.360 1.00 31.46 153 GLN D C 1
ATOM 7791 O O . GLN D 1 156 ? 76.396 20.288 -4.013 1.00 30.80 153 GLN D O 1
ATOM 7797 N N . HIS D 1 157 ? 75.144 22.135 -3.687 1.00 24.47 154 HIS D N 1
ATOM 7798 C CA . HIS D 1 157 ? 74.444 22.023 -4.948 1.00 19.68 154 HIS D CA 1
ATOM 7799 C C . HIS D 1 157 ? 75.356 22.419 -6.103 1.00 21.01 154 HIS D C 1
ATOM 7800 O O . HIS D 1 157 ? 76.208 23.289 -5.942 1.00 25.30 154 HIS D O 1
ATOM 7807 N N . PRO D 1 158 ? 75.137 21.819 -7.285 1.00 23.79 155 PRO D N 1
ATOM 7808 C CA . PRO D 1 158 ? 75.829 22.281 -8.481 1.00 25.91 155 PRO D CA 1
ATOM 7809 C C . PRO D 1 158 ? 75.292 23.622 -8.940 1.00 25.07 155 PRO D C 1
ATOM 7810 O O . PRO D 1 158 ? 74.140 23.969 -8.647 1.00 27.03 155 PRO D O 1
ATOM 7814 N N . ILE D 1 159 ? 76.151 24.392 -9.594 1.00 19.77 156 ILE D N 1
ATOM 7815 C CA . ILE D 1 159 ? 75.752 25.618 -10.267 1.00 20.33 156 ILE D CA 1
ATOM 7816 C C . ILE D 1 159 ? 75.334 25.269 -11.684 1.00 21.64 156 ILE D C 1
ATOM 7817 O O . ILE D 1 159 ? 76.145 24.820 -12.495 1.00 22.70 156 ILE D O 1
ATOM 7822 N N . PHE D 1 160 ? 74.058 25.492 -11.987 1.00 19.99 157 PHE D N 1
ATOM 7823 C CA . PHE D 1 160 ? 73.527 25.280 -13.333 1.00 19.62 157 PHE D CA 1
ATOM 7824 C C . PHE D 1 160 ? 73.752 26.564 -14.119 1.00 20.56 157 PHE D C 1
ATOM 7825 O O . PHE D 1 160 ? 73.759 27.645 -13.536 1.00 22.93 157 PHE D O 1
ATOM 7833 N N . PRO D 1 161 ? 73.860 26.470 -15.448 1.00 21.61 158 PRO D N 1
ATOM 7834 C CA . PRO D 1 161 ? 74.038 27.731 -16.197 1.00 26.52 158 PRO D CA 1
ATOM 7835 C C . PRO D 1 161 ? 72.783 28.610 -16.215 1.00 24.30 158 PRO D C 1
ATOM 7836 O O . PRO D 1 161 ? 72.892 29.837 -16.371 1.00 23.76 158 PRO D O 1
ATOM 7840 N N . ASP D 1 162 ? 71.615 27.998 -16.015 1.00 22.59 159 ASP D N 1
ATOM 7841 C CA . ASP D 1 162 ? 70.347 28.744 -16.078 1.00 23.47 159 ASP D CA 1
ATOM 7842 C C . ASP D 1 162 ? 69.201 27.933 -15.512 1.00 21.48 159 ASP D C 1
ATOM 7843 O O . ASP D 1 162 ? 69.366 26.740 -15.222 1.00 18.12 159 ASP D O 1
ATOM 7848 N N . VAL D 1 163 ? 68.043 28.582 -15.353 1.00 21.98 160 VAL D N 1
ATOM 7849 C CA . VAL D 1 163 ? 66.853 27.905 -14.814 1.00 21.59 160 VAL D CA 1
ATOM 7850 C C . VAL D 1 163 ? 66.358 26.807 -15.754 1.00 21.09 160 VAL D C 1
ATOM 7851 O O . VAL D 1 163 ? 65.899 25.785 -15.281 1.00 20.30 160 VAL D O 1
ATOM 7855 N N . ALA D 1 164 ? 66.493 27.009 -17.065 1.00 21.21 161 ALA D N 1
ATOM 7856 C CA . ALA D 1 164 ? 66.105 25.975 -18.049 1.00 22.54 161 ALA D CA 1
ATOM 7857 C C . ALA D 1 164 ? 66.800 24.638 -17.775 1.00 22.34 161 ALA D C 1
ATOM 7858 O O . ALA D 1 164 ? 66.196 23.586 -17.950 1.00 21.02 161 ALA D O 1
ATOM 7860 N N . THR D 1 165 ? 68.069 24.685 -17.347 1.00 20.53 162 THR D N 1
ATOM 7861 C CA . THR D 1 165 ? 68.815 23.463 -17.031 1.00 20.81 162 THR D CA 1
ATOM 7862 C C . THR D 1 165 ? 68.242 22.750 -15.815 1.00 23.77 162 THR D C 1
ATOM 7863 O O . THR D 1 165 ? 68.115 21.525 -15.813 1.00 22.05 162 THR D O 1
ATOM 7867 N N . ALA D 1 166 ? 67.840 23.520 -14.800 1.00 19.69 163 ALA D N 1
ATOM 7868 C CA . ALA D 1 166 ? 67.189 22.956 -13.599 1.00 19.21 163 ALA D CA 1
ATOM 7869 C C . ALA D 1 166 ? 65.843 22.336 -13.953 1.00 19.40 163 ALA D C 1
ATOM 7870 O O . ALA D 1 166 ? 65.492 21.271 -13.461 1.00 21.26 163 ALA D O 1
ATOM 7872 N N . ALA D 1 167 ? 65.084 23.020 -14.810 1.00 19.26 164 ALA D N 1
ATOM 7873 C CA . ALA D 1 167 ? 63.782 22.526 -15.242 1.00 19.15 164 ALA D CA 1
ATOM 7874 C C . ALA D 1 167 ? 63.924 21.198 -16.000 1.00 18.55 164 ALA D C 1
ATOM 7875 O O . ALA D 1 167 ? 63.130 20.278 -15.821 1.00 17.73 164 ALA D O 1
ATOM 7877 N N . SER D 1 168 ? 64.965 21.104 -16.824 1.00 21.25 165 SER D N 1
ATOM 7878 C CA A SER D 1 168 ? 65.216 19.884 -17.587 0.60 20.62 165 SER D CA 1
ATOM 7879 C CA B SER D 1 168 ? 65.239 19.888 -17.587 0.40 20.89 165 SER D CA 1
ATOM 7880 C C . SER D 1 168 ? 65.517 18.722 -16.646 1.00 18.44 165 SER D C 1
ATOM 7881 O O . SER D 1 168 ? 65.116 17.583 -16.903 1.00 19.81 165 SER D O 1
ATOM 7886 N N . ARG D 1 169 ? 66.242 19.014 -15.570 1.00 19.04 166 ARG D N 1
ATOM 7887 C CA . ARG D 1 169 ? 66.532 17.989 -14.580 1.00 21.03 166 ARG D CA 1
ATOM 7888 C C . ARG D 1 169 ? 65.253 17.516 -13.896 1.00 20.68 166 ARG D C 1
ATOM 7889 O O . ARG D 1 169 ? 65.085 16.312 -13.626 1.00 22.60 166 ARG D O 1
ATOM 7897 N N . LEU D 1 170 ? 64.336 18.444 -13.613 1.00 17.36 167 LEU D N 1
ATOM 7898 C CA . LEU D 1 170 ? 63.034 18.020 -13.075 1.00 18.73 167 LEU D CA 1
ATOM 7899 C C . LEU D 1 170 ? 62.245 17.155 -14.060 1.00 21.07 167 LEU D C 1
ATOM 7900 O O . LEU D 1 170 ? 61.573 16.224 -13.626 1.00 22.06 167 LEU D O 1
ATOM 7905 N N . ARG D 1 171 ? 62.292 17.483 -15.353 1.00 22.36 168 ARG D N 1
ATOM 7906 C CA A ARG D 1 171 ? 61.572 16.710 -16.372 0.50 21.83 168 ARG D CA 1
ATOM 7907 C CA B ARG D 1 171 ? 61.565 16.711 -16.377 0.50 23.00 168 ARG D CA 1
ATOM 7908 C C . ARG D 1 171 ? 62.198 15.339 -16.602 1.00 25.64 168 ARG D C 1
ATOM 7909 O O . ARG D 1 171 ? 61.506 14.362 -16.896 1.00 27.35 168 ARG D O 1
ATOM 7924 N N . GLN D 1 172 ? 63.517 15.260 -16.471 1.00 27.76 169 GLN D N 1
ATOM 7925 C CA . GLN D 1 172 ? 64.187 13.959 -16.530 1.00 29.73 169 GLN D CA 1
ATOM 7926 C C . GLN D 1 172 ? 63.710 13.064 -15.379 1.00 28.94 169 GLN D C 1
ATOM 7927 O O . GLN D 1 172 ? 63.521 11.856 -15.566 1.00 28.67 169 GLN D O 1
ATOM 7933 N N . ALA D 1 173 ? 63.473 13.662 -14.207 1.00 26.25 170 ALA D N 1
ATOM 7934 C CA . ALA D 1 173 ? 62.996 12.909 -13.040 1.00 25.36 170 ALA D CA 1
ATOM 7935 C C . ALA D 1 173 ? 61.531 12.499 -13.191 1.00 25.03 170 ALA D C 1
ATOM 7936 O O . ALA D 1 173 ? 61.140 11.398 -12.789 1.00 28.39 170 ALA D O 1
ATOM 7938 N N . ILE D 1 174 ? 60.729 13.389 -13.770 1.00 22.89 171 ILE D N 1
ATOM 7939 C CA . ILE D 1 174 ? 59.314 13.120 -13.963 1.00 21.54 171 ILE D CA 1
ATOM 7940 C C . ILE D 1 174 ? 58.935 13.458 -15.407 1.00 19.92 171 ILE D C 1
ATOM 7941 O O . ILE D 1 174 ? 58.519 14.588 -15.688 1.00 22.49 171 ILE D O 1
ATOM 7946 N N . PRO D 1 175 ? 59.099 12.479 -16.331 1.00 23.21 172 PRO D N 1
ATOM 7947 C CA . PRO D 1 175 ? 58.897 12.756 -17.751 1.00 25.69 172 PRO D CA 1
ATOM 7948 C C . PRO D 1 175 ? 57.530 13.334 -18.143 1.00 28.92 172 PRO D C 1
ATOM 7949 O O . PRO D 1 175 ? 57.413 13.988 -19.179 1.00 26.38 172 PRO D O 1
ATOM 7953 N N . SER D 1 176 ? 56.503 13.116 -17.331 1.00 24.15 173 SER D N 1
ATOM 7954 C CA . SER D 1 176 ? 55.176 13.626 -17.691 1.00 27.08 173 SER D CA 1
ATOM 7955 C C . SER D 1 176 ? 54.984 15.099 -17.344 1.00 23.85 173 SER D C 1
ATOM 7956 O O . SER D 1 176 ? 53.961 15.678 -17.700 1.00 23.88 173 SER D O 1
ATOM 7959 N N . LEU D 1 177 ? 55.937 15.703 -16.632 1.00 24.21 174 LEU D N 1
ATOM 7960 C CA . LEU D 1 177 ? 55.873 17.139 -16.371 1.00 22.61 174 LEU D CA 1
ATOM 7961 C C . LEU D 1 177 ? 55.887 17.871 -17.687 1.00 22.46 174 LEU D C 1
ATOM 7962 O O . LEU D 1 177 ? 56.689 17.555 -18.553 1.00 24.38 174 LEU D O 1
ATOM 7967 N N . SER D 1 178 ? 55.012 18.858 -17.834 1.00 20.53 175 SER D N 1
ATOM 7968 C CA . SER D 1 178 ? 55.066 19.714 -19.017 1.00 22.01 175 SER D CA 1
ATOM 7969 C C . SER D 1 178 ? 56.300 20.612 -18.954 1.00 28.08 175 SER D C 1
ATOM 7970 O O . SER D 1 178 ? 56.871 20.819 -17.871 1.00 22.52 175 SER D O 1
ATOM 7973 N N . GLU D 1 179 ? 56.721 21.136 -20.108 1.00 26.10 176 GLU D N 1
ATOM 7974 C CA . GLU D 1 179 ? 57.821 22.086 -20.128 1.00 27.45 176 GLU D CA 1
ATOM 7975 C C . GLU D 1 179 ? 57.499 23.295 -19.249 1.00 27.48 176 GLU D C 1
ATOM 7976 O O . GLU D 1 179 ? 58.318 23.710 -18.422 1.00 24.83 176 GLU D O 1
ATOM 7982 N N . GLU D 1 180 ? 56.299 23.838 -19.428 1.00 26.07 177 GLU D N 1
ATOM 7983 C CA . GLU D 1 180 ? 55.848 24.992 -18.645 1.00 29.72 177 GLU D CA 1
ATOM 7984 C C . GLU D 1 180 ? 55.869 24.761 -17.128 1.00 26.15 177 GLU D C 1
ATOM 7985 O O . GLU D 1 180 ? 56.387 25.596 -16.376 1.00 28.22 177 GLU D O 1
ATOM 7991 N N . PHE D 1 181 ? 55.295 23.644 -16.678 1.00 21.88 178 PHE D N 1
ATOM 7992 C CA . PHE D 1 181 ? 55.206 23.347 -15.230 1.00 23.28 178 PHE D CA 1
ATOM 7993 C C . PHE D 1 181 ? 56.586 23.056 -14.652 1.00 22.06 178 PHE D C 1
ATOM 7994 O O . PHE D 1 181 ? 56.904 23.498 -13.539 1.00 18.37 178 PHE D O 1
ATOM 8002 N N . SER D 1 182 ? 57.433 22.363 -15.414 1.00 20.87 179 SER D N 1
ATOM 8003 C CA . SER D 1 182 ? 58.807 22.123 -14.939 1.00 19.24 179 SER D CA 1
ATOM 8004 C C . SER D 1 182 ? 59.527 23.446 -14.729 1.00 18.53 179 SER D C 1
ATOM 8005 O O . SER D 1 182 ? 60.287 23.602 -13.773 1.00 17.50 179 SER D O 1
ATOM 8008 N N . TYR D 1 183 ? 59.286 24.423 -15.603 1.00 17.69 180 TYR D N 1
ATOM 8009 C CA . TYR D 1 183 ? 59.953 25.716 -15.451 1.00 20.55 180 TYR D CA 1
ATOM 8010 C C . TYR D 1 183 ? 59.462 26.509 -14.215 1.00 18.92 180 TYR D C 1
ATOM 8011 O O . TYR D 1 183 ? 60.259 27.085 -13.476 1.00 20.90 180 TYR D O 1
ATOM 8020 N N . ILE D 1 184 ? 58.153 26.527 -13.985 1.00 18.53 181 ILE D N 1
ATOM 8021 C CA . ILE D 1 184 ? 57.599 27.228 -12.813 1.00 20.93 181 ILE D CA 1
ATOM 8022 C C . ILE D 1 184 ? 58.065 26.561 -11.525 1.00 18.86 181 ILE D C 1
ATOM 8023 O O . ILE D 1 184 ? 58.389 27.248 -10.557 1.00 18.76 181 ILE D O 1
ATOM 8028 N N . LEU D 1 185 ? 58.146 25.228 -11.535 1.00 18.77 182 LEU D N 1
ATOM 8029 C CA . LEU D 1 185 ? 58.659 24.477 -10.378 1.00 16.52 182 LEU D CA 1
ATOM 8030 C C . LEU D 1 185 ? 60.111 24.839 -10.126 1.00 15.39 182 LEU D C 1
ATOM 8031 O O . LEU D 1 185 ? 60.472 25.219 -9.013 1.00 16.00 182 LEU D O 1
ATOM 8036 N N . ALA D 1 186 ? 60.938 24.758 -11.169 1.00 18.06 183 ALA D N 1
ATOM 8037 C CA . ALA D 1 186 ? 62.356 25.107 -11.029 1.00 17.44 183 ALA D CA 1
ATOM 8038 C C . ALA D 1 186 ? 62.598 26.546 -10.572 1.00 16.20 183 ALA D C 1
ATOM 8039 O O . ALA D 1 186 ? 63.477 26.786 -9.732 1.00 19.82 183 ALA D O 1
ATOM 8041 N N . GLN D 1 187 ? 61.847 27.495 -11.140 1.00 16.46 184 GLN D N 1
ATOM 8042 C CA . GLN D 1 187 ? 61.913 28.903 -10.727 1.00 20.00 184 GLN D CA 1
ATOM 8043 C C . GLN D 1 187 ? 61.734 29.041 -9.216 1.00 18.67 184 GLN D C 1
ATOM 8044 O O . GLN D 1 187 ? 62.457 29.798 -8.565 1.00 19.50 184 GLN D O 1
ATOM 8050 N N . ARG D 1 188 ? 60.770 28.305 -8.665 1.00 15.58 185 ARG D N 1
ATOM 8051 C CA . ARG D 1 188 ? 60.441 28.443 -7.259 1.00 18.47 185 ARG D CA 1
ATOM 8052 C C . ARG D 1 188 ? 61.546 27.925 -6.316 1.00 17.20 185 ARG D C 1
ATOM 8053 O O . ARG D 1 188 ? 61.686 28.403 -5.184 1.00 16.71 185 ARG D O 1
ATOM 8061 N N . ILE D 1 189 ? 62.354 26.980 -6.810 1.00 17.67 186 ILE D N 1
ATOM 8062 C CA . ILE D 1 189 ? 63.400 26.375 -5.973 1.00 15.71 186 ILE D CA 1
ATOM 8063 C C . ILE D 1 189 ? 64.808 26.561 -6.563 1.00 16.68 186 ILE D C 1
ATOM 8064 O O . ILE D 1 189 ? 65.698 25.741 -6.338 1.00 18.26 186 ILE D O 1
ATOM 8069 N N . THR D 1 190 ? 64.999 27.665 -7.273 1.00 17.14 187 THR D N 1
ATOM 8070 C CA . THR D 1 190 ? 66.349 28.075 -7.697 1.00 17.96 187 THR D CA 1
ATOM 8071 C C . THR D 1 190 ? 66.634 29.524 -7.294 1.00 20.06 187 THR D C 1
ATOM 8072 O O . THR D 1 190 ? 65.705 30.334 -7.046 1.00 19.78 187 THR D O 1
ATOM 8076 N N . GLN D 1 191 ? 67.921 29.850 -7.178 1.00 18.54 188 GLN D N 1
ATOM 8077 C CA . GLN D 1 191 ? 68.345 31.195 -6.827 1.00 20.40 188 GLN D CA 1
ATOM 8078 C C . GLN D 1 191 ? 69.653 31.449 -7.549 1.00 22.94 188 GLN D C 1
ATOM 8079 O O . GLN D 1 191 ? 70.377 30.502 -7.822 1.00 22.23 188 GLN D O 1
ATOM 8085 N N . PRO D 1 192 ? 69.947 32.722 -7.865 1.00 24.74 189 PRO D N 1
ATOM 8086 C CA . PRO D 1 192 ? 71.242 33.090 -8.474 1.00 25.13 189 PRO D CA 1
ATOM 8087 C C . PRO D 1 192 ? 72.407 32.714 -7.582 1.00 28.82 189 PRO D C 1
ATOM 8088 O O . PRO D 1 192 ? 72.328 32.903 -6.363 1.00 29.52 189 PRO D O 1
ATOM 8092 N N . ASN D 1 193 ? 73.490 32.221 -8.185 1.00 23.77 190 ASN D N 1
ATOM 8093 C CA . ASN D 1 193 ? 74.715 31.887 -7.442 1.00 26.82 190 ASN D CA 1
ATOM 8094 C C . ASN D 1 193 ? 75.886 31.736 -8.387 1.00 30.11 190 ASN D C 1
ATOM 8095 O O . ASN D 1 193 ? 75.801 31.001 -9.370 1.00 29.11 190 ASN D O 1
ATOM 8100 N N . GLN D 1 194 ? 76.975 32.454 -8.090 1.00 31.40 191 GLN D N 1
ATOM 8101 C CA . GLN D 1 194 ? 78.240 32.359 -8.845 1.00 37.94 191 GLN D CA 1
ATOM 8102 C C . GLN D 1 194 ? 78.072 32.443 -10.374 1.00 35.10 191 GLN D C 1
ATOM 8103 O O . GLN D 1 194 ? 78.713 31.706 -11.140 1.00 37.52 191 GLN D O 1
ATOM 8109 N N . GLY D 1 195 ? 77.199 33.351 -10.805 1.00 34.13 192 GLY D N 1
ATOM 8110 C CA . GLY D 1 195 ? 76.959 33.585 -12.226 1.00 37.03 192 GLY D CA 1
ATOM 8111 C C . GLY D 1 195 ? 75.947 32.664 -12.877 1.00 35.78 192 GLY D C 1
ATOM 8112 O O . GLY D 1 195 ? 75.582 32.855 -14.045 1.00 39.27 192 GLY D O 1
ATOM 8113 N N . GLY D 1 196 ? 75.498 31.653 -12.138 1.00 33.07 193 GLY D N 1
ATOM 8114 C CA . GLY D 1 196 ? 74.478 30.743 -12.646 1.00 26.92 193 GLY D CA 1
ATOM 8115 C C . GLY D 1 196 ? 73.303 30.689 -11.682 1.00 21.60 193 GLY D C 1
ATOM 8116 O O . GLY D 1 196 ? 72.970 31.697 -11.029 1.00 23.76 193 GLY D O 1
ATOM 8117 N N . VAL D 1 197 ? 72.674 29.525 -11.586 1.00 24.20 194 VAL D N 1
ATOM 8118 C CA . VAL D 1 197 ? 71.640 29.311 -10.559 1.00 22.31 194 VAL D CA 1
ATOM 8119 C C . VAL D 1 197 ? 71.871 27.988 -9.839 1.00 21.68 194 VAL D C 1
ATOM 8120 O O . VAL D 1 197 ? 72.439 27.052 -10.430 1.00 21.63 194 VAL D O 1
ATOM 8124 N N . ARG D 1 198 ? 71.394 27.889 -8.598 1.00 19.24 195 ARG D N 1
ATOM 8125 C CA . ARG D 1 198 ? 71.501 26.638 -7.835 1.00 17.06 195 ARG D CA 1
ATOM 8126 C C . ARG D 1 198 ? 70.166 26.324 -7.194 1.00 19.88 195 ARG D C 1
ATOM 8127 O O . ARG D 1 198 ? 69.341 27.232 -7.011 1.00 16.88 195 ARG D O 1
ATOM 8135 N N . TRP D 1 199 ? 69.949 25.053 -6.847 1.00 19.46 196 TRP D N 1
ATOM 8136 C CA . TRP D 1 199 ? 68.746 24.724 -6.029 1.00 18.81 196 TRP D CA 1
ATOM 8137 C C . TRP D 1 199 ? 68.742 25.549 -4.739 1.00 19.17 196 TRP D C 1
ATOM 8138 O O . TRP D 1 199 ? 69.805 25.793 -4.131 1.00 19.72 196 TRP D O 1
ATOM 8149 N N . SER D 1 200 ? 67.554 25.968 -4.304 1.00 15.53 197 SER D N 1
ATOM 8150 C CA . SER D 1 200 ? 67.437 26.750 -3.087 1.00 15.93 197 SER D CA 1
ATOM 8151 C C . SER D 1 200 ? 66.882 25.945 -1.887 1.00 16.56 197 SER D C 1
ATOM 8152 O O . SER D 1 200 ? 66.725 26.483 -0.803 1.00 19.97 197 SER D O 1
ATOM 8155 N N . TRP D 1 201 ? 66.583 24.673 -2.118 1.00 18.28 198 TRP D N 1
ATOM 8156 C CA . TRP D 1 201 ? 66.277 23.737 -1.032 1.00 14.64 198 TRP D CA 1
ATOM 8157 C C . TRP D 1 201 ? 67.577 23.319 -0.345 1.00 20.90 198 TRP D C 1
ATOM 8158 O O . TRP D 1 201 ? 68.675 23.636 -0.843 1.00 18.85 198 TRP D O 1
ATOM 8169 N N . ASP D 1 202 ? 67.467 22.659 0.807 1.00 15.54 199 ASP D N 1
ATOM 8170 C CA . ASP D 1 202 ? 68.657 22.378 1.629 1.00 18.58 199 ASP D CA 1
ATOM 8171 C C . ASP D 1 202 ? 69.393 21.140 1.110 1.00 18.02 199 ASP D C 1
ATOM 8172 O O . ASP D 1 202 ? 68.863 20.045 1.160 1.00 18.96 199 ASP D O 1
ATOM 8177 N N . ALA D 1 203 ? 70.632 21.326 0.651 1.00 18.71 200 ALA D N 1
ATOM 8178 C CA . ALA D 1 203 ? 71.401 20.260 0.020 1.00 19.32 200 ALA D CA 1
ATOM 8179 C C . ALA D 1 203 ? 71.504 19.013 0.896 1.00 25.08 200 ALA D C 1
ATOM 8180 O O . ALA D 1 203 ? 71.607 17.903 0.382 1.00 25.12 200 ALA D O 1
ATOM 8182 N N . ILE D 1 204 ? 71.470 19.202 2.212 1.00 20.07 201 ILE D N 1
ATOM 8183 C CA . ILE D 1 204 ? 71.583 18.077 3.146 1.00 23.24 201 ILE D CA 1
ATOM 8184 C C . ILE D 1 204 ? 70.441 17.038 3.044 1.00 28.20 201 ILE D C 1
ATOM 8185 O O . ILE D 1 204 ? 70.608 15.892 3.474 1.00 27.32 201 ILE D O 1
ATOM 8190 N N . ILE D 1 205 ? 69.299 17.412 2.457 1.00 23.68 202 ILE D N 1
ATOM 8191 C CA . ILE D 1 205 ? 68.156 16.486 2.431 1.00 27.42 202 ILE D CA 1
ATOM 8192 C C . ILE D 1 205 ? 68.342 15.353 1.413 1.00 31.99 202 ILE D C 1
ATOM 8193 O O . ILE D 1 205 ? 67.665 14.330 1.491 1.00 39.06 202 ILE D O 1
ATOM 8198 N N . ARG D 1 206 ? 69.251 15.554 0.470 1.00 34.54 203 ARG D N 1
ATOM 8199 C CA . ARG D 1 206 ? 69.513 14.577 -0.599 1.00 51.27 203 ARG D CA 1
ATOM 8200 C C . ARG D 1 206 ? 69.798 13.149 -0.091 1.00 60.09 203 ARG D C 1
ATOM 8201 O O . ARG D 1 206 ? 69.242 12.179 -0.618 1.00 66.09 203 ARG D O 1
ATOM 8209 N N . THR D 1 207 ? 70.642 13.020 0.930 1.00 67.03 204 THR D N 1
ATOM 8210 C CA . THR D 1 207 ? 70.936 11.703 1.506 1.00 76.08 204 THR D CA 1
ATOM 8211 C C . THR D 1 207 ? 70.327 11.562 2.902 1.00 78.30 204 THR D C 1
ATOM 8212 O O . THR D 1 207 ? 70.678 12.308 3.821 1.00 79.36 204 THR D O 1
ATOM 8216 N N . ARG D 1 208 ? 69.414 10.603 3.050 1.00 82.32 205 ARG D N 1
ATOM 8217 C CA . ARG D 1 208 ? 68.706 10.397 4.314 1.00 83.46 205 ARG D CA 1
ATOM 8218 C C . ARG D 1 208 ? 68.613 8.917 4.689 1.00 85.40 205 ARG D C 1
ATOM 8219 O O . ARG D 1 208 ? 69.131 8.497 5.722 1.00 84.30 205 ARG D O 1
ATOM 8227 N N . LEU D 1 211 ? 65.181 11.060 7.167 1.00 71.60 208 LEU D N 1
ATOM 8228 C CA . LEU D 1 211 ? 64.248 10.383 8.069 1.00 72.72 208 LEU D CA 1
ATOM 8229 C C . LEU D 1 211 ? 64.701 10.410 9.535 1.00 73.21 208 LEU D C 1
ATOM 8230 O O . LEU D 1 211 ? 63.868 10.373 10.452 1.00 67.34 208 LEU D O 1
ATOM 8235 N N . GLY D 1 212 ? 66.016 10.464 9.746 1.00 73.78 209 GLY D N 1
ATOM 8236 C CA . GLY D 1 212 ? 66.584 10.709 11.073 1.00 74.86 209 GLY D CA 1
ATOM 8237 C C . GLY D 1 212 ? 66.866 9.501 11.954 1.00 77.18 209 GLY D C 1
ATOM 8238 O O . GLY D 1 212 ? 67.209 9.668 13.127 1.00 78.45 209 GLY D O 1
ATOM 8239 N N . LEU D 1 213 ? 66.734 8.293 11.397 1.00 76.52 210 LEU D N 1
ATOM 8240 C CA . LEU D 1 213 ? 66.989 7.039 12.131 1.00 75.66 210 LEU D CA 1
ATOM 8241 C C . LEU D 1 213 ? 66.220 6.955 13.466 1.00 74.31 210 LEU D C 1
ATOM 8242 O O . LEU D 1 213 ? 66.801 7.091 14.547 1.00 73.02 210 LEU D O 1
ATOM 8247 N N . ASN D 1 214 ? 64.909 6.746 13.375 1.00 73.36 211 ASN D N 1
ATOM 8248 C CA . ASN D 1 214 ? 64.055 6.599 14.557 1.00 69.82 211 ASN D CA 1
ATOM 8249 C C . ASN D 1 214 ? 62.983 5.516 14.354 1.00 69.76 211 ASN D C 1
ATOM 8250 O O . ASN D 1 214 ? 63.133 4.634 13.501 1.00 68.97 211 ASN D O 1
ATOM 8255 N N . ASN D 1 215 ? 61.907 5.590 15.135 1.00 68.12 212 ASN D N 1
ATOM 8256 C CA . ASN D 1 215 ? 60.840 4.592 15.079 1.00 66.29 212 ASN D CA 1
ATOM 8257 C C . ASN D 1 215 ? 59.731 4.932 14.074 1.00 63.87 212 ASN D C 1
ATOM 8258 O O . ASN D 1 215 ? 58.698 4.254 14.025 1.00 62.10 212 ASN D O 1
ATOM 8263 N N . LEU D 1 216 ? 59.953 5.976 13.274 1.00 58.65 213 LEU D N 1
ATOM 8264 C CA . LEU D 1 216 ? 59.011 6.352 12.218 1.00 56.88 213 LEU D CA 1
ATOM 8265 C C . LEU D 1 216 ? 59.701 6.477 10.850 1.00 55.25 213 LEU D C 1
ATOM 8266 O O . LEU D 1 216 ? 60.531 7.366 10.654 1.00 53.88 213 LEU D O 1
ATOM 8271 N N . PRO D 1 217 ? 59.362 5.582 9.898 1.00 53.28 214 PRO D N 1
ATOM 8272 C CA . PRO D 1 217 ? 58.445 4.439 10.055 1.00 53.19 214 PRO D CA 1
ATOM 8273 C C . PRO D 1 217 ? 59.053 3.273 10.863 1.00 52.64 214 PRO D C 1
ATOM 8274 O O . PRO D 1 217 ? 58.321 2.369 11.290 1.00 48.55 214 PRO D O 1
ATOM 8278 N N . GLY D 1 218 ? 60.371 3.322 11.082 1.00 57.21 215 GLY D N 1
ATOM 8279 C CA . GLY D 1 218 ? 61.079 2.332 11.909 1.00 56.34 215 GLY D CA 1
ATOM 8280 C C . GLY D 1 218 ? 61.191 0.996 11.200 1.00 53.98 215 GLY D C 1
ATOM 8281 O O . GLY D 1 218 ? 61.297 0.954 9.972 1.00 55.61 215 GLY D O 1
ATOM 8282 N N . GLY D 1 219 ? 61.170 -0.095 11.969 1.00 47.27 216 GLY D N 1
ATOM 8283 C CA . GLY D 1 219 ? 61.154 -1.437 11.395 1.00 40.75 216 GLY D CA 1
ATOM 8284 C C . GLY D 1 219 ? 59.830 -1.739 10.713 1.00 32.10 216 GLY D C 1
ATOM 8285 O O . GLY D 1 219 ? 58.800 -1.157 11.057 1.00 30.74 216 GLY D O 1
ATOM 8286 N N . ARG D 1 220 ? 59.861 -2.659 9.753 1.00 34.33 217 ARG D N 1
ATOM 8287 C CA . ARG D 1 220 ? 58.680 -3.010 8.953 1.00 33.61 217 ARG D CA 1
ATOM 8288 C C . ARG D 1 220 ? 57.540 -3.541 9.822 1.00 32.49 217 ARG D C 1
ATOM 8289 O O . ARG D 1 220 ? 56.399 -3.091 9.693 1.00 28.01 217 ARG D O 1
ATOM 8297 N N . SER D 1 221 ? 57.847 -4.478 10.723 1.00 30.14 218 SER D N 1
ATOM 8298 C CA . SER D 1 221 ? 56.789 -5.071 11.544 1.00 33.14 218 SER D CA 1
ATOM 8299 C C . SER D 1 221 ? 56.057 -4.033 12.416 1.00 29.43 218 SER D C 1
ATOM 8300 O O . SER D 1 221 ? 54.835 -4.049 12.511 1.00 30.79 218 SER D O 1
ATOM 8303 N N . GLN D 1 222 ? 56.817 -3.130 13.024 1.00 27.47 219 GLN D N 1
ATOM 8304 C CA . GLN D 1 222 ? 56.274 -2.080 13.871 1.00 29.59 219 GLN D CA 1
ATOM 8305 C C . GLN D 1 222 ? 55.404 -1.109 13.053 1.00 31.19 219 GLN D C 1
ATOM 8306 O O . GLN D 1 222 ? 54.327 -0.682 13.498 1.00 30.68 219 GLN D O 1
ATOM 8312 N N . TYR D 1 223 ? 55.864 -0.785 11.852 1.00 27.94 220 TYR D N 1
ATOM 8313 C CA . TYR D 1 223 ? 55.102 0.103 10.962 1.00 25.83 220 TYR D CA 1
ATOM 8314 C C . TYR D 1 223 ? 53.773 -0.505 10.496 1.00 25.79 220 TYR D C 1
ATOM 8315 O O . TYR D 1 223 ? 52.746 0.184 10.444 1.00 25.36 220 TYR D O 1
ATOM 8324 N N . LEU D 1 224 ? 53.804 -1.787 10.138 1.00 24.28 221 LEU D N 1
ATOM 8325 C CA . LEU D 1 224 ? 52.593 -2.509 9.756 1.00 26.98 221 LEU D CA 1
ATOM 8326 C C . LEU D 1 224 ? 51.600 -2.539 10.914 1.00 28.03 221 LEU D C 1
ATOM 8327 O O . LEU D 1 224 ? 50.400 -2.392 10.701 1.00 27.13 221 LEU D O 1
ATOM 8332 N N . GLU D 1 225 ? 52.118 -2.725 12.131 1.00 31.56 222 GLU D N 1
ATOM 8333 C CA . GLU D 1 225 ? 51.309 -2.639 13.344 1.00 35.17 222 GLU D CA 1
ATOM 8334 C C . GLU D 1 225 ? 50.625 -1.267 13.472 1.00 34.58 222 GLU D C 1
ATOM 8335 O O . GLU D 1 225 ? 49.453 -1.198 13.838 1.00 32.67 222 GLU D O 1
ATOM 8341 N N . MET D 1 226 ? 51.339 -0.186 13.146 1.00 30.96 223 MET D N 1
ATOM 8342 C CA . MET D 1 226 ? 50.739 1.155 13.170 1.00 30.72 223 MET D CA 1
ATOM 8343 C C . MET D 1 226 ? 49.636 1.286 12.116 1.00 26.77 223 MET D C 1
ATOM 8344 O O . MET D 1 226 ? 48.537 1.768 12.406 1.00 27.79 223 MET D O 1
ATOM 8349 N N . LEU D 1 227 ? 49.931 0.842 10.902 1.00 24.40 224 LEU D N 1
ATOM 8350 C CA . LEU D 1 227 ? 48.944 0.834 9.809 1.00 24.47 224 LEU D CA 1
ATOM 8351 C C . LEU D 1 227 ? 47.658 0.069 10.157 1.00 24.67 224 LEU D C 1
ATOM 8352 O O . LEU D 1 227 ? 46.554 0.530 9.860 1.00 26.87 224 LEU D O 1
ATOM 8357 N N . LYS D 1 228 ? 47.799 -1.089 10.805 1.00 26.36 225 LYS D N 1
ATOM 8358 C CA . LYS D 1 228 ? 46.644 -1.907 11.176 1.00 28.88 225 LYS D CA 1
ATOM 8359 C C . LYS D 1 228 ? 45.725 -1.155 12.153 1.00 27.76 225 LYS D C 1
ATOM 8360 O O . LYS D 1 228 ? 44.497 -1.333 12.132 1.00 29.39 225 LYS D O 1
ATOM 8366 N N . SER D 1 229 ? 46.338 -0.306 12.976 1.00 27.60 226 SER D N 1
ATOM 8367 C CA A SER D 1 229 ? 45.639 0.426 14.036 0.60 31.65 226 SER D CA 1
ATOM 8368 C CA B SER D 1 229 ? 45.636 0.422 14.039 0.40 30.11 226 SER D CA 1
ATOM 8369 C C . SER D 1 229 ? 44.860 1.648 13.552 1.00 28.60 226 SER D C 1
ATOM 8370 O O . SER D 1 229 ? 44.066 2.228 14.304 1.00 29.21 226 SER D O 1
ATOM 8375 N N . ILE D 1 230 ? 45.087 2.059 12.310 1.00 26.24 227 ILE D N 1
ATOM 8376 C CA . ILE D 1 230 ? 44.375 3.222 11.776 1.00 25.08 227 ILE D CA 1
ATOM 8377 C C . ILE D 1 230 ? 42.886 2.901 11.592 1.00 26.41 227 ILE D C 1
ATOM 8378 O O . ILE D 1 230 ? 42.549 1.927 10.931 1.00 28.90 227 ILE D O 1
ATOM 8383 N N . GLN D 1 231 ? 42.014 3.716 12.186 1.00 29.64 228 GLN D N 1
ATOM 8384 C CA . GLN D 1 231 ? 40.558 3.494 12.081 1.00 35.25 228 GLN D CA 1
ATOM 8385 C C . GLN D 1 231 ? 39.846 4.525 11.185 1.00 34.16 228 GLN D C 1
ATOM 8386 O O . GLN D 1 231 ? 38.632 4.429 10.946 1.00 33.86 228 GLN D O 1
ATOM 8392 N N . VAL D 1 232 ? 40.613 5.493 10.689 1.00 23.99 229 VAL D N 1
ATOM 8393 C CA A VAL D 1 232 ? 40.016 6.488 9.790 0.50 21.20 229 VAL D CA 1
ATOM 8394 C CA B VAL D 1 232 ? 40.170 6.538 9.751 0.50 22.66 229 VAL D CA 1
ATOM 8395 C C . VAL D 1 232 ? 39.790 5.882 8.409 1.00 22.99 229 VAL D C 1
ATOM 8396 O O . VAL D 1 232 ? 40.512 4.983 7.981 1.00 21.28 229 VAL D O 1
ATOM 8403 N N . PRO D 1 233 ? 38.721 6.350 7.715 1.00 21.30 230 PRO D N 1
ATOM 8404 C CA . PRO D 1 233 ? 38.519 5.835 6.345 1.00 22.87 230 PRO D CA 1
ATOM 8405 C C . PRO D 1 233 ? 39.746 6.114 5.460 1.00 25.28 230 PRO D C 1
ATOM 8406 O O . PRO D 1 233 ? 40.278 7.239 5.461 1.00 21.49 230 PRO D O 1
ATOM 8410 N N . THR D 1 234 ? 40.199 5.092 4.731 1.00 18.67 231 THR D N 1
ATOM 8411 C CA . THR D 1 234 ? 41.502 5.165 4.043 1.00 19.67 231 THR D CA 1
ATOM 8412 C C . THR D 1 234 ? 41.406 4.664 2.606 1.00 20.38 231 THR D C 1
ATOM 8413 O O . THR D 1 234 ? 40.672 3.724 2.330 1.00 18.65 231 THR D O 1
ATOM 8417 N N . THR D 1 235 ? 42.138 5.313 1.702 1.00 16.49 232 THR D N 1
ATOM 8418 C CA . THR D 1 235 ? 42.252 4.861 0.328 1.00 18.29 232 THR D CA 1
ATOM 8419 C C . THR D 1 235 ? 43.736 4.776 0.001 1.00 20.99 232 THR D C 1
ATOM 8420 O O . THR D 1 235 ? 44.460 5.783 0.084 1.00 22.70 232 THR D O 1
ATOM 8424 N N . LEU D 1 236 ? 44.166 3.576 -0.373 1.00 19.90 233 LEU D N 1
ATOM 8425 C CA . LEU D 1 236 ? 45.520 3.339 -0.861 1.00 18.28 233 LEU D CA 1
ATOM 8426 C C . LEU D 1 236 ? 45.504 3.490 -2.371 1.00 21.11 233 LEU D C 1
ATOM 8427 O O . LEU D 1 236 ? 44.739 2.794 -3.061 1.00 20.57 233 LEU D O 1
ATOM 8432 N N . VAL D 1 237 ? 46.355 4.378 -2.889 1.00 18.06 234 VAL D N 1
ATOM 8433 C CA . VAL D 1 237 ? 46.370 4.674 -4.317 1.00 17.23 234 VAL D CA 1
ATOM 8434 C C . VAL D 1 237 ? 47.720 4.260 -4.876 1.00 19.36 234 VAL D C 1
ATOM 8435 O O . VAL D 1 237 ? 48.743 4.655 -4.364 1.00 19.78 234 VAL D O 1
ATOM 8439 N N . TYR D 1 238 ? 47.700 3.442 -5.913 1.00 18.60 235 TYR D N 1
ATOM 8440 C CA . TYR D 1 238 ? 48.943 2.995 -6.547 1.00 19.26 235 TYR D CA 1
ATOM 8441 C C . TYR D 1 238 ? 48.999 3.251 -8.031 1.00 18.95 235 TYR D C 1
ATOM 8442 O O . TYR D 1 238 ? 47.969 3.264 -8.710 1.00 20.07 235 TYR D O 1
ATOM 8451 N N . GLY D 1 239 ? 50.213 3.431 -8.552 1.00 19.87 236 GLY D N 1
ATOM 8452 C CA . GLY D 1 239 ? 50.381 3.553 -9.999 1.00 19.05 236 GLY D CA 1
ATOM 8453 C C . GLY D 1 239 ? 50.487 2.166 -10.615 1.00 23.86 236 GLY D C 1
ATOM 8454 O O . GLY D 1 239 ? 51.231 1.306 -10.133 1.00 23.76 236 GLY D O 1
ATOM 8455 N N . ASP D 1 240 ? 49.781 1.945 -11.710 1.00 20.22 237 ASP D N 1
ATOM 8456 C CA . ASP D 1 240 ? 49.778 0.594 -12.290 1.00 23.31 237 ASP D CA 1
ATOM 8457 C C . ASP D 1 240 ? 51.108 0.232 -12.973 1.00 26.37 237 ASP D C 1
ATOM 8458 O O . ASP D 1 240 ? 51.331 -0.926 -13.312 1.00 29.47 237 ASP D O 1
ATOM 8463 N N . SER D 1 241 ? 51.967 1.226 -13.186 1.00 23.77 238 SER D N 1
ATOM 8464 C CA . SER D 1 241 ? 53.333 0.982 -13.656 1.00 28.80 238 SER D CA 1
ATOM 8465 C C . SER D 1 241 ? 54.423 1.363 -12.637 1.00 31.44 238 SER D C 1
ATOM 8466 O O . SER D 1 241 ? 55.603 1.398 -12.972 1.00 28.82 238 SER D O 1
ATOM 8469 N N . SER D 1 242 ? 54.039 1.629 -11.394 1.00 28.25 239 SER D N 1
ATOM 8470 C CA . SER D 1 242 ? 55.048 1.949 -10.384 1.00 26.51 239 SER D CA 1
ATOM 8471 C C . SER D 1 242 ? 55.804 0.700 -9.929 1.00 27.93 239 SER D C 1
ATOM 8472 O O . SER D 1 242 ? 55.221 -0.370 -9.732 1.00 27.04 239 SER D O 1
ATOM 8475 N N . LYS D 1 243 ? 57.103 0.860 -9.725 1.00 29.36 240 LYS D N 1
ATOM 8476 C CA . LYS D 1 243 ? 57.915 -0.236 -9.211 1.00 33.75 240 LYS D CA 1
ATOM 8477 C C . LYS D 1 243 ? 58.209 -0.069 -7.722 1.00 32.86 240 LYS D C 1
ATOM 8478 O O . LYS D 1 243 ? 59.018 -0.817 -7.153 1.00 29.55 240 LYS D O 1
ATOM 8484 N N . LEU D 1 244 ? 57.561 0.909 -7.082 1.00 30.19 241 LEU D N 1
ATOM 8485 C CA . LEU D 1 244 ? 57.805 1.157 -5.663 1.00 29.49 241 LEU D CA 1
ATOM 8486 C C . LEU D 1 244 ? 57.481 -0.084 -4.832 1.00 31.93 241 LEU D C 1
ATOM 8487 O O . LEU D 1 244 ? 58.291 -0.523 -4.009 1.00 30.52 241 LEU D O 1
ATOM 8492 N N . ASN D 1 245 ? 56.287 -0.631 -5.039 1.00 28.49 242 ASN D N 1
ATOM 8493 C CA . ASN D 1 245 ? 55.843 -1.801 -4.277 1.00 32.32 242 ASN D CA 1
ATOM 8494 C C . ASN D 1 245 ? 55.823 -3.073 -5.117 1.00 31.78 242 ASN D C 1
ATOM 8495 O O . ASN D 1 245 ? 55.092 -3.158 -6.112 1.00 32.60 242 ASN D O 1
ATOM 8500 N N . ARG D 1 246 ? 56.640 -4.051 -4.721 1.00 31.60 243 ARG D N 1
ATOM 8501 C CA . ARG D 1 246 ? 56.600 -5.385 -5.333 1.00 33.76 243 ARG D CA 1
ATOM 8502 C C . ARG D 1 246 ? 55.226 -6.016 -5.075 1.00 33.91 243 ARG D C 1
ATOM 8503 O O . ARG D 1 246 ? 54.501 -5.557 -4.189 1.00 36.99 243 ARG D O 1
ATOM 8511 N N . PRO D 1 247 ? 54.848 -7.059 -5.844 1.00 36.50 244 PRO D N 1
ATOM 8512 C CA . PRO D 1 247 ? 53.569 -7.704 -5.529 1.00 38.22 244 PRO D CA 1
ATOM 8513 C C . PRO D 1 247 ? 53.442 -8.087 -4.038 1.00 37.84 244 PRO D C 1
ATOM 8514 O O . PRO D 1 247 ? 52.347 -7.990 -3.470 1.00 37.40 244 PRO D O 1
ATOM 8518 N N . GLU D 1 248 ? 54.563 -8.482 -3.428 1.00 38.05 245 GLU D N 1
ATOM 8519 C CA . GLU D 1 248 ? 54.653 -8.846 -2.000 1.00 39.35 245 GLU D CA 1
ATOM 8520 C C . GLU D 1 248 ? 54.297 -7.687 -1.057 1.00 35.07 245 GLU D C 1
ATOM 8521 O O . GLU D 1 248 ? 53.636 -7.882 -0.033 1.00 32.70 245 GLU D O 1
ATOM 8527 N N . ASP D 1 249 ? 54.762 -6.495 -1.401 1.00 32.67 246 ASP D N 1
ATOM 8528 C CA . ASP D 1 249 ? 54.478 -5.297 -0.613 1.00 30.55 246 ASP D CA 1
ATOM 8529 C C . ASP D 1 249 ? 53.019 -4.876 -0.728 1.00 30.29 246 ASP D C 1
ATOM 8530 O O . ASP D 1 249 ? 52.400 -4.517 0.278 1.00 24.53 246 ASP D O 1
ATOM 8535 N N . LEU D 1 250 ? 52.482 -4.924 -1.952 1.00 30.06 247 LEU D N 1
ATOM 8536 C CA . LEU D 1 250 ? 51.075 -4.603 -2.191 1.00 27.09 247 LEU D CA 1
ATOM 8537 C C . LEU D 1 250 ? 50.198 -5.558 -1.400 1.00 29.62 247 LEU D C 1
ATOM 8538 O O . LEU D 1 250 ? 49.227 -5.131 -0.782 1.00 27.89 247 LEU D O 1
ATOM 8543 N N . GLN D 1 251 ? 50.549 -6.849 -1.430 1.00 29.66 248 GLN D N 1
ATOM 8544 C CA . GLN D 1 251 ? 49.810 -7.889 -0.703 1.00 33.58 248 GLN D CA 1
ATOM 8545 C C . GLN D 1 251 ? 49.881 -7.600 0.794 1.00 30.35 248 GLN D C 1
ATOM 8546 O O . GLN D 1 251 ? 48.864 -7.649 1.505 1.00 30.03 248 GLN D O 1
ATOM 8552 N N . GLN D 1 252 ? 51.081 -7.270 1.262 1.00 31.64 249 GLN D N 1
ATOM 8553 C CA . GLN D 1 252 ? 51.276 -6.934 2.665 1.00 31.98 249 GLN D CA 1
ATOM 8554 C C . GLN D 1 252 ? 50.398 -5.773 3.109 1.00 27.37 249 GLN D C 1
ATOM 8555 O O . GLN D 1 252 ? 49.734 -5.860 4.127 1.00 27.33 249 GLN D O 1
ATOM 8561 N N . GLN D 1 253 ? 50.384 -4.693 2.331 1.00 22.51 250 GLN D N 1
ATOM 8562 C CA . GLN D 1 253 ? 49.525 -3.550 2.666 1.00 22.64 250 GLN D CA 1
ATOM 8563 C C . GLN D 1 253 ? 48.032 -3.928 2.692 1.00 19.01 250 GLN D C 1
ATOM 8564 O O . GLN D 1 253 ? 47.290 -3.475 3.571 1.00 23.94 250 GLN D O 1
ATOM 8570 N N . LYS D 1 254 ? 47.615 -4.737 1.718 1.00 23.49 251 LYS D N 1
ATOM 8571 C CA . LYS D 1 254 ? 46.227 -5.190 1.580 1.00 27.12 251 LYS D CA 1
ATOM 8572 C C . LYS D 1 254 ? 45.784 -5.994 2.794 1.00 28.44 251 LYS D C 1
ATOM 8573 O O . LYS D 1 254 ? 44.691 -5.793 3.312 1.00 28.48 251 LYS D O 1
ATOM 8579 N N . MET D 1 255 ? 46.649 -6.898 3.238 1.00 27.54 252 MET D N 1
ATOM 8580 C CA . MET D 1 255 ? 46.323 -7.780 4.355 1.00 29.19 252 MET D CA 1
ATOM 8581 C C . MET D 1 255 ? 46.428 -7.078 5.694 1.00 28.88 252 MET D C 1
ATOM 8582 O O . MET D 1 255 ? 45.798 -7.499 6.668 1.00 33.01 252 MET D O 1
ATOM 8587 N N . THR D 1 256 ? 47.230 -6.018 5.753 1.00 25.56 253 THR D N 1
ATOM 8588 C CA . THR D 1 256 ? 47.394 -5.247 6.986 1.00 23.26 253 THR D CA 1
ATOM 8589 C C . THR D 1 256 ? 46.264 -4.244 7.180 1.00 28.04 253 THR D C 1
ATOM 8590 O O . THR D 1 256 ? 45.675 -4.154 8.261 1.00 30.67 253 THR D O 1
ATOM 8594 N N . MET D 1 257 ? 45.961 -3.495 6.121 1.00 25.57 254 MET D N 1
ATOM 8595 C CA . MET D 1 257 ? 44.976 -2.435 6.209 1.00 22.49 254 MET D CA 1
ATOM 8596 C C . MET D 1 257 ? 43.716 -2.968 5.559 1.00 26.23 254 MET D C 1
ATOM 8597 O O . MET D 1 257 ? 43.365 -2.576 4.437 1.00 24.73 254 MET D O 1
ATOM 8602 N N . THR D 1 258 ? 43.037 -3.856 6.282 1.00 26.65 255 THR D N 1
ATOM 8603 C CA . THR D 1 258 ? 41.927 -4.613 5.722 1.00 28.78 255 THR D CA 1
ATOM 8604 C C . THR D 1 258 ? 40.701 -3.745 5.433 1.00 28.39 255 THR D C 1
ATOM 8605 O O . THR D 1 258 ? 39.873 -4.120 4.604 1.00 29.02 255 THR D O 1
ATOM 8609 N N . GLN D 1 259 ? 40.578 -2.603 6.112 1.00 22.72 256 GLN D N 1
ATOM 8610 C CA . GLN D 1 259 ? 39.441 -1.704 5.857 1.00 23.53 256 GLN D CA 1
ATOM 8611 C C . GLN D 1 259 ? 39.707 -0.644 4.806 1.00 21.24 256 GLN D C 1
ATOM 8612 O O . GLN D 1 259 ? 38.776 0.079 4.402 1.00 23.56 256 GLN D O 1
ATOM 8618 N N . ALA D 1 260 ? 40.959 -0.542 4.363 1.00 18.50 257 ALA D N 1
ATOM 8619 C CA . ALA D 1 260 ? 41.310 0.444 3.339 1.00 17.83 257 ALA D CA 1
ATOM 8620 C C . ALA D 1 260 ? 40.723 0.110 1.964 1.00 17.81 257 ALA D C 1
ATOM 8621 O O . ALA D 1 260 ? 40.714 -1.053 1.544 1.00 22.03 257 ALA D O 1
ATOM 8623 N N . LYS D 1 261 ? 40.240 1.143 1.276 1.00 18.56 258 LYS D N 1
ATOM 8624 C CA . LYS D 1 261 ? 39.928 1.057 -0.146 1.00 19.71 258 LYS D CA 1
ATOM 8625 C C . LYS D 1 261 ? 41.240 1.055 -0.904 1.00 17.93 258 LYS D C 1
ATOM 8626 O O . LYS D 1 261 ? 42.239 1.591 -0.419 1.00 21.48 258 LYS D O 1
ATOM 8632 N N . ARG D 1 262 ? 41.270 0.397 -2.055 1.00 16.99 259 ARG D N 1
ATOM 8633 C CA . ARG D 1 262 ? 42.502 0.344 -2.861 1.00 18.10 259 ARG D CA 1
ATOM 8634 C C . ARG D 1 262 ? 42.166 0.732 -4.291 1.00 21.06 259 ARG D C 1
ATOM 8635 O O . ARG D 1 262 ? 41.173 0.265 -4.841 1.00 24.06 259 ARG D O 1
ATOM 8643 N N . VAL D 1 263 ? 42.993 1.575 -4.897 1.00 18.11 260 VAL D N 1
ATOM 8644 C CA . VAL D 1 263 ? 42.710 2.029 -6.265 1.00 21.58 260 VAL D CA 1
ATOM 8645 C C . VAL D 1 263 ? 43.999 2.039 -7.069 1.00 22.30 260 VAL D C 1
ATOM 8646 O O . VAL D 1 263 ? 45.017 2.486 -6.567 1.00 21.14 260 VAL D O 1
ATOM 8650 N N . PHE D 1 264 ? 43.954 1.532 -8.305 1.00 17.85 261 PHE D N 1
ATOM 8651 C CA . PHE D 1 264 ? 45.094 1.643 -9.223 1.00 17.28 261 PHE D CA 1
ATOM 8652 C C . PHE D 1 264 ? 44.802 2.698 -10.281 1.00 22.86 261 PHE D C 1
ATOM 8653 O O . PHE D 1 264 ? 43.768 2.649 -10.958 1.00 25.17 261 PHE D O 1
ATOM 8661 N N . LEU D 1 265 ? 45.701 3.674 -10.385 1.00 20.10 262 LEU D N 1
ATOM 8662 C CA . LEU D 1 265 ? 45.627 4.669 -11.441 1.00 17.02 262 LEU D CA 1
ATOM 8663 C C . LEU D 1 265 ? 46.650 4.375 -12.544 1.00 22.12 262 LEU D C 1
ATOM 8664 O O . LEU D 1 265 ? 47.606 3.623 -12.343 1.00 24.68 262 LEU D O 1
ATOM 8669 N N . SER D 1 266 ? 46.426 4.977 -13.711 1.00 22.24 263 SER D N 1
ATOM 8670 C CA A SER D 1 266 ? 47.321 4.793 -14.844 0.80 26.66 263 SER D CA 1
ATOM 8671 C CA B SER D 1 266 ? 47.318 4.809 -14.856 0.20 23.20 263 SER D CA 1
ATOM 8672 C C . SER D 1 266 ? 48.528 5.720 -14.710 1.00 24.95 263 SER D C 1
ATOM 8673 O O . SER D 1 266 ? 48.426 6.933 -14.881 1.00 26.55 263 SER D O 1
ATOM 8678 N N . GLY D 1 267 ? 49.674 5.135 -14.394 1.00 25.79 264 GLY D N 1
ATOM 8679 C CA . GLY D 1 267 ? 50.894 5.925 -14.249 1.00 26.97 264 GLY D CA 1
ATOM 8680 C C . GLY D 1 267 ? 51.889 5.226 -13.359 1.00 26.67 264 GLY D C 1
ATOM 8681 O O . GLY D 1 267 ? 51.637 4.119 -12.861 1.00 23.58 264 GLY D O 1
ATOM 8682 N N . GLY D 1 268 ? 53.030 5.867 -13.157 1.00 22.24 265 GLY D N 1
ATOM 8683 C CA . GLY D 1 268 ? 54.054 5.280 -12.317 1.00 19.64 265 GLY D CA 1
ATOM 8684 C C . GLY D 1 268 ? 54.001 5.850 -10.919 1.00 22.87 265 GLY D C 1
ATOM 8685 O O . GLY D 1 268 ? 52.929 6.130 -10.382 1.00 24.03 265 GLY D O 1
ATOM 8686 N N . HIS D 1 269 ? 55.175 5.990 -10.323 1.00 19.71 266 HIS D N 1
ATOM 8687 C CA . HIS D 1 269 ? 55.278 6.450 -8.950 1.00 21.85 266 HIS D CA 1
ATOM 8688 C C . HIS D 1 269 ? 54.714 7.862 -8.752 1.00 19.92 266 HIS D C 1
ATOM 8689 O O . HIS D 1 269 ? 54.089 8.169 -7.728 1.00 20.90 266 HIS D O 1
ATOM 8696 N N . ASN D 1 270 ? 54.925 8.721 -9.737 1.00 21.22 267 ASN D N 1
ATOM 8697 C CA . ASN D 1 270 ? 54.645 10.143 -9.565 1.00 19.37 267 ASN D CA 1
ATOM 8698 C C . ASN D 1 270 ? 53.251 10.510 -10.041 1.00 16.82 267 ASN D C 1
ATOM 8699 O O . ASN D 1 270 ? 53.096 11.272 -10.993 1.00 19.03 267 ASN D O 1
ATOM 8704 N N . LEU D 1 271 ? 52.251 9.947 -9.363 1.00 16.72 268 LEU D N 1
ATOM 8705 C CA . LEU D 1 271 ? 50.867 10.056 -9.822 1.00 20.50 268 LEU D CA 1
ATOM 8706 C C . LEU D 1 271 ? 50.307 11.462 -9.751 1.00 21.80 268 LEU D C 1
ATOM 8707 O O . LEU D 1 271 ? 49.358 11.787 -10.453 1.00 20.34 268 LEU D O 1
ATOM 8712 N N . HIS D 1 272 ? 50.882 12.279 -8.875 1.00 18.41 269 HIS D N 1
ATOM 8713 C CA . HIS D 1 272 ? 50.450 13.668 -8.727 1.00 16.71 269 HIS D CA 1
ATOM 8714 C C . HIS D 1 272 ? 50.719 14.464 -9.992 1.00 17.26 269 HIS D C 1
ATOM 8715 O O . HIS D 1 272 ? 50.113 15.512 -10.217 1.00 18.57 269 HIS D O 1
ATOM 8722 N N . ILE D 1 273 ? 51.621 13.945 -10.846 1.00 16.25 270 ILE D N 1
ATOM 8723 C CA . ILE D 1 273 ? 51.853 14.529 -12.168 1.00 17.65 270 ILE D CA 1
ATOM 8724 C C . ILE D 1 273 ? 51.280 13.599 -13.267 1.00 19.77 270 ILE D C 1
ATOM 8725 O O . ILE D 1 273 ? 50.542 14.059 -14.142 1.00 25.20 270 ILE D O 1
ATOM 8730 N N . ASP D 1 274 ? 51.610 12.308 -13.207 1.00 20.58 271 ASP D N 1
ATOM 8731 C CA . ASP D 1 274 ? 51.200 11.338 -14.261 1.00 20.80 271 ASP D CA 1
ATOM 8732 C C . ASP D 1 274 ? 49.683 11.219 -14.440 1.00 22.02 271 ASP D C 1
ATOM 8733 O O . ASP D 1 274 ? 49.181 11.067 -15.568 1.00 21.73 271 ASP D O 1
ATOM 8738 N N . ALA D 1 275 ? 48.966 11.252 -13.320 1.00 18.93 272 ALA D N 1
ATOM 8739 C CA . ALA D 1 275 ? 47.532 10.994 -13.308 1.00 19.77 272 ALA D CA 1
ATOM 8740 C C . ALA D 1 275 ? 46.833 12.052 -12.443 1.00 17.11 272 ALA D C 1
ATOM 8741 O O . ALA D 1 275 ? 45.996 11.714 -11.607 1.00 20.13 272 ALA D O 1
ATOM 8743 N N . ALA D 1 276 ? 47.208 13.315 -12.638 1.00 17.89 273 ALA D N 1
ATOM 8744 C CA . ALA D 1 276 ? 46.714 14.405 -11.773 1.00 19.44 273 ALA D CA 1
ATOM 8745 C C . ALA D 1 276 ? 45.201 14.509 -11.817 1.00 18.10 273 ALA D C 1
ATOM 8746 O O . ALA D 1 276 ? 44.556 14.573 -10.755 1.00 19.34 273 ALA D O 1
ATOM 8748 N N . ALA D 1 277 ? 44.635 14.557 -13.029 1.00 19.03 274 ALA D N 1
ATOM 8749 C CA . ALA D 1 277 ? 43.170 14.685 -13.153 1.00 21.05 274 ALA D CA 1
ATOM 8750 C C . ALA D 1 277 ? 42.443 13.520 -12.509 1.00 20.92 274 ALA D C 1
ATOM 8751 O O . ALA D 1 277 ? 41.423 13.724 -11.841 1.00 21.35 274 ALA D O 1
ATOM 8753 N N . ALA D 1 278 ? 42.939 12.299 -12.712 1.00 20.72 275 ALA D N 1
ATOM 8754 C CA . ALA D 1 278 ? 42.306 11.116 -12.128 1.00 19.42 275 ALA D CA 1
ATOM 8755 C C . ALA D 1 278 ? 42.462 11.097 -10.610 1.00 21.27 275 ALA D C 1
ATOM 8756 O O . ALA D 1 278 ? 41.578 10.608 -9.890 1.00 19.08 275 ALA D O 1
ATOM 8758 N N . LEU D 1 279 ? 43.591 11.619 -10.110 1.00 18.20 276 LEU D N 1
ATOM 8759 C CA . LEU D 1 279 ? 43.809 11.627 -8.669 1.00 17.46 276 LEU D CA 1
ATOM 8760 C C . LEU D 1 279 ? 42.879 12.666 -8.039 1.00 18.26 276 LEU D C 1
ATOM 8761 O O . LEU D 1 279 ? 42.255 12.397 -7.019 1.00 18.98 276 LEU D O 1
ATOM 8766 N N . ALA D 1 280 ? 42.703 13.808 -8.702 1.00 18.56 277 ALA D N 1
ATOM 8767 C CA . ALA D 1 280 ? 41.745 14.813 -8.216 1.00 16.75 277 ALA D CA 1
ATOM 8768 C C . ALA D 1 280 ? 40.333 14.216 -8.187 1.00 17.48 277 ALA D C 1
ATOM 8769 O O . ALA D 1 280 ? 39.595 14.413 -7.229 1.00 18.07 277 ALA D O 1
ATOM 8771 N N . SER D 1 281 ? 39.978 13.485 -9.243 1.00 19.70 278 SER D N 1
ATOM 8772 C CA A SER D 1 281 ? 38.654 12.863 -9.332 0.70 21.66 278 SER D CA 1
ATOM 8773 C CA B SER D 1 281 ? 38.655 12.862 -9.329 0.30 19.22 278 SER D CA 1
ATOM 8774 C C . SER D 1 281 ? 38.426 11.886 -8.176 1.00 19.90 278 SER D C 1
ATOM 8775 O O . SER D 1 281 ? 37.337 11.835 -7.600 1.00 22.08 278 SER D O 1
ATOM 8780 N N . LEU D 1 282 ? 39.458 11.119 -7.844 1.00 17.55 279 LEU D N 1
ATOM 8781 C CA . LEU D 1 282 ? 39.415 10.154 -6.762 1.00 20.05 279 LEU D CA 1
ATOM 8782 C C . LEU D 1 282 ? 39.165 10.880 -5.427 1.00 21.20 279 LEU D C 1
ATOM 8783 O O . LEU D 1 282 ? 38.351 10.453 -4.603 1.00 20.84 279 LEU D O 1
ATOM 8788 N N . ILE D 1 283 ? 39.882 11.979 -5.220 1.00 17.85 280 ILE D N 1
ATOM 8789 C CA . ILE D 1 283 ? 39.696 12.815 -4.027 1.00 17.00 280 ILE D CA 1
ATOM 8790 C C . ILE D 1 283 ? 38.250 13.354 -3.909 1.00 16.81 280 ILE D C 1
ATOM 8791 O O . ILE D 1 283 ? 37.651 13.253 -2.835 1.00 23.41 280 ILE D O 1
ATOM 8796 N N . LEU D 1 284 ? 37.715 13.883 -5.020 1.00 19.49 281 LEU D N 1
ATOM 8797 C CA . LEU D 1 284 ? 36.361 14.448 -5.070 1.00 20.96 281 LEU D CA 1
ATOM 8798 C C . LEU D 1 284 ? 35.281 13.404 -4.785 1.00 22.67 281 LEU D C 1
ATOM 8799 O O . LEU D 1 284 ? 34.179 13.744 -4.307 1.00 25.18 281 LEU D O 1
ATOM 8804 N N . THR D 1 285 ? 35.574 12.140 -5.080 1.00 22.31 282 THR D N 1
ATOM 8805 C CA . THR D 1 285 ? 34.573 11.084 -4.890 1.00 24.62 282 THR D CA 1
ATOM 8806 C C . THR D 1 285 ? 34.660 10.392 -3.524 1.00 24.05 282 THR D C 1
ATOM 8807 O O . THR D 1 285 ? 33.830 9.521 -3.204 1.00 26.98 282 THR D O 1
ATOM 8811 N N . SER D 1 286 ? 35.627 10.809 -2.703 1.00 22.94 283 SER D N 1
ATOM 8812 C CA . SER D 1 286 ? 35.846 10.178 -1.388 1.00 25.74 283 SER D CA 1
ATOM 8813 C C . SER D 1 286 ? 34.776 10.590 -0.352 1.00 31.44 283 SER D C 1
ATOM 8814 O O . SER D 1 286 ? 34.126 11.634 -0.460 1.00 34.17 283 SER D O 1
#

B-factor: mean 30.76, std 15.42, range [9.01, 119.31]

InterPro domains:
  IPR000073 Alpha/beta hydrolase fold-1 [PF00561] (1952-2200)
  IPR000073 Alpha/beta hydrolase fold-1 [PR00111] (1978-1993)
  IPR000073 Alpha/beta hydrolase fold-1 [PR00111] (2024-2037)
  IPR000073 Alpha/beta hydrolase fold-1 [PR00111] (2038-2051)
  IPR000639 Epoxide hydrolase-like [PR00412] (1978-1993)
  IPR000639 Epoxide hydrolase-like [PR00412] (2024-2037)
  IPR000639 Epoxide hydrolase-like [PR00412] (2038-2051)
  IPR000639 Epoxide hydrolase-like [PR00412] (2157-2173)
  IPR001227 Acyl transferase domain superfamily [G3DSA:3.40.366.10] (565-871)
  IPR006162 Phosphopantetheine attachment site [PS00012] (1543-1558)
  IPR009081 Phosphopantetheine binding ACP domain [PF00550] (1519-1584)
  IPR009081 Phosphopantetheine binding ACP domain [PS50075] (1514-1588)
  IPR013968 Polyketide synthase-like, ketoreductase domain [PF08659] (1238-1416)
  IPR014030 Beta-ketoacyl synthase-like, N-terminal domain [PF00109] (37-277)
  IPR014031 Beta-ketoacyl synthase, C-terminal domain [PF02801] (286-402)
  IPR014043 Acyl transferase domain [PF00698] (566-886)
  IPR014043 Acyl transferase domain [SM00827] (567-868)
  IPR016035 Acyl transferase/acyl hydrolase/lysophospholipase [SSF52151] (564-866)
  IPR016036 Malonyl-CoA ACP transacylase, ACP-binding [SSF55048] (695-761)
  IPR016039 Thiolase-like [G3DSA:3.40.47.10] (28-479)

CATH classification: 3.40.50.1820